Protein AF-0000000083336715 (afdb_homodimer)

Organism: NCBI:txid2582917

Foldseek 3Di:
DVLQLVQVVVQVVVVVVVVVVDVDPDDRDCGLVNLLQVLLCVLVVQKHWDDDNPATWIDGPPDPPDIHGLVPDQPQSNVLSVVLVVLSSDDFLEEAEAEAQCPPHDPVSSPVSVVSSCVSHVSYHYHYHHPQLSSVLVPPVDWDKAFQDDPPPDTDIDTQDDFPQDRRSVSSVLSNDPAAEEEEADDPPDLLQLVCCLLQVRYHYHYQHDPVRQLSNLQSQCVDPVRVPGRYAYEYFQALPDPVVQVVSVVSRYFYWLFRHSLLLLLALLNQQVLLVVVVHDSVQLNVLLLVVLLVVCVVCVVVLLVVSLVVVLVVLVVPQDPPQDDPVRNVVSNCVSVVPDDSVVSSVVSSVQSCCCNVVSVSSSSRRRDDDNQSSQVSQVSSVHHGPCSSVVLSVCCPDPNVLSSSVSSLVGRPPCSVVRDRPDD/DVLQLVQVVVQVVVVVVVVVVDVDPDPRDCGLVNLLQVLLCVLVVQKHWDDDNPATWIDGPPDPPDIHGLVPDQPQSNVLSVVLVVLSSDDFLEEAEAEAQCPPHDPVSRPVSVVSSCVSHVSYHYHYHHPQQSSVLVPPPDWDKAFQDDPPPDTDIDTQDDFPQDRRSVSSVLSNDPAAEEEEADDPPDLLQLVCCLLQVRYHYHYQHDPVRQLSNLQSQCVDPVRVPGRYAYEYAQALDDPVRQVVSVVSRYFYWLFRHSLLLLLALLNQQVLLVVVVHDSVQLNVLLLVVLLVVCVVCVVVLLVVSLVVVLVVLVVPQDPPQDDPVRNVVSNCVSVVPDDSVVSSVVSSVQSCCCNVVSVRSSSRRRDDDNQSNQVSQVSSVHHGPCSSVVLSVCCPDPNVLSSSVSSLVGRPPCSVVRDRPDD

Secondary structure (DSSP, 8-state):
-HHHHHHHHHHHHHHHHHHHH-SS-------HHHHHHHHHHHH-TTEEEEEETTEEEEEETT-TT-EE-GGGS-HHHHHHHHHHHHHHHSPTT-EEEEESTTTTS-HHHHHHHHHHHHHH-TTSEEEEE-S-HHHHHH-TTS--EEEEEE-SS-EEEEEPP--TTS-HHHHHHHHT-SS-EEEESB-TT-HHHHHHHHHTTTSEEEE-BSHHHHHHHHHHHHH-TTTTTS-EEEEE--TT--HHHHHHHHTTTEEE-SSSSGGGGGGSHHHHHHHHHHTTS-HHHHHHHHHHHHHHHHHHTHHHHHHHHHHHHHHHHHHT--TT--HHHHHHHHHHHHHHT--HHHHHHHHHHHHHHHHHTT-HHHHHHH---TTHHHHHGGGGTPPTTHHHHHHHHHHTSTTHHHHHHHHGGGGGGGGGG------/-HHHHHHHHHHHHHHHHHHHH-SS-------HHHHHHHHHHHH-TTEEEEEETTEEEEEETT-TT-EE-GGGS-HHHHHHHHHHHHHHHSPTT-EEEEESTTTTS-HHHHHHHHHHHHHH-TTSEEEEE-S-HHHHHH-TTS--EEEEEE-SS-EEEEEPP--TTS-HHHHHHHHT-SS-EEEESB-TT-HHHHHHHHHTTTSEEEE-BSHHHHHHHHHHHHH-TTTTTS-EEEEE--TT--HHHHHHHHTTTEEE-SSSSGGGGGGSHHHHHHHHHHTTS-HHHHHHHHHHHHHHHHHHTHHHHHHHHHHHHHHHHHHT--TT--HHHHHHHHHHHHHHT--HHHHHHHHHHHHHHHHHTT-HHHHHHH---TTHHHHHGGGGTPPTTHHHHHHHHHHTSTTHHHHHHHHGGGGGGGGGG------

Nearest PDB structures (foldseek):
  8ee4-assembly1_D  TM=5.268E-01  e=2.791E-04  Escherichia coli
  8ux9-assembly1_B  TM=7.936E-01  e=1.190E-02  Escherichia coli B185
  8eea-assembly1_E  TM=4.745E-01  e=1.768E-04  Escherichia coli
  8v48-assembly1_F  TM=7.602E-01  e=4.226E-02  Escherichia coli B185
  8eea-assembly1_F  TM=4.646E-01  e=8.516E-04  Escherichia coli

Structure (mmCIF, N/CA/C/O backbone):
data_AF-0000000083336715-model_v1
#
loop_
_entity.id
_entity.type
_entity.pdbx_description
1 polymer 'DUF4435 domain-containing protein'
#
loop_
_atom_site.group_PDB
_atom_site.id
_atom_site.type_symbol
_atom_site.label_atom_id
_atom_site.label_alt_id
_atom_site.label_comp_id
_atom_site.label_asym_id
_atom_site.label_entity_id
_atom_site.label_seq_id
_atom_site.pdbx_PDB_ins_code
_atom_site.Cartn_x
_atom_site.Cartn_y
_atom_site.Cartn_z
_atom_site.occupancy
_atom_site.B_iso_or_equiv
_atom_site.auth_seq_id
_atom_site.auth_comp_id
_atom_site.auth_asym_id
_atom_site.auth_atom_id
_atom_site.pdbx_PDB_model_num
ATOM 1 N N . MET A 1 1 ? 4.406 40.219 10.992 1 55.28 1 MET A N 1
ATOM 2 C CA . MET A 1 1 ? 4.523 41.219 9.922 1 55.28 1 MET A CA 1
ATOM 3 C C . MET A 1 1 ? 5.324 42.406 10.383 1 55.28 1 MET A C 1
ATOM 5 O O . MET A 1 1 ? 6.324 42.781 9.758 1 55.28 1 MET A O 1
ATOM 9 N N . VAL A 1 2 ? 4.883 42.906 11.555 1 44.38 2 VAL A N 1
ATOM 10 C CA . VAL A 1 2 ? 5.531 44.125 12.07 1 44.38 2 VAL A CA 1
ATOM 11 C C . VAL A 1 2 ? 7.023 43.844 12.266 1 44.38 2 VAL A C 1
ATOM 13 O O . VAL A 1 2 ? 7.855 44.688 11.922 1 44.38 2 VAL A O 1
ATOM 16 N N . TYR A 1 3 ? 7.238 42.719 12.742 1 44.66 3 TYR A N 1
ATOM 17 C CA . TYR A 1 3 ? 8.633 42.344 13.008 1 44.66 3 TYR A CA 1
ATOM 18 C C . TYR A 1 3 ? 9.43 42.25 11.711 1 44.66 3 TYR A C 1
ATOM 20 O O . TYR A 1 3 ? 10.555 42.75 11.633 1 44.66 3 TYR A O 1
ATOM 28 N N . LEU A 1 4 ? 8.852 41.781 10.727 1 52.66 4 LEU A N 1
ATOM 29 C CA . LEU A 1 4 ? 9.57 41.594 9.469 1 52.66 4 LEU A CA 1
ATOM 30 C C . LEU A 1 4 ? 9.836 42.938 8.789 1 52.66 4 LEU A C 1
ATOM 32 O O . LEU A 1 4 ? 10.906 43.125 8.219 1 52.66 4 LEU A O 1
ATOM 36 N N . PHE A 1 5 ? 8.914 43.75 8.984 1 48.38 5 PHE A N 1
ATOM 37 C CA . PHE A 1 5 ? 9.07 45.094 8.391 1 48.38 5 PHE A CA 1
ATOM 38 C C . PHE A 1 5 ? 10.109 45.906 9.164 1 48.38 5 PHE A C 1
ATOM 40 O O . PHE A 1 5 ? 10.875 46.656 8.57 1 48.38 5 PHE A O 1
ATOM 47 N N . SER A 1 6 ? 9.992 45.656 10.438 1 45.12 6 SER A N 1
ATOM 48 C CA . SER A 1 6 ? 10.984 46.344 11.242 1 45.12 6 SER A CA 1
ATOM 49 C C . SER A 1 6 ? 12.398 45.906 10.883 1 45.12 6 SER A C 1
ATOM 51 O O . SER A 1 6 ? 13.312 46.75 10.789 1 45.12 6 SER A O 1
ATOM 53 N N . ASP A 1 7 ? 12.516 44.688 10.68 1 50.06 7 ASP A N 1
ATOM 54 C CA . ASP A 1 7 ? 13.812 44.156 10.281 1 50.06 7 ASP A CA 1
ATOM 55 C C . ASP A 1 7 ? 14.25 44.719 8.93 1 50.06 7 ASP A C 1
ATOM 57 O O . ASP A 1 7 ? 15.414 45.094 8.75 1 50.06 7 ASP A O 1
ATOM 61 N N . LYS A 1 8 ? 13.32 44.812 8.047 1 51.22 8 LYS A N 1
ATOM 62 C CA . LYS A 1 8 ? 13.617 45.406 6.734 1 51.22 8 LYS A CA 1
ATOM 63 C C . LYS A 1 8 ? 14.047 46.844 6.855 1 51.22 8 LYS A C 1
ATOM 65 O O . LYS A 1 8 ? 15.008 47.281 6.215 1 51.22 8 LYS A O 1
ATOM 70 N N . VAL A 1 9 ? 13.328 47.5 7.652 1 46.5 9 VAL A N 1
ATOM 71 C CA . VAL A 1 9 ? 13.648 48.938 7.848 1 46.5 9 VAL A CA 1
ATOM 72 C C . VAL A 1 9 ? 15.039 49.062 8.445 1 46.5 9 VAL A C 1
ATOM 74 O O . VAL A 1 9 ? 15.828 49.906 8.023 1 46.5 9 VAL A O 1
ATOM 77 N N . GLU A 1 10 ? 15.242 48.188 9.367 1 47.72 10 GLU A N 1
ATOM 78 C CA . GLU A 1 10 ? 16.547 48.25 10.023 1 47.72 10 GLU A CA 1
ATOM 79 C C . GLU A 1 10 ? 17.672 47.875 9.062 1 47.72 10 GLU A C 1
ATOM 81 O O . GLU A 1 10 ? 18.688 48.562 9 1 47.72 10 GLU A O 1
ATOM 86 N N . VAL A 1 11 ? 17.422 46.844 8.359 1 54.5 11 VAL A N 1
ATOM 87 C CA . VAL A 1 11 ? 18.453 46.344 7.441 1 54.5 11 VAL A CA 1
ATOM 88 C C . VAL A 1 11 ? 18.656 47.375 6.32 1 54.5 11 VAL A C 1
ATOM 90 O O . VAL A 1 11 ? 19.797 47.656 5.93 1 54.5 11 VAL A O 1
ATOM 93 N N . ASN A 1 12 ? 17.594 47.938 5.805 1 51.91 12 ASN A N 1
ATOM 94 C CA . ASN A 1 12 ? 17.672 48.969 4.777 1 51.91 12 ASN A CA 1
ATOM 95 C C . ASN A 1 12 ? 18.359 50.219 5.301 1 51.91 12 ASN A C 1
ATOM 97 O O . ASN A 1 12 ? 19.141 50.844 4.59 1 51.91 12 ASN A O 1
ATOM 101 N N . SER A 1 13 ? 18.016 50.5 6.488 1 47.53 13 SER A N 1
ATOM 102 C CA . SER A 1 13 ? 18.656 51.656 7.109 1 47.53 13 SER A CA 1
ATOM 103 C C . SER A 1 13 ? 20.156 51.438 7.242 1 47.53 13 SER A C 1
ATOM 105 O O . SER A 1 13 ? 20.938 52.375 6.98 1 47.53 13 SER A O 1
ATOM 107 N N . GLU A 1 14 ? 20.406 50.25 7.672 1 50.53 14 GLU A N 1
ATOM 108 C CA . GLU A 1 14 ? 21.828 49.938 7.789 1 50.53 14 GLU A CA 1
ATOM 109 C C . GLU A 1 14 ? 22.516 49.969 6.426 1 50.53 14 GLU A C 1
ATOM 111 O O . GLU A 1 14 ? 23.641 50.469 6.301 1 50.53 14 GLU A O 1
ATOM 116 N N . TYR A 1 15 ? 21.844 49.406 5.484 1 51.72 15 TYR A N 1
ATOM 117 C CA . TYR A 1 15 ? 22.375 49.438 4.125 1 51.72 15 TYR A CA 1
ATOM 118 C C . TYR A 1 15 ? 22.547 50.875 3.637 1 51.72 15 TYR A C 1
ATOM 120 O O . TYR A 1 15 ? 23.594 51.219 3.064 1 51.72 15 TYR A O 1
ATOM 128 N N . ILE A 1 16 ? 21.578 51.656 3.828 1 51.41 16 ILE A N 1
ATOM 129 C CA . ILE A 1 16 ? 21.656 53.062 3.41 1 51.41 16 ILE A CA 1
ATOM 130 C C . ILE A 1 16 ? 22.797 53.75 4.129 1 51.41 16 ILE A C 1
ATOM 132 O O . ILE A 1 16 ? 23.531 54.531 3.523 1 51.41 16 ILE A O 1
ATOM 136 N N . GLU A 1 17 ? 22.922 53.438 5.363 1 51.31 17 GLU A N 1
ATOM 137 C CA . GLU A 1 17 ? 24.031 54.031 6.109 1 51.31 17 GLU A CA 1
ATOM 138 C C . GLU A 1 17 ? 25.375 53.562 5.562 1 51.31 17 GLU A C 1
ATOM 140 O O . GLU A 1 17 ? 26.328 54.344 5.473 1 51.31 17 GLU A O 1
ATOM 145 N N . LEU A 1 18 ? 25.281 52.281 5.254 1 52.94 18 LEU A N 1
ATOM 146 C CA . LEU A 1 18 ? 26.516 51.75 4.703 1 52.94 18 LEU A CA 1
ATOM 147 C C . LEU A 1 18 ? 26.812 52.375 3.336 1 52.94 18 LEU A C 1
ATOM 149 O O . LEU A 1 18 ? 27.969 52.656 3.016 1 52.94 18 LEU A O 1
ATOM 153 N N . VAL A 1 19 ? 25.812 52.5 2.582 1 54.03 19 VAL A N 1
ATOM 154 C CA . VAL A 1 19 ? 25.953 53.125 1.265 1 54.03 19 VAL A CA 1
ATOM 155 C C . VAL A 1 19 ? 26.406 54.562 1.415 1 54.03 19 VAL A C 1
ATOM 157 O O . VAL A 1 19 ? 27.219 55.062 0.625 1 54.03 19 VAL A O 1
ATOM 160 N N . LYS A 1 20 ? 25.938 55.25 2.342 1 54.66 20 LYS A N 1
ATOM 161 C CA . LYS A 1 20 ? 26.344 56.625 2.594 1 54.66 20 LYS A CA 1
ATOM 162 C C . LYS A 1 20 ? 27.828 56.688 2.949 1 54.66 20 LYS A C 1
ATOM 164 O O . LYS A 1 20 ? 28.5 57.688 2.66 1 54.66 20 LYS A O 1
ATOM 169 N N . LEU A 1 21 ? 28.219 55.656 3.559 1 50.44 21 LEU A N 1
ATOM 170 C CA . LEU A 1 21 ? 29.578 55.688 4.062 1 50.44 21 LEU A CA 1
ATOM 171 C C . LEU A 1 21 ? 30.562 55.125 3.035 1 50.44 21 LEU A C 1
ATOM 173 O O . LEU A 1 21 ? 31.781 55.219 3.207 1 50.44 21 LEU A O 1
ATOM 177 N N . SER A 1 22 ? 29.953 54.312 2.172 1 48.78 22 SER A N 1
ATOM 178 C CA . SER A 1 22 ? 30.891 53.719 1.226 1 48.78 22 SER A CA 1
ATOM 179 C C . SER A 1 22 ? 30.547 54.125 -0.209 1 48.78 22 SER A C 1
ATOM 181 O O . SER A 1 22 ? 29.391 54.375 -0.532 1 48.78 22 SER A O 1
ATOM 183 N N . ASP A 1 23 ? 31.422 54.781 -0.917 1 49.62 23 ASP A N 1
ATOM 184 C CA . ASP A 1 23 ? 31.344 55.188 -2.322 1 49.62 23 ASP A CA 1
ATOM 185 C C . ASP A 1 23 ? 31.062 53.969 -3.213 1 49.62 23 ASP A C 1
ATOM 187 O O . ASP A 1 23 ? 30.844 54.125 -4.422 1 49.62 23 ASP A O 1
ATOM 191 N N . GLU A 1 24 ? 31.234 52.719 -2.771 1 45.25 24 GLU A N 1
ATOM 192 C CA . GLU A 1 24 ? 31.156 51.562 -3.652 1 45.25 24 GLU A CA 1
ATOM 193 C C . GLU A 1 24 ? 29.781 50.906 -3.559 1 45.25 24 GLU A C 1
ATOM 195 O O . GLU A 1 24 ? 29.094 51 -2.539 1 45.25 24 GLU A O 1
ATOM 200 N N . ARG A 1 25 ? 29.172 50.531 -4.629 1 49.53 25 ARG A N 1
ATOM 201 C CA . ARG A 1 25 ? 27.906 49.812 -4.746 1 49.53 25 ARG A CA 1
ATOM 202 C C . ARG A 1 25 ? 27.844 48.625 -3.777 1 49.53 25 ARG A C 1
ATOM 204 O O . ARG A 1 25 ? 28.672 47.719 -3.857 1 49.53 25 ARG A O 1
ATOM 211 N N . ILE A 1 26 ? 27.359 48.781 -2.652 1 47.5 26 ILE A N 1
ATOM 212 C CA . ILE A 1 26 ? 27.219 47.688 -1.713 1 47.5 26 ILE A CA 1
ATOM 213 C C . ILE A 1 26 ? 25.953 46.875 -2.041 1 47.5 26 ILE A C 1
ATOM 215 O O . ILE A 1 26 ? 24.891 47.469 -2.273 1 47.5 26 ILE A O 1
ATOM 219 N N . GLU A 1 27 ? 26.094 45.688 -2.486 1 48.91 27 GLU A N 1
ATOM 220 C CA . GLU A 1 27 ? 24.984 44.781 -2.766 1 48.91 27 GLU A CA 1
ATOM 221 C C . GLU A 1 27 ? 23.984 44.75 -1.608 1 48.91 27 GLU A C 1
ATOM 223 O O . GLU A 1 27 ? 24.391 44.688 -0.443 1 48.91 27 GLU A O 1
ATOM 228 N N . PRO A 1 28 ? 22.828 45.281 -1.89 1 50.16 28 PRO A N 1
ATOM 229 C CA . PRO A 1 28 ? 21.812 45.312 -0.829 1 50.16 28 PRO A CA 1
ATOM 230 C C . PRO A 1 28 ? 21.766 44 -0.021 1 50.16 28 PRO A C 1
ATOM 232 O O . PRO A 1 28 ? 22.062 42.938 -0.553 1 50.16 28 PRO A O 1
ATOM 235 N N . LEU A 1 29 ? 21.797 44.125 1.305 1 51.06 29 LEU A N 1
ATOM 236 C CA . LEU A 1 29 ? 21.734 43.031 2.24 1 51.06 29 LEU A CA 1
ATOM 237 C C . LEU A 1 29 ? 20.422 42.25 2.092 1 51.06 29 LEU A C 1
ATOM 239 O O . LEU A 1 29 ? 19.375 42.875 1.865 1 51.06 29 LEU A O 1
ATOM 243 N N . THR A 1 30 ? 20.422 41.062 1.889 1 61.94 30 THR A N 1
ATOM 244 C CA . THR A 1 30 ? 19.25 40.219 1.867 1 61.94 30 THR A CA 1
ATOM 245 C C . THR A 1 30 ? 18.516 40.281 3.201 1 61.94 30 THR A C 1
ATOM 247 O O . THR A 1 30 ? 19.094 39.969 4.25 1 61.94 30 THR A O 1
ATOM 250 N N . THR A 1 31 ? 17.344 41.031 3.213 1 66.94 31 THR A N 1
ATOM 251 C CA . THR A 1 31 ? 16.547 41.156 4.418 1 66.94 31 THR A CA 1
ATOM 252 C C . THR A 1 31 ? 15.773 39.875 4.703 1 66.94 31 THR A C 1
ATOM 254 O O . THR A 1 31 ? 15.75 38.969 3.867 1 66.94 31 THR A O 1
ATOM 257 N N . LYS A 1 32 ? 15.406 39.781 5.938 1 72.69 32 LYS A N 1
ATOM 258 C CA . LYS A 1 32 ? 14.523 38.688 6.301 1 72.69 32 LYS A CA 1
ATOM 259 C C . LYS A 1 32 ? 13.312 38.625 5.375 1 72.69 32 LYS A C 1
ATOM 261 O O . LYS A 1 32 ? 12.852 37.531 5.012 1 72.69 32 LYS A O 1
ATOM 266 N N . LEU A 1 33 ? 12.961 39.781 4.957 1 72.25 33 LEU A N 1
ATOM 267 C CA . LEU A 1 33 ? 11.781 39.844 4.094 1 72.25 33 LEU A CA 1
ATOM 268 C C . LEU A 1 33 ? 12.086 39.25 2.719 1 72.25 33 LEU A C 1
ATOM 270 O O . LEU A 1 33 ? 11.219 38.656 2.092 1 72.25 33 LEU A O 1
ATOM 274 N N . ASP A 1 34 ? 13.234 39.531 2.342 1 72.56 34 ASP A N 1
ATOM 275 C CA . ASP A 1 34 ? 13.648 38.938 1.068 1 72.56 34 ASP A CA 1
ATOM 276 C C . ASP A 1 34 ? 13.664 37.406 1.138 1 72.56 34 ASP A C 1
ATOM 278 O O . ASP A 1 34 ? 13.297 36.75 0.173 1 72.56 34 ASP A O 1
ATOM 282 N N . LYS A 1 35 ? 14.023 37.031 2.23 1 76.44 35 LYS A N 1
ATOM 283 C CA . LYS A 1 35 ? 14.055 35.562 2.439 1 76.44 35 LYS A CA 1
ATOM 284 C C . LYS A 1 35 ? 12.648 35 2.461 1 76.44 35 LYS A C 1
ATOM 286 O O . LYS A 1 35 ? 12.406 33.906 1.903 1 76.44 35 LYS A O 1
ATOM 291 N N . VAL A 1 36 ? 11.82 35.688 3.092 1 77.56 36 VAL A N 1
ATOM 292 C CA . VAL A 1 36 ? 10.422 35.25 3.139 1 77.56 36 VAL A CA 1
ATOM 293 C C . VAL A 1 36 ? 9.859 35.188 1.723 1 77.56 36 VAL A C 1
ATOM 295 O O . VAL A 1 36 ? 9.211 34.219 1.352 1 77.56 36 VAL A O 1
ATOM 298 N N . LYS A 1 37 ? 10.141 36.219 1.016 1 73.56 37 LYS A N 1
ATOM 299 C CA . LYS A 1 37 ? 9.633 36.281 -0.353 1 73.56 37 LYS A CA 1
ATOM 300 C C . LYS A 1 37 ? 10.156 35.125 -1.188 1 73.56 37 LYS A C 1
ATOM 302 O O . LYS A 1 37 ? 9.391 34.469 -1.927 1 73.56 37 LYS A O 1
ATOM 307 N N . TYR A 1 38 ? 11.297 34.875 -0.99 1 77.12 38 TYR A N 1
ATOM 308 C CA . TYR A 1 38 ? 11.914 33.812 -1.761 1 77.12 38 TYR A CA 1
ATOM 309 C C . TYR A 1 38 ? 11.25 32.469 -1.465 1 77.12 38 TYR A C 1
ATOM 311 O O . TYR A 1 38 ? 10.828 31.766 -2.383 1 77.12 38 TYR A O 1
ATOM 319 N N . VAL A 1 39 ? 11.117 32.125 -0.249 1 80.19 39 VAL A N 1
ATOM 320 C CA . VAL A 1 39 ? 10.555 30.828 0.148 1 80.19 39 VAL A CA 1
ATOM 321 C C . VAL A 1 39 ? 9.07 30.781 -0.188 1 80.19 39 VAL A C 1
ATOM 323 O O . VAL A 1 39 ? 8.562 29.766 -0.646 1 80.19 39 VAL A O 1
ATOM 326 N N . TRP A 1 40 ? 8.484 31.891 0.054 1 77.38 40 TRP A N 1
ATOM 327 C CA . TRP A 1 40 ? 7.047 31.969 -0.207 1 77.38 40 TRP A CA 1
ATOM 328 C C . TRP A 1 40 ? 6.754 31.766 -1.689 1 77.38 40 TRP A C 1
ATOM 330 O O . TRP A 1 40 ? 5.883 30.969 -2.051 1 77.38 40 TRP A O 1
ATOM 340 N N . GLU A 1 41 ? 7.477 32.344 -2.557 1 73.88 41 GLU A N 1
ATOM 341 C CA . GLU A 1 41 ? 7.258 32.25 -3.998 1 73.88 41 GLU A CA 1
ATOM 342 C C . GLU A 1 41 ? 7.695 30.891 -4.531 1 73.88 41 GLU A C 1
ATOM 344 O O . GLU A 1 41 ? 7.129 30.391 -5.504 1 73.88 41 GLU A O 1
ATOM 349 N N . LYS A 1 42 ? 8.625 30.438 -3.873 1 73.38 42 LYS A N 1
ATOM 350 C CA . LYS A 1 42 ? 9.055 29.078 -4.223 1 73.38 42 LYS A CA 1
ATOM 351 C C . LYS A 1 42 ? 7.957 28.062 -3.912 1 73.38 42 LYS A C 1
ATOM 353 O O . LYS A 1 42 ? 7.75 27.109 -4.672 1 73.38 42 LYS A O 1
ATOM 358 N N . THR A 1 43 ? 7.383 28.234 -2.824 1 73.44 43 THR A N 1
ATOM 359 C CA . THR A 1 43 ? 6.32 27.344 -2.361 1 73.44 43 THR A CA 1
ATOM 360 C C . THR A 1 43 ? 5.055 27.547 -3.189 1 73.44 43 THR A C 1
ATOM 362 O O . THR A 1 43 ? 4.32 26.578 -3.445 1 73.44 43 THR A O 1
ATOM 365 N N . LEU A 1 44 ? 4.855 28.828 -3.557 1 71.5 44 LEU A N 1
ATOM 366 C CA . LEU A 1 44 ? 3.693 29.188 -4.363 1 71.5 44 LEU A CA 1
ATOM 367 C C . LEU A 1 44 ? 4.121 29.812 -5.691 1 71.5 44 LEU A C 1
ATOM 369 O O . LEU A 1 44 ? 3.992 31.016 -5.895 1 71.5 44 LEU A O 1
ATOM 373 N N . PRO A 1 45 ? 4.438 28.875 -6.566 1 67.06 45 PRO A N 1
ATOM 374 C CA . PRO A 1 45 ? 5.055 29.391 -7.789 1 67.06 45 PRO A CA 1
ATOM 375 C C . PRO A 1 45 ? 4.102 30.25 -8.617 1 67.06 45 PRO A C 1
ATOM 377 O O . PRO A 1 45 ? 4.547 31.062 -9.422 1 67.06 45 PRO A O 1
ATOM 380 N N . HIS A 1 46 ? 2.881 30.078 -8.359 1 68.31 46 HIS A N 1
ATOM 381 C CA . HIS A 1 46 ? 1.908 30.797 -9.164 1 68.31 46 HIS A CA 1
ATOM 382 C C . HIS A 1 46 ? 1.582 32.156 -8.539 1 68.31 46 HIS A C 1
ATOM 384 O O . HIS A 1 46 ? 0.748 32.906 -9.062 1 68.31 46 HIS A O 1
ATOM 390 N N . ARG A 1 47 ? 2.24 32.469 -7.441 1 71.31 47 ARG A N 1
ATOM 391 C CA . ARG A 1 47 ? 1.984 33.719 -6.738 1 71.31 47 ARG A CA 1
ATOM 392 C C . ARG A 1 47 ? 3.273 34.5 -6.543 1 71.31 47 ARG A C 1
ATOM 394 O O . ARG A 1 47 ? 4.363 33.938 -6.531 1 71.31 47 ARG A O 1
ATOM 401 N N . GLU A 1 48 ? 3.072 35.75 -6.578 1 75.88 48 GLU A N 1
ATOM 402 C CA . GLU A 1 48 ? 4.207 36.656 -6.312 1 75.88 48 GLU A CA 1
ATOM 403 C C . GLU A 1 48 ? 3.904 37.594 -5.168 1 75.88 48 GLU A C 1
ATOM 405 O O . GLU A 1 48 ? 2.793 38.125 -5.07 1 75.88 48 GLU A O 1
ATOM 410 N N . LEU A 1 49 ? 4.828 37.719 -4.289 1 76.38 49 LEU A N 1
ATOM 411 C CA . LEU A 1 49 ? 4.707 38.688 -3.201 1 76.38 49 LEU A CA 1
ATOM 412 C C . LEU A 1 49 ? 5.242 40.062 -3.627 1 76.38 49 LEU A C 1
ATOM 414 O O . LEU A 1 49 ? 6.367 40.156 -4.121 1 76.38 49 LEU A O 1
ATOM 418 N N . VAL A 1 50 ? 4.402 41 -3.59 1 71 50 VAL A N 1
ATOM 419 C CA . VAL A 1 50 ? 4.801 42.375 -3.912 1 71 50 VAL A CA 1
ATOM 420 C C . VAL A 1 50 ? 5.02 43.156 -2.625 1 71 50 VAL A C 1
ATOM 422 O O . VAL A 1 50 ? 4.078 43.375 -1.856 1 71 50 VAL A O 1
ATOM 425 N N . LEU A 1 51 ? 6.27 43.375 -2.381 1 65.75 51 LEU A N 1
ATOM 426 C CA . LEU A 1 51 ? 6.621 44.094 -1.153 1 65.75 51 LEU A CA 1
ATOM 427 C C . LEU A 1 51 ? 6.68 45.594 -1.388 1 65.75 51 LEU A C 1
ATOM 429 O O . LEU A 1 51 ? 7.488 46.062 -2.184 1 65.75 51 LEU A O 1
ATOM 433 N N . GLY A 1 52 ? 5.559 46.156 -1.185 1 52.09 52 GLY A N 1
ATOM 434 C CA . GLY A 1 52 ? 5.555 47.625 -1.21 1 52.09 52 GLY A CA 1
ATOM 435 C C . GLY A 1 52 ? 5.742 48.25 0.161 1 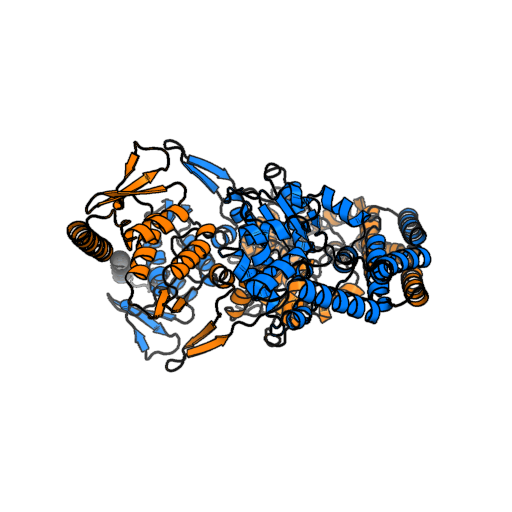52.09 52 GLY A C 1
ATOM 436 O O . GLY A 1 52 ? 5.328 47.656 1.17 1 52.09 52 GLY A O 1
ATOM 437 N N . GLY A 1 53 ? 6.539 49.406 0.352 1 53.91 53 GLY A N 1
ATOM 438 C CA . GLY A 1 53 ? 6.836 50.125 1.576 1 53.91 53 GLY A CA 1
ATOM 439 C C . GLY A 1 53 ? 6.457 49.344 2.83 1 53.91 53 GLY A C 1
ATOM 440 O O . GLY A 1 53 ? 7.121 48.375 3.197 1 53.91 53 GLY A O 1
ATOM 441 N N . LEU A 1 54 ? 5.324 49.562 3.449 1 52.94 54 LEU A N 1
ATOM 442 C CA . LEU A 1 54 ? 4.852 48.969 4.691 1 52.94 54 LEU A CA 1
ATOM 443 C C . LEU A 1 54 ? 3.723 47.969 4.422 1 52.94 54 LEU A C 1
ATOM 445 O O . LEU A 1 54 ? 3.014 47.562 5.344 1 52.94 54 LEU A O 1
ATOM 449 N N . THR A 1 55 ? 3.609 47.688 3.055 1 58.75 55 THR A N 1
ATOM 450 C CA . THR A 1 55 ? 2.48 46.812 2.744 1 58.75 55 THR A CA 1
ATOM 451 C C . THR A 1 55 ? 2.943 45.562 1.99 1 58.75 55 THR A C 1
ATOM 453 O O . THR A 1 55 ? 3.934 45.625 1.256 1 58.75 55 THR A O 1
ATOM 456 N N . ILE A 1 56 ? 2.318 44.406 2.414 1 66.75 56 ILE A N 1
ATOM 457 C CA . ILE A 1 56 ? 2.549 43.156 1.694 1 66.75 56 ILE A CA 1
ATOM 458 C C . ILE A 1 56 ? 1.344 42.844 0.813 1 66.75 56 ILE A C 1
ATOM 460 O O . ILE A 1 56 ? 0.203 42.844 1.281 1 66.75 56 ILE A O 1
ATOM 464 N N . GLN A 1 57 ? 1.544 42.812 -0.484 1 69 57 GLN A N 1
ATOM 465 C CA . GLN A 1 57 ? 0.498 42.406 -1.425 1 69 57 GLN A CA 1
ATOM 466 C C . GLN A 1 57 ? 0.902 41.156 -2.215 1 69 57 GLN A C 1
ATOM 468 O O . GLN A 1 57 ? 2.049 40.719 -2.139 1 69 57 GLN A O 1
ATOM 473 N N . THR A 1 58 ? -0.162 40.469 -2.686 1 71.81 58 THR A N 1
ATOM 474 C CA . THR A 1 58 ? 0.091 39.281 -3.467 1 71.81 58 THR A CA 1
ATOM 475 C C . THR A 1 58 ? -0.514 39.406 -4.863 1 71.81 58 THR A C 1
ATOM 477 O O . THR A 1 58 ? -1.482 40.125 -5.062 1 71.81 58 THR A O 1
ATOM 480 N N . ARG A 1 59 ? 0.156 38.938 -5.875 1 70.62 59 ARG A N 1
ATOM 481 C CA . ARG A 1 59 ? -0.381 38.938 -7.23 1 70.62 59 ARG A CA 1
ATOM 482 C C . ARG A 1 59 ? -0.156 37.594 -7.895 1 70.62 59 ARG A C 1
ATOM 484 O O . ARG A 1 59 ? 0.727 36.812 -7.488 1 70.62 59 ARG A O 1
ATOM 491 N N . VAL A 1 60 ? -1.12 37.219 -8.797 1 69.31 60 VAL A N 1
ATOM 492 C CA . VAL A 1 60 ? -0.923 36.031 -9.625 1 69.31 60 VAL A CA 1
ATOM 493 C C . VAL A 1 60 ? 0.271 36.25 -10.555 1 69.31 60 VAL A C 1
ATOM 495 O O . VAL A 1 60 ? 0.423 37.312 -11.148 1 69.31 60 VAL A O 1
ATOM 498 N N . ARG A 1 61 ? 1.066 35.219 -10.516 1 64.56 61 ARG A N 1
ATOM 499 C CA . ARG A 1 61 ? 2.273 35.375 -11.328 1 64.56 61 ARG A CA 1
ATOM 500 C C . ARG A 1 61 ? 1.928 35.594 -12.797 1 64.56 61 ARG A C 1
ATOM 502 O O . ARG A 1 61 ? 1.141 34.812 -13.367 1 64.56 61 ARG A O 1
ATOM 509 N N . GLY A 1 62 ? 2.488 36.469 -13.414 1 59.97 62 GLY A N 1
ATOM 510 C CA . GLY A 1 62 ? 2.285 36.781 -14.82 1 59.97 62 GLY A CA 1
ATOM 511 C C . GLY A 1 62 ? 1.152 37.781 -15.055 1 59.97 62 GLY A C 1
ATOM 512 O O . GLY A 1 62 ? 0.949 38.219 -16.188 1 59.97 62 GLY A O 1
ATOM 513 N N . ASN A 1 63 ? 0.226 37.844 -14.094 1 59.34 63 ASN A N 1
ATOM 514 C CA . ASN A 1 63 ? -0.847 38.812 -14.258 1 59.34 63 ASN A CA 1
ATOM 515 C C . ASN A 1 63 ? -0.596 40.062 -13.422 1 59.34 63 ASN A C 1
ATOM 517 O O . ASN A 1 63 ? -0.825 40.062 -12.211 1 59.34 63 ASN A O 1
ATOM 521 N N . ASN A 1 64 ? 0.017 40.938 -14 1 59.34 64 ASN A N 1
ATOM 522 C CA . ASN A 1 64 ? 0.411 42.188 -13.336 1 59.34 64 ASN A CA 1
ATOM 523 C C . ASN A 1 64 ? -0.804 42.969 -12.859 1 59.34 64 ASN A C 1
ATOM 525 O O . ASN A 1 64 ? -0.67 43.906 -12.07 1 59.34 64 ASN A O 1
ATOM 529 N N . ASP A 1 65 ? -1.9 42.688 -13.367 1 58.06 65 ASP A N 1
ATOM 530 C CA . ASP A 1 65 ? -3.014 43.594 -13.18 1 58.06 65 ASP A CA 1
ATOM 531 C C . ASP A 1 65 ? -3.787 43.281 -11.898 1 58.06 65 ASP A C 1
ATOM 533 O O . ASP A 1 65 ? -4.492 44.125 -11.359 1 58.06 65 ASP A O 1
ATOM 537 N N . PHE A 1 66 ? -3.629 42.125 -11.406 1 62.56 66 PHE A N 1
ATOM 538 C CA . PHE A 1 66 ? -4.492 41.812 -10.266 1 62.56 66 PHE A CA 1
ATOM 539 C C . PHE A 1 66 ? -3.664 41.562 -9.008 1 62.56 66 PHE A C 1
ATOM 541 O O . PHE A 1 66 ? -3.018 40.531 -8.883 1 62.56 66 PHE A O 1
ATOM 548 N N . VAL A 1 67 ? -3.531 42.656 -8.25 1 66.38 67 VAL A N 1
ATOM 549 C CA . VAL A 1 67 ? -2.867 42.594 -6.953 1 66.38 67 VAL A CA 1
ATOM 550 C C . VAL A 1 67 ? -3.912 42.531 -5.844 1 66.38 67 VAL A C 1
ATOM 552 O O . VAL A 1 67 ? -4.934 43.219 -5.902 1 66.38 67 VAL A O 1
ATOM 555 N N . TYR A 1 68 ? -3.775 41.562 -5.012 1 67.69 68 TYR A N 1
ATOM 556 C CA . TYR A 1 68 ? -4.738 41.5 -3.916 1 67.69 68 TYR A CA 1
ATOM 557 C C . TYR A 1 68 ? -4.031 41.562 -2.566 1 67.69 68 TYR A C 1
ATOM 559 O O . TYR A 1 68 ? -2.848 41.219 -2.463 1 67.69 68 TYR A O 1
ATOM 567 N N . ASN A 1 69 ? -4.789 42.094 -1.595 1 63.56 69 ASN A N 1
ATOM 568 C CA . ASN A 1 69 ? -4.285 42.312 -0.244 1 63.56 69 ASN A CA 1
ATOM 569 C C . ASN A 1 69 ? -4.188 41 0.537 1 63.56 69 ASN A C 1
ATOM 571 O O . ASN A 1 69 ? -4.809 40 0.166 1 63.56 69 ASN A O 1
ATOM 575 N N . PRO A 1 70 ? -3.375 41.031 1.55 1 64.75 70 PRO A N 1
ATOM 576 C CA . PRO A 1 70 ? -3.205 39.844 2.396 1 64.75 70 PRO A CA 1
ATOM 577 C C . PRO A 1 70 ? -4.531 39.25 2.883 1 64.75 70 PRO A C 1
ATOM 579 O O . PRO A 1 70 ? -4.66 38.062 3.055 1 64.75 70 PRO A O 1
ATOM 582 N N . SER A 1 71 ? -5.375 40.156 3.061 1 62.5 71 SER A N 1
ATOM 583 C CA . SER A 1 71 ? -6.676 39.719 3.557 1 62.5 71 SER A CA 1
ATOM 584 C C . SER A 1 71 ? -7.41 38.875 2.518 1 62.5 71 SER A C 1
ATOM 586 O O . SER A 1 71 ? -8.336 38.125 2.855 1 62.5 71 SER A O 1
ATOM 588 N N . GLU A 1 72 ? -6.941 39.031 1.371 1 63.22 72 GLU A N 1
ATOM 589 C CA . GLU A 1 72 ? -7.598 38.312 0.285 1 63.22 72 GLU A CA 1
ATOM 590 C C . GLU A 1 72 ? -6.855 37.031 -0.052 1 63.22 72 GLU A C 1
ATOM 592 O O . GLU A 1 72 ? -7.273 36.281 -0.938 1 63.22 72 GLU A O 1
ATOM 597 N N . MET A 1 73 ? -5.883 36.906 0.741 1 69.19 73 MET A N 1
ATOM 598 C CA . MET A 1 73 ? -5.125 35.656 0.541 1 69.19 73 MET A CA 1
ATOM 599 C C . MET A 1 73 ? -5.902 34.469 1.056 1 69.19 73 MET A C 1
ATOM 601 O O . MET A 1 73 ? -6.707 34.594 1.981 1 69.19 73 MET A O 1
ATOM 605 N N . SER A 1 74 ? -5.734 33.406 0.377 1 69.44 74 SER A N 1
ATOM 606 C CA . SER A 1 74 ? -6.289 32.156 0.921 1 69.44 74 SER A CA 1
ATOM 607 C C . SER A 1 74 ? -5.66 31.828 2.268 1 69.44 74 SER A C 1
ATOM 609 O O . SER A 1 74 ? -4.617 32.375 2.629 1 69.44 74 SER A O 1
ATOM 611 N N . ASP A 1 75 ? -6.309 31.062 3.111 1 68.25 75 ASP A N 1
ATOM 612 C CA . ASP A 1 75 ? -5.785 30.625 4.402 1 68.25 75 ASP A CA 1
ATOM 613 C C . ASP A 1 75 ? -4.402 30 4.25 1 68.25 75 ASP A C 1
ATOM 615 O O . ASP A 1 75 ? -3.512 30.234 5.066 1 68.25 75 ASP A O 1
ATOM 619 N N . GLY A 1 76 ? -4.227 29.25 3.174 1 75.19 76 GLY A N 1
ATOM 620 C CA . GLY A 1 76 ? -2.939 28.609 2.932 1 75.1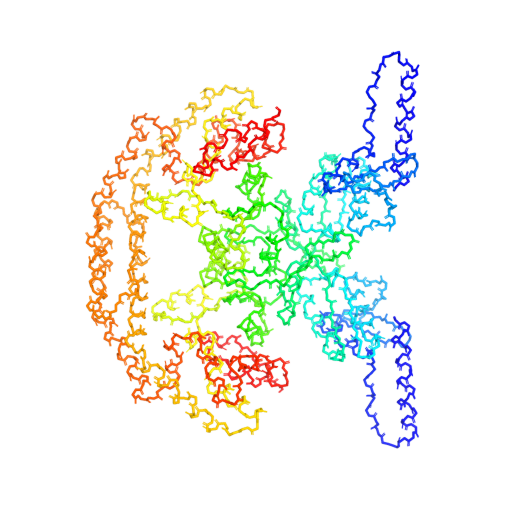9 76 GLY A CA 1
ATOM 621 C C . GLY A 1 76 ? -1.827 29.609 2.658 1 75.19 76 GLY A C 1
ATOM 622 O O . GLY A 1 76 ? -0.739 29.5 3.227 1 75.19 76 GLY A O 1
ATOM 623 N N . GLU A 1 77 ? -2.125 30.625 1.864 1 75.81 77 GLU A N 1
ATOM 624 C CA . GLU A 1 77 ? -1.142 31.641 1.52 1 75.81 77 GLU A CA 1
ATOM 625 C C . GLU A 1 77 ? -0.729 32.438 2.748 1 75.81 77 GLU A C 1
ATOM 627 O O . GLU A 1 77 ? 0.455 32.75 2.943 1 75.81 77 GLU A O 1
ATOM 632 N N . ARG A 1 78 ? -1.715 32.75 3.482 1 77.62 78 ARG A N 1
ATOM 633 C CA . ARG A 1 78 ? -1.475 33.531 4.68 1 77.62 78 ARG A CA 1
ATOM 634 C C . ARG A 1 78 ? -0.652 32.75 5.703 1 77.62 78 ARG A C 1
ATOM 636 O O . ARG A 1 78 ? 0.281 33.312 6.297 1 77.62 78 ARG A O 1
ATOM 643 N N . VAL A 1 79 ? -1.061 31.594 5.863 1 81.62 79 VAL A N 1
ATOM 644 C CA . VAL A 1 79 ? -0.402 30.766 6.871 1 81.62 79 VAL A CA 1
ATOM 645 C C . VAL A 1 79 ? 1.062 30.547 6.488 1 81.62 79 VAL A C 1
ATOM 647 O O . VAL A 1 79 ? 1.945 30.578 7.348 1 81.62 79 VAL A O 1
ATOM 650 N N . ILE A 1 80 ? 1.324 30.359 5.23 1 85.06 80 ILE A N 1
ATOM 651 C CA . ILE A 1 80 ? 2.688 30.156 4.758 1 85.06 80 ILE A CA 1
ATOM 652 C C . ILE A 1 80 ? 3.545 31.375 5.082 1 85.06 80 ILE A C 1
ATOM 654 O O . ILE A 1 80 ? 4.652 31.234 5.613 1 85.06 80 ILE A O 1
ATOM 658 N N . PHE A 1 81 ? 2.963 32.531 4.766 1 82.5 81 PHE A N 1
ATOM 659 C CA . PHE A 1 81 ? 3.66 33.75 5.059 1 82.5 81 PHE A CA 1
ATOM 660 C C . PHE A 1 81 ? 3.943 33.875 6.551 1 82.5 81 PHE A C 1
ATOM 662 O O . PHE A 1 81 ? 5.055 34.25 6.949 1 82.5 81 PHE A O 1
ATOM 669 N N . TYR A 1 82 ? 2.98 33.625 7.25 1 82.94 82 TYR A N 1
ATOM 670 C CA . TYR A 1 82 ? 3.061 33.719 8.703 1 82.94 82 TYR A CA 1
ATOM 671 C C . TYR A 1 82 ? 4.121 32.781 9.25 1 82.94 82 TYR A C 1
ATOM 673 O O . TYR A 1 82 ? 4.934 33.156 10.094 1 82.94 82 TYR A O 1
ATOM 681 N N . LEU A 1 83 ? 4.113 31.578 8.852 1 87.88 83 LEU A N 1
ATOM 682 C CA . LEU A 1 83 ? 5.023 30.562 9.344 1 87.88 83 LEU A CA 1
ATOM 683 C C . LEU A 1 83 ? 6.473 30.922 9.031 1 87.88 83 LEU A C 1
ATOM 685 O O . LEU A 1 83 ? 7.344 30.812 9.891 1 87.88 83 LEU A O 1
ATOM 689 N N . ILE A 1 84 ? 6.664 31.328 7.785 1 87.94 84 ILE A N 1
ATOM 690 C CA . ILE A 1 84 ? 8.016 31.719 7.398 1 87.94 84 ILE A CA 1
ATOM 691 C C . ILE A 1 84 ? 8.477 32.906 8.258 1 87.94 84 ILE A C 1
ATOM 693 O O . ILE A 1 84 ? 9.578 32.875 8.82 1 87.94 84 ILE A O 1
ATOM 697 N N . GLY A 1 85 ? 7.652 33.906 8.352 1 84.25 85 GLY A N 1
ATOM 698 C CA . GLY A 1 85 ? 7.977 35.094 9.117 1 84.25 85 GLY A CA 1
ATOM 699 C C . GLY A 1 85 ? 8.258 34.781 10.578 1 84.25 85 GLY A C 1
ATOM 700 O O . GLY A 1 85 ? 9.227 35.312 11.148 1 84.25 85 GLY A O 1
ATOM 701 N N . GLN A 1 86 ? 7.469 34.031 11.172 1 86.88 86 GLN A N 1
ATOM 702 C CA . GLN A 1 86 ? 7.621 33.688 12.578 1 86.88 86 GLN A CA 1
ATOM 703 C C . GLN A 1 86 ? 8.938 32.938 12.828 1 86.88 86 GLN A C 1
ATOM 705 O O . GLN A 1 86 ? 9.617 33.188 13.82 1 86.88 86 GLN A O 1
ATOM 710 N N . CYS A 1 87 ? 9.273 32.062 11.992 1 90.06 87 CYS A N 1
ATOM 711 C CA . CYS A 1 87 ? 10.5 31.281 12.156 1 90.06 87 CYS A CA 1
ATOM 712 C C . CYS A 1 87 ? 11.727 32.156 11.984 1 90.06 87 CYS A C 1
ATOM 714 O O . CYS A 1 87 ? 12.727 32 12.688 1 90.06 87 CYS A O 1
ATOM 716 N N . LEU A 1 88 ? 11.609 33.062 11.039 1 86.25 88 LEU A N 1
ATOM 717 C CA . LEU A 1 88 ? 12.734 33.969 10.797 1 86.25 88 LEU A CA 1
ATOM 718 C C . LEU A 1 88 ? 12.891 34.969 11.945 1 86.25 88 LEU A C 1
ATOM 720 O O . LEU A 1 88 ? 14 35.406 12.234 1 86.25 88 LEU A O 1
ATOM 724 N N . ALA A 1 89 ? 11.836 35.281 12.555 1 81.44 89 ALA A N 1
ATOM 725 C CA . ALA A 1 89 ? 11.852 36.219 13.648 1 81.44 89 ALA A CA 1
ATOM 726 C C . ALA A 1 89 ? 12.305 35.594 14.953 1 81.44 89 ALA A C 1
ATOM 728 O O . ALA A 1 89 ? 12.609 36.281 15.93 1 81.44 89 ALA A O 1
ATOM 729 N N . ALA A 1 90 ? 12.352 34.312 15.016 1 86.38 90 ALA A N 1
ATOM 730 C CA . ALA A 1 90 ? 12.734 33.594 16.234 1 86.38 90 ALA A CA 1
ATOM 731 C C . ALA A 1 90 ? 14.18 33.906 16.625 1 86.38 90 ALA A C 1
ATOM 733 O O . ALA A 1 90 ? 15 34.25 15.766 1 86.38 90 ALA A O 1
ATOM 734 N N . PRO A 1 91 ? 14.508 33.781 17.844 1 88.5 91 PRO A N 1
ATOM 735 C CA . PRO A 1 91 ? 15.875 34.031 18.297 1 88.5 91 PRO A CA 1
ATOM 736 C C . PRO A 1 91 ? 16.891 33.062 17.703 1 88.5 91 PRO A C 1
ATOM 738 O O . PRO A 1 91 ? 16.531 31.953 17.328 1 88.5 91 PRO A O 1
ATOM 741 N N . GLU A 1 92 ? 18.125 33.594 17.672 1 90.25 92 GLU A N 1
ATOM 742 C CA . GLU A 1 92 ? 19.203 32.75 17.141 1 90.25 92 GLU A CA 1
ATOM 743 C C . GLU A 1 92 ? 19.516 31.594 18.062 1 90.25 92 GLU A C 1
ATOM 745 O O . GLU A 1 92 ? 19.391 31.703 19.281 1 90.25 92 GLU A O 1
ATOM 750 N N . ASN A 1 93 ? 19.875 30.469 17.469 1 92.75 93 ASN A N 1
ATOM 751 C CA . ASN A 1 93 ? 20.297 29.266 18.172 1 92.75 93 ASN A CA 1
ATOM 752 C C . ASN A 1 93 ? 19.234 28.781 19.156 1 92.75 93 ASN A C 1
ATOM 754 O O . ASN A 1 93 ? 19.531 28.391 20.281 1 92.75 93 ASN A O 1
ATOM 758 N N . GLY A 1 94 ? 18.062 28.984 18.75 1 92.88 94 GLY A N 1
ATOM 759 C CA . GLY A 1 94 ? 16.938 28.594 19.594 1 92.88 94 GLY A CA 1
ATOM 760 C C . GLY A 1 94 ? 16.25 27.312 19.109 1 92.88 94 GLY A C 1
ATOM 761 O O . GLY A 1 94 ? 16.719 26.672 18.172 1 92.88 94 GLY A O 1
ATOM 762 N N . ILE A 1 95 ? 15.242 26.875 19.922 1 94.44 95 ILE A N 1
ATOM 763 C CA . ILE A 1 95 ? 14.383 25.75 19.578 1 94.44 95 ILE A CA 1
ATOM 764 C C . ILE A 1 95 ? 13.031 26.266 19.078 1 94.44 95 ILE A C 1
ATOM 766 O O . ILE A 1 95 ? 12.375 27.062 19.75 1 94.44 95 ILE A O 1
ATOM 770 N N . ILE A 1 96 ? 12.719 25.922 17.906 1 94.25 96 ILE A N 1
ATOM 771 C CA . ILE A 1 96 ? 11.438 26.297 17.328 1 94.25 96 ILE A CA 1
ATOM 772 C C . ILE A 1 96 ? 10.484 25.109 17.375 1 94.25 96 ILE A C 1
ATOM 774 O O . ILE A 1 96 ? 10.734 24.078 16.75 1 94.25 96 ILE A O 1
ATOM 778 N N . ILE A 1 97 ? 9.414 25.188 18.172 1 94.44 97 ILE A N 1
ATOM 779 C CA . ILE A 1 97 ? 8.406 24.141 18.297 1 94.44 97 ILE A CA 1
ATOM 780 C C . ILE A 1 97 ? 7.172 24.5 17.484 1 94.44 97 ILE A C 1
ATOM 782 O O . ILE A 1 97 ? 6.586 25.578 17.672 1 94.44 97 ILE A O 1
ATOM 786 N N . ILE A 1 98 ? 6.867 23.688 16.547 1 92.19 98 ILE A N 1
ATOM 787 C CA . ILE A 1 98 ? 5.719 23.922 15.68 1 92.19 98 ILE A CA 1
ATOM 788 C C . ILE A 1 98 ? 4.621 22.906 15.977 1 92.19 98 ILE A C 1
ATOM 790 O O . ILE A 1 98 ? 4.836 21.703 15.852 1 92.19 98 ILE A O 1
ATOM 794 N N . ASP A 1 99 ? 3.506 23.438 16.344 1 87.75 99 ASP A N 1
ATOM 795 C CA . ASP A 1 99 ? 2.336 22.594 16.578 1 87.75 99 ASP A CA 1
ATOM 796 C C . ASP A 1 99 ? 1.47 22.484 15.328 1 87.75 99 ASP A C 1
ATOM 798 O O . ASP A 1 99 ? 1.104 23.5 14.734 1 87.75 99 ASP A O 1
ATOM 802 N N . GLU A 1 100 ? 1.252 21.297 14.914 1 85 100 GLU A N 1
ATOM 803 C CA . GLU A 1 100 ? 0.406 21 13.766 1 85 100 GLU A CA 1
ATOM 804 C C . GLU A 1 100 ? 0.869 21.766 12.523 1 85 100 GLU A C 1
ATOM 806 O O . GLU A 1 100 ? 0.093 22.516 11.93 1 85 100 GLU A O 1
ATOM 811 N N . PRO A 1 101 ? 2.105 21.5 12.102 1 89 101 PRO A N 1
ATOM 812 C CA . PRO A 1 101 ? 2.734 22.203 10.984 1 89 101 PRO A CA 1
ATOM 813 C C . PRO A 1 101 ? 1.979 22.016 9.672 1 89 101 PRO A C 1
ATOM 815 O O . PRO A 1 101 ? 2.184 22.781 8.719 1 89 101 PRO A O 1
ATOM 818 N N . GLU A 1 102 ? 1.078 21.016 9.617 1 82.31 102 GLU A N 1
ATOM 819 C CA . GLU A 1 102 ? 0.438 20.641 8.359 1 82.31 102 GLU A CA 1
ATOM 820 C C . GLU A 1 102 ? -0.863 21.406 8.156 1 82.31 102 GLU A C 1
ATOM 822 O O . GLU A 1 102 ? -1.408 21.438 7.047 1 82.31 102 GLU A O 1
ATOM 827 N N . ILE A 1 103 ? -1.326 22.094 9.133 1 77.25 103 ILE A N 1
ATOM 828 C CA . ILE A 1 103 ? -2.658 22.688 9.094 1 77.25 103 ILE A CA 1
ATOM 829 C C . ILE A 1 103 ? -2.713 23.766 8.016 1 77.25 103 ILE A C 1
ATOM 831 O O . ILE A 1 103 ? -1.781 24.562 7.879 1 77.25 103 ILE A O 1
ATOM 835 N N . HIS A 1 104 ? -3.684 23.719 7.164 1 75.19 104 HIS A N 1
ATOM 836 C CA . HIS A 1 104 ? -4.039 24.672 6.133 1 75.19 104 HIS A CA 1
ATOM 837 C C . HIS A 1 104 ? -3.107 24.578 4.93 1 75.19 104 HIS A C 1
ATOM 839 O O . HIS A 1 104 ? -3.146 25.422 4.031 1 75.19 104 HIS A O 1
ATOM 845 N N . LEU A 1 105 ? -2.211 23.609 4.941 1 76.56 105 LEU A N 1
ATOM 846 C CA . LEU A 1 105 ? -1.277 23.406 3.836 1 76.56 105 LEU A CA 1
ATOM 847 C C . LEU A 1 105 ? -1.647 22.172 3.025 1 76.56 105 LEU A C 1
ATOM 849 O O . LEU A 1 105 ? -2.061 21.156 3.588 1 76.56 105 LEU A O 1
ATOM 853 N N . HIS A 1 106 ? -1.518 22.328 1.746 1 70.31 106 HIS A N 1
ATOM 854 C CA . HIS A 1 106 ? -1.641 21.156 0.899 1 70.31 106 HIS A CA 1
ATOM 855 C C . HIS A 1 106 ? -0.503 20.172 1.157 1 70.31 106 HIS A C 1
ATOM 857 O O . HIS A 1 106 ? 0.635 20.578 1.394 1 70.31 106 HIS A O 1
ATOM 863 N N . LYS A 1 107 ? -0.792 18.922 1.022 1 70.06 107 LYS A N 1
ATOM 864 C CA . LYS A 1 107 ? 0.16 17.859 1.336 1 70.06 107 LYS A CA 1
ATOM 865 C C . LYS A 1 107 ? 1.451 18.031 0.54 1 70.06 107 LYS A C 1
ATOM 867 O O . LYS A 1 107 ? 2.545 17.812 1.069 1 70.06 107 LYS A O 1
ATOM 872 N N . SER A 1 108 ? 1.359 18.484 -0.651 1 66.25 108 SER A N 1
ATOM 873 C CA . SER A 1 108 ? 2.52 18.562 -1.534 1 66.25 108 SER A CA 1
ATOM 874 C C . SER A 1 108 ? 3.453 19.688 -1.115 1 66.25 108 SER A C 1
ATOM 876 O O . SER A 1 108 ? 4.629 19.703 -1.49 1 66.25 108 SER A O 1
ATOM 878 N N . VAL A 1 109 ? 2.971 20.625 -0.321 1 74.5 109 VAL A N 1
ATOM 879 C CA . VAL A 1 109 ? 3.738 21.828 0.006 1 74.5 109 VAL A CA 1
ATOM 880 C C . VAL A 1 109 ? 4.305 21.703 1.421 1 74.5 109 VAL A C 1
ATOM 882 O O . VAL A 1 109 ? 5.277 22.375 1.765 1 74.5 109 VAL A O 1
ATOM 885 N N . GLN A 1 110 ? 3.695 20.797 2.184 1 83.31 110 GLN A N 1
ATOM 886 C CA . GLN A 1 110 ? 4.012 20.734 3.607 1 83.31 110 GLN A CA 1
ATOM 887 C C . GLN A 1 110 ? 5.504 20.516 3.83 1 83.31 110 GLN A C 1
ATOM 889 O O . GLN A 1 110 ? 6.211 21.406 4.309 1 83.31 110 GLN A O 1
ATOM 894 N N . VAL A 1 111 ? 6.043 19.484 3.299 1 78.88 111 VAL A N 1
ATOM 895 C CA . VAL A 1 111 ? 7.414 19.094 3.592 1 78.88 111 VAL A CA 1
ATOM 896 C C . VAL A 1 111 ? 8.391 20.047 2.906 1 78.88 111 VAL A C 1
ATOM 898 O O . VAL A 1 111 ? 9.312 20.562 3.541 1 78.88 111 VAL A O 1
ATOM 901 N N . PRO A 1 112 ? 8.188 20.359 1.644 1 75.38 112 PRO A N 1
ATOM 902 C CA . PRO A 1 112 ? 9.102 21.312 0.995 1 75.38 112 PRO A CA 1
ATOM 903 C C . PRO A 1 112 ? 9.172 22.656 1.716 1 75.38 112 PRO A C 1
ATOM 905 O O . PRO A 1 112 ? 10.25 23.234 1.847 1 75.38 112 PRO A O 1
ATOM 908 N N . LEU A 1 113 ? 8.086 23.125 2.15 1 84.94 113 LEU A N 1
ATOM 909 C CA . LEU A 1 113 ? 8.047 24.406 2.852 1 84.94 113 LEU A CA 1
ATOM 910 C C . LEU A 1 113 ? 8.891 24.359 4.117 1 84.94 113 LEU A C 1
ATOM 912 O O . LEU A 1 113 ? 9.75 25.219 4.332 1 84.94 113 LEU A O 1
ATOM 916 N N . TRP A 1 114 ? 8.641 23.391 4.855 1 88.44 114 TRP A N 1
ATOM 917 C CA . TRP A 1 114 ? 9.328 23.328 6.141 1 88.44 114 TRP A CA 1
ATOM 918 C C . TRP A 1 114 ? 10.812 23.062 5.953 1 88.44 114 TRP A C 1
ATOM 920 O O . TRP A 1 114 ? 11.648 23.562 6.715 1 88.44 114 TRP A O 1
ATOM 930 N N . LYS A 1 115 ? 11.18 22.297 4.992 1 81.44 115 LYS A N 1
ATOM 931 C CA . LYS A 1 115 ? 12.586 22.094 4.672 1 81.44 115 LYS A CA 1
ATOM 932 C C . LYS A 1 115 ? 13.258 23.422 4.293 1 81.44 115 LYS A C 1
ATOM 934 O O . LYS A 1 115 ? 14.398 23.688 4.691 1 81.44 115 LYS A O 1
ATOM 939 N N . ASP A 1 116 ? 12.562 24.172 3.52 1 84.5 116 ASP A N 1
ATOM 940 C CA . ASP A 1 116 ? 13.094 25.469 3.121 1 84.5 116 ASP A CA 1
ATOM 941 C C . ASP A 1 116 ? 13.258 26.391 4.328 1 84.5 116 ASP A C 1
ATOM 943 O O . ASP A 1 116 ? 14.227 27.141 4.418 1 84.5 116 ASP A O 1
ATOM 947 N N . ILE A 1 117 ? 12.328 26.312 5.156 1 88.75 117 ILE A N 1
ATOM 948 C CA . ILE A 1 117 ? 12.391 27.141 6.355 1 88.75 117 ILE A CA 1
ATOM 949 C C . ILE A 1 117 ? 13.57 26.703 7.223 1 88.75 117 ILE A C 1
ATOM 951 O O . ILE A 1 117 ? 14.305 27.531 7.746 1 88.75 117 ILE A O 1
ATOM 955 N N . GLU A 1 118 ? 13.742 25.484 7.355 1 88.38 118 GLU A N 1
ATOM 956 C CA . GLU A 1 118 ? 14.875 24.953 8.117 1 88.38 118 GLU A CA 1
ATOM 957 C C . GLU A 1 118 ? 16.203 25.438 7.543 1 88.38 118 GLU A C 1
ATOM 959 O O . GLU A 1 118 ? 17.125 25.75 8.289 1 88.38 118 GLU A O 1
ATOM 964 N N . LYS A 1 119 ? 16.281 25.5 6.27 1 82.81 119 LYS A N 1
ATOM 965 C CA . LYS A 1 119 ? 17.5 25.938 5.602 1 82.81 119 LYS A CA 1
ATOM 966 C C . LYS A 1 119 ? 17.812 27.391 5.93 1 82.81 119 LYS A C 1
ATOM 968 O O . LYS A 1 119 ? 18.984 27.797 5.984 1 82.81 119 LYS A O 1
ATOM 973 N N . LEU A 1 120 ? 16.797 28.172 6.09 1 84.81 120 LEU A N 1
ATOM 974 C CA . LEU A 1 120 ? 16.953 29.578 6.402 1 84.81 120 LEU A CA 1
ATOM 975 C C . LEU A 1 120 ? 17.453 29.781 7.832 1 84.81 120 LEU A C 1
ATOM 977 O O . LEU A 1 120 ? 18.016 30.812 8.164 1 84.81 120 LEU A O 1
ATOM 981 N N . ARG A 1 121 ? 17.156 28.703 8.68 1 88.69 121 ARG A N 1
ATOM 982 C CA . ARG A 1 121 ? 17.531 28.812 10.094 1 88.69 121 ARG A CA 1
ATOM 983 C C . ARG A 1 121 ? 18.328 27.578 10.539 1 88.69 121 ARG A C 1
ATOM 985 O O . ARG A 1 121 ? 17.906 26.859 11.445 1 88.69 121 ARG A O 1
ATOM 992 N N . PRO A 1 122 ? 19.438 27.406 9.922 1 86.81 122 PRO A N 1
ATOM 993 C CA . PRO A 1 122 ? 20.25 26.25 10.297 1 86.81 122 PRO A CA 1
ATOM 994 C C . PRO A 1 122 ? 20.75 26.328 11.734 1 86.81 122 PRO A C 1
ATOM 996 O O . PRO A 1 122 ? 21.203 25.312 12.281 1 86.81 122 PRO A O 1
ATOM 999 N N . ASP A 1 123 ? 20.594 27.438 12.32 1 90.94 123 ASP A N 1
ATOM 1000 C CA . ASP A 1 123 ? 21.047 27.656 13.688 1 90.94 123 ASP A CA 1
ATOM 1001 C C . ASP A 1 123 ? 20.016 27.156 14.703 1 90.94 123 ASP A C 1
ATOM 1003 O O . ASP A 1 123 ? 20.328 27.016 15.883 1 90.94 123 ASP A O 1
ATOM 1007 N N . CYS A 1 124 ? 18.875 26.906 14.273 1 92.69 124 CYS A N 1
ATOM 1008 C CA . CYS A 1 124 ? 17.797 26.547 15.18 1 92.69 124 CYS A CA 1
ATOM 1009 C C . CYS A 1 124 ? 17.5 25.062 15.109 1 92.69 124 CYS A C 1
ATOM 1011 O O . CYS A 1 124 ? 17.75 24.422 14.094 1 92.69 124 CYS A O 1
ATOM 1013 N N . LEU A 1 125 ? 16.984 24.469 16.234 1 93.88 125 LEU A N 1
ATOM 1014 C CA . LEU A 1 125 ? 16.422 23.125 16.281 1 93.88 125 LEU A CA 1
ATOM 1015 C C . LEU A 1 125 ? 14.914 23.172 16.062 1 93.88 125 LEU A C 1
ATOM 1017 O O . LEU A 1 125 ? 14.203 23.922 16.734 1 93.88 125 LEU A O 1
ATOM 1021 N N . PHE A 1 126 ? 14.469 22.422 15.125 1 94.38 126 PHE A N 1
ATOM 1022 C CA . PHE A 1 126 ? 13.039 22.391 14.844 1 94.38 126 PHE A CA 1
ATOM 1023 C C . PHE A 1 126 ? 12.398 21.156 15.461 1 94.38 126 PHE A C 1
ATOM 1025 O O . PHE A 1 126 ? 12.922 20.047 15.336 1 94.38 126 PHE A O 1
ATOM 1032 N N . VAL A 1 127 ? 11.289 21.344 16.188 1 94.88 127 VAL A N 1
ATOM 1033 C CA . VAL A 1 127 ? 10.484 20.266 16.766 1 94.88 127 VAL A CA 1
ATOM 1034 C C . VAL A 1 127 ? 9.047 20.375 16.281 1 94.88 127 VAL A C 1
ATOM 1036 O O . VAL A 1 127 ? 8.391 21.406 16.469 1 94.88 127 VAL A O 1
ATOM 1039 N N . TYR A 1 128 ? 8.648 19.375 15.609 1 93.81 128 TYR A N 1
ATOM 1040 C CA . TYR A 1 128 ? 7.297 19.344 15.055 1 93.81 128 TYR A CA 1
ATOM 1041 C C . TYR A 1 128 ? 6.391 18.438 15.875 1 93.81 128 TYR A C 1
ATOM 1043 O O . TYR A 1 128 ? 6.75 17.297 16.172 1 93.81 128 TYR A O 1
ATOM 1051 N N . MET A 1 129 ? 5.277 18.984 16.312 1 88.5 129 MET A N 1
ATOM 1052 C CA . MET A 1 129 ? 4.227 18.203 16.938 1 88.5 129 MET A CA 1
ATOM 1053 C C . MET A 1 129 ? 3.037 18.016 16 1 88.5 129 MET A C 1
ATOM 1055 O O . MET A 1 129 ? 2.459 19 15.531 1 88.5 129 MET A O 1
ATOM 1059 N N . THR A 1 130 ? 2.742 16.844 15.633 1 85.38 130 THR A N 1
ATOM 1060 C CA . THR A 1 130 ? 1.683 16.625 14.656 1 85.38 130 THR A CA 1
ATOM 1061 C C . THR A 1 130 ? 0.952 15.312 14.945 1 85.38 130 THR A C 1
ATOM 1063 O O . THR A 1 130 ? 1.52 14.398 15.539 1 85.38 130 THR A O 1
ATOM 1066 N N . HIS A 1 131 ? -0.31 15.289 14.609 1 73.56 131 HIS A N 1
ATOM 1067 C CA . HIS A 1 131 ? -1.084 14.055 14.609 1 73.56 131 HIS A CA 1
ATOM 1068 C C . HIS A 1 131 ? -1.184 13.461 13.211 1 73.56 131 HIS A C 1
ATOM 1070 O O . HIS A 1 131 ? -1.696 12.359 13.031 1 73.56 131 HIS A O 1
ATOM 1076 N N . ASP A 1 132 ? -0.623 14.172 12.32 1 78.06 132 ASP A N 1
ATOM 1077 C CA . ASP A 1 132 ? -0.633 13.719 10.93 1 78.06 132 ASP A CA 1
ATOM 1078 C C . ASP A 1 132 ? 0.519 12.758 10.664 1 78.06 132 ASP A C 1
ATOM 1080 O O . ASP A 1 132 ? 1.674 13.172 10.555 1 78.06 132 ASP A O 1
ATOM 1084 N N . THR A 1 133 ? 0.12 11.555 10.398 1 75.44 133 THR A N 1
ATOM 1085 C CA . THR A 1 133 ? 1.131 10.516 10.258 1 75.44 133 THR A CA 1
ATOM 1086 C C . THR A 1 133 ? 1.868 10.656 8.93 1 75.44 133 THR A C 1
ATOM 1088 O O . THR A 1 133 ? 3.049 10.32 8.828 1 75.44 133 THR A O 1
ATOM 1091 N N . ASP A 1 134 ? 1.213 11.133 7.926 1 73.56 134 ASP A N 1
ATOM 1092 C CA . ASP A 1 134 ? 1.857 11.312 6.629 1 73.56 134 ASP A CA 1
ATOM 1093 C C . ASP A 1 134 ? 2.928 12.398 6.695 1 73.56 134 ASP A C 1
ATOM 1095 O O . ASP A 1 134 ? 4.008 12.25 6.121 1 73.56 134 ASP A O 1
ATOM 1099 N N . PHE A 1 135 ? 2.57 13.438 7.398 1 80.5 135 PHE A N 1
ATOM 1100 C CA . PHE A 1 135 ? 3.535 14.516 7.582 1 80.5 135 PHE A CA 1
ATOM 1101 C C . PHE A 1 135 ? 4.766 14.016 8.328 1 80.5 135 PHE A C 1
ATOM 1103 O O . PHE A 1 135 ? 5.898 14.281 7.918 1 80.5 135 PHE A O 1
ATOM 1110 N N . ALA A 1 136 ? 4.492 13.344 9.383 1 80.06 136 ALA A N 1
ATOM 1111 C CA . ALA A 1 136 ? 5.586 12.812 10.195 1 80.06 136 ALA A CA 1
ATOM 1112 C C . ALA A 1 136 ? 6.477 11.883 9.375 1 80.06 136 ALA A C 1
ATOM 1114 O O . ALA A 1 136 ? 7.707 11.977 9.445 1 80.06 136 ALA A O 1
ATOM 1115 N N . ALA A 1 137 ? 5.844 11.094 8.602 1 74.56 137 ALA A N 1
ATOM 1116 C CA . ALA A 1 137 ? 6.582 10.109 7.812 1 74.56 137 ALA A CA 1
ATOM 1117 C C . ALA A 1 137 ? 7.402 10.789 6.723 1 74.56 137 ALA A C 1
ATOM 1119 O O . ALA A 1 137 ? 8.484 10.312 6.363 1 74.56 137 ALA A O 1
ATOM 1120 N N . ALA A 1 138 ? 6.953 11.859 6.242 1 72.12 138 ALA A N 1
ATOM 1121 C CA . ALA A 1 138 ? 7.582 12.547 5.121 1 72.12 138 ALA A CA 1
ATOM 1122 C C . ALA A 1 138 ? 8.867 13.258 5.559 1 72.12 138 ALA A C 1
ATOM 1124 O O . ALA A 1 138 ? 9.719 13.57 4.727 1 72.12 138 ALA A O 1
ATOM 1125 N N . LEU A 1 139 ? 8.969 13.516 6.871 1 78.06 139 LEU A N 1
ATOM 1126 C CA . LEU A 1 139 ? 10.188 14.125 7.395 1 78.06 139 LEU A CA 1
ATOM 1127 C C . LEU A 1 139 ? 11.242 13.062 7.691 1 78.06 139 LEU A C 1
ATOM 1129 O O . LEU A 1 139 ? 11.531 12.781 8.852 1 78.06 139 LEU A O 1
ATOM 1133 N N . HIS A 1 140 ? 11.867 12.641 6.77 1 65.19 140 HIS A N 1
ATOM 1134 C CA . HIS A 1 140 ? 12.727 11.461 6.805 1 65.19 140 HIS A CA 1
ATOM 1135 C C . HIS A 1 140 ? 13.922 11.688 7.727 1 65.19 140 HIS A C 1
ATOM 1137 O O . HIS A 1 140 ? 14.359 10.766 8.422 1 65.19 140 HIS A O 1
ATOM 1143 N N . GLU A 1 141 ? 14.422 12.828 7.691 1 68.69 141 GLU A N 1
ATOM 1144 C CA . GLU A 1 141 ? 15.656 13.086 8.422 1 68.69 141 GLU A CA 1
ATOM 1145 C C . GLU A 1 141 ? 15.375 13.391 9.891 1 68.69 141 GLU A C 1
ATOM 1147 O O . GLU A 1 141 ? 16.297 13.438 10.711 1 68.69 141 GLU A O 1
ATOM 1152 N N . ALA A 1 142 ? 14.133 13.422 10.164 1 78.5 142 ALA A N 1
ATOM 1153 C CA . ALA A 1 142 ? 13.773 13.82 11.523 1 78.5 142 ALA A CA 1
ATOM 1154 C C . ALA A 1 142 ? 13.68 12.609 12.445 1 78.5 142 ALA A C 1
ATOM 1156 O O . ALA A 1 142 ? 13.281 11.523 12.023 1 78.5 142 ALA A O 1
ATOM 1157 N N . LYS A 1 143 ? 14.125 12.812 13.641 1 84.69 143 LYS A N 1
ATOM 1158 C CA . LYS A 1 143 ? 13.852 11.82 14.672 1 84.69 143 LYS A CA 1
ATOM 1159 C C . LYS A 1 143 ? 12.367 11.805 15.047 1 84.69 143 LYS A C 1
ATOM 1161 O O . LYS A 1 143 ? 11.773 12.852 15.273 1 84.69 143 LYS A O 1
ATOM 1166 N N . LYS A 1 144 ? 11.812 10.633 15.047 1 85.69 144 LYS A N 1
ATOM 1167 C CA . LYS A 1 144 ? 10.383 10.5 15.32 1 85.69 144 LYS A CA 1
ATOM 1168 C C . LYS A 1 144 ? 10.141 9.945 16.719 1 85.69 144 LYS A C 1
ATOM 1170 O O . LYS A 1 144 ? 10.711 8.922 17.094 1 85.69 144 LYS A O 1
ATOM 1175 N N . ILE A 1 145 ? 9.344 10.695 17.531 1 88.5 145 ILE A N 1
ATOM 1176 C CA . ILE A 1 145 ? 9.008 10.312 18.891 1 88.5 145 ILE A CA 1
ATOM 1177 C C . ILE A 1 145 ? 7.5 10.125 19.031 1 88.5 145 ILE A C 1
ATOM 1179 O O . ILE A 1 145 ? 6.723 10.984 18.609 1 88.5 145 ILE A O 1
ATOM 1183 N N . TRP A 1 146 ? 7.109 8.961 19.531 1 83.38 146 TRP A N 1
ATOM 1184 C CA . TRP A 1 146 ? 5.711 8.633 19.781 1 83.38 146 TRP A CA 1
ATOM 1185 C C . TRP A 1 146 ? 5.328 8.938 21.234 1 83.38 146 TRP A C 1
ATOM 1187 O O . TRP A 1 146 ? 5.84 8.305 22.156 1 83.38 146 TRP A O 1
ATOM 1197 N N . LEU A 1 147 ? 4.512 9.945 21.375 1 82.25 147 LEU A N 1
ATOM 1198 C CA . LEU A 1 147 ? 3.982 10.242 22.703 1 82.25 147 LEU A CA 1
ATOM 1199 C C . LEU A 1 147 ? 2.754 9.391 23 1 82.25 147 LEU A C 1
ATOM 1201 O O . LEU A 1 147 ? 1.662 9.672 22.5 1 82.25 147 LEU A O 1
ATOM 1205 N N . LYS A 1 148 ? 2.896 8.422 23.781 1 73 148 LYS A N 1
ATOM 1206 C CA . LYS A 1 148 ? 1.874 7.41 24.031 1 73 148 LYS A CA 1
ATOM 1207 C C . LYS A 1 148 ? 0.837 7.918 25.031 1 73 148 LYS A C 1
ATOM 1209 O O . LYS A 1 148 ? -0.356 7.645 24.891 1 73 148 LYS A O 1
ATOM 1214 N N . GLY A 1 149 ? 1.343 8.539 26.047 1 72.62 149 GLY A N 1
ATOM 1215 C CA . GLY A 1 149 ? 0.424 9.008 27.078 1 72.62 149 GLY A CA 1
ATOM 1216 C C . GLY A 1 149 ? 1.104 9.828 28.156 1 72.62 149 GLY A C 1
ATOM 1217 O O . GLY A 1 149 ? 2.316 10.047 28.109 1 72.62 149 GLY A O 1
ATOM 1218 N N . TYR A 1 150 ? 0.192 10.469 28.891 1 73.06 150 TYR A N 1
ATOM 1219 C CA . TYR A 1 150 ? 0.63 11.258 30.047 1 73.06 150 TYR A CA 1
ATOM 1220 C C . TYR A 1 150 ? -0.101 10.836 31.312 1 73.06 150 TYR A C 1
ATOM 1222 O O . TYR A 1 150 ? -1.332 10.781 31.328 1 73.06 150 TYR A O 1
ATOM 1230 N N . ASP A 1 151 ? 0.633 10.32 32.188 1 64.69 151 ASP A N 1
ATOM 1231 C CA . ASP A 1 151 ? 0.009 9.789 33.406 1 64.69 151 ASP A CA 1
ATOM 1232 C C . ASP A 1 151 ? -0.239 10.898 34.438 1 64.69 151 ASP A C 1
ATOM 1234 O O . ASP A 1 151 ? -0.601 10.617 35.562 1 64.69 151 ASP A O 1
ATOM 1238 N N . GLY A 1 152 ? -0.17 12.094 34.125 1 63.41 152 GLY A N 1
ATOM 1239 C CA . GLY A 1 152 ? -0.338 13.203 35.031 1 63.41 152 GLY A CA 1
ATOM 1240 C C . GLY A 1 152 ? 0.978 13.789 35.5 1 63.41 152 GLY A C 1
ATOM 1241 O O . GLY A 1 152 ? 1.032 14.945 35.938 1 63.41 152 GLY A O 1
ATOM 1242 N N . SER A 1 153 ? 1.956 13.023 35.5 1 68.94 153 SER A N 1
ATOM 1243 C CA . SER A 1 153 ? 3.258 13.469 35.969 1 68.94 153 SER A CA 1
ATOM 1244 C C . SER A 1 153 ? 4.336 13.281 34.906 1 68.94 153 SER A C 1
ATOM 1246 O O . SER A 1 153 ? 5.207 14.141 34.75 1 68.94 153 SER A O 1
ATOM 1248 N N . CYS A 1 154 ? 4.176 12.156 34.281 1 79.94 154 CYS A N 1
ATOM 1249 C CA . CYS A 1 154 ? 5.211 11.836 33.281 1 79.94 154 CYS A CA 1
ATOM 1250 C C . CYS A 1 154 ? 4.598 11.453 31.953 1 79.94 154 CYS A C 1
ATOM 1252 O O . CYS A 1 154 ? 3.498 10.898 31.906 1 79.94 154 CYS A O 1
ATOM 1254 N N . TRP A 1 155 ? 5.445 11.836 30.938 1 82.44 155 TRP A N 1
ATOM 1255 C CA . TRP A 1 155 ? 5.062 11.422 29.594 1 82.44 155 TRP A CA 1
ATOM 1256 C C . TRP A 1 155 ? 5.598 10.031 29.281 1 82.44 155 TRP A C 1
ATOM 1258 O O . TRP A 1 155 ? 6.727 9.695 29.656 1 82.44 155 TRP A O 1
ATOM 1268 N N . ASP A 1 156 ? 4.723 9.266 28.812 1 83.5 156 ASP A N 1
ATOM 1269 C CA . ASP A 1 156 ? 5.129 7.988 28.234 1 83.5 156 ASP A CA 1
ATOM 1270 C C . ASP A 1 156 ? 5.41 8.125 26.734 1 83.5 156 ASP A C 1
ATOM 1272 O O . ASP A 1 156 ? 4.508 8.43 25.953 1 83.5 156 ASP A O 1
ATOM 1276 N N . TRP A 1 157 ? 6.758 8.102 26.375 1 85.94 157 TRP A N 1
ATOM 1277 C CA . TRP A 1 157 ? 7.109 8.281 24.969 1 85.94 157 TRP A CA 1
ATOM 1278 C C . TRP A 1 157 ? 8.125 7.23 24.531 1 85.94 157 TRP A C 1
ATOM 1280 O O . TRP A 1 157 ? 8.758 6.582 25.359 1 85.94 157 TRP A O 1
ATOM 1290 N N . GLU A 1 158 ? 8.125 6.91 23.266 1 83.5 158 GLU A N 1
ATOM 1291 C CA . GLU A 1 158 ? 9.086 5.988 22.672 1 83.5 158 GLU A CA 1
ATOM 1292 C C . GLU A 1 158 ? 9.484 6.434 21.266 1 83.5 158 GLU A C 1
ATOM 1294 O O . GLU A 1 158 ? 8.719 7.133 20.594 1 83.5 158 GLU A O 1
ATOM 1299 N N . ASP A 1 159 ? 10.68 6.008 20.875 1 85.88 159 ASP A N 1
ATOM 1300 C CA . ASP A 1 159 ? 11.086 6.207 19.484 1 85.88 159 ASP A CA 1
ATOM 1301 C C . ASP A 1 159 ? 10.258 5.344 18.547 1 85.88 159 ASP A C 1
ATOM 1303 O O . ASP A 1 159 ? 9.953 4.191 18.844 1 85.88 159 ASP A O 1
ATOM 1307 N N . VAL A 1 160 ? 9.82 5.965 17.453 1 82.31 160 VAL A N 1
ATOM 1308 C CA . VAL A 1 160 ? 9.148 5.164 16.438 1 82.31 160 VAL A CA 1
ATOM 1309 C C . VAL A 1 160 ? 10.148 4.227 15.773 1 82.31 160 VAL A C 1
ATOM 1311 O O . VAL A 1 160 ? 11.148 4.684 15.211 1 82.31 160 VAL A O 1
ATOM 1314 N N . PRO A 1 161 ? 9.891 2.973 15.891 1 78.19 161 PRO A N 1
ATOM 1315 C CA . PRO A 1 161 ? 10.836 2.039 15.281 1 78.19 161 PRO A CA 1
ATOM 1316 C C . PRO A 1 161 ? 10.773 2.047 13.75 1 78.19 161 PRO A C 1
ATOM 1318 O O . PRO A 1 161 ? 9.812 2.568 13.172 1 78.19 161 PRO A O 1
ATOM 1321 N N . ASP A 1 162 ? 11.805 1.593 13.18 1 73.19 162 ASP A N 1
ATOM 1322 C CA . ASP A 1 162 ? 11.828 1.352 11.742 1 73.19 162 ASP A CA 1
ATOM 1323 C C . ASP A 1 162 ? 11.523 -0.111 11.43 1 73.19 162 ASP A C 1
ATOM 1325 O O . ASP A 1 162 ? 12.203 -1.013 11.922 1 73.19 162 ASP A O 1
ATOM 1329 N N . VAL A 1 163 ? 10.367 -0.291 10.781 1 72.62 163 VAL A N 1
ATOM 1330 C CA . VAL A 1 163 ? 10 -1.646 10.383 1 72.62 163 VAL A CA 1
ATOM 1331 C C . VAL A 1 163 ? 10.148 -1.802 8.875 1 72.62 163 VAL A C 1
ATOM 1333 O O . VAL A 1 163 ? 9.461 -1.127 8.102 1 72.62 163 VAL A O 1
ATOM 1336 N N . GLU A 1 164 ? 10.984 -2.686 8.477 1 70.25 164 GLU A N 1
ATOM 1337 C CA . GLU A 1 164 ? 11.234 -2.914 7.055 1 70.25 164 GLU A CA 1
ATOM 1338 C C . GLU A 1 164 ? 9.977 -3.426 6.348 1 70.25 164 GLU A C 1
ATOM 1340 O O . GLU A 1 164 ? 9.297 -4.32 6.855 1 70.25 164 GLU A O 1
ATOM 1345 N N . GLY A 1 165 ? 9.672 -2.822 5.297 1 69.69 165 GLY A N 1
ATOM 1346 C CA . GLY A 1 165 ? 8.57 -3.309 4.484 1 69.69 165 GLY A CA 1
ATOM 1347 C C . GLY A 1 165 ? 7.238 -2.682 4.855 1 69.69 165 GLY A C 1
ATOM 1348 O O . GLY A 1 165 ? 6.211 -2.988 4.246 1 69.69 165 GLY A O 1
ATOM 1349 N N . LEU A 1 166 ? 7.254 -1.943 5.855 1 77.06 166 LEU A N 1
ATOM 1350 C CA . LEU A 1 166 ? 6.016 -1.305 6.285 1 77.06 166 LEU A CA 1
ATOM 1351 C C . LEU A 1 166 ? 6.109 0.211 6.145 1 77.06 166 LEU A C 1
ATOM 1353 O O . LEU A 1 166 ? 7.039 0.83 6.664 1 77.06 166 LEU A O 1
ATOM 1357 N N . PRO A 1 167 ? 5.148 0.754 5.383 1 74 167 PRO A N 1
ATOM 1358 C CA . PRO A 1 167 ? 5.145 2.217 5.305 1 74 167 PRO A CA 1
ATOM 1359 C C . PRO A 1 167 ? 5.074 2.879 6.68 1 74 167 PRO A C 1
ATOM 1361 O O . PRO A 1 167 ? 4.309 2.439 7.543 1 74 167 PRO A O 1
ATOM 1364 N N . GLU A 1 168 ? 5.832 3.869 6.859 1 74 168 GLU A N 1
ATOM 1365 C CA . GLU A 1 168 ? 5.906 4.543 8.148 1 74 168 GLU A CA 1
ATOM 1366 C C . GLU A 1 168 ? 4.551 5.117 8.555 1 74 168 GLU A C 1
ATOM 1368 O O . GLU A 1 168 ? 4.191 5.109 9.734 1 74 168 GLU A O 1
ATOM 1373 N N . SER A 1 169 ? 3.859 5.656 7.559 1 72.94 169 SER A N 1
ATOM 1374 C CA . SER A 1 169 ? 2.543 6.215 7.855 1 72.94 169 SER A CA 1
ATOM 1375 C C . SER A 1 169 ? 1.616 5.156 8.445 1 72.94 169 SER A C 1
ATOM 1377 O O . SER A 1 169 ? 0.871 5.434 9.391 1 72.94 169 SER A O 1
ATOM 1379 N N . LEU A 1 170 ? 1.682 3.984 7.914 1 77.56 170 LEU A N 1
ATOM 1380 C CA . LEU A 1 170 ? 0.889 2.867 8.414 1 77.56 170 LEU A CA 1
ATOM 1381 C C . LEU A 1 170 ? 1.332 2.475 9.82 1 77.56 170 LEU A C 1
ATOM 1383 O O . LEU A 1 170 ? 0.497 2.221 10.695 1 77.56 170 LEU A O 1
ATOM 1387 N N . LEU A 1 171 ? 2.594 2.445 9.992 1 80.31 171 LEU A N 1
ATOM 1388 C CA . LEU A 1 171 ? 3.158 2.107 11.297 1 80.31 171 LEU A CA 1
ATOM 1389 C C . LEU A 1 171 ? 2.664 3.072 12.367 1 80.31 171 LEU A C 1
ATOM 1391 O O . LEU A 1 171 ? 2.25 2.646 13.453 1 80.31 171 LEU A O 1
ATOM 1395 N N . ILE A 1 172 ? 2.693 4.316 12.047 1 74.5 172 ILE A N 1
ATOM 1396 C CA . ILE A 1 172 ? 2.271 5.34 13 1 74.5 172 ILE A CA 1
ATOM 1397 C C . ILE A 1 172 ? 0.785 5.18 13.305 1 74.5 172 ILE A C 1
ATOM 1399 O O . ILE A 1 172 ? 0.363 5.32 14.453 1 74.5 172 ILE A O 1
ATOM 1403 N N . GLU A 1 173 ? -0.012 4.859 12.336 1 73.88 173 GLU A N 1
ATOM 1404 C CA . GLU A 1 173 ? -1.44 4.621 12.523 1 73.88 173 GLU A CA 1
ATOM 1405 C C . GLU A 1 173 ? -1.685 3.443 13.461 1 73.88 173 GLU A C 1
ATOM 1407 O O . GLU A 1 173 ? -2.537 3.518 14.352 1 73.88 173 GLU A O 1
ATOM 1412 N N . ILE A 1 174 ? -0.992 2.428 13.266 1 81.56 174 ILE A N 1
ATOM 1413 C CA . ILE A 1 174 ? -1.115 1.197 14.039 1 81.56 174 ILE A CA 1
ATOM 1414 C C . ILE A 1 174 ? -0.704 1.455 15.492 1 81.56 174 ILE A C 1
ATOM 1416 O O . ILE A 1 174 ? -1.38 1.013 16.422 1 81.56 174 ILE A O 1
ATOM 1420 N N . LEU A 1 175 ? 0.343 2.191 15.664 1 76.75 175 LEU A N 1
ATOM 1421 C CA . LEU A 1 175 ? 0.87 2.467 17 1 76.75 175 LEU A CA 1
ATOM 1422 C C . LEU A 1 175 ? -0.096 3.336 17.797 1 76.75 175 LEU A C 1
ATOM 1424 O O . LEU A 1 175 ? -0.135 3.26 19.016 1 76.75 175 LEU A O 1
ATOM 1428 N N . GLY A 1 176 ? -0.859 4.074 17.109 1 69.31 176 GLY A N 1
ATOM 1429 C CA . GLY A 1 176 ? -1.805 4.957 17.766 1 69.31 176 GLY A CA 1
ATOM 1430 C C . GLY A 1 176 ? -3.096 4.266 18.156 1 69.31 176 GLY A C 1
ATOM 1431 O O . GLY A 1 176 ? -3.922 4.84 18.875 1 69.31 176 GLY A O 1
ATOM 1432 N N . SER A 1 177 ? -3.266 3.07 17.688 1 71.69 177 SER A N 1
ATOM 1433 C CA . SER A 1 177 ? -4.512 2.363 17.953 1 71.69 177 SER A CA 1
ATOM 1434 C C . SER A 1 177 ? -4.426 1.572 19.25 1 71.69 177 SER A C 1
ATOM 1436 O O . SER A 1 177 ? -3.387 0.988 19.562 1 71.69 177 SER A O 1
ATOM 1438 N N . ARG A 1 178 ? -5.512 1.613 19.938 1 68.25 178 ARG A N 1
ATOM 1439 C CA . ARG A 1 178 ? -5.605 0.789 21.141 1 68.25 178 ARG A CA 1
ATOM 1440 C C . ARG A 1 178 ? -6.262 -0.552 20.828 1 68.25 178 ARG A C 1
ATOM 1442 O O . ARG A 1 178 ? -6.266 -1.455 21.672 1 68.25 178 ARG A O 1
ATOM 1449 N N . LYS A 1 179 ? -6.824 -0.712 19.672 1 80.62 179 LYS A N 1
ATOM 1450 C CA . LYS A 1 179 ? -7.477 -1.946 19.25 1 80.62 179 LYS A CA 1
ATOM 1451 C C . LYS A 1 179 ? -6.5 -2.854 18.5 1 80.62 179 LYS A C 1
ATOM 1453 O O . LYS A 1 179 ? -5.555 -2.373 17.875 1 80.62 179 LYS A O 1
ATOM 1458 N N . PRO A 1 180 ? -6.785 -4.172 18.656 1 90.62 180 PRO A N 1
ATOM 1459 C CA . PRO A 1 180 ? -6.016 -5.043 17.766 1 90.62 180 PRO A CA 1
ATOM 1460 C C . PRO A 1 180 ? -6.262 -4.738 16.297 1 90.62 180 PRO A C 1
ATOM 1462 O O . PRO A 1 180 ? -7.297 -4.164 15.938 1 90.62 180 PRO A O 1
ATOM 1465 N N . ILE A 1 181 ? -5.34 -5.16 15.508 1 92.81 181 ILE A N 1
ATOM 1466 C CA . ILE A 1 181 ? -5.352 -4.719 14.117 1 92.81 181 ILE A CA 1
ATOM 1467 C C . ILE A 1 181 ? -5.727 -5.891 13.211 1 92.81 181 ILE A C 1
ATOM 1469 O O . ILE A 1 181 ? -5.25 -7.012 13.398 1 92.81 181 ILE A O 1
ATOM 1473 N N . VAL A 1 182 ? -6.547 -5.621 12.227 1 96 182 VAL A N 1
ATOM 1474 C CA . VAL A 1 182 ? -6.855 -6.598 11.188 1 96 182 VAL A CA 1
ATOM 1475 C C . VAL A 1 182 ? -6.688 -5.957 9.812 1 96 182 VAL A C 1
ATOM 1477 O O . VAL A 1 182 ? -7.367 -4.984 9.484 1 96 182 VAL A O 1
ATOM 1480 N N . PHE A 1 183 ? -5.781 -6.492 9.062 1 94.56 183 PHE A N 1
ATOM 1481 C CA . PHE A 1 183 ? -5.641 -6.09 7.668 1 94.56 183 PHE A CA 1
ATOM 1482 C C . PHE A 1 183 ? -6.602 -6.867 6.777 1 94.56 183 PHE A C 1
ATOM 1484 O O . PHE A 1 183 ? -6.742 -8.086 6.922 1 94.56 183 PHE A O 1
ATOM 1491 N N . VAL A 1 184 ? -7.242 -6.156 5.867 1 94.94 184 VAL A N 1
ATOM 1492 C CA . VAL A 1 184 ? -8.172 -6.828 4.961 1 94.94 184 VAL A CA 1
ATOM 1493 C C . VAL A 1 184 ? -7.898 -6.391 3.523 1 94.94 184 VAL A C 1
ATOM 1495 O O . VAL A 1 184 ? -7.191 -5.41 3.289 1 94.94 184 VAL A O 1
ATOM 1498 N N . GLU A 1 185 ? -8.453 -7.199 2.613 1 91.25 185 GLU A N 1
ATOM 1499 C CA . GLU A 1 185 ? -8.359 -6.832 1.203 1 91.25 185 GLU A CA 1
ATOM 1500 C C . GLU A 1 185 ? -9.32 -5.695 0.864 1 91.25 185 GLU A C 1
ATOM 1502 O O . GLU A 1 185 ? -10.32 -5.492 1.56 1 91.25 185 GLU A O 1
ATOM 1507 N N . GLY A 1 186 ? -8.969 -4.988 -0.189 1 83.56 186 GLY A N 1
ATOM 1508 C CA . GLY A 1 186 ? -9.859 -3.957 -0.68 1 83.56 186 GLY A CA 1
ATOM 1509 C C . GLY A 1 186 ? -9.367 -2.551 -0.403 1 83.56 186 GLY A C 1
ATOM 1510 O O . GLY A 1 186 ? -8.25 -2.369 0.096 1 83.56 186 GLY A O 1
ATOM 1511 N N . GLU A 1 187 ? -10.148 -1.688 -0.834 1 75.25 187 GLU A N 1
ATOM 1512 C CA . GLU A 1 187 ? -9.828 -0.271 -0.686 1 75.25 187 GLU A CA 1
ATOM 1513 C C . GLU A 1 187 ? -10.867 0.442 0.172 1 75.25 187 GLU A C 1
ATOM 1515 O O . GLU A 1 187 ? -12.008 -0.012 0.281 1 75.25 187 GLU A O 1
ATOM 1520 N N . ASN A 1 188 ? -10.375 1.551 0.733 1 69.19 188 ASN A N 1
ATOM 1521 C CA . ASN A 1 188 ? -11.312 2.336 1.524 1 69.19 188 ASN A CA 1
ATOM 1522 C C . ASN A 1 188 ? -12.523 2.76 0.696 1 69.19 188 ASN A C 1
ATOM 1524 O O . ASN A 1 188 ? -12.383 3.141 -0.467 1 69.19 188 ASN A O 1
ATOM 1528 N N . GLY A 1 189 ? -13.719 2.533 1.207 1 65.06 189 GLY A N 1
ATOM 1529 C CA . GLY A 1 189 ? -14.93 2.951 0.532 1 65.06 189 GLY A CA 1
ATOM 1530 C C . GLY A 1 189 ? -15.695 1.798 -0.09 1 65.06 189 GLY A C 1
ATOM 1531 O O . GLY A 1 189 ? -16.844 1.96 -0.504 1 65.06 189 GLY A O 1
ATOM 1532 N N . SER A 1 190 ? -15.023 0.699 -0.198 1 74.19 190 SER A N 1
ATOM 1533 C CA . SER A 1 190 ? -15.711 -0.456 -0.768 1 74.19 190 SER A CA 1
ATOM 1534 C C . SER A 1 190 ? -16.703 -1.048 0.22 1 74.19 190 SER A C 1
ATOM 1536 O O . SER A 1 190 ? -16.562 -0.885 1.433 1 74.19 190 SER A O 1
ATOM 1538 N N . TYR A 1 191 ? -17.766 -1.669 -0.283 1 77.62 191 TYR A N 1
ATOM 1539 C CA . TYR A 1 191 ? -18.766 -2.326 0.55 1 77.62 191 TYR A CA 1
ATOM 1540 C C . TYR A 1 191 ? -18.141 -3.418 1.403 1 77.62 191 TYR A C 1
ATOM 1542 O O . TYR A 1 191 ? -18.531 -3.619 2.555 1 77.62 191 TYR A O 1
ATOM 1550 N N . ASP A 1 192 ? -17.078 -4.059 0.848 1 86.25 192 ASP A N 1
ATOM 1551 C CA . ASP A 1 192 ? -16.406 -5.133 1.562 1 86.25 192 ASP A CA 1
ATOM 1552 C C . ASP A 1 192 ? -15.727 -4.605 2.828 1 86.25 192 ASP A C 1
ATOM 1554 O O . ASP A 1 192 ? -15.859 -5.203 3.898 1 86.25 192 ASP A O 1
ATOM 1558 N N . VAL A 1 193 ? -15.117 -3.504 2.672 1 85.25 193 VAL A N 1
ATOM 1559 C CA . VAL A 1 193 ? -14.406 -2.936 3.811 1 85.25 193 VAL A CA 1
ATOM 1560 C C . VAL A 1 193 ? -15.406 -2.449 4.855 1 85.25 193 VAL A C 1
ATOM 1562 O O . VAL A 1 193 ? -15.18 -2.602 6.059 1 85.25 193 VAL A O 1
ATOM 1565 N N . SER A 1 194 ? -16.516 -1.891 4.406 1 80 194 SER A N 1
ATOM 1566 C CA . SER A 1 194 ? -17.562 -1.467 5.324 1 80 194 SER A CA 1
ATOM 1567 C C . SER A 1 194 ? -18.125 -2.648 6.109 1 80 194 SER A C 1
ATOM 1569 O O . SER A 1 194 ? -18.391 -2.539 7.309 1 80 194 SER A O 1
ATOM 1571 N N . LEU A 1 195 ? -18.281 -3.711 5.449 1 88.25 195 LEU A N 1
ATOM 1572 C CA . LEU A 1 195 ? -18.781 -4.926 6.09 1 88.25 195 LEU A CA 1
ATOM 1573 C C . LEU A 1 195 ? -17.797 -5.422 7.145 1 88.25 195 LEU A C 1
ATOM 1575 O O . LEU A 1 195 ? -18.188 -5.75 8.266 1 88.25 195 LEU A O 1
ATOM 1579 N N . TYR A 1 196 ? -16.531 -5.469 6.797 1 92.19 196 TYR A N 1
ATOM 1580 C CA . TYR A 1 196 ? -15.5 -5.887 7.742 1 92.19 196 TYR A CA 1
ATOM 1581 C C . TYR A 1 196 ? -15.516 -5.004 8.984 1 92.19 196 TYR A C 1
ATOM 1583 O O . TYR A 1 196 ? -15.469 -5.504 10.109 1 92.19 196 TYR A O 1
ATOM 1591 N N . ARG A 1 197 ? -15.57 -3.721 8.781 1 83.44 197 ARG A N 1
ATOM 1592 C CA . ARG A 1 197 ? -15.531 -2.781 9.898 1 83.44 197 ARG A CA 1
ATOM 1593 C C . ARG A 1 197 ? -16.75 -2.961 10.812 1 83.44 197 ARG A C 1
ATOM 1595 O O . ARG A 1 197 ? -16.625 -2.826 12.031 1 83.44 197 ARG A O 1
ATOM 1602 N N . ALA A 1 198 ? -17.828 -3.24 10.188 1 81.88 198 ALA A N 1
ATOM 1603 C CA . ALA A 1 198 ? -19.047 -3.432 10.969 1 81.88 198 ALA A CA 1
ATOM 1604 C C . ALA A 1 198 ? -18.984 -4.719 11.789 1 81.88 198 ALA A C 1
ATOM 1606 O O . ALA A 1 198 ? -19.406 -4.75 12.945 1 81.88 198 ALA A O 1
ATOM 1607 N N . VAL A 1 199 ? -18.484 -5.73 11.18 1 89.69 199 VAL A N 1
ATOM 1608 C CA . VAL A 1 199 ? -18.438 -7.039 11.828 1 89.69 199 VAL A CA 1
ATOM 1609 C C . VAL A 1 199 ? -17.312 -7.062 12.867 1 89.69 199 VAL A C 1
ATOM 1611 O O . VAL A 1 199 ? -17.469 -7.633 13.945 1 89.69 199 VAL A O 1
ATOM 1614 N N . LEU A 1 200 ? -16.203 -6.434 12.484 1 91.44 200 LEU A N 1
ATOM 1615 C CA . LEU A 1 200 ? -15.016 -6.414 13.336 1 91.44 200 LEU A CA 1
ATOM 1616 C C . LEU A 1 200 ? -14.898 -5.094 14.078 1 91.44 200 LEU A C 1
ATOM 1618 O O . LEU A 1 200 ? -13.844 -4.449 14.055 1 91.44 200 LEU A O 1
ATOM 1622 N N . ASN A 1 201 ? -15.914 -4.777 14.797 1 82.69 201 ASN A N 1
ATOM 1623 C CA . ASN A 1 201 ? -16 -3.461 15.414 1 82.69 201 ASN A CA 1
ATOM 1624 C C . ASN A 1 201 ? -15.039 -3.33 16.594 1 82.69 201 ASN A C 1
ATOM 1626 O O . ASN A 1 201 ? -14.734 -2.221 17.031 1 82.69 201 ASN A O 1
ATOM 1630 N N . ASN A 1 202 ? -14.484 -4.406 17.109 1 85.12 202 ASN A N 1
ATOM 1631 C CA . ASN A 1 202 ? -13.508 -4.371 18.203 1 85.12 202 ASN A CA 1
ATOM 1632 C C . ASN A 1 202 ? -12.078 -4.312 17.656 1 85.12 202 ASN A C 1
ATOM 1634 O O . ASN A 1 202 ? -11.117 -4.352 18.438 1 85.12 202 ASN A O 1
ATOM 1638 N N . TYR A 1 203 ? -11.938 -4.211 16.406 1 90.06 203 TYR A N 1
ATOM 1639 C CA . TYR A 1 203 ? -10.633 -4.168 15.766 1 90.06 203 TYR A CA 1
ATOM 1640 C C . TYR A 1 203 ? -10.461 -2.879 14.969 1 90.06 203 TYR A C 1
ATOM 1642 O O . TYR A 1 203 ? -11.438 -2.24 14.594 1 90.06 203 TYR A O 1
ATOM 1650 N N . LEU A 1 204 ? -9.219 -2.469 14.844 1 86.62 204 LEU A N 1
ATOM 1651 C CA . LEU A 1 204 ? -8.891 -1.502 13.805 1 86.62 204 LEU A CA 1
ATOM 1652 C C . LEU A 1 204 ? -8.727 -2.189 12.453 1 86.62 204 LEU A C 1
ATOM 1654 O O . LEU A 1 204 ? -7.742 -2.896 12.227 1 86.62 204 LEU A O 1
ATOM 1658 N N . VAL A 1 205 ? -9.695 -1.975 11.578 1 89.94 205 VAL A N 1
ATOM 1659 C CA . VAL A 1 205 ? -9.688 -2.631 10.273 1 89.94 205 VAL A CA 1
ATOM 1660 C C . VAL A 1 205 ? -8.984 -1.742 9.25 1 89.94 205 VAL A C 1
ATOM 1662 O O . VAL A 1 205 ? -9.414 -0.61 9.008 1 89.94 205 VAL A O 1
ATOM 1665 N N . ILE A 1 206 ? -7.926 -2.252 8.688 1 88.19 206 ILE A N 1
ATOM 1666 C CA . ILE A 1 206 ? -7.137 -1.471 7.738 1 88.19 206 ILE A CA 1
ATOM 1667 C C . ILE A 1 206 ? -7.184 -2.127 6.363 1 88.19 206 ILE A C 1
ATOM 1669 O O . ILE A 1 206 ? -6.625 -3.207 6.164 1 88.19 206 ILE A O 1
ATOM 1673 N N . PRO A 1 207 ? -7.812 -1.548 5.363 1 88.69 207 PRO A N 1
ATOM 1674 C CA . PRO A 1 207 ? -7.77 -2.057 3.99 1 88.69 207 PRO A CA 1
ATOM 1675 C C . PRO A 1 207 ? -6.383 -1.931 3.357 1 88.69 207 PRO A C 1
ATOM 1677 O O . PRO A 1 207 ? -5.734 -0.889 3.488 1 88.69 207 PRO A O 1
ATOM 1680 N N . SER A 1 208 ? -5.922 -2.969 2.672 1 84.19 208 SER A N 1
ATOM 1681 C CA . SER A 1 208 ? -4.555 -3.004 2.16 1 84.19 208 SER A CA 1
ATOM 1682 C C . SER A 1 208 ? -4.535 -3.207 0.649 1 84.19 208 SER A C 1
ATOM 1684 O O . SER A 1 208 ? -3.488 -3.502 0.07 1 84.19 208 SER A O 1
ATOM 1686 N N . GLY A 1 209 ? -5.711 -3.129 0.03 1 81.81 209 GLY A N 1
ATOM 1687 C CA . GLY A 1 209 ? -5.75 -3.318 -1.412 1 81.81 209 GLY A CA 1
ATOM 1688 C C . GLY A 1 209 ? -5.773 -4.777 -1.822 1 81.81 209 GLY A C 1
ATOM 1689 O O . GLY A 1 209 ? -6.828 -5.41 -1.832 1 81.81 209 GLY A O 1
ATOM 1690 N N . SER A 1 210 ? -4.504 -5.398 -2.068 1 84.5 210 SER A N 1
ATOM 1691 C CA . SER A 1 210 ? -4.414 -6.77 -2.561 1 84.5 210 SER A CA 1
ATOM 1692 C C . SER A 1 210 ? -4.121 -7.746 -1.427 1 84.5 210 SER A C 1
ATOM 1694 O O . SER A 1 210 ? -3.668 -7.344 -0.354 1 84.5 210 SER A O 1
ATOM 1696 N N . CYS A 1 211 ? -4.34 -9.031 -1.755 1 90.88 211 CYS A N 1
ATOM 1697 C CA . CYS A 1 211 ? -4.043 -10.055 -0.76 1 90.88 211 CYS A CA 1
ATOM 1698 C C . CYS A 1 211 ? -2.549 -10.117 -0.468 1 90.88 211 CYS A C 1
ATOM 1700 O O . CYS A 1 211 ? -2.145 -10.352 0.673 1 90.88 211 CYS A O 1
ATOM 1702 N N . SER A 1 212 ? -1.762 -9.898 -1.507 1 86.81 212 SER A N 1
ATOM 1703 C CA . SER A 1 212 ? -0.315 -9.898 -1.313 1 86.81 212 SER A CA 1
ATOM 1704 C C . SER A 1 212 ? 0.11 -8.828 -0.315 1 86.81 212 SER A C 1
ATOM 1706 O O . SER A 1 212 ? 0.992 -9.062 0.515 1 86.81 212 SER A O 1
ATOM 1708 N N . GLN A 1 213 ? -0.501 -7.691 -0.396 1 85.5 213 GLN A N 1
ATOM 1709 C CA . GLN A 1 213 ? -0.169 -6.605 0.517 1 85.5 213 GLN A CA 1
ATOM 1710 C C . GLN A 1 213 ? -0.622 -6.922 1.939 1 85.5 213 GLN A C 1
ATOM 1712 O O . GLN A 1 213 ? 0.067 -6.586 2.904 1 85.5 213 GLN A O 1
ATOM 1717 N N . VAL A 1 214 ? -1.761 -7.52 2.068 1 92.5 214 VAL A N 1
ATOM 1718 C CA . VAL A 1 214 ? -2.23 -7.945 3.381 1 92.5 214 VAL A CA 1
ATOM 1719 C C . VAL A 1 214 ? -1.203 -8.875 4.02 1 92.5 214 VAL A C 1
ATOM 1721 O O . VAL A 1 214 ? -0.81 -8.68 5.172 1 92.5 214 VAL A O 1
ATOM 1724 N N . ILE A 1 215 ? -0.759 -9.805 3.262 1 92.94 215 ILE A N 1
ATOM 1725 C CA . ILE A 1 215 ? 0.176 -10.812 3.746 1 92.94 215 ILE A CA 1
ATOM 1726 C C . ILE A 1 215 ? 1.497 -10.156 4.133 1 92.94 215 ILE A C 1
ATOM 1728 O O . ILE A 1 215 ? 2.039 -10.414 5.207 1 92.94 215 ILE A O 1
ATOM 1732 N N . GLN A 1 216 ? 1.957 -9.312 3.305 1 86.62 216 GLN A N 1
ATOM 1733 C CA . GLN A 1 216 ? 3.221 -8.625 3.553 1 86.62 216 GLN A CA 1
ATOM 1734 C C . GLN A 1 216 ? 3.15 -7.785 4.824 1 86.62 216 GLN A C 1
ATOM 1736 O O . GLN A 1 216 ? 4.07 -7.812 5.645 1 86.62 216 GLN A O 1
ATOM 1741 N N . ASN A 1 217 ? 2.068 -7.02 4.941 1 88.94 217 ASN A N 1
ATOM 1742 C CA . ASN A 1 217 ? 1.903 -6.16 6.109 1 88.94 217 ASN A CA 1
ATOM 1743 C C . ASN A 1 217 ? 1.883 -6.965 7.402 1 88.94 217 ASN A C 1
ATOM 1745 O O . ASN A 1 217 ? 2.564 -6.617 8.367 1 88.94 217 ASN A O 1
ATOM 1749 N N . VAL A 1 218 ? 1.14 -8.031 7.41 1 93.44 218 VAL A N 1
ATOM 1750 C CA . VAL A 1 218 ? 1.01 -8.852 8.609 1 93.44 218 VAL A CA 1
ATOM 1751 C C . VAL A 1 218 ? 2.354 -9.5 8.938 1 93.44 218 VAL A C 1
ATOM 1753 O O . VAL A 1 218 ? 2.803 -9.461 10.086 1 93.44 218 VAL A O 1
ATOM 1756 N N . LYS A 1 219 ? 3.002 -10.031 7.953 1 89.31 219 LYS A N 1
ATOM 1757 C CA . LYS A 1 219 ? 4.289 -10.688 8.172 1 89.31 219 LYS A CA 1
ATOM 1758 C C . LYS A 1 219 ? 5.328 -9.695 8.695 1 89.31 219 LYS A C 1
ATOM 1760 O O . LYS A 1 219 ? 6.098 -10.008 9.602 1 89.31 219 LYS A O 1
ATOM 1765 N N . ALA A 1 220 ? 5.371 -8.547 8.094 1 85.19 220 ALA A N 1
ATOM 1766 C CA . ALA A 1 220 ? 6.324 -7.516 8.492 1 85.19 220 ALA A CA 1
ATOM 1767 C C . ALA A 1 220 ? 6.148 -7.156 9.969 1 85.19 220 ALA A C 1
ATOM 1769 O O . ALA A 1 220 ? 7.133 -7.02 10.703 1 85.19 220 ALA A O 1
ATOM 1770 N N . LEU A 1 221 ? 4.957 -7.043 10.422 1 88.44 221 LEU A N 1
ATOM 1771 C CA . LEU A 1 221 ? 4.672 -6.637 11.797 1 88.44 221 LEU A CA 1
ATOM 1772 C C . LEU A 1 221 ? 4.93 -7.785 12.766 1 88.44 221 LEU A C 1
ATOM 1774 O O . LEU A 1 221 ? 5.48 -7.574 13.852 1 88.44 221 LEU A O 1
ATOM 1778 N N . ARG A 1 222 ? 4.562 -8.938 12.352 1 88.25 222 ARG A N 1
ATOM 1779 C CA . ARG A 1 222 ? 4.684 -10.086 13.242 1 88.25 222 ARG A CA 1
ATOM 1780 C C . ARG A 1 222 ? 6.141 -10.516 13.383 1 88.25 222 ARG A C 1
ATOM 1782 O O . ARG A 1 222 ? 6.523 -11.094 14.406 1 88.25 222 ARG A O 1
ATOM 1789 N N . THR A 1 223 ? 6.91 -10.266 12.422 1 84.81 223 THR A N 1
ATOM 1790 C CA . THR A 1 223 ? 8.305 -10.68 12.461 1 84.81 223 THR A CA 1
ATOM 1791 C C . THR A 1 223 ? 9.18 -9.57 13.039 1 84.81 223 THR A C 1
ATOM 1793 O O . THR A 1 223 ? 10.352 -9.797 13.352 1 84.81 223 THR A O 1
ATOM 1796 N N . SER A 1 224 ? 8.602 -8.391 13.156 1 82.31 224 SER A N 1
ATOM 1797 C CA . SER A 1 224 ? 9.352 -7.277 13.727 1 82.31 224 SER A CA 1
ATOM 1798 C C . SER A 1 224 ? 9.664 -7.512 15.203 1 82.31 224 SER A C 1
ATOM 1800 O O . SER A 1 224 ? 8.773 -7.887 15.977 1 82.31 224 SER A O 1
ATOM 1802 N N . GLU A 1 225 ? 10.852 -7.324 15.602 1 79.12 225 GLU A N 1
ATOM 1803 C CA . GLU A 1 225 ? 11.258 -7.5 16.984 1 79.12 225 GLU A CA 1
ATOM 1804 C C . GLU A 1 225 ? 10.625 -6.441 17.891 1 79.12 225 GLU A C 1
ATOM 1806 O O . GLU A 1 225 ? 10.289 -6.723 19.047 1 79.12 225 GLU A O 1
ATOM 1811 N N . GLU A 1 226 ? 10.445 -5.32 17.422 1 77.44 226 GLU A N 1
ATOM 1812 C CA . GLU A 1 226 ? 9.984 -4.188 18.219 1 77.44 226 GLU A CA 1
ATOM 1813 C C . GLU A 1 226 ? 8.469 -4.227 18.406 1 77.44 226 GLU A C 1
ATOM 1815 O O . GLU A 1 226 ? 7.945 -3.693 19.375 1 77.44 226 GLU A O 1
ATOM 1820 N N . LEU A 1 227 ? 7.793 -4.934 17.516 1 81.5 227 LEU A N 1
ATOM 1821 C CA . LEU A 1 227 ? 6.34 -4.793 17.547 1 81.5 227 LEU A CA 1
ATOM 1822 C C . LEU A 1 227 ? 5.668 -6.16 17.641 1 81.5 227 LEU A C 1
ATOM 1824 O O . LEU A 1 227 ? 4.465 -6.277 17.391 1 81.5 227 LEU A O 1
ATOM 1828 N N . HIS A 1 228 ? 6.387 -7.191 17.906 1 79.12 228 HIS A N 1
ATOM 1829 C CA . HIS A 1 228 ? 5.855 -8.555 17.938 1 79.12 228 HIS A CA 1
ATOM 1830 C C . HIS A 1 228 ? 4.777 -8.695 19.016 1 79.12 228 HIS A C 1
ATOM 1832 O O . HIS A 1 228 ? 3.998 -9.648 18.984 1 79.12 228 HIS A O 1
ATOM 1838 N N . TYR A 1 229 ? 4.645 -7.715 19.906 1 78.75 229 TYR A N 1
ATOM 1839 C CA . TYR A 1 229 ? 3.66 -7.766 20.984 1 78.75 229 TYR A CA 1
ATOM 1840 C C . TYR A 1 229 ? 2.289 -7.324 20.5 1 78.75 229 TYR A C 1
ATOM 1842 O O . TYR A 1 229 ? 1.278 -7.555 21.172 1 78.75 229 TYR A O 1
ATOM 1850 N N . MET A 1 230 ? 2.277 -6.758 19.375 1 83.31 230 MET A N 1
ATOM 1851 C CA . MET A 1 230 ? 1.006 -6.258 18.859 1 83.31 230 MET A CA 1
ATOM 1852 C C . MET A 1 230 ? 0.149 -7.402 18.328 1 83.31 230 MET A C 1
ATOM 1854 O O . MET A 1 230 ? 0.668 -8.344 17.719 1 83.31 230 MET A O 1
ATOM 1858 N N . GLU A 1 231 ? -1.145 -7.34 18.578 1 90.31 231 GLU A N 1
ATOM 1859 C CA . GLU A 1 231 ? -2.096 -8.297 18.016 1 90.31 231 GLU A CA 1
ATOM 1860 C C . GLU A 1 231 ? -2.527 -7.879 16.609 1 90.31 231 GLU A C 1
ATOM 1862 O O . GLU A 1 231 ? -3.428 -7.051 16.453 1 90.31 231 GLU A O 1
ATOM 1867 N N . VAL A 1 232 ? -1.875 -8.508 15.688 1 93.5 232 VAL A N 1
ATOM 1868 C CA . VAL A 1 232 ? -2.113 -8.156 14.289 1 93.5 232 VAL A CA 1
ATOM 1869 C C . VAL A 1 232 ? -2.553 -9.398 13.516 1 93.5 232 VAL A C 1
ATOM 1871 O O . VAL A 1 232 ? -1.969 -10.477 13.672 1 93.5 232 VAL A O 1
ATOM 1874 N N . PHE A 1 233 ? -3.602 -9.219 12.688 1 96.81 233 PHE A N 1
ATOM 1875 C CA . PHE A 1 233 ? -4.141 -10.305 11.883 1 96.81 233 PHE A CA 1
ATOM 1876 C C . PHE A 1 233 ? -4.43 -9.836 10.461 1 96.81 233 PHE A C 1
ATOM 1878 O O . PHE A 1 233 ? -4.465 -8.633 10.195 1 96.81 233 PHE A O 1
ATOM 1885 N N . GLY A 1 234 ? -4.52 -10.773 9.609 1 97.62 234 GLY A N 1
ATOM 1886 C CA . GLY A 1 234 ? -5.004 -10.523 8.258 1 97.62 234 GLY A CA 1
ATOM 1887 C C . GLY A 1 234 ? -6.176 -11.406 7.875 1 97.62 234 GLY A C 1
ATOM 1888 O O . GLY A 1 234 ? -6.25 -12.57 8.281 1 97.62 234 GLY A O 1
ATOM 1889 N N . ILE A 1 235 ? -7.133 -10.875 7.156 1 97.75 235 ILE A N 1
ATOM 1890 C CA . ILE A 1 235 ? -8.219 -11.656 6.582 1 97.75 235 ILE A CA 1
ATOM 1891 C C . ILE A 1 235 ? -8.258 -11.453 5.066 1 97.75 235 ILE A C 1
ATOM 1893 O O . ILE A 1 235 ? -8.336 -10.328 4.582 1 97.75 235 ILE A O 1
ATOM 1897 N N . ILE A 1 236 ? -8.133 -12.555 4.352 1 97.19 236 ILE A N 1
ATOM 1898 C CA . ILE A 1 236 ? -8.148 -12.484 2.895 1 97.19 236 ILE A CA 1
ATOM 1899 C C . ILE A 1 236 ? -9.211 -13.438 2.348 1 97.19 236 ILE A C 1
ATOM 1901 O O . ILE A 1 236 ? -9.711 -14.305 3.072 1 97.19 236 ILE A O 1
ATOM 1905 N N . ASP A 1 237 ? -9.57 -13.211 1.104 1 96.25 237 ASP A N 1
ATOM 1906 C CA . ASP A 1 237 ? -10.469 -14.141 0.419 1 96.25 237 ASP A CA 1
ATOM 1907 C C . ASP A 1 237 ? -9.875 -15.547 0.373 1 96.25 237 ASP A C 1
ATOM 1909 O O . ASP A 1 237 ? -8.656 -15.711 0.348 1 96.25 237 ASP A O 1
ATOM 1913 N N . ARG A 1 238 ? -10.773 -16.469 0.428 1 95.81 238 ARG A N 1
ATOM 1914 C CA . ARG A 1 238 ? -10.336 -17.859 0.26 1 95.81 238 ARG A CA 1
ATOM 1915 C C . ARG A 1 238 ? -9.875 -18.109 -1.169 1 95.81 238 ARG A C 1
ATOM 1917 O O . ARG A 1 238 ? -8.844 -18.75 -1.387 1 95.81 238 ARG A O 1
ATOM 1924 N N . ASP A 1 239 ? -10.688 -17.516 -2.074 1 94.56 239 ASP A N 1
ATOM 1925 C CA . ASP A 1 239 ? -10.406 -17.703 -3.494 1 94.56 239 ASP A CA 1
ATOM 1926 C C . ASP A 1 239 ? -10.258 -19.172 -3.842 1 94.56 239 ASP A C 1
ATOM 1928 O O . ASP A 1 239 ? -11.094 -20 -3.453 1 94.56 239 ASP A O 1
ATOM 1932 N N . ARG A 1 240 ? -9.359 -19.547 -4.633 1 93.5 240 ARG A N 1
ATOM 1933 C CA . ARG A 1 240 ? -9.164 -20.922 -5.086 1 93.5 240 ARG A CA 1
ATOM 1934 C C . ARG A 1 240 ? -8.031 -21.594 -4.32 1 93.5 240 ARG A C 1
ATOM 1936 O O . ARG A 1 240 ? -7.43 -22.547 -4.805 1 93.5 240 ARG A O 1
ATOM 1943 N N . ARG A 1 241 ? -7.82 -21.125 -3.143 1 92.81 241 ARG A N 1
ATOM 1944 C CA . ARG A 1 241 ? -6.707 -21.625 -2.346 1 92.81 241 ARG A CA 1
ATOM 1945 C C . ARG A 1 241 ? -7.012 -23.016 -1.789 1 92.81 241 ARG A C 1
ATOM 1947 O O . ARG A 1 241 ? -8.141 -23.281 -1.373 1 92.81 241 ARG A O 1
ATOM 1954 N N . VAL A 1 242 ? -6.035 -23.828 -1.749 1 89.06 242 VAL A N 1
ATOM 1955 C CA . VAL A 1 242 ? -6.172 -25.188 -1.211 1 89.06 242 VAL A CA 1
ATOM 1956 C C . VAL A 1 242 ? -5.82 -25.188 0.275 1 89.06 242 VAL A C 1
ATOM 1958 O O . VAL A 1 242 ? -5.262 -24.219 0.789 1 89.06 242 VAL A O 1
ATOM 1961 N N . GLU A 1 243 ? -6.125 -26.25 0.893 1 89.06 243 GLU A N 1
ATOM 1962 C CA . GLU A 1 243 ? -6.008 -26.344 2.346 1 89.06 243 GLU A CA 1
ATOM 1963 C C . GLU A 1 243 ? -4.566 -26.141 2.795 1 89.06 243 GLU A C 1
ATOM 1965 O O . GLU A 1 243 ? -4.30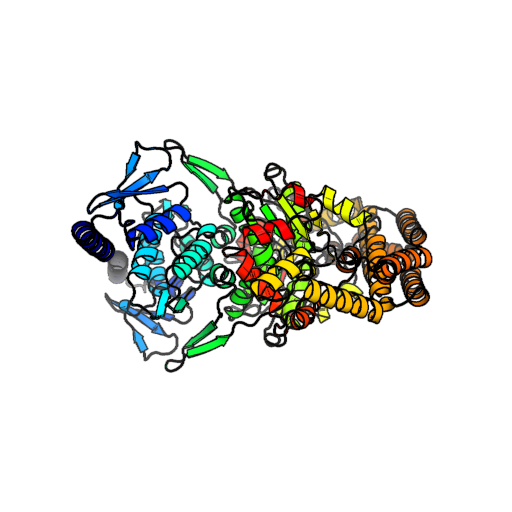9 -25.484 3.807 1 89.06 243 GLU A O 1
ATOM 1970 N N . GLY A 1 244 ? -3.676 -26.75 2.068 1 88.62 244 GLY A N 1
ATOM 1971 C CA . GLY A 1 244 ? -2.275 -26.562 2.414 1 88.62 244 GLY A CA 1
ATOM 1972 C C . GLY A 1 244 ? -1.845 -25.109 2.428 1 88.62 244 GLY A C 1
ATOM 1973 O O . GLY A 1 244 ? -1.139 -24.672 3.34 1 88.62 244 GLY A O 1
ATOM 1974 N N . GLU A 1 245 ? -2.246 -24.406 1.424 1 91.62 245 GLU A N 1
ATOM 1975 C CA . GLU A 1 245 ? -1.937 -22.969 1.34 1 91.62 245 GLU A CA 1
ATOM 1976 C C . GLU A 1 245 ? -2.588 -22.203 2.482 1 91.62 245 GLU A C 1
ATOM 1978 O O . GLU A 1 245 ? -1.956 -21.328 3.092 1 91.62 245 GLU A O 1
ATOM 1983 N N . ILE A 1 246 ? -3.818 -22.531 2.822 1 95.31 246 ILE A N 1
ATOM 1984 C CA . ILE A 1 246 ? -4.582 -21.844 3.863 1 95.31 246 ILE A CA 1
ATOM 1985 C C . ILE A 1 246 ? -3.91 -22.062 5.219 1 95.31 246 ILE A C 1
ATOM 1987 O O . ILE A 1 246 ? -3.771 -21.125 6 1 95.31 246 ILE A O 1
ATOM 1991 N N . GLN A 1 247 ? -3.438 -23.266 5.438 1 94.06 247 GLN A N 1
ATOM 1992 C CA . GLN A 1 247 ? -2.785 -23.578 6.703 1 94.06 247 GLN A CA 1
ATOM 1993 C C . GLN A 1 247 ? -1.453 -22.844 6.832 1 94.06 247 GLN A C 1
ATOM 1995 O O . GLN A 1 247 ? -1.092 -22.391 7.922 1 94.06 247 GLN A O 1
ATOM 2000 N N . SER A 1 248 ? -0.789 -22.797 5.734 1 92.69 248 SER A N 1
ATOM 2001 C CA . SER A 1 248 ? 0.474 -22.078 5.734 1 92.69 248 SER A CA 1
ATOM 2002 C C . SER A 1 248 ? 0.26 -20.594 6.066 1 92.69 248 SER A C 1
ATOM 2004 O O . SER A 1 248 ? 1.033 -20.016 6.824 1 92.69 248 SER A O 1
ATOM 2006 N N . LEU A 1 249 ? -0.751 -19.969 5.516 1 95 249 LEU A N 1
ATOM 2007 C CA . LEU A 1 249 ? -1.075 -18.578 5.766 1 95 249 LEU A CA 1
ATOM 2008 C C . LEU A 1 249 ? -1.49 -18.359 7.219 1 95 249 LEU A C 1
ATOM 2010 O O . LEU A 1 249 ? -1.123 -17.359 7.832 1 95 249 LEU A O 1
ATOM 2014 N N . LEU A 1 250 ? -2.174 -19.359 7.73 1 95.81 250 LEU A N 1
ATOM 2015 C CA . LEU A 1 250 ? -2.662 -19.297 9.102 1 95.81 250 LEU A CA 1
ATOM 2016 C C . LEU A 1 250 ? -1.502 -19.203 10.086 1 95.81 250 LEU A C 1
ATOM 2018 O O . LEU A 1 250 ? -1.612 -18.547 11.125 1 95.81 250 LEU A O 1
ATOM 2022 N N . GLU A 1 251 ? -0.422 -19.812 9.805 1 94.12 251 GLU A N 1
ATOM 2023 C CA . GLU A 1 251 ? 0.764 -19.781 10.656 1 94.12 251 GLU A CA 1
ATOM 2024 C C . GLU A 1 251 ? 1.293 -18.359 10.812 1 94.12 251 GLU A C 1
ATOM 2026 O O . GLU A 1 251 ? 1.913 -18.031 11.828 1 94.12 251 GLU A O 1
ATOM 2031 N N . TYR A 1 252 ? 0.973 -17.562 9.859 1 93.25 252 TYR A N 1
ATOM 2032 C CA . TYR A 1 252 ? 1.447 -16.188 9.906 1 93.25 252 TYR A CA 1
ATOM 2033 C C . TYR A 1 252 ? 0.344 -15.242 10.375 1 93.25 252 TYR A C 1
ATOM 2035 O O . TYR A 1 252 ? 0.484 -14.023 10.289 1 93.25 252 TYR A O 1
ATOM 2043 N N . GLY A 1 253 ? -0.797 -15.797 10.82 1 95.38 253 GLY A N 1
ATOM 2044 C CA . GLY A 1 253 ? -1.887 -14.977 11.328 1 95.38 253 GLY A CA 1
ATOM 2045 C C . GLY A 1 253 ? -2.797 -14.445 10.234 1 95.38 253 GLY A C 1
ATOM 2046 O O . GLY A 1 253 ? -3.52 -13.469 10.438 1 95.38 253 GLY A O 1
ATOM 2047 N N . ILE A 1 254 ? -2.652 -15.039 9.062 1 97.5 254 ILE A N 1
ATOM 2048 C CA . ILE A 1 254 ? -3.518 -14.68 7.945 1 97.5 254 ILE A CA 1
ATOM 2049 C C . ILE A 1 254 ? -4.672 -15.672 7.848 1 97.5 254 ILE A C 1
ATOM 2051 O O . ILE A 1 254 ? -4.453 -16.875 7.625 1 97.5 254 ILE A O 1
ATOM 2055 N N . TYR A 1 255 ? -5.84 -15.156 7.969 1 97.88 255 TYR A N 1
ATOM 2056 C CA . TYR A 1 255 ? -7.039 -15.984 7.965 1 97.88 255 TYR A CA 1
ATOM 2057 C C . TYR A 1 255 ? -7.785 -15.859 6.641 1 97.88 255 TYR A C 1
ATOM 2059 O O . TYR A 1 255 ? -7.703 -14.828 5.973 1 97.88 255 TYR A O 1
ATOM 2067 N N . THR A 1 256 ? -8.461 -16.906 6.227 1 97.62 256 THR A N 1
ATOM 2068 C CA . THR A 1 256 ? -9.305 -16.906 5.035 1 97.62 256 THR A CA 1
ATOM 2069 C C . THR A 1 256 ? -10.773 -17.062 5.41 1 97.62 256 THR A C 1
ATOM 2071 O O . THR A 1 256 ? -11.094 -17.672 6.434 1 97.62 256 THR A O 1
ATOM 2074 N N . LEU A 1 257 ? -11.625 -16.531 4.617 1 97.12 257 LEU A N 1
ATOM 2075 C CA . LEU A 1 257 ? -13.062 -16.672 4.812 1 97.12 257 LEU A CA 1
ATOM 2076 C C . LEU A 1 257 ? -13.508 -18.109 4.543 1 97.12 257 LEU A C 1
ATOM 2078 O O . LEU A 1 257 ? -12.766 -18.891 3.949 1 97.12 257 LEU A O 1
ATOM 2082 N N . SER A 1 258 ? -14.75 -18.438 5.008 1 96.75 258 SER A N 1
ATOM 2083 C CA . SER A 1 258 ? -15.336 -19.75 4.742 1 96.75 258 SER A CA 1
ATOM 2084 C C . SER A 1 258 ? -16.109 -19.75 3.424 1 96.75 258 SER A C 1
ATOM 2086 O O . SER A 1 258 ? -16.719 -20.75 3.059 1 96.75 258 SER A O 1
ATOM 2088 N N . VAL A 1 259 ? -16.141 -18.641 2.803 1 97.25 259 VAL A N 1
ATOM 2089 C CA . VAL A 1 259 ? -16.672 -18.5 1.447 1 97.25 259 VAL A CA 1
ATOM 2090 C C . VAL A 1 259 ? -15.531 -18.125 0.494 1 97.25 259 VAL A C 1
ATOM 2092 O O . VAL A 1 259 ? -14.445 -17.734 0.932 1 97.25 259 VAL A O 1
ATOM 2095 N N . ALA A 1 260 ? -15.805 -18.266 -0.775 1 96.62 260 ALA A N 1
ATOM 2096 C CA . ALA A 1 260 ? -14.742 -18.062 -1.766 1 96.62 260 ALA A CA 1
ATOM 2097 C C . ALA A 1 260 ? -14.258 -16.625 -1.774 1 96.62 260 ALA A C 1
ATOM 2099 O O . ALA A 1 260 ? -13.055 -16.359 -1.853 1 96.62 260 ALA A O 1
ATOM 2100 N N . GLU A 1 261 ? -15.172 -15.695 -1.762 1 95.25 261 GLU A N 1
ATOM 2101 C CA . GLU A 1 261 ? -14.891 -14.266 -1.802 1 95.25 261 GLU A CA 1
ATOM 2102 C C . GLU A 1 261 ? -15.805 -13.5 -0.858 1 95.25 261 GLU A C 1
ATOM 2104 O O . GLU A 1 261 ? -16.906 -13.961 -0.534 1 95.25 261 GLU A O 1
ATOM 2109 N N . VAL A 1 262 ? -15.328 -12.344 -0.473 1 94.88 262 VAL A N 1
ATOM 2110 C CA . VAL A 1 262 ? -16.078 -11.523 0.475 1 94.88 262 VAL A CA 1
ATOM 2111 C C . VAL A 1 262 ? -17.469 -11.227 -0.083 1 94.88 262 VAL A C 1
ATOM 2113 O O . VAL A 1 262 ? -18.438 -11.148 0.669 1 94.88 262 VAL A O 1
ATOM 2116 N N . GLU A 1 263 ? -17.641 -11.141 -1.384 1 92.56 263 GLU A N 1
ATOM 2117 C CA . GLU A 1 263 ? -18.938 -10.875 -2.01 1 92.56 263 GLU A CA 1
ATOM 2118 C C . GLU A 1 263 ? -19.938 -11.992 -1.724 1 92.56 263 GLU A C 1
ATOM 2120 O O . GLU A 1 263 ? -21.141 -11.758 -1.691 1 92.56 263 GLU A O 1
ATOM 2125 N N . ASN A 1 264 ? -19.406 -13.172 -1.521 1 96.69 264 ASN A N 1
ATOM 2126 C CA . ASN A 1 264 ? -20.266 -14.312 -1.245 1 96.69 264 ASN A CA 1
ATOM 2127 C C . ASN A 1 264 ? -20.859 -14.234 0.157 1 96.69 264 ASN A C 1
ATOM 2129 O O . ASN A 1 264 ? -21.828 -14.953 0.468 1 96.69 264 ASN A O 1
ATOM 2133 N N . LEU A 1 265 ? -20.344 -13.422 1.007 1 96.44 265 LEU A N 1
ATOM 2134 C CA . LEU A 1 265 ? -20.922 -13.227 2.336 1 96.44 265 LEU A CA 1
ATOM 2135 C C . LEU A 1 265 ? -22.312 -12.625 2.244 1 96.44 265 LEU A C 1
ATOM 2137 O O . LEU A 1 265 ? -23.156 -12.867 3.115 1 96.44 265 LEU A O 1
ATOM 2141 N N . PHE A 1 266 ? -22.547 -11.914 1.214 1 95.19 266 PHE A N 1
ATOM 2142 C CA . PHE A 1 266 ? -23.844 -11.289 1.026 1 95.19 266 PHE A CA 1
ATOM 2143 C C . PHE A 1 266 ? -24.891 -12.336 0.643 1 95.19 266 PHE A C 1
ATOM 2145 O O . PHE A 1 266 ? -26.094 -12.07 0.699 1 95.19 266 PHE A O 1
ATOM 2152 N N . CYS A 1 267 ? -24.422 -13.508 0.291 1 96.69 267 CYS A N 1
ATOM 2153 C CA . CYS A 1 267 ? -25.312 -14.531 -0.241 1 96.69 267 CYS A CA 1
ATOM 2154 C C . CYS A 1 267 ? -25.5 -15.664 0.759 1 96.69 267 CYS A C 1
ATOM 2156 O O . CYS A 1 267 ? -26.141 -16.672 0.451 1 96.69 267 CYS A O 1
ATOM 2158 N N . VAL A 1 268 ? -24.938 -15.562 1.892 1 97.75 268 VAL A N 1
ATOM 2159 C CA . VAL A 1 268 ? -25.078 -16.641 2.854 1 97.75 268 VAL A CA 1
ATOM 2160 C C . VAL A 1 268 ? -26.516 -16.703 3.35 1 97.75 268 VAL A C 1
ATOM 2162 O O . VAL A 1 268 ? -27.234 -15.695 3.352 1 97.75 268 VAL A O 1
ATOM 2165 N N . PRO A 1 269 ? -26.969 -17.891 3.777 1 98.06 269 PRO A N 1
ATOM 2166 C CA . PRO A 1 269 ? -28.391 -18.125 4.09 1 98.06 269 PRO A CA 1
ATOM 2167 C C . PRO A 1 269 ? -28.906 -17.156 5.16 1 98.06 269 PRO A C 1
ATOM 2169 O O . PRO A 1 269 ? -30.016 -16.609 5.02 1 98.06 269 PRO A O 1
ATOM 2172 N N . GLU A 1 270 ? -28.141 -16.953 6.215 1 97.62 270 GLU A N 1
ATOM 2173 C CA . GLU A 1 270 ? -28.578 -16.109 7.32 1 97.62 270 GLU A CA 1
ATOM 2174 C C . GLU A 1 270 ? -28.781 -14.664 6.871 1 97.62 270 GLU A C 1
ATOM 2176 O O . GLU A 1 270 ? -29.719 -14 7.297 1 97.62 270 GLU A O 1
ATOM 2181 N N . VAL A 1 271 ? -27.922 -14.195 6.008 1 96.75 271 VAL A N 1
ATOM 2182 C CA . VAL A 1 271 ? -28 -12.828 5.512 1 96.75 271 VAL A CA 1
ATOM 2183 C C . VAL A 1 271 ? -29.219 -12.688 4.582 1 96.75 271 VAL A C 1
ATOM 2185 O O . VAL A 1 271 ? -29.984 -11.734 4.699 1 96.75 271 VAL A O 1
ATOM 2188 N N . ILE A 1 272 ? -29.406 -13.672 3.705 1 97.62 272 ILE A N 1
ATOM 2189 C CA . ILE A 1 272 ? -30.547 -13.664 2.789 1 97.62 272 ILE A CA 1
ATOM 2190 C C . ILE A 1 272 ? -31.844 -13.656 3.582 1 97.62 272 ILE A C 1
ATOM 2192 O O . ILE A 1 272 ? -32.781 -12.914 3.254 1 97.62 272 ILE A O 1
ATOM 2196 N N . THR A 1 273 ? -31.906 -14.43 4.605 1 97.69 273 THR A N 1
ATOM 2197 C CA . THR A 1 273 ? -33.094 -14.516 5.445 1 97.69 273 THR A CA 1
ATOM 2198 C C . THR A 1 273 ? -33.375 -13.172 6.105 1 97.69 273 THR A C 1
ATOM 2200 O O . THR A 1 273 ? -34.531 -12.695 6.078 1 97.69 273 THR A O 1
ATOM 2203 N N . LEU A 1 274 ? -32.344 -12.539 6.664 1 96.69 274 LEU A N 1
ATOM 2204 C CA . LEU A 1 274 ? -32.5 -11.258 7.336 1 96.69 274 LEU A CA 1
ATOM 2205 C C . LEU A 1 274 ? -32.969 -10.18 6.352 1 96.69 274 LEU A C 1
ATOM 2207 O O . LEU A 1 274 ? -33.812 -9.352 6.676 1 96.69 274 LEU A O 1
ATOM 2211 N N . VAL A 1 275 ? -32.406 -10.195 5.195 1 96.44 275 VAL A N 1
ATOM 2212 C CA . VAL A 1 275 ? -32.75 -9.203 4.184 1 96.44 275 VAL A CA 1
ATOM 2213 C C . VAL A 1 275 ? -34.188 -9.414 3.723 1 96.44 275 VAL A C 1
ATOM 2215 O O . VAL A 1 275 ? -34.938 -8.453 3.602 1 96.44 275 VAL A O 1
ATOM 2218 N N . SER A 1 276 ? -34.5 -10.664 3.488 1 97.12 276 SER A N 1
ATOM 2219 C CA . SER A 1 276 ? -35.875 -10.984 3.07 1 97.12 276 SER A CA 1
ATOM 2220 C C . SER A 1 276 ? -36.875 -10.531 4.109 1 97.12 276 SER A C 1
ATOM 2222 O O . SER A 1 276 ? -37.938 -9.969 3.766 1 97.12 276 SER A O 1
ATOM 2224 N N . GLU A 1 277 ? -36.562 -10.742 5.352 1 96.06 277 GLU A N 1
ATOM 2225 C CA . GLU A 1 277 ? -37.438 -10.312 6.445 1 96.06 277 GLU A CA 1
ATOM 2226 C C . GLU A 1 277 ? -37.594 -8.797 6.473 1 96.06 277 GLU A C 1
ATOM 2228 O O . GLU A 1 277 ? -38.688 -8.273 6.668 1 96.06 277 GLU A O 1
ATOM 2233 N N . ARG A 1 278 ? -36.5 -8.18 6.309 1 94 278 ARG A N 1
ATOM 2234 C CA . ARG A 1 278 ? -36.5 -6.723 6.301 1 94 278 ARG A CA 1
ATOM 2235 C C . ARG A 1 278 ? -37.375 -6.184 5.164 1 94 278 ARG A C 1
ATOM 2237 O O . ARG A 1 278 ? -38 -5.137 5.301 1 94 278 ARG A O 1
ATOM 2244 N N . LEU A 1 279 ? -37.375 -6.914 4.121 1 94.75 279 LEU A N 1
ATOM 2245 C CA . LEU A 1 279 ? -38.156 -6.5 2.943 1 94.75 279 LEU A CA 1
ATOM 2246 C C . LEU A 1 279 ? -39.594 -7.027 3.006 1 94.75 279 LEU A C 1
ATOM 2248 O O . LEU A 1 279 ? -40.344 -6.898 2.041 1 94.75 279 LEU A O 1
ATOM 2252 N N . VAL A 1 280 ? -40 -7.641 4.066 1 95.81 280 VAL A N 1
ATOM 2253 C CA . VAL A 1 280 ? -41.344 -8.188 4.305 1 95.81 280 VAL A CA 1
ATOM 2254 C C . VAL A 1 280 ? -41.688 -9.195 3.215 1 95.81 280 VAL A C 1
ATOM 2256 O O . VAL A 1 280 ? -42.75 -9.125 2.615 1 95.81 280 VAL A O 1
ATOM 2259 N N . ARG A 1 281 ? -40.688 -9.953 2.953 1 96.44 281 ARG A N 1
ATOM 2260 C CA . ARG A 1 281 ? -40.875 -11.039 1.993 1 96.44 281 ARG A CA 1
ATOM 2261 C C . ARG A 1 281 ? -40.812 -12.398 2.688 1 96.44 281 ARG A C 1
ATOM 2263 O O . ARG A 1 281 ? -40.75 -12.469 3.916 1 96.44 281 ARG A O 1
ATOM 2270 N N . ASN A 1 282 ? -40.969 -13.469 1.874 1 97.12 282 ASN A N 1
ATOM 2271 C CA . ASN A 1 282 ? -40.875 -14.82 2.414 1 97.12 282 ASN A CA 1
ATOM 2272 C C . ASN A 1 282 ? -39.438 -15.344 2.379 1 97.12 282 ASN A C 1
ATOM 2274 O O . ASN A 1 282 ? -38.938 -15.758 1.327 1 97.12 282 ASN A O 1
ATOM 2278 N N . PRO A 1 283 ? -38.812 -15.406 3.525 1 97.31 283 PRO A N 1
ATOM 2279 C CA . PRO A 1 283 ? -37.375 -15.766 3.574 1 97.31 283 PRO A CA 1
ATOM 2280 C C . PRO A 1 283 ? -37.094 -17.141 2.988 1 97.31 283 PRO A C 1
ATOM 2282 O O . PRO A 1 283 ? -36.094 -17.344 2.309 1 97.31 283 PRO A O 1
ATOM 2285 N N . ASP A 1 284 ? -37.969 -18.125 3.252 1 97.44 284 ASP A N 1
ATOM 2286 C CA . ASP A 1 284 ? -37.75 -19.484 2.771 1 97.44 284 ASP A CA 1
ATOM 2287 C C . ASP A 1 284 ? -37.812 -19.547 1.247 1 97.44 284 ASP A C 1
ATOM 2289 O O . ASP A 1 284 ? -37 -20.203 0.615 1 97.44 284 ASP A O 1
ATOM 2293 N N . GLU A 1 285 ? -38.75 -18.844 0.701 1 97.56 285 GLU A N 1
ATOM 2294 C CA . GLU A 1 285 ? -38.906 -18.812 -0.751 1 97.56 285 GLU A CA 1
ATOM 2295 C C . GLU A 1 285 ? -37.719 -18.094 -1.406 1 97.56 285 GLU A C 1
ATOM 2297 O O . GLU A 1 285 ? -37.188 -18.547 -2.422 1 97.56 285 GLU A O 1
ATOM 2302 N N . ASP A 1 286 ? -37.375 -17.016 -0.858 1 97.62 286 ASP A N 1
ATOM 2303 C CA . ASP A 1 286 ? -36.281 -16.234 -1.395 1 97.62 286 ASP A CA 1
ATOM 2304 C C . ASP A 1 286 ? -34.969 -17.016 -1.306 1 97.62 286 ASP A C 1
ATOM 2306 O O . ASP A 1 286 ? -34.188 -17.047 -2.26 1 97.62 286 ASP A O 1
ATOM 2310 N N . LEU A 1 287 ? -34.719 -17.656 -0.144 1 97.81 287 LEU A N 1
ATOM 2311 C CA . LEU A 1 287 ? -33.531 -18.438 0.048 1 97.81 287 LEU A CA 1
ATOM 2312 C C . LEU A 1 287 ? -33.438 -19.594 -0.954 1 97.81 287 LEU A C 1
ATOM 2314 O O . LEU A 1 287 ? -32.406 -19.859 -1.521 1 97.81 287 LEU A O 1
ATOM 2318 N N . GLN A 1 288 ? -34.594 -20.219 -1.155 1 97.75 288 GLN A N 1
ATOM 2319 C CA . GLN A 1 288 ? -34.656 -21.312 -2.117 1 97.75 288 GLN A CA 1
ATOM 2320 C C . GLN A 1 288 ? -34.375 -20.812 -3.533 1 97.75 288 GLN A C 1
ATOM 2322 O O . GLN A 1 288 ? -33.656 -21.469 -4.301 1 97.75 288 GLN A O 1
ATOM 2327 N N . SER A 1 289 ? -34.906 -19.703 -3.834 1 97.88 289 SER A N 1
ATOM 2328 C CA . SER A 1 289 ? -34.688 -19.109 -5.145 1 97.88 289 SER A CA 1
ATOM 2329 C C . SER A 1 289 ? -33.219 -18.781 -5.363 1 97.88 289 SER A C 1
ATOM 2331 O O . SER A 1 289 ? -32.656 -19.031 -6.441 1 97.88 289 SER A O 1
ATOM 2333 N N . VAL A 1 290 ? -32.594 -18.25 -4.359 1 97.88 290 VAL A N 1
ATOM 2334 C CA . VAL A 1 290 ? -31.172 -17.906 -4.426 1 97.88 290 VAL A CA 1
ATOM 2335 C C . VAL A 1 290 ? -30.328 -19.172 -4.562 1 97.88 290 VAL A C 1
ATOM 2337 O O . VAL A 1 290 ? -29.406 -19.234 -5.391 1 97.88 290 VAL A O 1
ATOM 2340 N N . LYS A 1 291 ? -30.641 -20.172 -3.756 1 97.94 291 LYS A N 1
ATOM 2341 C CA . LYS A 1 291 ? -29.922 -21.438 -3.824 1 97.94 291 LYS A CA 1
ATOM 2342 C C . LYS A 1 291 ? -29.984 -22.031 -5.227 1 97.94 291 LYS A C 1
ATOM 2344 O O . LYS A 1 291 ? -28.969 -22.438 -5.785 1 97.94 291 LYS A O 1
ATOM 2349 N N . ASP A 1 292 ? -31.172 -22.016 -5.785 1 97.56 292 ASP A N 1
ATOM 2350 C CA . ASP A 1 292 ? -31.375 -22.578 -7.117 1 97.56 292 ASP A CA 1
ATOM 2351 C C . ASP A 1 292 ? -30.547 -21.812 -8.156 1 97.56 292 ASP A C 1
ATOM 2353 O O . ASP A 1 292 ? -29.953 -22.422 -9.047 1 97.56 292 ASP A O 1
ATOM 2357 N N . PHE A 1 293 ? -30.594 -20.641 -7.984 1 97.38 293 PHE A N 1
ATOM 2358 C CA . PHE A 1 293 ? -29.844 -19.797 -8.914 1 97.38 293 PHE A CA 1
ATOM 2359 C C . PHE A 1 293 ? -28.359 -20.094 -8.836 1 97.38 293 PHE A C 1
ATOM 2361 O O . PHE A 1 293 ? -27.688 -20.266 -9.867 1 97.38 293 PHE A O 1
ATOM 2368 N N . VAL A 1 294 ? -27.781 -20.141 -7.645 1 97.19 294 VAL A N 1
ATOM 2369 C CA . VAL A 1 294 ? -26.344 -20.344 -7.441 1 97.19 294 VAL A CA 1
ATOM 2370 C C . VAL A 1 294 ? -25.938 -21.703 -7.996 1 97.19 294 VAL A C 1
ATOM 2372 O O . VAL A 1 294 ? -24.922 -21.828 -8.672 1 97.19 294 VAL A O 1
ATOM 2375 N N . PHE A 1 295 ? -26.797 -22.734 -7.789 1 97.25 295 PHE A N 1
ATOM 2376 C CA . PHE A 1 295 ? -26.484 -24.078 -8.289 1 97.25 295 PHE A CA 1
ATOM 2377 C C . PHE A 1 295 ? -26.516 -24.109 -9.812 1 97.25 295 PHE A C 1
ATOM 2379 O O . PHE A 1 295 ? -25.672 -24.75 -10.438 1 97.25 295 PHE A O 1
ATOM 2386 N N . ARG A 1 296 ? -27.422 -23.359 -10.391 1 95.88 296 ARG A N 1
ATOM 2387 C CA . ARG A 1 296 ? -27.469 -23.281 -11.844 1 95.88 296 ARG A CA 1
ATOM 2388 C C . ARG A 1 296 ? -26.25 -22.547 -12.398 1 95.88 296 ARG A C 1
ATOM 2390 O O . ARG A 1 296 ? -25.672 -22.969 -13.406 1 95.88 296 ARG A O 1
ATOM 2397 N N . ALA A 1 297 ? -25.938 -21.469 -11.742 1 95.5 297 ALA A N 1
ATOM 2398 C CA . ALA A 1 297 ? -24.812 -20.656 -12.18 1 95.5 297 ALA A CA 1
ATOM 2399 C C . ALA A 1 297 ? -23.516 -21.438 -12.117 1 95.5 297 ALA A C 1
ATOM 2401 O O . ALA A 1 297 ? -22.734 -21.453 -13.078 1 95.5 297 ALA A O 1
ATOM 2402 N N . ILE A 1 298 ? -23.25 -22.141 -11.016 1 95.56 298 ILE A N 1
ATOM 2403 C CA . ILE A 1 298 ? -22.016 -22.891 -10.844 1 95.56 298 ILE A CA 1
ATOM 2404 C C . ILE A 1 298 ? -21.984 -24.047 -11.836 1 95.56 298 ILE A C 1
ATOM 2406 O O . ILE A 1 298 ? -20.922 -24.359 -12.398 1 95.56 298 ILE A O 1
ATOM 2410 N N . SER A 1 299 ? -23.141 -24.672 -12.078 1 95.31 299 SER A N 1
ATOM 2411 C CA . SER A 1 299 ? -23.234 -25.797 -13 1 95.31 299 SER A CA 1
ATOM 2412 C C . SER A 1 299 ? -22.922 -25.375 -14.43 1 95.31 299 SER A C 1
ATOM 2414 O O . SER A 1 299 ? -22.344 -26.156 -15.195 1 95.31 299 SER A O 1
ATOM 2416 N N . SER A 1 300 ? -23.25 -24.141 -14.734 1 94.69 300 SER A N 1
ATOM 2417 C CA . SER A 1 300 ? -23.078 -23.641 -16.094 1 94.69 300 SER A CA 1
ATOM 2418 C C . SER A 1 300 ? -21.609 -23.344 -16.391 1 94.69 300 SER A C 1
ATOM 2420 O O . SER A 1 300 ? -21.203 -23.25 -17.547 1 94.69 300 SER A O 1
ATOM 2422 N N . GLU A 1 301 ? -20.812 -23.156 -15.414 1 92.94 301 GLU A N 1
ATOM 2423 C CA . GLU A 1 301 ? -19.406 -22.812 -15.633 1 92.94 301 GLU A CA 1
ATOM 2424 C C . GLU A 1 301 ? -18.484 -23.781 -14.898 1 92.94 301 GLU A C 1
ATOM 2426 O O . GLU A 1 301 ? -17.406 -23.391 -14.438 1 92.94 301 GLU A O 1
ATOM 2431 N N . LEU A 1 302 ? -18.906 -25.016 -14.766 1 93.12 302 LEU A N 1
ATOM 2432 C CA . LEU A 1 302 ? -18.203 -26.016 -13.977 1 93.12 302 LEU A CA 1
ATOM 2433 C C . LEU A 1 302 ? -16.781 -26.219 -14.508 1 93.12 302 LEU A C 1
ATOM 2435 O O . LEU A 1 302 ? -15.812 -26.141 -13.758 1 93.12 302 LEU A O 1
ATOM 2439 N N . ASP A 1 303 ? -16.656 -26.406 -15.805 1 92.81 303 ASP A N 1
ATOM 2440 C CA . ASP A 1 303 ? -15.359 -26.688 -16.422 1 92.81 303 ASP A CA 1
ATOM 2441 C C . ASP A 1 303 ? -14.398 -25.516 -16.203 1 92.81 303 ASP A C 1
ATOM 2443 O O . ASP A 1 303 ? -13.227 -25.719 -15.891 1 92.81 303 ASP A O 1
ATOM 2447 N N . THR A 1 304 ? -14.938 -24.359 -16.359 1 94.12 304 THR A N 1
ATOM 2448 C CA . THR A 1 304 ? -14.125 -23.156 -16.188 1 94.12 304 THR A CA 1
ATOM 2449 C C . THR A 1 304 ? -13.672 -23 -14.734 1 94.12 304 THR A C 1
ATOM 2451 O O . THR A 1 304 ? -12.492 -22.766 -14.469 1 94.12 304 THR A O 1
ATOM 2454 N N . GLN A 1 305 ? -14.547 -23.172 -13.805 1 95.25 305 GLN A N 1
ATOM 2455 C CA . GLN A 1 305 ? -14.242 -23.016 -12.383 1 95.25 305 GLN A CA 1
ATOM 2456 C C . GLN A 1 305 ? -13.234 -24.047 -11.914 1 95.25 305 GLN A C 1
ATOM 2458 O O . GLN A 1 305 ? -12.297 -23.719 -11.18 1 95.25 305 GLN A O 1
ATOM 2463 N N . ILE A 1 306 ? -13.445 -25.25 -12.406 1 95.88 306 ILE A N 1
ATOM 2464 C CA . ILE A 1 306 ? -12.562 -26.344 -12.016 1 95.88 306 ILE A CA 1
ATOM 2465 C C . ILE A 1 306 ? -11.164 -26.109 -12.594 1 95.88 306 ILE A C 1
ATOM 2467 O O . ILE A 1 306 ? -10.164 -26.234 -11.883 1 95.88 306 ILE A O 1
ATOM 2471 N N . SER A 1 307 ? -11.117 -25.75 -13.875 1 96.56 307 SER A N 1
ATOM 2472 C CA . SER A 1 307 ? -9.836 -25.5 -14.523 1 96.56 307 SER A CA 1
ATOM 2473 C C . SER A 1 307 ? -9.086 -24.359 -13.852 1 96.56 307 SER A C 1
ATOM 2475 O O . SER A 1 307 ? -7.875 -24.438 -13.633 1 96.56 307 SER A O 1
ATOM 2477 N N . LEU A 1 308 ? -9.758 -23.297 -13.477 1 94.88 308 LEU A N 1
ATOM 2478 C CA . LEU A 1 308 ? -9.133 -22.156 -12.812 1 94.88 308 LEU A CA 1
ATOM 2479 C C . LEU A 1 308 ? -8.609 -22.547 -11.438 1 94.88 308 LEU A C 1
ATOM 2481 O O . LEU A 1 308 ? -7.535 -22.094 -11.023 1 94.88 308 LEU A O 1
ATOM 2485 N N . ARG A 1 309 ? -9.375 -23.312 -10.734 1 95.12 309 ARG A N 1
ATOM 2486 C CA . ARG A 1 309 ? -8.945 -23.766 -9.414 1 95.12 309 ARG A CA 1
ATOM 2487 C C . ARG A 1 309 ? -7.688 -24.625 -9.516 1 95.12 309 ARG A C 1
ATOM 2489 O O . ARG A 1 309 ? -6.734 -24.438 -8.758 1 95.12 309 ARG A O 1
ATOM 2496 N N . VAL A 1 310 ? -7.715 -25.562 -10.477 1 96.06 310 VAL A N 1
ATOM 2497 C CA . VAL A 1 310 ? -6.57 -26.453 -10.656 1 96.06 310 VAL A CA 1
ATOM 2498 C C . VAL A 1 310 ? -5.355 -25.641 -11.109 1 96.06 310 VAL A C 1
ATOM 2500 O O . VAL A 1 310 ? -4.246 -25.859 -10.617 1 96.06 310 VAL A O 1
ATOM 2503 N N . ALA A 1 311 ? -5.598 -24.75 -12.047 1 95.25 311 ALA A N 1
ATOM 2504 C CA . ALA A 1 311 ? -4.52 -23.875 -12.484 1 95.25 311 ALA A CA 1
ATOM 2505 C C . ALA A 1 311 ? -3.928 -23.109 -11.305 1 95.25 311 ALA A C 1
ATOM 2507 O O . ALA A 1 311 ? -2.707 -22.969 -11.195 1 95.25 311 ALA A O 1
ATOM 2508 N N . GLY A 1 312 ? -4.785 -22.594 -10.414 1 92.56 312 GLY A N 1
ATOM 2509 C CA . GLY A 1 312 ? -4.332 -21.891 -9.219 1 92.56 312 GLY A CA 1
ATOM 2510 C C . GLY A 1 312 ? -3.498 -22.766 -8.297 1 92.56 312 GLY A C 1
ATOM 2511 O O . GLY A 1 312 ? -2.49 -22.312 -7.754 1 92.56 312 GLY A O 1
ATOM 2512 N N . GLU A 1 313 ? -3.906 -23.969 -8.188 1 92.81 313 GLU A N 1
ATOM 2513 C CA . GLU A 1 313 ? -3.17 -24.906 -7.34 1 92.81 313 GLU A CA 1
ATOM 2514 C C . GLU A 1 313 ? -1.802 -25.234 -7.938 1 92.81 313 GLU A C 1
ATOM 2516 O O . GLU A 1 313 ? -0.804 -25.297 -7.215 1 92.81 313 GLU A O 1
ATOM 2521 N N . ILE A 1 314 ? -1.825 -25.422 -9.234 1 94.31 314 ILE A N 1
ATOM 2522 C CA . ILE A 1 314 ? -0.567 -25.688 -9.922 1 94.31 314 ILE A CA 1
ATOM 2523 C C . ILE A 1 314 ? 0.381 -24.516 -9.742 1 94.31 314 ILE A C 1
ATOM 2525 O O . ILE A 1 314 ? 1.556 -24.688 -9.414 1 94.31 314 ILE A O 1
ATOM 2529 N N . LYS A 1 315 ? -0.098 -23.375 -9.906 1 91.56 315 LYS A N 1
ATOM 2530 C CA . LYS A 1 315 ? 0.709 -22.156 -9.75 1 91.56 315 LYS A CA 1
ATOM 2531 C C . LYS A 1 315 ? 1.271 -22.062 -8.336 1 91.56 315 LYS A C 1
ATOM 2533 O O . LYS A 1 315 ? 2.426 -21.672 -8.148 1 91.56 315 LYS A O 1
ATOM 2538 N N . PHE A 1 316 ? 0.455 -22.406 -7.418 1 89.44 316 PHE A N 1
ATOM 2539 C CA . PHE A 1 316 ? 0.901 -22.391 -6.027 1 89.44 316 PHE A CA 1
ATOM 2540 C C . PHE A 1 316 ? 2.059 -23.359 -5.824 1 89.44 316 PHE A C 1
ATOM 2542 O O . PHE A 1 316 ? 3.066 -23.016 -5.203 1 89.44 316 PHE A O 1
ATOM 2549 N N . MET A 1 317 ? 1.854 -24.531 -6.324 1 91.88 317 MET A N 1
ATOM 2550 C CA . MET A 1 317 ? 2.889 -25.547 -6.18 1 91.88 317 MET A CA 1
ATOM 2551 C C . MET A 1 317 ? 4.172 -25.125 -6.883 1 91.88 317 MET A C 1
ATOM 2553 O O . MET A 1 317 ? 5.27 -25.328 -6.355 1 91.88 317 MET A O 1
ATOM 2557 N N . LEU A 1 318 ? 3.984 -24.531 -8.062 1 92.94 318 LEU A N 1
ATOM 2558 C CA . LEU A 1 318 ? 5.145 -24.047 -8.805 1 92.94 318 LEU A CA 1
ATOM 2559 C C . LEU A 1 318 ? 5.879 -22.969 -8.031 1 92.94 318 LEU A C 1
ATOM 2561 O O . LEU A 1 318 ? 7.105 -22.875 -8.078 1 92.94 318 LEU A O 1
ATOM 2565 N N . ASN A 1 319 ? 5.18 -22.172 -7.312 1 89.38 319 ASN A N 1
ATOM 2566 C CA . ASN A 1 319 ? 5.762 -21.062 -6.551 1 89.38 319 ASN A CA 1
ATOM 2567 C C . ASN A 1 319 ? 6.508 -21.562 -5.32 1 89.38 319 ASN A C 1
ATOM 2569 O O . ASN A 1 319 ? 7.242 -20.812 -4.68 1 89.38 319 ASN A O 1
ATOM 2573 N N . CYS A 1 320 ? 6.379 -22.812 -5.02 1 88.62 320 CYS A N 1
ATOM 2574 C CA . CYS A 1 320 ? 7.082 -23.406 -3.883 1 88.62 320 CYS A CA 1
ATOM 2575 C C . CYS A 1 320 ? 8.477 -23.875 -4.289 1 88.62 320 CYS A C 1
ATOM 2577 O O . CYS A 1 320 ? 9.133 -24.594 -3.537 1 88.62 320 CYS A O 1
ATOM 2579 N N . PHE A 1 321 ? 8.93 -23.484 -5.488 1 93 321 PHE A N 1
ATOM 2580 C CA . PHE A 1 321 ? 10.281 -23.812 -5.949 1 93 321 PHE A CA 1
ATOM 2581 C C . PHE A 1 321 ? 11.32 -23.359 -4.926 1 93 321 PHE A C 1
ATOM 2583 O O . PHE A 1 321 ? 11.234 -22.266 -4.383 1 93 321 PHE A O 1
ATOM 2590 N N . ASP A 1 322 ? 12.266 -24.219 -4.602 1 91.06 322 ASP A N 1
ATOM 2591 C CA . ASP A 1 322 ? 13.32 -23.922 -3.639 1 91.06 322 ASP A CA 1
ATOM 2592 C C . ASP A 1 322 ? 14.344 -22.953 -4.223 1 91.06 322 ASP A C 1
ATOM 2594 O O . ASP A 1 322 ? 15.273 -23.375 -4.926 1 91.06 322 ASP A O 1
ATOM 2598 N N . GLU A 1 323 ? 14.258 -21.828 -3.791 1 88.5 323 GLU A N 1
ATOM 2599 C CA . GLU A 1 323 ? 15.133 -20.781 -4.336 1 88.5 323 GLU A CA 1
ATOM 2600 C C . GLU A 1 323 ? 16.516 -20.828 -3.695 1 88.5 323 GLU A C 1
ATOM 2602 O O . GLU A 1 323 ? 17.438 -20.141 -4.152 1 88.5 323 GLU A O 1
ATOM 2607 N N . LYS A 1 324 ? 16.719 -21.641 -2.703 1 88.88 324 LYS A N 1
ATOM 2608 C CA . LYS A 1 324 ? 18 -21.703 -2.006 1 88.88 324 LYS A CA 1
ATOM 2609 C C . LYS A 1 324 ? 18.875 -22.797 -2.584 1 88.88 324 LYS A C 1
ATOM 2611 O O . LYS A 1 324 ? 20.031 -22.953 -2.184 1 88.88 324 LYS A O 1
ATOM 2616 N N . ALA A 1 325 ? 18.297 -23.609 -3.5 1 92.31 325 ALA A N 1
ATOM 2617 C CA . ALA A 1 325 ? 19.094 -24.656 -4.148 1 92.31 325 ALA A CA 1
ATOM 2618 C C . ALA A 1 325 ? 20.312 -24.047 -4.84 1 92.31 325 ALA A C 1
ATOM 2620 O O . ALA A 1 325 ? 20.25 -22.938 -5.371 1 92.31 325 ALA A O 1
ATOM 2621 N N . LYS A 1 326 ? 21.422 -24.781 -4.797 1 93.88 326 LYS A N 1
ATOM 2622 C CA . LYS A 1 326 ? 22.672 -24.25 -5.352 1 93.88 326 LYS A CA 1
ATOM 2623 C C . LYS A 1 326 ? 23.234 -25.203 -6.414 1 93.88 326 LYS A C 1
ATOM 2625 O O . LYS A 1 326 ? 23.172 -26.422 -6.266 1 93.88 326 LYS A O 1
ATOM 2630 N N . GLY A 1 327 ? 23.828 -24.609 -7.414 1 94.06 327 GLY A N 1
ATOM 2631 C CA . GLY A 1 327 ? 24.5 -25.391 -8.445 1 94.06 327 GLY A CA 1
ATOM 2632 C C . GLY A 1 327 ? 23.547 -26.016 -9.438 1 94.06 327 GLY A C 1
ATOM 2633 O O . GLY A 1 327 ? 22.328 -26 -9.227 1 94.06 327 GLY A O 1
ATOM 2634 N N . ILE A 1 328 ? 24.125 -26.5 -10.461 1 95.31 328 ILE A N 1
ATOM 2635 C CA . ILE A 1 328 ? 23.328 -27.094 -11.523 1 95.31 328 ILE A CA 1
ATOM 2636 C C . ILE A 1 328 ? 22.531 -28.266 -10.977 1 95.31 328 ILE A C 1
ATOM 2638 O O . ILE A 1 328 ? 21.328 -28.375 -11.195 1 95.31 328 ILE A O 1
ATOM 2642 N N . ASP A 1 329 ? 23.172 -29.062 -10.195 1 95.75 329 ASP A N 1
ATOM 2643 C CA . ASP A 1 329 ? 22.531 -30.266 -9.656 1 95.75 329 ASP A CA 1
ATOM 2644 C C . ASP A 1 329 ? 21.438 -29.891 -8.648 1 95.75 329 ASP A C 1
ATOM 2646 O O . ASP A 1 329 ? 20.344 -30.453 -8.664 1 95.75 329 ASP A O 1
ATOM 2650 N N . GLY A 1 330 ? 21.781 -29 -7.781 1 95.38 330 GLY A N 1
ATOM 2651 C CA . GLY A 1 330 ? 20.812 -28.562 -6.793 1 95.38 330 GLY A CA 1
ATOM 2652 C C . GLY A 1 330 ? 19.562 -27.953 -7.41 1 95.38 330 GLY A C 1
ATOM 2653 O O . GLY A 1 330 ? 18.438 -28.328 -7.035 1 95.38 330 GLY A O 1
ATOM 2654 N N . LEU A 1 331 ? 19.734 -27.172 -8.391 1 96.06 331 LEU A N 1
ATOM 2655 C CA . LEU A 1 331 ? 18.625 -26.5 -9.062 1 96.06 331 LEU A CA 1
ATOM 2656 C C . LEU A 1 331 ? 17.812 -27.484 -9.898 1 96.06 331 LEU A C 1
ATOM 2658 O O . LEU A 1 331 ? 16.578 -27.438 -9.906 1 96.06 331 LEU A O 1
ATOM 2662 N N . SER A 1 332 ? 18.547 -28.344 -10.586 1 96.06 332 SER A N 1
ATOM 2663 C CA . SER A 1 332 ? 17.875 -29.359 -11.398 1 96.06 332 SER A CA 1
ATOM 2664 C C . SER A 1 332 ? 17.031 -30.297 -10.531 1 96.06 332 SER A C 1
ATOM 2666 O O . SER A 1 332 ? 15.898 -30.625 -10.875 1 96.06 332 SER A O 1
ATOM 2668 N N . ASN A 1 333 ? 17.641 -30.656 -9.43 1 95.88 333 ASN A N 1
ATOM 2669 C CA . ASN A 1 333 ? 16.922 -31.531 -8.5 1 95.88 333 ASN A CA 1
ATOM 2670 C C . ASN A 1 333 ? 15.703 -30.844 -7.906 1 95.88 333 ASN A C 1
ATOM 2672 O O . ASN A 1 333 ? 14.641 -31.469 -7.762 1 95.88 333 ASN A O 1
ATOM 2676 N N . ALA A 1 334 ? 15.891 -29.625 -7.547 1 95.31 334 ALA A N 1
ATOM 2677 C CA . ALA A 1 334 ? 14.773 -28.859 -6.992 1 95.31 334 ALA A CA 1
ATOM 2678 C C . ALA A 1 334 ? 13.633 -28.75 -7.992 1 95.31 334 ALA A C 1
ATOM 2680 O O . ALA A 1 334 ? 12.461 -28.922 -7.633 1 95.31 334 ALA A O 1
ATOM 2681 N N . LEU A 1 335 ? 13.977 -28.484 -9.273 1 95.19 335 LEU A N 1
ATOM 2682 C CA . LEU A 1 335 ? 12.977 -28.344 -10.32 1 95.19 335 LEU A CA 1
ATOM 2683 C C . LEU A 1 335 ? 12.273 -29.672 -10.578 1 95.19 335 LEU A C 1
ATOM 2685 O O . LEU A 1 335 ? 11.047 -29.719 -10.695 1 95.19 335 LEU A O 1
ATOM 2689 N N . ASN A 1 336 ? 13.055 -30.75 -10.641 1 94.62 336 ASN A N 1
ATOM 2690 C CA . ASN A 1 336 ? 12.508 -32.094 -10.891 1 94.62 336 ASN A CA 1
ATOM 2691 C C . ASN A 1 336 ? 11.578 -32.531 -9.758 1 94.62 336 ASN A C 1
ATOM 2693 O O . ASN A 1 336 ? 10.516 -33.094 -10.008 1 94.62 336 ASN A O 1
ATOM 2697 N N . LEU A 1 337 ? 12.016 -32.281 -8.555 1 93.56 337 LEU A N 1
ATOM 2698 C CA . LEU A 1 337 ? 11.203 -32.625 -7.395 1 93.56 337 LEU A CA 1
ATOM 2699 C C . LEU A 1 337 ? 9.883 -31.859 -7.41 1 93.56 337 LEU A C 1
ATOM 2701 O O . LEU A 1 337 ? 8.836 -32.438 -7.086 1 93.56 337 LEU A O 1
ATOM 2705 N N . LEU A 1 338 ? 9.945 -30.609 -7.742 1 93.5 338 LEU A N 1
ATOM 2706 C CA . LEU A 1 338 ? 8.758 -29.766 -7.789 1 93.5 338 LEU A CA 1
ATOM 2707 C C . LEU A 1 338 ? 7.777 -30.266 -8.844 1 93.5 338 LEU A C 1
ATOM 2709 O O . LEU A 1 338 ? 6.586 -30.422 -8.562 1 93.5 338 LEU A O 1
ATOM 2713 N N . THR A 1 339 ? 8.258 -30.547 -10.047 1 93.5 339 THR A N 1
ATOM 2714 C CA . THR A 1 339 ? 7.395 -30.875 -11.18 1 93.5 339 THR A CA 1
ATOM 2715 C C . THR A 1 339 ? 6.852 -32.312 -11.039 1 93.5 339 THR A C 1
ATOM 2717 O O . THR A 1 339 ? 5.73 -32.594 -11.477 1 93.5 339 THR A O 1
ATOM 2720 N N . SER A 1 340 ? 7.625 -33.156 -10.414 1 93.44 340 SER A N 1
ATOM 2721 C CA . SER A 1 340 ? 7.199 -34.531 -10.25 1 93.44 340 SER A CA 1
ATOM 2722 C C . SER A 1 340 ? 6.047 -34.656 -9.258 1 93.44 340 SER A C 1
ATOM 2724 O O . SER A 1 340 ? 5.273 -35.625 -9.305 1 93.44 340 SER A O 1
ATOM 2726 N N . LYS A 1 341 ? 5.918 -33.719 -8.398 1 92.81 341 LYS A N 1
ATOM 2727 C CA . LYS A 1 341 ? 4.875 -33.719 -7.379 1 92.81 341 LYS A CA 1
ATOM 2728 C C . LYS A 1 341 ? 3.539 -33.25 -7.945 1 92.81 341 LYS A C 1
ATOM 2730 O O . LYS A 1 341 ? 2.492 -33.438 -7.324 1 92.81 341 LYS A O 1
ATOM 2735 N N . ILE A 1 342 ? 3.604 -32.656 -9.109 1 95.5 342 ILE A N 1
ATOM 2736 C CA . ILE A 1 342 ? 2.385 -32.094 -9.68 1 95.5 342 ILE A CA 1
ATOM 2737 C C . ILE A 1 342 ? 1.716 -33.125 -10.594 1 95.5 342 ILE A C 1
ATOM 2739 O O . ILE A 1 342 ? 2.24 -33.438 -11.664 1 95.5 342 ILE A O 1
ATOM 2743 N N . ASN A 1 343 ? 0.602 -33.688 -10.117 1 95.69 343 ASN A N 1
ATOM 2744 C CA . ASN A 1 343 ? -0.236 -34.594 -10.906 1 95.69 343 ASN A CA 1
ATOM 2745 C C . ASN A 1 343 ? -1.533 -33.906 -11.336 1 95.69 343 ASN A C 1
ATOM 2747 O O . ASN A 1 343 ? -2.51 -33.906 -10.586 1 95.69 343 ASN A O 1
ATOM 2751 N N . VAL A 1 344 ? -1.587 -33.469 -12.594 1 96.38 344 VAL A N 1
ATOM 2752 C CA . VAL A 1 344 ? -2.68 -32.625 -13.094 1 96.38 344 VAL A CA 1
ATOM 2753 C C . VAL A 1 344 ? -3.982 -33.438 -13.07 1 96.38 344 VAL A C 1
ATOM 2755 O O . VAL A 1 344 ? -5.027 -32.906 -12.656 1 96.38 344 VAL A O 1
ATOM 2758 N N . LYS A 1 345 ? -3.912 -34.656 -13.461 1 96.44 345 LYS A N 1
ATOM 2759 C CA . LYS A 1 345 ? -5.102 -35.5 -13.5 1 96.44 345 LYS A CA 1
ATOM 2760 C C . LYS A 1 345 ? -5.699 -35.688 -12.109 1 96.44 345 LYS A C 1
ATOM 27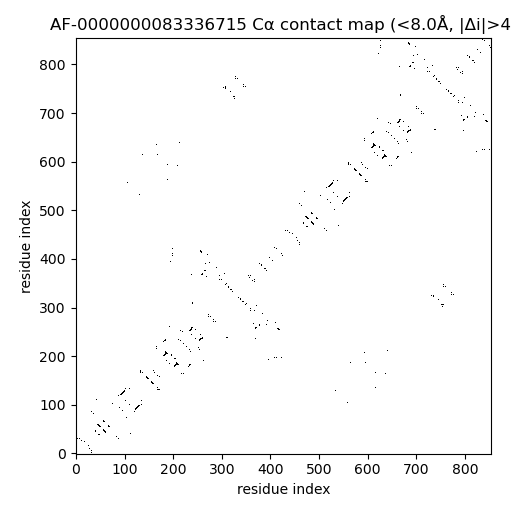62 O O . LYS A 1 345 ? -6.914 -35.594 -11.93 1 96.44 345 LYS A O 1
ATOM 2767 N N . GLU A 1 346 ? -4.895 -35.969 -11.164 1 96.44 346 GLU A N 1
ATOM 2768 C CA . GLU A 1 346 ? -5.352 -36.125 -9.789 1 96.44 346 GLU A CA 1
ATOM 2769 C C . GLU A 1 346 ? -5.949 -34.844 -9.242 1 96.44 346 GLU A C 1
ATOM 2771 O O . GLU A 1 346 ? -7.012 -34.844 -8.617 1 96.44 346 GLU A O 1
ATOM 2776 N N . LEU A 1 347 ? -5.281 -33.719 -9.477 1 95.5 347 LEU A N 1
ATOM 2777 C CA . LEU A 1 347 ? -5.758 -32.438 -9.008 1 95.5 347 LEU A CA 1
ATOM 2778 C C . LEU A 1 347 ? -7.109 -32.094 -9.633 1 95.5 347 LEU A C 1
ATOM 2780 O O . LEU A 1 347 ? -8.016 -31.625 -8.938 1 95.5 347 LEU A O 1
ATOM 2784 N N . TYR A 1 348 ? -7.219 -32.375 -10.922 1 96.62 348 TYR A N 1
ATOM 2785 C CA . TYR A 1 348 ? -8.453 -32.062 -11.641 1 96.62 348 TYR A CA 1
ATOM 2786 C C . TYR A 1 348 ? -9.609 -32.906 -11.125 1 96.62 348 TYR A C 1
ATOM 2788 O O . TYR A 1 348 ? -10.703 -32.406 -10.883 1 96.62 348 TYR A O 1
ATOM 2796 N N . ASN A 1 349 ? -9.336 -34.188 -10.914 1 96.5 349 ASN A N 1
ATOM 2797 C CA . ASN A 1 349 ? -10.367 -35.094 -10.453 1 96.5 349 ASN A CA 1
ATOM 2798 C C . ASN A 1 349 ? -10.82 -34.75 -9.039 1 96.5 349 ASN A C 1
ATOM 2800 O O . ASN A 1 349 ? -12.008 -34.875 -8.719 1 96.5 349 ASN A O 1
ATOM 2804 N N . GLU A 1 350 ? -9.898 -34.438 -8.211 1 95.56 350 GLU A N 1
ATOM 2805 C CA . GLU A 1 350 ? -10.25 -34 -6.863 1 95.56 350 GLU A CA 1
ATOM 2806 C C . GLU A 1 350 ? -11.156 -32.781 -6.887 1 95.56 350 GLU A C 1
ATOM 2808 O O . GLU A 1 350 ? -12.148 -32.719 -6.164 1 95.56 350 GLU A O 1
ATOM 2813 N N . SER A 1 351 ? -10.805 -31.797 -7.723 1 95.69 351 SER A N 1
ATOM 2814 C CA . SER A 1 351 ? -11.609 -30.578 -7.852 1 95.69 351 SER A CA 1
ATOM 2815 C C . SER A 1 351 ? -12.969 -30.891 -8.461 1 95.69 351 SER A C 1
ATOM 2817 O O . SER A 1 351 ? -13.984 -30.344 -8.016 1 95.69 351 SER A O 1
ATOM 2819 N N . LEU A 1 352 ? -12.93 -31.734 -9.445 1 96.06 352 LEU A N 1
ATOM 2820 C CA . LEU A 1 352 ? -14.18 -32.156 -10.07 1 96.06 352 LEU A CA 1
ATOM 2821 C C . LEU A 1 352 ? -15.117 -32.781 -9.047 1 96.06 352 LEU A C 1
ATOM 2823 O O . LEU A 1 352 ? -16.312 -32.469 -9.016 1 96.06 352 LEU A O 1
ATOM 2827 N N . SER A 1 353 ? -14.586 -33.656 -8.273 1 96.44 353 SER A N 1
ATOM 2828 C CA . SER A 1 353 ? -15.375 -34.312 -7.242 1 96.44 353 SER A CA 1
ATOM 2829 C C . SER A 1 353 ? -15.961 -33.312 -6.262 1 96.44 353 SER A C 1
ATOM 2831 O O . SER A 1 353 ? -17.109 -33.406 -5.844 1 96.44 353 SER A O 1
ATOM 2833 N N . LEU A 1 354 ? -15.18 -32.344 -5.871 1 95.5 354 LEU A N 1
ATOM 2834 C CA . LEU A 1 354 ? -15.625 -31.312 -4.934 1 95.5 354 LEU A CA 1
ATOM 2835 C C . LEU A 1 354 ? -16.781 -30.516 -5.512 1 95.5 354 LEU A C 1
ATOM 2837 O O . LEU A 1 354 ? -17.781 -30.297 -4.832 1 95.5 354 LEU A O 1
ATOM 2841 N N . PHE A 1 355 ? -16.625 -30.094 -6.77 1 96.25 355 PHE A N 1
ATOM 2842 C CA . PHE A 1 355 ? -17.656 -29.281 -7.41 1 96.25 355 PHE A CA 1
ATOM 2843 C C . PHE A 1 355 ? -18.906 -30.109 -7.668 1 96.25 355 PHE A C 1
ATOM 2845 O O . PHE A 1 355 ? -20.031 -29.625 -7.488 1 96.25 355 PHE A O 1
ATOM 2852 N N . LYS A 1 356 ? -18.703 -31.312 -8.055 1 95.06 356 LYS A N 1
ATOM 2853 C CA . LYS A 1 356 ? -19.844 -32.188 -8.281 1 95.06 356 LYS A CA 1
ATOM 2854 C C . LYS A 1 356 ? -20.594 -32.438 -6.984 1 95.06 356 LYS A C 1
ATOM 2856 O O . LYS A 1 356 ? -21.828 -32.5 -6.98 1 95.06 356 LYS A O 1
ATOM 2861 N N . ASN A 1 357 ? -19.844 -32.656 -5.93 1 95.88 357 ASN A N 1
ATOM 2862 C CA . ASN A 1 357 ? -20.484 -32.844 -4.625 1 95.88 357 ASN A CA 1
ATOM 2863 C C . ASN A 1 357 ? -21.328 -31.641 -4.25 1 95.88 357 ASN A C 1
ATOM 2865 O O . ASN A 1 357 ? -22.438 -31.797 -3.73 1 95.88 357 ASN A O 1
ATOM 2869 N N . ALA A 1 358 ? -20.812 -30.453 -4.52 1 96 358 ALA A N 1
ATOM 2870 C CA . ALA A 1 358 ? -21.547 -29.234 -4.203 1 96 358 ALA A CA 1
ATOM 2871 C C . ALA A 1 358 ? -22.859 -29.156 -4.988 1 96 358 ALA A C 1
ATOM 2873 O O . ALA A 1 358 ? -23.906 -28.828 -4.43 1 96 358 ALA A O 1
ATOM 2874 N N . VAL A 1 359 ? -22.812 -29.531 -6.223 1 95.12 359 VAL A N 1
ATOM 2875 C CA . VAL A 1 359 ? -23.953 -29.375 -7.117 1 95.12 359 VAL A CA 1
ATOM 2876 C C . VAL A 1 359 ? -24.938 -30.531 -6.93 1 95.12 359 VAL A C 1
ATOM 2878 O O . VAL A 1 359 ? -26.141 -30.312 -6.754 1 95.12 359 VAL A O 1
ATOM 2881 N N . GLU A 1 360 ? -24.453 -31.75 -6.926 1 95.25 360 GLU A N 1
ATOM 2882 C CA . GLU A 1 360 ? -25.312 -32.938 -6.879 1 95.25 360 GLU A CA 1
ATOM 2883 C C . GLU A 1 360 ? -25.953 -33.094 -5.508 1 95.25 360 GLU A C 1
ATOM 2885 O O . GLU A 1 360 ? -27.125 -33.469 -5.41 1 95.25 360 GLU A O 1
ATOM 2890 N N . LYS A 1 361 ? -25.234 -32.812 -4.438 1 96.56 361 LYS A N 1
ATOM 2891 C CA . LYS A 1 361 ? -25.781 -32.906 -3.088 1 96.56 361 LYS A CA 1
ATOM 2892 C C . LYS A 1 361 ? -26.469 -31.609 -2.668 1 96.56 361 LYS A C 1
ATOM 2894 O O . LYS A 1 361 ? -26.969 -31.5 -1.548 1 96.56 361 LYS A O 1
ATOM 2899 N N . ARG A 1 362 ? -26.438 -30.656 -3.51 1 96.06 362 ARG A N 1
ATOM 2900 C CA . ARG A 1 362 ? -27.031 -29.344 -3.268 1 96.06 362 ARG A CA 1
ATOM 2901 C C . ARG A 1 362 ? -26.531 -28.75 -1.964 1 96.06 362 ARG A C 1
ATOM 2903 O O . ARG A 1 362 ? -27.312 -28.297 -1.125 1 96.06 362 ARG A O 1
ATOM 2910 N N . ASP A 1 363 ? -25.266 -28.922 -1.778 1 97.56 363 ASP A N 1
ATOM 2911 C CA . ASP A 1 363 ? -24.578 -28.312 -0.639 1 97.56 363 ASP A CA 1
ATOM 2912 C C . ASP A 1 363 ? -24.297 -26.844 -0.903 1 97.56 363 ASP A C 1
ATOM 2914 O O . ASP A 1 363 ? -23.25 -26.5 -1.471 1 97.56 363 ASP A O 1
ATOM 2918 N N . TYR A 1 364 ? -25.156 -25.984 -0.385 1 97.88 364 TYR A N 1
ATOM 2919 C CA . TYR A 1 364 ? -25.125 -24.562 -0.705 1 97.88 364 TYR A CA 1
ATOM 2920 C C . TYR A 1 364 ? -23.891 -23.891 -0.104 1 97.88 364 TYR A C 1
ATOM 2922 O O . TYR A 1 364 ? -23.266 -23.062 -0.751 1 97.88 364 TYR A O 1
ATOM 2930 N N . LEU A 1 365 ? -23.547 -24.203 1.09 1 97.5 365 LEU A N 1
ATOM 2931 C CA . LEU A 1 365 ? -22.391 -23.594 1.746 1 97.5 365 LEU A CA 1
ATOM 2932 C C . LEU A 1 365 ? -21.109 -24 1.049 1 97.5 365 LEU A C 1
ATOM 2934 O O . LEU A 1 365 ? -20.188 -23.188 0.912 1 97.5 365 LEU A O 1
ATOM 2938 N N . LEU A 1 366 ? -21.047 -25.281 0.585 1 97.06 366 LEU A N 1
ATOM 2939 C CA . LEU A 1 366 ? -19.891 -25.719 -0.179 1 97.06 366 LEU A CA 1
ATOM 2940 C C . LEU A 1 366 ? -19.797 -24.984 -1.51 1 97.06 366 LEU A C 1
ATOM 2942 O O . LEU A 1 366 ? -18.703 -24.641 -1.967 1 97.06 366 LEU A O 1
ATOM 2946 N N . ALA A 1 367 ? -20.953 -24.734 -2.109 1 97.5 367 ALA A N 1
ATOM 2947 C CA . ALA A 1 367 ? -20.984 -23.969 -3.355 1 97.5 367 ALA A CA 1
ATOM 2948 C C . ALA A 1 367 ? -20.422 -22.562 -3.154 1 97.5 367 ALA A C 1
ATOM 2950 O O . ALA A 1 367 ? -19.625 -22.094 -3.955 1 97.5 367 ALA A O 1
ATOM 2951 N N . LEU A 1 368 ? -20.828 -21.906 -2.039 1 97.44 368 LEU A N 1
ATOM 2952 C CA . LEU A 1 368 ? -20.359 -20.547 -1.757 1 97.44 368 LEU A CA 1
ATOM 2953 C C . LEU A 1 368 ? -18.875 -20.547 -1.441 1 97.44 368 LEU A C 1
ATOM 2955 O O . LEU A 1 368 ? -18.188 -19.531 -1.643 1 97.44 368 LEU A O 1
ATOM 2959 N N . LYS A 1 369 ? -18.344 -21.656 -0.956 1 96.88 369 LYS A N 1
ATOM 2960 C CA . LYS A 1 369 ? -16.938 -21.812 -0.597 1 96.88 369 LYS A CA 1
ATOM 2961 C C . LYS A 1 369 ? -16.062 -21.984 -1.841 1 96.88 369 LYS A C 1
ATOM 2963 O O . LYS A 1 369 ? -14.906 -21.547 -1.858 1 96.88 369 LYS A O 1
ATOM 2968 N N . LEU A 1 370 ? -16.656 -22.547 -2.912 1 96.06 370 LEU A N 1
ATOM 2969 C CA . LEU A 1 370 ? -15.867 -22.938 -4.066 1 96.06 370 LEU A CA 1
ATOM 2970 C C . LEU A 1 370 ? -16.062 -21.969 -5.223 1 96.06 370 LEU A C 1
ATOM 2972 O O . LEU A 1 370 ? -15.172 -21.812 -6.07 1 96.06 370 LEU A O 1
ATOM 2976 N N . TYR A 1 371 ? -17.219 -21.359 -5.285 1 96.19 371 TYR A N 1
ATOM 2977 C CA . TYR A 1 371 ? -17.609 -20.594 -6.473 1 96.19 371 TYR A CA 1
ATOM 2978 C C . TYR A 1 371 ? -17.031 -19.188 -6.43 1 96.19 371 TYR A C 1
ATOM 2980 O O . TYR A 1 371 ? -17.438 -18.359 -5.609 1 96.19 371 TYR A O 1
ATOM 2988 N N . ASN A 1 372 ? -16.047 -18.953 -7.273 1 95.12 372 ASN A N 1
ATOM 2989 C CA . ASN A 1 372 ? -15.484 -17.625 -7.441 1 95.12 372 ASN A CA 1
ATOM 2990 C C . ASN A 1 372 ? -16.172 -16.859 -8.578 1 95.12 372 ASN A C 1
ATOM 29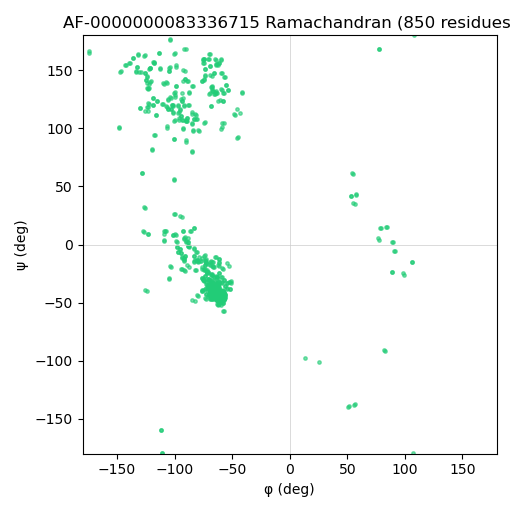92 O O . ASN A 1 372 ? -15.875 -17.094 -9.75 1 95.12 372 ASN A O 1
ATOM 2996 N N . ARG A 1 373 ? -17.078 -16 -8.211 1 92.69 373 ARG A N 1
ATOM 2997 C CA . ARG A 1 373 ? -17.797 -15.172 -9.156 1 92.69 373 ARG A CA 1
ATOM 2998 C C . ARG A 1 373 ? -18.156 -13.82 -8.539 1 92.69 373 ARG A C 1
ATOM 3000 O O . ARG A 1 373 ? -19.188 -13.688 -7.883 1 92.69 373 ARG A O 1
ATOM 3007 N N . LYS A 1 374 ? -17.406 -12.852 -8.867 1 87.38 374 LYS A N 1
ATOM 3008 C CA . LYS A 1 374 ? -17.5 -11.539 -8.234 1 87.38 374 LYS A CA 1
ATOM 3009 C C . LYS A 1 374 ? -18.891 -10.938 -8.414 1 87.38 374 LYS A C 1
ATOM 3011 O O . LYS A 1 374 ? -19.359 -10.195 -7.551 1 87.38 374 LYS A O 1
ATOM 3016 N N . SER A 1 375 ? -19.578 -11.305 -9.492 1 90.5 375 SER A N 1
ATOM 3017 C CA . SER A 1 375 ? -20.875 -10.703 -9.789 1 90.5 375 SER A CA 1
ATOM 3018 C C . SER A 1 375 ? -22 -11.469 -9.109 1 90.5 375 SER A C 1
ATOM 3020 O O . SER A 1 375 ? -23.188 -11.133 -9.273 1 90.5 375 SER A O 1
ATOM 3022 N N . LEU A 1 376 ? -21.688 -12.438 -8.383 1 92.81 376 LEU A N 1
ATOM 3023 C CA . LEU A 1 376 ? -22.703 -13.32 -7.812 1 92.81 376 LEU A CA 1
ATOM 3024 C C . LEU A 1 376 ? -23.688 -12.531 -6.953 1 92.81 376 LEU A C 1
ATOM 3026 O O . LEU A 1 376 ? -24.906 -12.641 -7.129 1 92.81 376 LEU A O 1
ATOM 3030 N N . SER A 1 377 ? -23.156 -11.719 -6.031 1 91.75 377 SER A N 1
ATOM 3031 C CA . SER A 1 377 ? -24.016 -10.961 -5.129 1 91.75 377 SER A CA 1
ATOM 3032 C C . SER A 1 377 ? -24.922 -10 -5.895 1 91.75 377 SER A C 1
ATOM 3034 O O . SER A 1 377 ? -26.078 -9.805 -5.531 1 91.75 377 SER A O 1
ATOM 3036 N N . SER A 1 378 ? -24.391 -9.445 -6.926 1 92.75 378 SER A N 1
ATOM 3037 C CA . SER A 1 378 ? -25.188 -8.547 -7.75 1 92.75 378 SER A CA 1
ATOM 3038 C C . SER A 1 378 ? -26.328 -9.289 -8.438 1 92.75 378 SER A C 1
ATOM 3040 O O . SER A 1 378 ? -27.453 -8.781 -8.508 1 92.75 378 SER A O 1
ATOM 3042 N N . GLN A 1 379 ? -26.047 -10.445 -8.914 1 93.5 379 GLN A N 1
ATOM 3043 C CA . GLN A 1 379 ? -27.031 -11.25 -9.633 1 93.5 379 GLN A CA 1
ATOM 3044 C C . GLN A 1 379 ? -28.109 -11.781 -8.695 1 93.5 379 GLN A C 1
ATOM 3046 O O . GLN A 1 379 ? -29.266 -11.953 -9.094 1 93.5 379 GLN A O 1
ATOM 3051 N N . VAL A 1 380 ? -27.766 -12.016 -7.496 1 95.94 380 VAL A N 1
ATOM 3052 C CA . VAL A 1 380 ? -28.688 -12.562 -6.492 1 95.94 380 VAL A CA 1
ATOM 3053 C C . VAL A 1 380 ? -29.703 -11.508 -6.082 1 95.94 380 VAL A C 1
ATOM 3055 O O . VAL A 1 380 ? -30.781 -11.836 -5.586 1 95.94 380 VAL A O 1
ATOM 3058 N N . SER A 1 381 ? -29.391 -10.234 -6.285 1 95.62 381 SER A N 1
ATOM 3059 C CA . SER A 1 381 ? -30.266 -9.133 -5.887 1 95.62 381 SER A CA 1
ATOM 3060 C C . SER A 1 381 ? -31.656 -9.297 -6.469 1 95.62 381 SER A C 1
ATOM 3062 O O . SER A 1 381 ? -32.656 -9.062 -5.777 1 95.62 381 SER A O 1
ATOM 3064 N N . LYS A 1 382 ? -31.734 -9.781 -7.695 1 95 382 LYS A N 1
ATOM 3065 C CA . LYS A 1 382 ? -33 -9.898 -8.383 1 95 382 LYS A CA 1
ATOM 3066 C C . LYS A 1 382 ? -33.906 -10.914 -7.703 1 95 382 LYS A C 1
ATOM 3068 O O . LYS A 1 382 ? -35.125 -10.797 -7.746 1 95 382 LYS A O 1
ATOM 3073 N N . HIS A 1 383 ? -33.375 -11.852 -7.07 1 96 383 HIS A N 1
ATOM 3074 C CA . HIS A 1 383 ? -34.125 -12.914 -6.418 1 96 383 HIS A CA 1
ATOM 3075 C C . HIS A 1 383 ? -34.75 -12.43 -5.113 1 96 383 HIS A C 1
ATOM 3077 O O . HIS A 1 383 ? -35.594 -13.094 -4.543 1 96 383 HIS A O 1
ATOM 3083 N N . LEU A 1 384 ? -34.344 -11.258 -4.656 1 96.12 384 LEU A N 1
ATOM 3084 C CA . LEU A 1 384 ? -34.906 -10.641 -3.459 1 96.12 384 LEU A CA 1
ATOM 3085 C C . LEU A 1 384 ? -35.75 -9.422 -3.822 1 96.12 384 LEU A C 1
ATOM 3087 O O . LEU A 1 384 ? -36.094 -8.633 -2.949 1 96.12 384 LEU A O 1
ATOM 3091 N N . GLY A 1 385 ? -35.969 -9.266 -5.102 1 93.94 385 GLY A N 1
ATOM 3092 C CA . GLY A 1 385 ? -36.781 -8.141 -5.559 1 93.94 385 GLY A CA 1
ATOM 3093 C C . GLY A 1 385 ? -36 -6.832 -5.59 1 93.94 385 GLY A C 1
ATOM 3094 O O . GLY A 1 385 ? -36.594 -5.754 -5.641 1 93.94 385 GLY A O 1
ATOM 3095 N N . LEU A 1 386 ? -34.75 -6.934 -5.496 1 94.62 386 LEU A N 1
ATOM 3096 C CA . LEU A 1 386 ? -33.875 -5.75 -5.492 1 94.62 386 LEU A CA 1
ATOM 3097 C C . LEU A 1 386 ? -33.281 -5.504 -6.875 1 94.62 386 LEU A C 1
ATOM 3099 O O . LEU A 1 386 ? -33.188 -6.434 -7.68 1 94.62 386 LEU A O 1
ATOM 3103 N N . ALA A 1 387 ? -32.969 -4.27 -7.145 1 92 387 ALA A N 1
ATOM 3104 C CA . ALA A 1 387 ? -32.219 -3.951 -8.359 1 92 387 ALA A CA 1
ATOM 3105 C C . ALA A 1 387 ? -30.828 -4.566 -8.328 1 92 387 ALA A C 1
ATOM 3107 O O . ALA A 1 387 ? -30.312 -4.887 -7.258 1 92 387 ALA A O 1
ATOM 3108 N N . ASN A 1 388 ? -30.297 -4.691 -9.508 1 88.19 388 ASN A N 1
ATOM 3109 C CA . ASN A 1 388 ? -28.969 -5.297 -9.625 1 88.19 388 ASN A CA 1
ATOM 3110 C C . ASN A 1 388 ? -27.938 -4.539 -8.812 1 88.19 388 ASN A C 1
ATOM 3112 O O . ASN A 1 388 ? -27.812 -3.316 -8.922 1 88.19 388 ASN A O 1
ATOM 3116 N N . GLY A 1 389 ? -27.297 -5.266 -7.941 1 86.31 389 GLY A N 1
ATOM 3117 C CA . GLY A 1 389 ? -26.203 -4.684 -7.184 1 86.31 389 GLY A CA 1
ATOM 3118 C C . GLY A 1 389 ? -26.641 -4.027 -5.891 1 86.31 389 GLY A C 1
ATOM 3119 O O . GLY A 1 389 ? -25.812 -3.574 -5.102 1 86.31 389 GLY A O 1
ATOM 3120 N N . GLN A 1 390 ? -27.922 -4.07 -5.543 1 90.5 390 GLN A N 1
ATOM 3121 C CA . GLN A 1 390 ? -28.438 -3.322 -4.406 1 90.5 390 GLN A CA 1
ATOM 3122 C C . GLN A 1 390 ? -28.406 -4.16 -3.131 1 90.5 390 GLN A C 1
ATOM 3124 O O . GLN A 1 390 ? -28.547 -3.631 -2.027 1 90.5 390 GLN A O 1
ATOM 3129 N N . LEU A 1 391 ? -28.219 -5.418 -3.281 1 94.06 391 LEU A N 1
ATOM 3130 C CA . LEU A 1 391 ? -28.188 -6.293 -2.117 1 94.06 391 LEU A CA 1
ATOM 3131 C C . LEU A 1 391 ? -27.047 -5.906 -1.175 1 94.06 391 LEU A C 1
ATOM 3133 O O . LEU A 1 391 ? -27.266 -5.723 0.024 1 94.06 391 LEU A O 1
ATOM 3137 N N . ALA A 1 392 ? -25.859 -5.785 -1.733 1 90.06 392 ALA A N 1
ATOM 3138 C CA . ALA A 1 392 ? -24.688 -5.445 -0.929 1 90.06 392 ALA A CA 1
ATOM 3139 C C . ALA A 1 392 ? -24.891 -4.117 -0.202 1 90.06 392 ALA A C 1
ATOM 3141 O O . ALA A 1 392 ? -24.562 -3.998 0.984 1 90.06 392 ALA A O 1
ATOM 3142 N N . GLU A 1 393 ? -25.438 -3.232 -0.881 1 84.88 393 GLU A N 1
ATOM 3143 C CA . GLU A 1 393 ? -25.688 -1.922 -0.29 1 84.88 393 GLU A CA 1
ATOM 3144 C C . GLU A 1 393 ? -26.672 -2.02 0.864 1 84.88 393 GLU A C 1
ATOM 3146 O O . GLU A 1 393 ? -26.5 -1.387 1.906 1 84.88 393 GLU A O 1
ATOM 3151 N N . LEU A 1 394 ? -27.703 -2.715 0.621 1 90.69 394 LEU A N 1
ATOM 3152 C CA . LEU A 1 394 ? -28.719 -2.889 1.649 1 90.69 394 LEU A CA 1
ATOM 3153 C C . LEU A 1 394 ? -28.141 -3.576 2.881 1 90.69 394 LEU A C 1
ATOM 3155 O O . LEU A 1 394 ? -28.406 -3.162 4.012 1 90.69 394 LEU A O 1
ATOM 3159 N N . VAL A 1 395 ? -27.375 -4.586 2.672 1 92.19 395 VAL A N 1
ATOM 3160 C CA . VAL A 1 395 ? -26.766 -5.324 3.779 1 92.19 395 VAL A CA 1
ATOM 3161 C C . VAL A 1 395 ? -25.875 -4.395 4.594 1 92.19 395 VAL A C 1
ATOM 3163 O O . VAL A 1 395 ? -25.922 -4.406 5.824 1 92.19 395 VAL A O 1
ATOM 3166 N N . VAL A 1 396 ? -25.078 -3.584 3.957 1 85.12 396 VAL A N 1
ATOM 3167 C CA . VAL A 1 396 ? -24.172 -2.656 4.629 1 85.12 396 VAL A CA 1
ATOM 3168 C C . VAL A 1 396 ? -24.969 -1.656 5.453 1 85.12 396 VAL A C 1
ATOM 3170 O O . VAL A 1 396 ? -24.609 -1.33 6.582 1 85.12 396 VAL A O 1
ATOM 3173 N N . ARG A 1 397 ? -26.062 -1.23 4.922 1 82.06 397 ARG A N 1
ATOM 3174 C CA . ARG A 1 397 ? -26.938 -0.333 5.672 1 82.06 397 ARG A CA 1
ATOM 3175 C C . ARG A 1 397 ? -27.5 -1.027 6.906 1 82.06 397 ARG A C 1
ATOM 3177 O O . ARG A 1 397 ? -27.594 -0.426 7.98 1 82.06 397 ARG A O 1
ATOM 3184 N N . MET A 1 398 ? -27.859 -2.223 6.715 1 87.06 398 MET A N 1
ATOM 3185 C CA . MET A 1 398 ? -28.484 -2.986 7.797 1 87.06 398 MET A CA 1
ATOM 3186 C C . MET A 1 398 ? -27.484 -3.25 8.914 1 87.06 398 MET A C 1
ATOM 3188 O O . MET A 1 398 ? -27.844 -3.262 10.094 1 87.06 398 MET A O 1
ATOM 3192 N N . VAL A 1 399 ? -26.25 -3.404 8.578 1 84.31 399 VAL A N 1
ATOM 3193 C CA . VAL A 1 399 ? -25.234 -3.73 9.57 1 84.31 399 VAL A CA 1
ATOM 3194 C C . VAL A 1 399 ? -24.969 -2.512 10.445 1 84.31 399 VAL A C 1
ATOM 3196 O O . VAL A 1 399 ? -24.578 -2.65 11.609 1 84.31 399 VAL A O 1
ATOM 3199 N N . HIS A 1 400 ? -25.219 -1.35 9.969 1 73.75 400 HIS A N 1
ATOM 3200 C CA . HIS A 1 400 ? -24.938 -0.118 10.695 1 73.75 400 HIS A CA 1
ATOM 3201 C C . HIS A 1 400 ? -26.172 0.377 11.438 1 73.75 400 HIS A C 1
ATOM 3203 O O . HIS A 1 400 ? -26.094 1.36 12.18 1 73.75 400 HIS A O 1
ATOM 3209 N N . ASN A 1 401 ? -27.25 -0.322 11.234 1 76.69 401 ASN A N 1
ATOM 3210 C CA . ASN A 1 401 ? -28.5 0.099 11.859 1 76.69 401 ASN A CA 1
ATOM 3211 C C . ASN A 1 401 ? -28.953 -0.891 12.93 1 76.69 401 ASN A C 1
ATOM 3213 O O . ASN A 1 401 ? -28.125 -1.571 13.539 1 76.69 401 ASN A O 1
ATOM 3217 N N . GLU A 1 402 ? -30.188 -0.857 13.258 1 73.81 402 GLU A N 1
ATOM 3218 C CA . GLU A 1 402 ? -30.75 -1.642 14.352 1 73.81 402 GLU A CA 1
ATOM 3219 C C . GLU A 1 402 ? -30.531 -3.135 14.133 1 73.81 402 GLU A C 1
ATOM 3221 O O . GLU A 1 402 ? -30.469 -3.904 15.094 1 73.81 402 GLU A O 1
ATOM 3226 N N . SER A 1 403 ? -30.281 -3.535 12.93 1 83.31 403 SER A N 1
ATOM 3227 C CA . SER A 1 403 ? -30.078 -4.949 12.633 1 83.31 403 SER A CA 1
ATOM 3228 C C . SER A 1 403 ? -28.594 -5.324 12.703 1 83.31 403 SER A C 1
ATOM 3230 O O . SER A 1 403 ? -28.203 -6.406 12.258 1 83.31 403 SER A O 1
ATOM 3232 N N . GLY A 1 404 ? -27.875 -4.469 13.195 1 85.38 404 GLY A N 1
ATOM 3233 C CA . GLY A 1 404 ? -26.438 -4.648 13.195 1 85.38 404 GLY A CA 1
ATOM 3234 C C . GLY A 1 404 ? -25.984 -5.871 13.977 1 85.38 404 GLY A C 1
ATOM 3235 O O . GLY A 1 404 ? -25.156 -6.645 13.5 1 85.38 404 GLY A O 1
ATOM 3236 N N . GLU A 1 405 ? -26.594 -6.074 15.047 1 87.88 405 GLU A N 1
ATOM 3237 C CA . GLU A 1 405 ? -26.188 -7.211 15.875 1 87.88 405 GLU A CA 1
ATOM 3238 C C . GLU A 1 405 ? -26.578 -8.531 15.219 1 87.88 405 GLU A C 1
ATOM 3240 O O . GLU A 1 405 ? -25.781 -9.477 15.211 1 87.88 405 GLU A O 1
ATOM 3245 N N . SER A 1 406 ? -27.781 -8.57 14.703 1 92.62 406 SER A N 1
ATOM 3246 C CA . SER A 1 406 ? -28.234 -9.781 14.031 1 92.62 406 SER A CA 1
ATOM 3247 C C . SER A 1 406 ? -27.391 -10.094 12.812 1 92.62 406 SER A C 1
ATOM 3249 O O . SER A 1 406 ? -27.078 -11.258 12.539 1 92.62 406 SER A O 1
ATOM 3251 N N . MET A 1 407 ? -27.016 -9.117 12.164 1 92.62 407 MET A N 1
ATOM 3252 C CA . MET A 1 407 ? -26.188 -9.289 10.969 1 92.62 407 MET A CA 1
ATOM 3253 C C . MET A 1 407 ? -24.797 -9.781 11.336 1 92.62 407 MET A C 1
ATOM 3255 O O . MET A 1 407 ? -24.25 -10.656 10.664 1 92.62 407 MET A O 1
ATOM 3259 N N . ARG A 1 408 ? -24.281 -9.281 12.391 1 92.38 408 ARG A N 1
ATOM 3260 C CA . ARG A 1 408 ? -22.969 -9.711 12.852 1 92.38 408 ARG A CA 1
ATOM 3261 C C . ARG A 1 408 ? -22.984 -11.18 13.258 1 92.38 408 ARG A C 1
ATOM 3263 O O . ARG A 1 408 ? -22.062 -11.938 12.922 1 92.38 408 ARG A O 1
ATOM 3270 N N . LYS A 1 409 ? -24.031 -11.531 13.922 1 93.88 409 LYS A N 1
ATOM 3271 C CA . LYS A 1 409 ? -24.203 -12.93 14.312 1 93.88 409 LYS A CA 1
ATOM 3272 C C . LYS A 1 409 ? -24.312 -13.836 13.094 1 93.88 409 LYS A C 1
ATOM 3274 O O . LYS A 1 409 ? -23.797 -14.953 13.086 1 93.88 409 LYS A O 1
ATOM 3279 N N . ALA A 1 410 ? -24.969 -13.312 12.109 1 95.69 410 ALA A N 1
ATOM 3280 C CA . ALA A 1 410 ? -25.203 -14.07 10.875 1 95.69 410 ALA A CA 1
ATOM 3281 C C . ALA A 1 410 ? -23.891 -14.266 10.109 1 95.69 410 ALA A C 1
ATOM 3283 O O . ALA A 1 410 ? -23.688 -15.305 9.477 1 95.69 410 ALA A O 1
ATOM 3284 N N . LEU A 1 411 ? -23.031 -13.328 10.188 1 96.19 411 LEU A N 1
ATOM 3285 C CA . LEU A 1 411 ? -21.828 -13.32 9.359 1 96.19 411 LEU A CA 1
ATOM 3286 C C . LEU A 1 411 ? -20.656 -13.969 10.078 1 96.19 411 LEU A C 1
ATOM 3288 O O . LEU A 1 411 ? -19.734 -14.5 9.445 1 96.19 411 LEU A O 1
ATOM 3292 N N . ARG A 1 412 ? -20.656 -14.07 11.367 1 95.19 412 ARG A N 1
ATOM 3293 C CA . ARG A 1 412 ? -19.547 -14.484 12.219 1 95.19 412 ARG A CA 1
ATOM 3294 C C . ARG A 1 412 ? -19.047 -15.867 11.828 1 95.19 412 ARG A C 1
ATOM 3296 O O . ARG A 1 412 ? -17.844 -16.078 11.672 1 95.19 412 ARG A O 1
ATOM 3303 N N . PRO A 1 413 ? -19.922 -16.781 11.539 1 96 413 PRO A N 1
ATOM 3304 C CA . PRO A 1 413 ? -19.453 -18.156 11.273 1 96 413 PRO A CA 1
ATOM 3305 C C . PRO A 1 413 ? -18.656 -18.25 9.984 1 96 413 PRO A C 1
ATOM 3307 O O . PRO A 1 413 ? -17.938 -19.234 9.766 1 96 413 PRO A O 1
ATOM 3310 N N . TYR A 1 414 ? -18.703 -17.297 9.172 1 97.56 414 TYR A N 1
ATOM 3311 C CA . TYR A 1 414 ? -18.125 -17.422 7.84 1 97.56 414 TYR A CA 1
ATOM 3312 C C . TYR A 1 414 ? -16.75 -16.766 7.785 1 97.56 414 TYR A C 1
ATOM 3314 O O . TYR A 1 414 ? -16.172 -16.625 6.711 1 97.56 414 TYR A O 1
ATOM 3322 N N . PHE A 1 415 ? -16.234 -16.375 8.906 1 96.44 415 PHE A N 1
ATOM 3323 C CA . PHE A 1 415 ? -14.898 -15.805 8.992 1 96.44 415 PHE A CA 1
ATOM 3324 C C . PHE A 1 415 ? -13.867 -16.875 9.32 1 96.44 415 PHE A C 1
ATOM 3326 O O . PHE A 1 415 ? -12.789 -16.562 9.828 1 96.44 415 PHE A O 1
ATOM 3333 N N . GLY 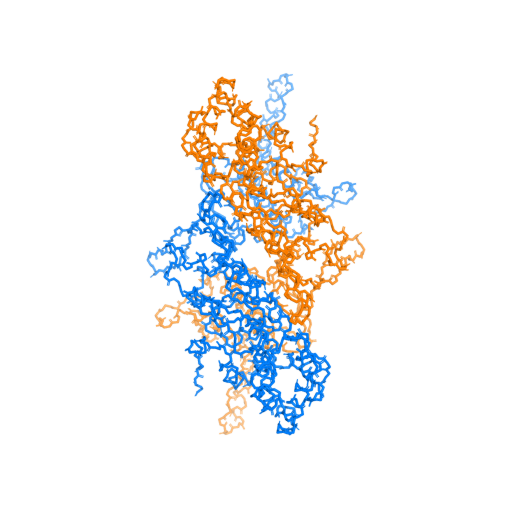A 1 416 ? -14.234 -18.109 8.992 1 93.44 416 GLY A N 1
ATOM 3334 C CA . GLY A 1 416 ? -13.297 -19.219 9.172 1 93.44 416 GLY A CA 1
ATOM 3335 C C . GLY A 1 416 ? -12.789 -19.344 10.594 1 93.44 416 GLY A C 1
ATOM 3336 O O . GLY A 1 416 ? -13.57 -19.281 11.547 1 93.44 416 GLY A O 1
ATOM 3337 N N . GLU A 1 417 ? -11.547 -19.578 10.68 1 93.75 417 GLU A N 1
ATOM 3338 C CA . GLU A 1 417 ? -10.922 -19.766 11.984 1 93.75 417 GLU A CA 1
ATOM 3339 C C . GLU A 1 417 ? -10.898 -18.453 12.766 1 93.75 417 GLU A C 1
ATOM 3341 O O . GLU A 1 417 ? -10.688 -18.453 13.984 1 93.75 417 GLU A O 1
ATOM 3346 N N . PHE A 1 418 ? -11.125 -17.391 12.078 1 96 418 PHE A N 1
ATOM 3347 C CA . PHE A 1 418 ? -11.117 -16.094 12.75 1 96 418 PHE A CA 1
ATOM 3348 C C . PHE A 1 418 ? -12.414 -15.875 13.523 1 96 418 PHE A C 1
ATOM 3350 O O . PHE A 1 418 ? -12.492 -14.984 14.367 1 96 418 PHE A O 1
ATOM 3357 N N . SER A 1 419 ? -13.438 -16.656 13.297 1 95.31 419 SER A N 1
ATOM 3358 C CA . SER A 1 419 ? -14.75 -16.516 13.914 1 95.31 419 SER A CA 1
ATOM 3359 C C . SER A 1 419 ? -14.641 -16.484 15.438 1 95.31 419 SER A C 1
ATOM 3361 O O . SER A 1 419 ? -15.398 -15.781 16.109 1 95.31 419 SER A O 1
ATOM 3363 N N . SER A 1 420 ? -13.703 -17.188 15.992 1 92.19 420 SER A N 1
ATOM 3364 C CA . SER A 1 420 ? -13.539 -17.281 17.438 1 92.19 420 SER A CA 1
ATOM 3365 C C . SER A 1 420 ? -13.047 -15.969 18.031 1 92.19 420 SER A C 1
ATOM 3367 O O . SER A 1 420 ? -13.211 -15.711 19.219 1 92.19 420 SER A O 1
ATOM 3369 N N . LYS A 1 421 ? -12.531 -15.102 17.234 1 93 421 LYS A N 1
ATOM 3370 C CA . LYS A 1 421 ? -11.953 -13.852 17.703 1 93 421 LYS A CA 1
ATOM 3371 C C . LYS A 1 421 ? -12.953 -12.703 17.578 1 93 421 LYS A C 1
ATOM 3373 O O . LYS A 1 421 ? -12.664 -11.578 18 1 93 421 LYS A O 1
ATOM 3378 N N . ILE A 1 422 ? -14.062 -13.07 16.953 1 92.69 422 ILE A N 1
ATOM 3379 C CA . ILE A 1 422 ? -15.109 -12.07 16.812 1 92.69 422 ILE A CA 1
ATOM 3380 C C . ILE A 1 422 ? -16.047 -12.133 18.031 1 92.69 422 ILE A C 1
ATOM 3382 O O . ILE A 1 422 ? -16.766 -13.117 18.219 1 92.69 422 ILE A O 1
ATOM 3386 N N . VAL A 1 423 ? -15.969 -11.086 18.922 1 83.94 423 VAL A N 1
ATOM 3387 C CA . VAL A 1 423 ? -16.797 -11.055 20.125 1 83.94 423 VAL A CA 1
ATOM 3388 C C . VAL A 1 423 ? -18.062 -10.242 19.859 1 83.94 423 VAL A C 1
ATOM 3390 O O . VAL A 1 423 ? -17.984 -9.109 19.375 1 83.94 423 VAL A O 1
ATOM 3393 N N . ILE A 1 424 ? -19.125 -10.914 19.938 1 78.12 424 ILE A N 1
ATOM 3394 C CA . ILE A 1 424 ? -20.391 -10.219 19.797 1 78.12 424 ILE A CA 1
ATOM 3395 C C . ILE A 1 424 ? -20.953 -9.883 21.172 1 78.12 424 ILE A C 1
ATOM 3397 O O . ILE A 1 424 ? -21 -10.734 22.062 1 78.12 424 ILE A O 1
ATOM 3401 N N . GLN A 1 425 ? -20.953 -8.578 21.578 1 60.28 425 GLN A N 1
ATOM 3402 C CA . GLN A 1 425 ? -21.516 -8.172 22.859 1 60.28 425 GLN A CA 1
ATOM 3403 C C . GLN A 1 425 ? -22.984 -8.555 22.969 1 60.28 425 GLN A C 1
ATOM 3405 O O . GLN A 1 425 ? -23.75 -8.359 22.016 1 60.28 425 GLN A O 1
ATOM 3410 N N . ASN A 1 426 ? -23.328 -9.602 23.641 1 48.56 426 ASN A N 1
ATOM 3411 C CA . ASN A 1 426 ? -24.734 -9.836 23.969 1 48.56 426 ASN A CA 1
ATOM 3412 C C . ASN A 1 426 ? -25.406 -8.57 24.5 1 48.56 426 ASN A C 1
ATOM 3414 O O . ASN A 1 426 ? -24.828 -7.848 25.312 1 48.56 426 ASN A O 1
ATOM 3418 N N . ALA A 1 427 ? -26.359 -8.109 23.797 1 38 427 ALA A N 1
ATOM 3419 C CA . ALA A 1 427 ? -27.219 -7.086 24.391 1 38 427 ALA A CA 1
ATOM 3420 C C . ALA A 1 427 ? -27.688 -7.5 25.781 1 38 427 ALA A C 1
ATOM 3422 O O . ALA A 1 427 ? -28.047 -8.664 26 1 38 427 ALA A O 1
ATOM 3423 N N . MET B 1 1 ? -22.391 27.672 21.734 1 54.88 1 MET B N 1
ATOM 3424 C CA . MET B 1 1 ? -22.688 27.328 23.125 1 54.88 1 MET B CA 1
ATOM 3425 C C . MET B 1 1 ? -23.984 27.984 23.578 1 54.88 1 MET B C 1
ATOM 3427 O O . MET B 1 1 ? -24.891 27.297 24.031 1 54.88 1 MET B O 1
ATOM 3431 N N . VAL B 1 2 ? -24.031 29.297 23.312 1 44.22 2 VAL B N 1
ATOM 3432 C CA . VAL B 1 2 ? -25.203 30.047 23.75 1 44.22 2 VAL B CA 1
ATOM 3433 C C . VAL B 1 2 ? -26.453 29.438 23.125 1 44.22 2 VAL B C 1
ATOM 3435 O O . VAL B 1 2 ? -27.484 29.281 23.797 1 44.22 2 VAL B O 1
ATOM 3438 N N . TYR B 1 3 ? -26.281 29.094 21.938 1 44.66 3 TYR B N 1
ATOM 3439 C CA . TYR B 1 3 ? -27.422 28.547 21.219 1 44.66 3 TYR B CA 1
ATOM 3440 C C . TYR B 1 3 ? -27.828 27.188 21.797 1 44.66 3 TYR B C 1
ATOM 3442 O O . TYR B 1 3 ? -29.016 26.922 21.984 1 44.66 3 TYR B O 1
ATOM 3450 N N . LEU B 1 4 ? -26.922 26.453 22.172 1 52.25 4 LEU B N 1
ATOM 3451 C CA . LEU B 1 4 ? -27.219 25.109 22.672 1 52.25 4 LEU B CA 1
ATOM 3452 C C . LEU B 1 4 ? -27.875 25.188 24.047 1 52.25 4 LEU B C 1
ATOM 3454 O O . LEU B 1 4 ? -28.797 24.438 24.344 1 52.25 4 LEU B O 1
ATOM 3458 N N . PHE B 1 5 ? -27.438 26.141 24.75 1 48.44 5 PHE B N 1
ATOM 3459 C CA . PHE B 1 5 ? -28.016 26.328 26.078 1 48.44 5 PHE B CA 1
ATOM 3460 C C . PHE B 1 5 ? -29.422 26.891 26 1 48.44 5 PHE B C 1
ATOM 3462 O O . PHE B 1 5 ? -30.297 26.531 26.781 1 48.44 5 PHE B O 1
ATOM 3469 N N . SER B 1 6 ? -29.484 27.75 25.016 1 44.62 6 SER B N 1
ATOM 3470 C CA . SER B 1 6 ? -30.812 28.312 24.828 1 44.62 6 SER B CA 1
ATOM 3471 C C . SER B 1 6 ? -31.828 27.234 24.453 1 44.62 6 SER B C 1
ATOM 3473 O O . SER B 1 6 ? -32.969 27.219 24.938 1 44.62 6 SER B O 1
ATOM 3475 N N . ASP B 1 7 ? -31.375 26.406 23.641 1 50.16 7 ASP B N 1
ATOM 3476 C CA . ASP B 1 7 ? -32.219 25.297 23.234 1 50.16 7 ASP B CA 1
ATOM 3477 C C . ASP B 1 7 ? -32.562 24.391 24.422 1 50.16 7 ASP B C 1
ATOM 3479 O O . ASP B 1 7 ? -33.719 23.969 24.562 1 50.16 7 ASP B O 1
ATOM 3483 N N . LYS B 1 8 ? -31.609 24.156 25.219 1 51.25 8 LYS B N 1
ATOM 3484 C CA . LYS B 1 8 ? -31.844 23.359 26.422 1 51.25 8 LYS B CA 1
ATOM 3485 C C . LYS B 1 8 ? -32.844 24.031 27.359 1 51.25 8 LYS B C 1
ATOM 3487 O O . LYS B 1 8 ? -33.75 23.375 27.891 1 51.25 8 LYS B O 1
ATOM 3492 N N . VAL B 1 9 ? -32.625 25.266 27.5 1 46.47 9 VAL B N 1
ATOM 3493 C CA . VAL B 1 9 ? -33.531 26.016 28.359 1 46.47 9 VAL B CA 1
ATOM 3494 C C . VAL B 1 9 ? -34.969 25.953 27.812 1 46.47 9 VAL B C 1
ATOM 3496 O O . VAL B 1 9 ? -35.938 25.766 28.562 1 46.47 9 VAL B O 1
ATOM 3499 N N . GLU B 1 10 ? -34.969 26.094 26.531 1 47.56 10 GLU B N 1
ATOM 3500 C CA . GLU B 1 10 ? -36.281 26.094 25.906 1 47.56 10 GLU B CA 1
ATOM 3501 C C . GLU B 1 10 ? -36.938 24.719 25.984 1 47.56 10 GLU B C 1
ATOM 3503 O O . GLU B 1 10 ? -38.125 24.594 26.344 1 47.56 10 GLU B O 1
ATOM 3508 N N . VAL B 1 11 ? -36.156 23.766 25.703 1 54.44 11 VAL B N 1
ATOM 3509 C CA . VAL B 1 11 ? -36.688 22.406 25.719 1 54.44 11 VAL B CA 1
ATOM 3510 C C . VAL B 1 11 ? -37.062 22 27.156 1 54.44 11 VAL B C 1
ATOM 3512 O O . VAL B 1 11 ? -38.094 21.391 27.375 1 54.44 11 VAL B O 1
ATOM 3515 N N . ASN B 1 12 ? -36.219 22.344 28.094 1 52.06 12 ASN B N 1
ATOM 3516 C CA . ASN B 1 12 ? -36.5 22.078 29.5 1 52.06 12 ASN B CA 1
ATOM 3517 C C . ASN B 1 12 ? -37.75 22.844 29.984 1 52.06 12 ASN B C 1
ATOM 3519 O O . ASN B 1 12 ? -38.562 22.312 30.734 1 52.06 12 ASN B O 1
ATOM 3523 N N . SER B 1 13 ? -37.781 24.016 29.516 1 47.59 13 SER B N 1
ATOM 3524 C CA . SER B 1 13 ? -38.969 24.812 29.859 1 47.59 13 SER B CA 1
ATOM 3525 C C . SER B 1 13 ? -40.25 24.188 29.328 1 47.59 13 SER B C 1
ATOM 3527 O O . SER B 1 13 ? -41.25 24.141 30.016 1 47.59 13 SER B O 1
ATOM 3529 N N . GLU B 1 14 ? -40.062 23.781 28.109 1 50.62 14 GLU B N 1
ATOM 3530 C CA . GLU B 1 14 ? -41.25 23.125 27.516 1 50.62 14 GLU B CA 1
ATOM 3531 C C . GLU B 1 14 ? -41.562 21.844 28.266 1 50.62 14 GLU B C 1
ATOM 3533 O O . GLU B 1 14 ? -42.75 21.531 28.484 1 50.62 14 GLU B O 1
ATOM 3538 N N . TYR B 1 15 ? -40.562 21.125 28.578 1 51.69 15 TYR B N 1
ATOM 3539 C CA . TYR B 1 15 ? -40.75 19.906 29.344 1 51.69 15 TYR B CA 1
ATOM 3540 C C . TYR B 1 15 ? -41.406 20.203 30.688 1 51.69 15 TYR B C 1
ATOM 3542 O O . TYR B 1 15 ? -42.344 19.516 31.094 1 51.69 15 TYR B O 1
ATOM 3550 N N . ILE B 1 16 ? -40.906 21.156 31.328 1 51.47 16 ILE B N 1
ATOM 3551 C CA . ILE B 1 16 ? -41.469 21.547 32.625 1 51.47 16 ILE B CA 1
ATOM 3552 C C . ILE B 1 16 ? -42.906 21.969 32.469 1 51.47 16 ILE B C 1
ATOM 3554 O O . ILE B 1 16 ? -43.781 21.609 33.281 1 51.47 16 ILE B O 1
ATOM 3558 N N . GLU B 1 17 ? -43.125 22.672 31.422 1 51.12 17 GLU B N 1
ATOM 3559 C CA . GLU B 1 17 ? -44.531 23.078 31.172 1 51.12 17 GLU B CA 1
ATOM 3560 C C . GLU B 1 17 ? -45.406 21.875 30.891 1 51.12 17 GLU B C 1
ATOM 3562 O O . GLU B 1 17 ? -46.562 21.828 31.344 1 51.12 17 GLU B O 1
ATOM 3567 N N . LEU B 1 18 ? -44.719 21.031 30.156 1 53 18 LEU B N 1
ATOM 3568 C CA . LEU B 1 18 ? -45.5 19.828 29.859 1 53 18 LEU B CA 1
ATOM 3569 C C . LEU B 1 18 ? -45.75 19 31.125 1 53 18 LEU B C 1
ATOM 3571 O O . LEU B 1 18 ? -46.812 18.438 31.312 1 53 18 LEU B O 1
ATOM 3575 N N . VAL B 1 19 ? -44.75 18.922 31.906 1 53.88 19 VAL B N 1
ATOM 3576 C CA . VAL B 1 19 ? -44.875 18.203 33.188 1 53.88 19 VAL B CA 1
ATOM 3577 C C . VAL B 1 19 ? -45.906 18.875 34.062 1 53.88 19 VAL B C 1
ATOM 3579 O O . VAL B 1 19 ? -46.656 18.203 34.781 1 53.88 19 VAL B O 1
ATOM 3582 N N . LYS B 1 20 ? -45.969 20.125 34.094 1 54.78 20 LYS B N 1
ATOM 3583 C CA . LYS B 1 20 ? -46.938 20.859 34.875 1 54.78 20 LYS B CA 1
ATOM 3584 C C . LYS B 1 20 ? -48.344 20.547 34.406 1 54.78 20 LYS B C 1
ATOM 3586 O O . LYS B 1 20 ? -49.312 20.578 35.219 1 54.78 20 LYS B O 1
ATOM 3591 N N . LEU B 1 21 ? -48.375 20.297 33.156 1 50.75 21 LEU B N 1
ATOM 3592 C CA . LEU B 1 21 ? -49.719 20.125 32.594 1 50.75 21 LEU B CA 1
ATOM 3593 C C . LEU B 1 21 ? -50.125 18.656 32.625 1 50.75 21 LEU B C 1
ATOM 3595 O O . LEU B 1 21 ? -51.281 18.328 32.312 1 50.75 21 LEU B O 1
ATOM 3599 N N . SER B 1 22 ? -49.062 17.828 32.688 1 48.62 22 SER B N 1
ATOM 3600 C CA . SER B 1 22 ? -49.469 16.438 32.656 1 48.62 22 SER B CA 1
ATOM 3601 C C . SER B 1 22 ? -49.031 15.703 33.938 1 48.62 22 SER B C 1
ATOM 3603 O O . SER B 1 22 ? -48.062 16.078 34.562 1 48.62 22 SER B O 1
ATOM 3605 N N . ASP B 1 23 ? -49.938 15.164 34.688 1 49.69 23 ASP B N 1
ATOM 3606 C CA . ASP B 1 23 ? -49.781 14.352 35.875 1 49.69 23 ASP B CA 1
ATOM 3607 C C . ASP B 1 23 ? -48.844 13.172 35.625 1 49.69 23 ASP B C 1
ATOM 3609 O O . ASP B 1 23 ? -48.5 12.43 36.531 1 49.69 23 ASP B O 1
ATOM 3613 N N . GLU B 1 24 ? -48.562 12.766 34.375 1 45.28 24 GLU B N 1
ATOM 3614 C CA . GLU B 1 24 ? -47.812 11.547 34.094 1 45.28 24 GLU B CA 1
ATOM 3615 C C . GLU B 1 24 ? -46.344 11.844 33.812 1 45.28 24 GLU B C 1
ATOM 3617 O O . GLU B 1 24 ? -46 12.945 33.406 1 45.28 24 GLU B O 1
ATOM 3622 N N . ARG B 1 25 ? -45.438 11.094 34.344 1 49.41 25 ARG B N 1
ATOM 3623 C CA . ARG B 1 25 ? -43.969 11.156 34.125 1 49.41 25 ARG B CA 1
ATOM 3624 C C . ARG B 1 25 ? -43.656 11.289 32.656 1 49.41 25 ARG B C 1
ATOM 3626 O O . ARG B 1 25 ? -44 10.414 31.844 1 49.41 25 ARG B O 1
ATOM 3633 N N . ILE B 1 26 ? -43.5 12.422 32.125 1 46.97 26 ILE B N 1
ATOM 3634 C CA . ILE B 1 26 ? -43.125 12.609 30.734 1 46.97 26 ILE B CA 1
ATOM 3635 C C . ILE B 1 26 ? -41.594 12.461 30.594 1 46.97 26 ILE B C 1
ATOM 3637 O O . ILE B 1 26 ? -40.844 13.023 31.391 1 46.97 26 ILE B O 1
ATOM 3641 N N . GLU B 1 27 ? -41.156 11.469 29.953 1 48.97 27 GLU B N 1
ATOM 3642 C CA . GLU B 1 27 ? -39.719 11.242 29.672 1 48.97 27 GLU B CA 1
ATOM 3643 C C . GLU B 1 27 ? -39.062 12.508 29.125 1 48.97 27 GLU B C 1
ATOM 3645 O O . GLU B 1 27 ? -39.625 13.18 28.266 1 48.97 27 GLU B O 1
ATOM 3650 N N . PRO B 1 28 ? -38.188 13.055 29.938 1 50.09 28 PRO B N 1
ATOM 3651 C CA . PRO B 1 28 ? -37.531 14.281 29.484 1 50.09 28 PRO B CA 1
ATOM 3652 C C . PRO B 1 28 ? -37.125 14.234 28.016 1 50.09 28 PRO B C 1
ATOM 3654 O O . PRO B 1 28 ? -36.844 13.156 27.484 1 50.09 28 PRO B O 1
ATOM 3657 N N . LEU B 1 29 ? -37.469 15.281 27.266 1 50.88 29 LEU B N 1
ATOM 3658 C CA . LEU B 1 29 ? -37.156 15.43 25.859 1 50.88 29 LEU B CA 1
ATOM 3659 C C . LEU B 1 29 ? -35.656 15.477 25.641 1 50.88 29 LEU B C 1
ATOM 3661 O O . LEU B 1 29 ? -34.906 16.062 26.453 1 50.88 29 LEU B O 1
ATOM 3665 N N . THR B 1 30 ? -35.094 14.688 24.891 1 61.81 30 THR B N 1
ATOM 3666 C CA . THR B 1 30 ? -33.688 14.719 24.5 1 61.81 30 THR B CA 1
ATOM 3667 C C . THR B 1 30 ? -33.344 16.062 23.844 1 61.81 30 THR B C 1
ATOM 3669 O O . THR B 1 30 ? -33.969 16.453 22.859 1 61.81 30 THR B O 1
ATOM 3672 N N . THR B 1 31 ? -32.625 16.938 24.656 1 67 31 THR B N 1
ATOM 3673 C CA . THR B 1 31 ? -32.219 18.25 24.156 1 67 31 THR B CA 1
ATOM 3674 C C . THR B 1 31 ? -31.062 18.109 23.172 1 67 31 THR B C 1
ATOM 3676 O O . THR B 1 31 ? -30.484 17.016 23.031 1 67 31 THR B O 1
ATOM 3679 N N . LYS B 1 32 ? -30.938 19.125 22.406 1 72.69 32 LYS B N 1
ATOM 3680 C CA . LYS B 1 32 ? -29.766 19.188 21.531 1 72.69 32 LYS B CA 1
ATOM 3681 C C . LYS B 1 32 ? -28.484 18.969 22.328 1 72.69 32 LYS B C 1
ATOM 3683 O O . LYS B 1 32 ? -27.562 18.312 21.828 1 72.69 32 LYS B O 1
ATOM 3688 N N . LEU B 1 33 ? -28.562 19.406 23.516 1 72.25 33 LEU B N 1
ATOM 3689 C CA . LEU B 1 33 ? -27.359 19.281 24.359 1 72.25 33 LEU B CA 1
ATOM 3690 C C . LEU B 1 33 ? -27.109 17.828 24.734 1 72.25 33 LEU B C 1
ATOM 3692 O O . LEU B 1 33 ? -25.969 17.406 24.844 1 72.25 33 LEU B O 1
ATOM 3696 N N . ASP B 1 34 ? -28.172 17.203 24.922 1 72.56 34 ASP B N 1
ATOM 3697 C CA . ASP B 1 34 ? -28.031 15.781 25.219 1 72.56 34 ASP B CA 1
ATOM 3698 C C . ASP B 1 34 ? -27.438 15.031 24.031 1 72.56 34 ASP B C 1
ATOM 3700 O O . ASP B 1 34 ? -26.641 14.109 24.219 1 72.56 34 ASP B O 1
ATOM 3704 N N . LYS B 1 35 ? -27.812 15.492 22.969 1 76.5 35 LYS B N 1
ATOM 3705 C CA . LYS B 1 35 ? -27.281 14.891 21.75 1 76.5 35 LYS B CA 1
ATOM 3706 C C . LYS B 1 35 ? -25.797 15.18 21.594 1 76.5 35 LYS B C 1
ATOM 3708 O O . LYS B 1 35 ? -25.031 14.305 21.188 1 76.5 35 LYS B O 1
ATOM 3713 N N . VAL B 1 36 ? -25.484 16.344 21.875 1 77.75 36 VAL B N 1
ATOM 3714 C CA . VAL B 1 36 ? -24.078 16.734 21.828 1 77.75 36 VAL B CA 1
ATOM 3715 C C . VAL B 1 36 ? -23.266 15.883 22.781 1 77.75 36 VAL B C 1
ATOM 3717 O O . VAL B 1 36 ? -22.203 15.359 22.422 1 77.75 36 VAL B O 1
ATOM 3720 N N . LYS B 1 37 ? -23.781 15.766 23.938 1 74 37 LYS B N 1
ATOM 3721 C CA . LYS B 1 37 ? -23.094 14.984 24.953 1 74 37 LYS B CA 1
ATOM 3722 C C . LYS B 1 37 ? -22.906 13.539 24.5 1 74 37 LYS B C 1
ATOM 3724 O O . LYS B 1 37 ? -21.812 12.977 24.656 1 74 37 LYS B O 1
ATOM 3729 N N . TYR B 1 38 ? -23.859 13.102 23.969 1 77.62 38 TYR B N 1
ATOM 3730 C CA . TYR B 1 38 ? -23.812 11.719 23.531 1 77.62 38 TYR B CA 1
ATOM 3731 C C . TYR B 1 38 ? -22.719 11.508 22.484 1 77.62 38 TYR B C 1
ATOM 3733 O O . TYR B 1 38 ? -21.875 10.633 22.625 1 77.62 38 TYR B O 1
ATOM 3741 N N . VAL B 1 39 ? -22.703 12.289 21.469 1 80.5 39 VAL B N 1
ATOM 3742 C CA . VAL B 1 39 ? -21.75 12.141 20.375 1 80.5 39 VAL B CA 1
ATOM 3743 C C . VAL B 1 39 ? -20.344 12.484 20.859 1 80.5 39 VAL B C 1
ATOM 3745 O O . VAL B 1 39 ? -19.375 11.812 20.484 1 80.5 39 VAL B O 1
ATOM 3748 N N . TRP B 1 40 ? -20.328 13.484 21.656 1 77.75 40 TRP B N 1
ATOM 3749 C CA . TRP B 1 40 ? -19.047 13.922 22.172 1 77.75 40 TRP B CA 1
ATOM 3750 C C . TRP B 1 40 ? -18.391 12.828 23.016 1 77.75 40 TRP B C 1
ATOM 3752 O O . TRP B 1 40 ? -17.219 12.5 22.828 1 77.75 40 TRP B O 1
ATOM 3762 N N . GLU B 1 41 ? -19.109 12.188 23.859 1 74.06 41 GLU B N 1
ATOM 3763 C CA . GLU B 1 41 ? -18.578 11.148 24.734 1 74.06 41 GLU B CA 1
ATOM 3764 C C . GLU B 1 41 ? -18.297 9.859 23.969 1 74.06 41 GLU B C 1
ATOM 3766 O O . GLU B 1 41 ? -17.391 9.102 24.328 1 74.06 41 GLU B O 1
ATOM 3771 N N . LYS B 1 42 ? -19.062 9.734 23.031 1 73.69 42 LYS B N 1
ATOM 3772 C CA . LYS B 1 42 ? -18.812 8.594 22.156 1 73.69 42 LYS B CA 1
ATOM 3773 C C . LYS B 1 42 ? -17.484 8.742 21.422 1 73.69 42 LYS B C 1
ATOM 3775 O O . LYS B 1 42 ? -16.75 7.77 21.234 1 73.69 42 LYS B O 1
ATOM 3780 N N . THR B 1 43 ? -17.266 9.883 20.969 1 73.88 43 THR B N 1
ATOM 3781 C CA . THR B 1 43 ? -16.047 10.203 20.234 1 73.88 43 THR B CA 1
ATOM 3782 C C . THR B 1 43 ? -14.828 10.203 21.156 1 73.88 43 THR B C 1
ATOM 3784 O O . THR B 1 43 ? -13.734 9.805 20.766 1 73.88 43 THR B O 1
ATOM 3787 N N . LEU B 1 44 ? -15.117 10.688 22.406 1 71.69 44 LEU B N 1
ATOM 3788 C CA . LEU B 1 44 ? -14.07 10.75 23.422 1 71.69 44 LEU B CA 1
ATOM 3789 C C . LEU B 1 44 ? -14.445 9.898 24.625 1 71.69 44 LEU B C 1
ATOM 3791 O O . LEU B 1 44 ? -14.789 10.43 25.688 1 71.69 44 LEU B O 1
ATOM 3795 N N . PRO B 1 45 ? -14.164 8.633 24.422 1 67.38 45 PRO B N 1
ATOM 3796 C CA . PRO B 1 45 ? -14.68 7.73 25.453 1 67.38 45 PRO B CA 1
ATOM 3797 C C . PRO B 1 45 ? -14.016 7.945 26.812 1 67.38 45 PRO B C 1
ATOM 3799 O O . PRO B 1 45 ? -14.594 7.59 27.844 1 67.38 45 PRO B O 1
ATOM 3802 N N . HIS B 1 46 ? -12.906 8.547 26.766 1 68.44 46 HIS B N 1
ATOM 3803 C CA . HIS B 1 46 ? -12.188 8.719 28.031 1 68.44 46 HIS B CA 1
ATOM 3804 C C . HIS B 1 46 ? -12.578 10.031 28.703 1 68.44 46 HIS B C 1
ATOM 3806 O O . HIS B 1 46 ? -12.031 10.375 29.766 1 68.44 46 HIS B O 1
ATOM 3812 N N . ARG B 1 47 ? -13.508 10.734 28.094 1 71.88 47 ARG B N 1
ATOM 3813 C CA . ARG B 1 47 ? -13.938 12.016 28.641 1 71.88 47 ARG B CA 1
ATOM 3814 C C . ARG B 1 47 ? -15.445 12.047 28.844 1 71.88 47 ARG B C 1
ATOM 3816 O O . ARG B 1 47 ? -16.188 11.312 28.188 1 71.88 47 ARG B O 1
ATOM 3823 N N . GLU B 1 48 ? -15.797 12.766 29.844 1 76.06 48 GLU B N 1
ATOM 3824 C CA . GLU B 1 48 ? -17.219 12.953 30.109 1 76.06 48 GLU B CA 1
ATOM 3825 C C . GLU B 1 48 ? -17.578 14.438 30.156 1 76.06 48 GLU B C 1
ATOM 3827 O O . GLU B 1 48 ? -16.828 15.242 30.719 1 76.06 48 GLU B O 1
ATOM 3832 N N . LEU B 1 49 ? -18.625 14.773 29.516 1 76.69 49 LEU B N 1
ATOM 3833 C CA . LEU B 1 49 ? -19.125 16.141 29.578 1 76.69 49 LEU B CA 1
ATOM 3834 C C . LEU B 1 49 ? -20.078 16.312 30.766 1 76.69 49 LEU B C 1
ATOM 3836 O O . LEU B 1 49 ? -21.016 15.523 30.922 1 76.69 49 LEU B O 1
ATOM 3840 N N . VAL B 1 50 ? -19.734 17.172 31.609 1 71.25 50 VAL B N 1
ATOM 3841 C CA . VAL B 1 50 ? -20.594 17.484 32.75 1 71.25 50 VAL B CA 1
ATOM 3842 C C . VAL B 1 50 ? -21.375 18.766 32.5 1 71.25 50 VAL B C 1
ATOM 3844 O O . VAL B 1 50 ? -20.797 19.844 32.375 1 71.25 50 VAL B O 1
ATOM 3847 N N . LEU B 1 51 ? -22.625 18.547 32.25 1 65.94 51 LEU B N 1
ATOM 3848 C CA . LEU B 1 51 ? -23.484 19.688 31.953 1 65.94 51 LEU B CA 1
ATOM 3849 C C . LEU B 1 51 ? -24.109 20.266 33.219 1 65.94 51 LEU B C 1
ATOM 3851 O O . LEU B 1 51 ? -24.859 19.578 33.906 1 65.94 51 LEU B O 1
ATOM 3855 N N . GLY B 1 52 ? -23.391 21.156 33.781 1 52.19 52 GLY B N 1
ATOM 3856 C CA . GLY B 1 52 ? -23.969 21.875 34.906 1 52.19 52 GLY B CA 1
ATOM 3857 C C . GLY B 1 52 ? -24.641 23.172 34.5 1 52.19 52 GLY B C 1
ATOM 3858 O O . GLY B 1 52 ? -24.047 24 33.812 1 52.19 52 GLY B O 1
ATOM 3859 N N . GLY B 1 53 ? -25.938 23.516 34.906 1 54.62 53 GLY B N 1
ATOM 3860 C CA . GLY B 1 53 ? -26.719 24.719 34.625 1 54.62 53 GLY B CA 1
ATOM 3861 C C . GLY B 1 53 ? -26.312 25.406 33.344 1 54.62 53 GLY B C 1
ATOM 3862 O O . GLY B 1 53 ? -26.578 24.906 32.25 1 54.62 53 GLY B O 1
ATOM 3863 N N . LEU B 1 54 ? -25.531 26.484 33.375 1 53.59 54 LEU B N 1
ATOM 3864 C CA . LEU B 1 54 ? -25.109 27.297 32.219 1 53.59 54 LEU B CA 1
ATOM 3865 C C . LEU B 1 54 ? -23.641 27.047 31.906 1 53.59 54 LEU B C 1
ATOM 3867 O O . LEU B 1 54 ? -23.031 27.812 31.156 1 53.59 54 LEU B O 1
ATOM 3871 N N . THR B 1 55 ? -23.141 25.938 32.594 1 59.41 55 THR B N 1
ATOM 3872 C CA . THR B 1 55 ? -21.719 25.719 32.375 1 59.41 55 THR B CA 1
ATOM 3873 C C . THR B 1 55 ? -21.453 24.328 31.812 1 59.41 55 THR B C 1
ATOM 3875 O O . THR B 1 55 ? -22.203 23.391 32.125 1 59.41 55 THR B O 1
ATOM 3878 N N . ILE B 1 56 ? -20.5 24.297 30.797 1 67.38 56 ILE B N 1
ATOM 3879 C CA . ILE B 1 56 ? -20.047 23.016 30.266 1 67.38 56 ILE B CA 1
ATOM 3880 C C . ILE B 1 56 ? -18.672 22.688 30.844 1 67.38 56 ILE B C 1
ATOM 3882 O O . ILE B 1 56 ? -17.75 23.516 30.797 1 67.38 56 ILE B O 1
ATOM 3886 N N . GLN B 1 57 ? -18.578 21.625 31.594 1 69.69 57 GLN B N 1
ATOM 3887 C CA . GLN B 1 57 ? -17.312 21.141 32.094 1 69.69 57 GLN B CA 1
ATOM 3888 C C . GLN B 1 57 ? -16.984 19.75 31.594 1 69.69 57 GLN B C 1
ATOM 3890 O O . GLN B 1 57 ? -17.844 19.094 30.969 1 69.69 57 GLN B O 1
ATOM 3895 N N . THR B 1 58 ? -15.672 19.469 31.609 1 72.19 58 THR B N 1
ATOM 3896 C CA . THR B 1 58 ? -15.234 18.156 31.141 1 72.19 58 THR B CA 1
ATOM 3897 C C . THR B 1 58 ? -14.469 17.422 32.25 1 72.19 58 THR B C 1
ATOM 3899 O O . THR B 1 58 ? -13.883 18.062 33.125 1 72.19 58 THR B O 1
ATOM 3902 N N . ARG B 1 59 ? -14.664 16.156 32.406 1 71.06 59 ARG B N 1
ATOM 3903 C CA . ARG B 1 59 ? -13.906 15.352 33.344 1 71.06 59 ARG B CA 1
ATOM 3904 C C . ARG B 1 59 ? -13.414 14.062 32.719 1 71.06 59 ARG B C 1
ATOM 3906 O O . ARG B 1 59 ? -13.961 13.609 31.703 1 71.06 59 ARG B O 1
ATOM 3913 N N . VAL B 1 60 ? -12.234 13.594 33.219 1 70.06 60 VAL B N 1
ATOM 3914 C CA . VAL B 1 60 ? -11.75 12.281 32.812 1 70.06 60 VAL B CA 1
ATOM 3915 C C . VAL B 1 60 ? -12.703 11.195 33.312 1 70.06 60 VAL B C 1
ATOM 3917 O O . VAL B 1 60 ? -13.164 11.25 34.438 1 70.06 60 VAL B O 1
ATOM 3920 N N . ARG B 1 61 ? -12.992 10.383 32.344 1 64.94 61 ARG B N 1
ATOM 3921 C CA . ARG B 1 61 ? -13.953 9.344 32.719 1 64.94 61 ARG B CA 1
ATOM 3922 C C . ARG B 1 61 ? -13.43 8.492 33.875 1 64.94 61 ARG B C 1
ATOM 3924 O O . ARG B 1 61 ? -12.305 7.996 33.812 1 64.94 61 ARG B O 1
ATOM 3931 N N . GLY B 1 62 ? -14.164 8.258 34.812 1 60.22 62 GLY B N 1
ATOM 3932 C CA . GLY B 1 62 ? -13.82 7.449 35.969 1 60.22 62 GLY B CA 1
ATOM 3933 C C . GLY B 1 62 ? -13.172 8.242 37.094 1 60.22 62 GLY B C 1
ATOM 3934 O O . GLY B 1 62 ? -12.938 7.723 38.188 1 60.22 62 GLY B O 1
ATOM 3935 N N . ASN B 1 63 ? -12.578 9.375 36.75 1 59.59 63 ASN B N 1
ATOM 3936 C CA . ASN B 1 63 ? -11.992 10.203 37.781 1 59.59 63 ASN B CA 1
ATOM 3937 C C . ASN B 1 63 ? -12.906 11.375 38.156 1 59.59 63 ASN B C 1
ATOM 3939 O O . ASN B 1 63 ? -12.953 12.375 37.438 1 59.59 63 ASN B O 1
ATOM 3943 N N . ASN B 1 64 ? -13.68 11.148 39.062 1 59.59 64 ASN B N 1
ATOM 3944 C CA . ASN B 1 64 ? -14.68 12.125 39.5 1 59.59 64 ASN B CA 1
ATOM 3945 C C . ASN B 1 64 ? -14.023 13.391 40.031 1 59.59 64 ASN B C 1
ATOM 3947 O O . ASN B 1 64 ? -14.688 14.414 40.188 1 59.59 64 ASN B O 1
ATOM 3951 N N . ASP B 1 65 ? -12.82 13.312 40.344 1 58.78 65 ASP B N 1
ATOM 3952 C CA . ASP B 1 65 ? -12.25 14.398 41.125 1 58.78 65 ASP B CA 1
ATOM 3953 C C . ASP B 1 65 ? -11.695 15.5 40.219 1 58.78 65 ASP B C 1
ATOM 3955 O O . ASP B 1 65 ? -11.523 16.641 40.656 1 58.78 65 ASP B O 1
ATOM 3959 N N . PHE B 1 66 ? -11.477 15.211 39.031 1 63.44 66 PHE B N 1
ATOM 3960 C CA . PHE B 1 66 ? -10.82 16.266 38.25 1 63.44 66 PHE B CA 1
ATOM 3961 C C . PHE B 1 66 ? -11.711 16.734 37.094 1 63.44 66 PHE B C 1
ATOM 3963 O O . PHE B 1 66 ? -11.891 16.016 36.125 1 63.44 66 PHE B O 1
ATOM 3970 N N . VAL B 1 67 ? -12.43 17.812 37.438 1 67.88 67 VAL B N 1
ATOM 3971 C CA . VAL B 1 67 ? -13.25 18.484 36.406 1 67.88 67 VAL B CA 1
ATOM 3972 C C . VAL B 1 67 ? -12.531 19.719 35.875 1 67.88 67 VAL B C 1
ATOM 3974 O O . VAL B 1 67 ? -11.883 20.438 36.656 1 67.88 67 VAL B O 1
ATOM 3977 N N . TYR B 1 68 ? -12.43 19.797 34.625 1 68.81 68 TYR B N 1
ATOM 3978 C CA . TYR B 1 68 ? -11.766 20.969 34.062 1 68.81 68 TYR B CA 1
ATOM 3979 C C . TYR B 1 68 ? -12.688 21.719 33.094 1 68.81 68 TYR B C 1
ATOM 3981 O O . TYR B 1 68 ? -13.625 21.141 32.562 1 68.81 68 TYR B O 1
ATOM 3989 N N . ASN B 1 69 ? -12.438 23.031 33.031 1 64.88 69 ASN B N 1
ATOM 3990 C CA . ASN B 1 69 ? -13.25 23.953 32.25 1 64.88 69 ASN B CA 1
ATOM 3991 C C . ASN B 1 69 ? -12.953 23.812 30.75 1 64.88 69 ASN B C 1
ATOM 3993 O O . ASN B 1 69 ? -11.922 23.281 30.375 1 64.88 69 ASN B O 1
ATOM 3997 N N . PRO B 1 70 ? -13.883 24.266 29.953 1 65.88 70 PRO B N 1
ATOM 3998 C CA . PRO B 1 70 ? -13.719 24.203 28.5 1 65.88 70 PRO B CA 1
ATOM 3999 C C . PRO B 1 70 ? -12.398 24.828 28.031 1 65.88 70 PRO B C 1
ATOM 4001 O O . PRO B 1 70 ? -11.82 24.375 27.047 1 65.88 70 PRO B O 1
ATOM 4004 N N . SER B 1 71 ? -12.055 25.766 28.766 1 64.25 71 SER B N 1
ATOM 4005 C CA . SER B 1 71 ? -10.82 26.453 28.391 1 64.25 71 SER B CA 1
ATOM 4006 C C . SER B 1 71 ? -9.609 25.547 28.562 1 64.25 71 SER B C 1
ATOM 4008 O O . SER B 1 71 ? -8.555 25.797 27.984 1 64.25 71 SER B O 1
ATOM 4010 N N . GLU B 1 72 ? -9.844 24.562 29.312 1 64.62 72 GLU B N 1
ATOM 4011 C CA . GLU B 1 72 ? -8.742 23.656 29.594 1 64.62 72 GLU B CA 1
ATOM 4012 C C . GLU B 1 72 ? -8.805 22.422 28.688 1 64.62 72 GLU B C 1
ATOM 4014 O O . GLU B 1 72 ? -7.945 21.547 28.766 1 64.62 72 GLU B O 1
ATOM 4019 N N . MET B 1 73 ? -9.773 22.547 27.891 1 69.75 73 MET B N 1
ATOM 4020 C CA . MET B 1 73 ? -9.898 21.453 26.938 1 69.75 73 MET B CA 1
ATOM 4021 C C . MET B 1 73 ? -8.812 21.531 25.875 1 69.75 73 MET B C 1
ATOM 4023 O O . MET B 1 73 ? -8.344 22.609 25.547 1 69.75 73 MET B O 1
ATOM 4027 N N . SER B 1 74 ? -8.383 20.406 25.469 1 69.62 74 SER B N 1
ATOM 4028 C CA . SER B 1 74 ? -7.488 20.391 24.312 1 69.62 74 SER B CA 1
ATOM 4029 C C . SER B 1 74 ? -8.18 20.953 23.078 1 69.62 74 SER B C 1
ATOM 4031 O O . SER B 1 74 ? -9.406 21.094 23.047 1 69.62 74 SER B O 1
ATOM 4033 N N . ASP B 1 75 ? -7.461 21.453 22.109 1 68.69 75 ASP B N 1
ATOM 4034 C CA . ASP B 1 75 ? -8.008 21.969 20.859 1 68.69 75 ASP B CA 1
ATOM 4035 C C . ASP B 1 75 ? -8.93 20.953 20.203 1 68.69 75 ASP B C 1
ATOM 4037 O O . ASP B 1 75 ? -9.984 21.312 19.672 1 68.69 75 ASP B O 1
ATOM 4041 N N . GLY B 1 76 ? -8.57 19.688 20.281 1 75.38 76 GLY B N 1
ATOM 4042 C CA . GLY B 1 76 ? -9.398 18.641 19.703 1 75.38 76 GLY B CA 1
ATOM 4043 C C . GLY B 1 76 ? -10.742 18.5 20.406 1 75.38 76 GLY B C 1
ATOM 4044 O O . GLY B 1 76 ? -11.773 18.406 19.75 1 75.38 76 GLY B O 1
ATOM 4045 N N . GLU B 1 77 ? -10.734 18.547 21.719 1 76.12 77 GLU B N 1
ATOM 4046 C CA . GLU B 1 77 ? -11.961 18.422 22.5 1 76.12 77 GLU B CA 1
ATOM 4047 C C . GLU B 1 77 ? -12.906 19.594 22.234 1 76.12 77 GLU B C 1
ATOM 4049 O O . GLU B 1 77 ? -14.117 19.391 22.078 1 76.12 77 GLU B O 1
ATOM 4054 N N . ARG B 1 78 ? -12.312 20.688 22.188 1 77.88 78 ARG B N 1
ATOM 4055 C CA . ARG B 1 78 ? -13.094 21.906 21.984 1 77.88 78 ARG B CA 1
ATOM 4056 C C . ARG B 1 78 ? -13.711 21.906 20.578 1 77.88 78 ARG B C 1
ATOM 4058 O O . ARG B 1 78 ? -14.883 22.25 20.422 1 77.88 78 ARG B O 1
ATOM 4065 N N . VAL B 1 79 ? -12.891 21.594 19.688 1 81.69 79 VAL B N 1
ATOM 4066 C CA . VAL B 1 79 ? -13.344 21.641 18.297 1 81.69 79 VAL B CA 1
ATOM 4067 C C . VAL B 1 79 ? -14.469 20.641 18.094 1 81.69 79 VAL B C 1
ATOM 4069 O O . VAL B 1 79 ? -15.445 20.922 17.391 1 81.69 79 VAL B O 1
ATOM 4072 N N . ILE B 1 80 ? -14.367 19.484 18.688 1 85.12 80 ILE B N 1
ATOM 4073 C CA . ILE B 1 80 ? -15.391 18.453 18.562 1 85.12 80 ILE B CA 1
ATOM 4074 C C . ILE B 1 80 ? -16.719 18.984 19.094 1 85.12 80 ILE B C 1
ATOM 4076 O O . ILE B 1 80 ? -17.766 18.844 18.438 1 85.12 80 ILE B O 1
ATOM 4080 N N . PHE B 1 81 ? -16.625 19.594 20.25 1 82.62 81 PHE B N 1
ATOM 4081 C CA . PHE B 1 81 ? -17.812 20.172 20.859 1 82.62 81 PHE B CA 1
ATOM 4082 C C . PHE B 1 81 ? -18.422 21.234 19.953 1 82.62 81 PHE B C 1
ATOM 4084 O O . PHE B 1 81 ? -19.641 21.25 19.719 1 82.62 81 PHE B O 1
ATOM 4091 N N . TYR B 1 82 ? -17.609 22.016 19.5 1 83 82 TYR B N 1
ATOM 4092 C CA . TYR B 1 82 ? -18.016 23.109 18.641 1 83 82 TYR B CA 1
ATOM 4093 C C . TYR B 1 82 ? -18.672 22.594 17.359 1 83 82 TYR B C 1
ATOM 4095 O O . TYR B 1 82 ? -19.719 23.078 16.953 1 83 82 TYR B O 1
ATOM 4103 N N . LEU B 1 83 ? -18.094 21.688 16.734 1 87.88 83 LEU B N 1
ATOM 4104 C CA . LEU B 1 83 ? -18.578 21.141 15.477 1 87.88 83 LEU B CA 1
ATOM 4105 C C . LEU B 1 83 ? -19.938 20.5 15.656 1 87.88 83 LEU B C 1
ATOM 4107 O O . LEU B 1 83 ? -20.859 20.734 14.852 1 87.88 83 LEU B O 1
ATOM 4111 N N . ILE B 1 84 ? -20.031 19.703 16.703 1 88 84 ILE B N 1
ATOM 4112 C CA . ILE B 1 84 ? -21.312 19.062 16.969 1 88 84 ILE B CA 1
ATOM 4113 C C . ILE B 1 84 ? -22.391 20.125 17.219 1 88 84 ILE B C 1
ATOM 4115 O O . ILE B 1 84 ? -23.453 20.078 16.609 1 88 84 ILE B O 1
ATOM 4119 N N . GLY B 1 85 ? -22.078 21.047 18.062 1 84.31 85 GLY B N 1
ATOM 4120 C CA . GLY B 1 85 ? -23.016 22.109 18.406 1 84.31 85 GLY B CA 1
ATOM 4121 C C . GLY B 1 85 ? -23.438 22.938 17.203 1 84.31 85 GLY B C 1
ATOM 4122 O O . GLY B 1 85 ? -24.625 23.234 17.047 1 84.31 85 GLY B O 1
ATOM 4123 N N . GLN B 1 86 ? -22.547 23.297 16.422 1 86.88 86 GLN B N 1
ATOM 4124 C CA . GLN B 1 86 ? -22.828 24.109 15.234 1 86.88 86 GLN B CA 1
ATOM 4125 C C . GLN B 1 86 ? -23.734 23.375 14.266 1 86.88 86 GLN B C 1
ATOM 4127 O O . GLN B 1 86 ? -24.656 23.969 13.688 1 86.88 86 GLN B O 1
ATOM 4132 N N . CYS B 1 87 ? -23.5 22.156 14.062 1 90.12 87 CYS B N 1
ATOM 4133 C CA . CYS B 1 87 ? -24.312 21.359 13.133 1 90.12 87 CYS B CA 1
ATOM 4134 C C . CYS B 1 87 ? -25.734 21.188 13.656 1 90.12 87 CYS B C 1
ATOM 4136 O O . CYS B 1 87 ? -26.688 21.219 12.883 1 90.12 87 CYS B O 1
ATOM 4138 N N . LEU B 1 88 ? -25.812 21 14.945 1 86.19 88 LEU B N 1
ATOM 4139 C CA . LEU B 1 88 ? -27.125 20.828 15.547 1 86.19 88 LEU B CA 1
ATOM 4140 C C . LEU B 1 88 ? -27.906 22.141 15.531 1 86.19 88 LEU B C 1
ATOM 4142 O O . LEU B 1 88 ? -29.141 22.125 15.477 1 86.19 88 LEU B O 1
ATOM 4146 N N . ALA B 1 89 ? -27.219 23.188 15.594 1 81.31 89 ALA B N 1
ATOM 4147 C CA . ALA B 1 89 ? -27.844 24.5 15.625 1 81.31 89 ALA B CA 1
ATOM 4148 C C . ALA B 1 89 ? -28.25 24.953 14.219 1 81.31 89 ALA B C 1
ATOM 4150 O O . ALA B 1 89 ? -28.984 25.922 14.062 1 81.31 89 ALA B O 1
ATOM 4151 N N . ALA B 1 90 ? -27.781 24.312 13.211 1 86.31 90 ALA B N 1
ATOM 4152 C CA . ALA B 1 90 ? -28.062 24.688 11.828 1 86.31 90 ALA B CA 1
ATOM 4153 C C . ALA B 1 90 ? -29.562 24.547 11.523 1 86.31 90 ALA B C 1
ATOM 4155 O O . ALA B 1 90 ? -30.266 23.75 12.148 1 86.31 90 ALA B O 1
ATOM 4156 N N . PRO B 1 91 ? -30.047 25.266 10.602 1 88.31 91 PRO B N 1
ATOM 4157 C CA . PRO B 1 91 ? -31.453 25.188 10.219 1 88.31 91 PRO B CA 1
ATOM 4158 C C . PRO B 1 91 ? -31.844 23.812 9.68 1 88.31 91 PRO B C 1
ATOM 4160 O O . PRO B 1 91 ? -30.984 23.094 9.141 1 88.31 91 PRO B O 1
ATOM 4163 N N . GLU B 1 92 ? -33.125 23.547 9.828 1 90.19 92 GLU B N 1
ATOM 4164 C CA . GLU B 1 92 ? -33.656 22.281 9.32 1 90.19 92 GLU B CA 1
ATOM 4165 C C . GLU B 1 92 ? -33.625 22.234 7.797 1 90.19 92 GLU B C 1
ATOM 4167 O O . GLU B 1 92 ? -33.812 23.266 7.145 1 90.19 92 GLU B O 1
ATOM 4172 N N . ASN B 1 93 ? -33.375 21.062 7.262 1 92.62 93 ASN B N 1
ATOM 4173 C CA . ASN B 1 93 ? -33.375 20.797 5.828 1 92.62 93 ASN B CA 1
ATOM 4174 C C . ASN B 1 93 ? -32.438 21.719 5.07 1 92.62 93 ASN B C 1
ATOM 4176 O O . ASN B 1 93 ? -32.781 22.234 4.004 1 92.62 93 ASN B O 1
ATOM 4180 N N . GLY B 1 94 ? -31.391 22 5.715 1 92.75 94 GLY B N 1
ATOM 4181 C CA . GLY B 1 94 ? -30.406 22.875 5.117 1 92.75 94 GLY B CA 1
ATOM 4182 C C . GLY B 1 94 ? -29.188 22.141 4.598 1 92.75 94 GLY B C 1
ATOM 4183 O O . GLY B 1 94 ? -29.141 20.906 4.629 1 92.75 94 GLY B O 1
ATOM 4184 N N . ILE B 1 95 ? -28.281 22.922 3.965 1 94.44 95 ILE B N 1
ATOM 4185 C CA . ILE B 1 95 ? -26.984 22.438 3.51 1 94.44 95 ILE B CA 1
ATOM 4186 C C . ILE B 1 95 ? -25.891 22.875 4.477 1 94.44 95 ILE B C 1
ATOM 4188 O O . ILE B 1 95 ? -25.766 24.078 4.77 1 94.44 95 ILE B O 1
ATOM 4192 N N . ILE B 1 96 ? -25.234 21.953 5.031 1 94.25 96 ILE B N 1
ATOM 4193 C CA . ILE B 1 96 ? -24.125 22.25 5.938 1 94.25 96 ILE B CA 1
ATOM 4194 C C . ILE B 1 96 ? -22.797 22.062 5.203 1 94.25 96 ILE B C 1
ATOM 4196 O O . ILE B 1 96 ? -22.469 20.953 4.777 1 94.25 96 ILE B O 1
ATOM 4200 N N . ILE B 1 97 ? -22.047 23.125 4.992 1 94.44 97 ILE B N 1
ATOM 4201 C CA . ILE B 1 97 ? -20.75 23.094 4.328 1 94.44 97 ILE B CA 1
ATOM 4202 C C . ILE B 1 97 ? -19.641 23.188 5.367 1 94.44 97 ILE B C 1
ATOM 4204 O O . ILE B 1 97 ? -19.594 24.125 6.164 1 94.44 97 ILE B O 1
ATOM 4208 N N . ILE B 1 98 ? -18.828 22.188 5.402 1 92.12 98 ILE B N 1
ATOM 4209 C CA . ILE B 1 98 ? -17.734 22.141 6.363 1 92.12 98 ILE B CA 1
ATOM 4210 C C . ILE B 1 98 ? -16.406 22.281 5.637 1 92.12 98 ILE B C 1
ATOM 4212 O O . ILE B 1 98 ? -16.062 21.453 4.777 1 92.12 98 ILE B O 1
ATOM 4216 N N . ASP B 1 99 ? -15.703 23.281 6.008 1 87.88 99 ASP B N 1
ATOM 4217 C CA . ASP B 1 99 ? -14.359 23.5 5.469 1 87.88 99 ASP B CA 1
ATOM 4218 C C . ASP B 1 99 ? -13.297 22.875 6.359 1 87.88 99 ASP B C 1
ATOM 4220 O O . ASP B 1 99 ? -13.281 23.094 7.57 1 87.88 99 ASP B O 1
ATOM 4224 N N . GLU B 1 100 ? -12.523 22.031 5.781 1 85.06 100 GLU B N 1
ATOM 4225 C CA . GLU B 1 100 ? -11.422 21.359 6.461 1 85.06 100 GLU B CA 1
ATOM 4226 C C . GLU B 1 100 ? -11.898 20.641 7.723 1 85.06 100 GLU B C 1
ATOM 4228 O O . GLU B 1 100 ? -11.391 20.906 8.82 1 85.06 100 GLU B O 1
ATOM 4233 N N . PRO B 1 101 ? -12.805 19.672 7.547 1 89.12 101 PRO B N 1
ATOM 4234 C CA . PRO B 1 101 ? -13.43 18.953 8.656 1 89.12 101 PRO B CA 1
ATOM 4235 C C . PRO B 1 101 ? -12.414 18.188 9.5 1 89.12 101 PRO B C 1
ATOM 4237 O O . PRO B 1 101 ? -12.719 17.797 10.633 1 89.12 101 PRO B O 1
ATOM 4240 N N . GLU B 1 102 ? -11.195 18 8.977 1 82.31 102 GLU B N 1
ATOM 4241 C CA . GLU B 1 102 ? -10.219 17.125 9.625 1 82.31 102 GLU B CA 1
ATOM 4242 C C . GLU B 1 102 ? -9.336 17.906 10.594 1 82.31 102 GLU B C 1
ATOM 4244 O O . GLU B 1 102 ? -8.641 17.328 11.422 1 82.31 102 GLU B O 1
ATOM 4249 N N . ILE B 1 103 ? -9.406 19.188 10.57 1 77.12 103 ILE B N 1
ATOM 4250 C CA . ILE B 1 103 ? -8.461 20.016 11.305 1 77.12 103 ILE B CA 1
ATOM 4251 C C . ILE B 1 103 ? -8.633 19.797 12.812 1 77.12 103 ILE B C 1
ATOM 4253 O O . ILE B 1 103 ? -9.766 19.734 13.305 1 77.12 103 ILE B O 1
ATOM 4257 N N . HIS B 1 104 ? -7.582 19.531 13.508 1 75.12 104 HIS B N 1
ATOM 4258 C CA . HIS B 1 104 ? -7.453 19.422 14.953 1 75.12 104 HIS B CA 1
ATOM 4259 C C . HIS B 1 104 ? -7.992 18.078 15.445 1 75.12 104 HIS B C 1
ATOM 4261 O O . HIS B 1 104 ? -8.117 17.859 16.656 1 75.12 104 HIS B O 1
ATOM 4267 N N . LEU B 1 105 ? -8.398 17.219 14.547 1 76.69 105 LEU B N 1
ATOM 4268 C CA . LEU B 1 105 ? -8.922 15.906 14.906 1 76.69 105 LEU B CA 1
ATOM 4269 C C . LEU B 1 105 ? -7.922 14.805 14.578 1 76.69 105 LEU B C 1
ATOM 4271 O O . LEU B 1 105 ? -7.25 14.859 13.539 1 76.69 105 LEU B O 1
ATOM 4275 N N . HIS B 1 106 ? -7.844 13.875 15.484 1 70.31 106 HIS B N 1
ATOM 4276 C CA . HIS B 1 106 ? -7.074 12.68 15.172 1 70.31 106 HIS B CA 1
ATOM 4277 C C . HIS B 1 106 ? -7.73 11.891 14.039 1 70.31 106 HIS B C 1
ATOM 4279 O O . HIS B 1 106 ? -8.961 11.805 13.961 1 70.31 106 HIS B O 1
ATOM 4285 N N . LYS B 1 107 ? -6.93 11.258 13.25 1 70 107 LYS B N 1
ATOM 4286 C CA . LYS B 1 107 ? -7.402 10.547 12.062 1 70 107 LYS B CA 1
ATOM 4287 C C . LYS B 1 107 ? -8.461 9.508 12.43 1 70 107 LYS B C 1
ATOM 4289 O O . LYS B 1 107 ? -9.445 9.344 11.711 1 70 107 LYS B O 1
ATOM 4294 N N . SER B 1 108 ? -8.328 8.891 13.539 1 66.38 108 SER B N 1
ATOM 4295 C CA . SER B 1 108 ? -9.219 7.797 13.922 1 66.38 108 SER B CA 1
ATOM 4296 C C . SER B 1 108 ? -10.594 8.312 14.312 1 66.38 108 SER B C 1
ATOM 4298 O O . SER B 1 108 ? -11.57 7.559 14.32 1 66.38 108 SER B O 1
ATOM 4300 N N . VAL B 1 109 ? -10.711 9.594 14.602 1 74.56 109 VAL B N 1
ATOM 4301 C CA . VAL B 1 109 ? -11.945 10.148 15.133 1 74.56 109 VAL B CA 1
ATOM 4302 C C . VAL B 1 109 ? -12.688 10.914 14.039 1 74.56 109 VAL B C 1
ATOM 4304 O O . VAL B 1 109 ? -13.898 11.125 14.125 1 74.56 109 VAL B O 1
ATOM 4307 N N . GLN B 1 110 ? -11.93 11.258 13 1 83.25 110 GLN B N 1
ATOM 4308 C CA . GLN B 1 110 ? -12.477 12.156 11.992 1 83.25 110 GLN B CA 1
ATOM 4309 C C . GLN B 1 110 ? -13.75 11.594 11.375 1 83.25 110 GLN B C 1
ATOM 4311 O O . GLN B 1 110 ? -14.844 12.117 11.609 1 83.25 110 GLN B O 1
ATOM 4316 N N . VAL B 1 111 ? -13.695 10.445 10.828 1 78.88 111 VAL B N 1
ATOM 4317 C CA . VAL B 1 111 ? -14.812 9.891 10.07 1 78.88 111 VAL B CA 1
ATOM 4318 C C . VAL B 1 111 ? -15.93 9.477 11.016 1 78.88 111 VAL B C 1
ATOM 4320 O O . VAL B 1 111 ? -17.094 9.836 10.82 1 78.88 111 VAL B O 1
ATOM 4323 N N . PRO B 1 112 ? -15.625 8.781 12.094 1 75.31 112 PRO B N 1
ATOM 4324 C CA . PRO B 1 112 ? -16.703 8.414 13.023 1 75.31 112 PRO B CA 1
ATOM 4325 C C . PRO B 1 112 ? -17.453 9.625 13.562 1 75.31 112 PRO B C 1
ATOM 4327 O O . PRO B 1 112 ? -18.688 9.578 13.695 1 75.31 112 PRO B O 1
ATOM 4330 N N . LEU B 1 113 ? -16.781 10.641 13.867 1 84.94 113 LEU B N 1
ATOM 4331 C CA . LEU B 1 113 ? -17.406 11.844 14.383 1 84.94 113 LEU B CA 1
ATOM 4332 C C . LEU B 1 113 ? -18.406 12.414 13.375 1 84.94 113 LEU B C 1
ATOM 4334 O O . LEU B 1 113 ? -19.562 12.672 13.711 1 84.94 113 LEU B O 1
ATOM 4338 N N . TRP B 1 114 ? -17.938 12.57 12.234 1 88.5 114 TRP B N 1
ATOM 4339 C CA . TRP B 1 114 ? -18.781 13.219 11.234 1 88.5 114 TRP B CA 1
ATOM 4340 C C . TRP B 1 114 ? -19.953 12.32 10.844 1 88.5 114 TRP B C 1
ATOM 4342 O O . TRP B 1 114 ? -21.047 12.805 10.578 1 88.5 114 TRP B O 1
ATOM 4352 N N . LYS B 1 115 ? -19.766 11.055 10.82 1 81.56 115 LYS B N 1
ATOM 4353 C CA . LYS B 1 115 ? -20.875 10.133 10.586 1 81.56 115 LYS B CA 1
ATOM 4354 C C . LYS B 1 115 ? -21.938 10.258 11.68 1 81.56 115 LYS B C 1
ATOM 4356 O O . LYS B 1 115 ? -23.125 10.227 11.391 1 81.56 115 LYS B O 1
ATOM 4361 N N . ASP B 1 116 ? -21.469 10.367 12.875 1 84.38 116 ASP B N 1
ATOM 4362 C CA . ASP B 1 116 ? -22.391 10.523 13.984 1 84.38 116 ASP B CA 1
ATOM 4363 C C . ASP B 1 116 ? -23.172 11.844 13.875 1 84.38 116 ASP B C 1
ATOM 4365 O O . ASP B 1 116 ? -24.359 11.898 14.18 1 84.38 116 ASP B O 1
ATOM 4369 N N . ILE B 1 117 ? -22.469 12.797 13.484 1 88.75 117 ILE B N 1
ATOM 4370 C CA . ILE B 1 117 ? -23.109 14.102 13.328 1 88.75 117 ILE B CA 1
ATOM 4371 C C . ILE B 1 117 ? -24.156 14.031 12.211 1 88.75 117 ILE B C 1
ATOM 4373 O O . ILE B 1 117 ? -25.25 14.555 12.352 1 88.75 117 ILE B O 1
ATOM 4377 N N . GLU B 1 118 ? -23.828 13.422 11.18 1 88.31 118 GLU B N 1
ATOM 4378 C CA . GLU B 1 118 ? -24.766 13.242 10.07 1 88.31 118 GLU B CA 1
ATOM 4379 C C . GLU B 1 118 ? -26.031 12.523 10.531 1 88.31 118 GLU B C 1
ATOM 4381 O O . GLU B 1 118 ? -27.125 12.859 10.102 1 88.31 118 GLU B O 1
ATOM 4386 N N . LYS B 1 119 ? -25.875 11.562 11.359 1 82.75 119 LYS B N 1
ATOM 4387 C CA . LYS B 1 119 ? -27 10.797 11.867 1 82.75 119 LYS B CA 1
ATOM 4388 C C . LYS B 1 119 ? -27.938 11.672 12.688 1 82.75 119 LYS B C 1
ATOM 4390 O O . LYS B 1 119 ? -29.156 11.445 12.711 1 82.75 119 LYS B O 1
ATOM 4395 N N . LEU B 1 120 ? -27.391 12.625 13.367 1 84.75 120 LEU B N 1
ATOM 4396 C CA . LEU B 1 120 ? -28.188 13.523 14.195 1 84.75 120 LEU B CA 1
ATOM 4397 C C . LEU B 1 120 ? -28.984 14.492 13.328 1 84.75 120 LEU B C 1
ATOM 4399 O O . LEU B 1 120 ? -29.984 15.047 13.781 1 84.75 120 LEU B O 1
ATOM 4403 N N . ARG B 1 121 ? -28.453 14.695 12.055 1 88.5 121 ARG B N 1
ATOM 4404 C CA . ARG B 1 121 ? -29.109 15.648 11.164 1 88.5 121 ARG B CA 1
ATOM 4405 C C . ARG B 1 121 ? -29.406 15.016 9.805 1 88.5 121 ARG B C 1
ATOM 4407 O O . ARG B 1 121 ? -28.906 15.484 8.781 1 88.5 121 ARG B O 1
ATOM 4414 N N . PRO B 1 122 ? -30.203 14.008 9.844 1 86.75 122 PRO B N 1
ATOM 4415 C CA . PRO B 1 122 ? -30.516 13.352 8.578 1 86.75 122 PRO B CA 1
ATOM 4416 C C . PRO B 1 122 ? -31.281 14.258 7.617 1 86.75 122 PRO B C 1
ATOM 4418 O O . PRO B 1 122 ? -31.391 13.953 6.426 1 86.75 122 PRO B O 1
ATOM 4421 N N . ASP B 1 123 ? -31.703 15.328 8.117 1 90.75 123 ASP B N 1
ATOM 4422 C CA . ASP B 1 123 ? -32.469 16.281 7.328 1 90.75 123 ASP B CA 1
ATOM 4423 C C . ASP B 1 123 ? -31.562 17.188 6.52 1 90.75 123 ASP B C 1
ATOM 4425 O O . ASP B 1 123 ? -32.031 17.875 5.598 1 90.75 123 ASP B O 1
ATOM 4429 N N . CYS B 1 124 ? -30.375 17.219 6.832 1 92.62 124 CYS B N 1
ATOM 4430 C CA . CYS B 1 124 ? -29.438 18.156 6.203 1 92.62 124 CYS B CA 1
ATOM 4431 C C . CYS B 1 124 ? -28.562 17.453 5.188 1 92.62 124 CYS B C 1
ATOM 4433 O O . CYS B 1 124 ? -28.312 16.25 5.297 1 92.62 124 CYS B O 1
ATOM 4435 N N . LEU B 1 125 ? -28.078 18.203 4.148 1 93.75 125 LEU B N 1
ATOM 4436 C CA . LEU B 1 125 ? -27.031 17.766 3.232 1 93.75 125 LEU B CA 1
ATOM 4437 C C . LEU B 1 125 ? -25.656 18.25 3.699 1 93.75 125 LEU B C 1
ATOM 4439 O O . LEU B 1 125 ? -25.484 19.438 3.973 1 93.75 125 LEU B O 1
ATOM 4443 N N . PHE B 1 126 ? -24.797 17.328 3.834 1 94.31 126 PHE B N 1
ATOM 4444 C CA . PHE B 1 126 ? -23.453 17.688 4.273 1 94.31 126 PHE B CA 1
ATOM 4445 C C . PHE B 1 126 ? -22.5 17.766 3.088 1 94.31 126 PHE B C 1
ATOM 4447 O O . PHE B 1 126 ? -22.469 16.875 2.238 1 94.31 126 PHE B O 1
ATOM 4454 N N . VAL B 1 127 ? -21.719 18.875 2.988 1 94.88 127 VAL B N 1
ATOM 4455 C CA . VAL B 1 127 ? -20.688 19.078 1.981 1 94.88 127 VAL B CA 1
ATOM 4456 C C . VAL B 1 127 ? -19.359 19.359 2.666 1 94.88 127 VAL B C 1
ATOM 4458 O O . VAL B 1 127 ? -19.234 20.312 3.434 1 94.88 127 VAL B O 1
ATOM 4461 N N . TYR B 1 128 ? -18.438 18.484 2.42 1 93.81 128 TYR B N 1
ATOM 4462 C CA . TYR B 1 128 ? -17.125 18.625 3.029 1 93.81 128 TYR B CA 1
ATOM 4463 C C . TYR B 1 128 ? -16.109 19.141 2.016 1 93.81 128 TYR B C 1
ATOM 4465 O O . TYR B 1 128 ? -16.016 18.625 0.902 1 93.81 128 TYR B O 1
ATOM 4473 N N . MET B 1 129 ? -15.438 20.203 2.375 1 88.5 129 MET B N 1
ATOM 4474 C CA . MET B 1 129 ? -14.305 20.703 1.598 1 88.5 129 MET B CA 1
ATOM 4475 C C . MET B 1 129 ? -12.984 20.391 2.301 1 88.5 129 MET B C 1
ATOM 4477 O O . MET B 1 129 ? -12.781 20.781 3.451 1 88.5 129 MET B O 1
ATOM 4481 N N . THR B 1 130 ? -12.156 19.625 1.719 1 85.44 130 THR B N 1
ATOM 4482 C CA . THR B 1 130 ? -10.93 19.203 2.387 1 85.44 130 THR B CA 1
ATOM 4483 C C . THR B 1 130 ? -9.797 19.031 1.377 1 85.44 130 THR B C 1
ATOM 4485 O O . THR B 1 130 ? -10.039 18.781 0.198 1 85.44 130 THR B O 1
ATOM 4488 N N . HIS B 1 131 ? -8.594 19.297 1.819 1 73.62 131 HIS B N 1
ATOM 4489 C CA . HIS B 1 131 ? -7.395 18.969 1.054 1 73.62 131 HIS B CA 1
ATOM 4490 C C . HIS B 1 131 ? -6.781 17.656 1.524 1 73.62 131 HIS B C 1
ATOM 4492 O O . HIS B 1 131 ? -5.832 17.156 0.918 1 73.62 131 HIS B O 1
ATOM 4498 N N . ASP B 1 132 ? -7.395 17.125 2.514 1 78 132 ASP B N 1
ATOM 4499 C CA . ASP B 1 132 ? -6.922 15.859 3.057 1 78 132 ASP B CA 1
ATOM 4500 C C . ASP B 1 132 ? -7.496 14.68 2.275 1 78 132 ASP B C 1
ATOM 4502 O O . ASP B 1 132 ? -8.672 14.336 2.43 1 78 132 ASP B O 1
ATOM 4506 N N . THR B 1 133 ? -6.598 14.031 1.608 1 75.62 133 THR B N 1
ATOM 4507 C CA . THR B 1 133 ? -7.043 12.961 0.716 1 75.62 133 THR B CA 1
ATOM 4508 C C . THR B 1 133 ? -7.492 11.742 1.514 1 75.62 133 THR B C 1
ATOM 4510 O O . THR B 1 133 ? -8.383 11 1.081 1 75.62 133 THR B O 1
ATOM 4513 N N . ASP B 1 134 ? -6.906 11.5 2.635 1 73.56 134 ASP B N 1
ATOM 4514 C CA . ASP B 1 134 ? -7.297 10.359 3.461 1 73.56 134 ASP B CA 1
ATOM 4515 C C . ASP B 1 134 ? -8.711 10.539 4.008 1 73.56 134 ASP B C 1
ATOM 4517 O O . ASP B 1 134 ? -9.492 9.594 4.039 1 73.56 134 ASP B O 1
ATOM 4521 N N . PHE B 1 135 ? -8.961 11.758 4.418 1 80.56 135 PHE B N 1
ATOM 4522 C CA . PHE B 1 135 ? -10.297 12.062 4.914 1 80.56 135 PHE B CA 1
ATOM 4523 C C . PHE B 1 135 ? -11.336 11.859 3.82 1 80.56 135 PHE B C 1
ATOM 4525 O O . PHE B 1 135 ? -12.375 11.227 4.051 1 80.56 135 PHE B O 1
ATOM 4532 N N . ALA B 1 136 ? -11.023 12.406 2.703 1 80.12 136 ALA B N 1
ATOM 4533 C CA . ALA B 1 136 ? -11.938 12.281 1.571 1 80.12 136 ALA B CA 1
ATOM 4534 C C . ALA B 1 136 ? -12.188 10.82 1.22 1 80.12 136 ALA B C 1
ATOM 4536 O O . ALA B 1 136 ? -13.328 10.414 0.993 1 80.12 136 ALA B O 1
ATOM 4537 N N . ALA B 1 137 ? -11.141 10.094 1.234 1 74.62 137 ALA B N 1
ATOM 4538 C CA . ALA B 1 137 ? -11.234 8.68 0.855 1 74.62 137 ALA B CA 1
ATOM 4539 C C . ALA B 1 137 ? -12.023 7.887 1.89 1 74.62 137 ALA B C 1
ATOM 4541 O O . ALA B 1 137 ? -12.719 6.926 1.547 1 74.62 137 ALA B O 1
ATOM 4542 N N . ALA B 1 138 ? -11.969 8.273 3.086 1 72.25 138 ALA B N 1
ATOM 4543 C CA . ALA B 1 138 ? -12.586 7.539 4.188 1 72.25 138 ALA B CA 1
ATOM 4544 C C . ALA B 1 138 ? -14.102 7.703 4.176 1 72.25 138 ALA B C 1
ATOM 4546 O O . ALA B 1 138 ? -14.82 6.895 4.762 1 72.25 138 ALA B O 1
ATOM 4547 N N . LEU B 1 139 ? -14.578 8.773 3.525 1 78.12 139 LEU B N 1
ATOM 4548 C CA . LEU B 1 139 ? -16.016 8.977 3.398 1 78.12 139 LEU B CA 1
ATOM 4549 C C . LEU B 1 139 ? -16.562 8.211 2.205 1 78.12 139 LEU B C 1
ATOM 4551 O O . LEU B 1 139 ? -16.938 8.812 1.195 1 78.12 139 LEU B O 1
ATOM 4555 N N . HIS B 1 140 ? -16.766 7.055 2.342 1 65.31 140 HIS B N 1
ATOM 4556 C CA . HIS B 1 140 ? -17.047 6.113 1.264 1 65.31 140 HIS B CA 1
ATOM 4557 C C . HIS B 1 140 ? -18.375 6.422 0.601 1 65.31 140 HIS B C 1
ATOM 4559 O O . HIS B 1 140 ? -18.531 6.281 -0.616 1 65.31 140 HIS B O 1
ATOM 4565 N N . GLU B 1 141 ? -19.281 6.781 1.371 1 68.88 141 GLU B N 1
ATOM 4566 C CA . GLU B 1 141 ? -20.641 6.957 0.849 1 68.88 141 GLU B CA 1
ATOM 4567 C C . GLU B 1 141 ? -20.812 8.328 0.202 1 68.88 141 GLU B C 1
ATOM 4569 O O . GLU B 1 141 ? -21.797 8.578 -0.477 1 68.88 141 GLU B O 1
ATOM 4574 N N . ALA B 1 142 ? -19.781 9.062 0.31 1 78.62 142 ALA B N 1
ATOM 4575 C CA . ALA B 1 142 ? -19.906 10.43 -0.178 1 78.62 142 ALA B CA 1
ATOM 4576 C C . ALA B 1 142 ? -19.5 10.531 -1.648 1 78.62 142 ALA B C 1
ATOM 4578 O O . ALA B 1 142 ? -18.609 9.805 -2.107 1 78.62 142 ALA B O 1
ATOM 4579 N N . LYS B 1 143 ? -20.203 11.344 -2.348 1 84.81 143 LYS B N 1
ATOM 4580 C CA . LYS B 1 143 ? -19.766 11.711 -3.689 1 84.81 143 LYS B CA 1
ATOM 4581 C C . LYS B 1 143 ? -18.516 12.594 -3.631 1 84.81 143 LYS B C 1
ATOM 4583 O O . LYS B 1 143 ? -18.469 13.555 -2.867 1 84.81 143 LYS B O 1
ATOM 4588 N N . LYS B 1 144 ? -17.547 12.219 -4.379 1 85.62 144 LYS B N 1
ATOM 4589 C CA . LYS B 1 144 ? -16.281 12.938 -4.359 1 85.62 144 LYS B CA 1
ATOM 4590 C C . LYS B 1 144 ? -16.109 13.797 -5.609 1 85.62 144 LYS B C 1
ATOM 4592 O O . LYS B 1 144 ? -16.266 13.305 -6.73 1 85.62 144 LYS B O 1
ATOM 4597 N N . ILE B 1 145 ? -15.859 15.117 -5.406 1 88.44 145 ILE B N 1
ATOM 4598 C CA . ILE B 1 145 ? -15.688 16.078 -6.488 1 88.44 145 ILE B CA 1
ATOM 4599 C C . ILE B 1 145 ? -14.289 16.688 -6.41 1 88.44 145 ILE B C 1
ATOM 4601 O O . ILE B 1 145 ? -13.867 17.141 -5.34 1 88.44 145 ILE B O 1
ATOM 4605 N N . TRP B 1 146 ? -13.57 16.609 -7.527 1 83.31 146 TRP B N 1
ATOM 4606 C CA . TRP B 1 146 ? -12.242 17.203 -7.648 1 83.31 146 TRP B CA 1
ATOM 4607 C C . TRP B 1 146 ? -12.32 18.609 -8.258 1 83.31 146 TRP B C 1
ATOM 4609 O O . TRP B 1 146 ? -12.695 18.766 -9.414 1 83.31 146 TRP B O 1
ATOM 4619 N N . LEU B 1 147 ? -12.031 19.578 -7.434 1 82.5 147 LEU B N 1
ATOM 4620 C CA . LEU B 1 147 ? -11.953 20.953 -7.934 1 82.5 147 LEU B CA 1
ATOM 4621 C C . LEU B 1 147 ? -10.57 21.25 -8.508 1 82.5 147 LEU B C 1
ATOM 4623 O O . LEU B 1 147 ? -9.609 21.438 -7.754 1 82.5 147 LEU B O 1
ATOM 4627 N N . LYS B 1 148 ? -10.461 21.266 -9.781 1 73.81 148 LYS B N 1
ATOM 4628 C CA . LYS B 1 148 ? -9.188 21.359 -10.492 1 73.81 148 LYS B CA 1
ATOM 4629 C C . LYS B 1 148 ? -8.688 22.797 -10.531 1 73.81 148 LYS B C 1
ATOM 4631 O O . LYS B 1 148 ? -7.484 23.047 -10.383 1 73.81 148 LYS B O 1
ATOM 4636 N N . GLY B 1 149 ? -9.555 23.656 -10.812 1 71.88 149 GLY B N 1
ATOM 4637 C CA . GLY B 1 149 ? -9.141 25.047 -10.922 1 71.88 149 GLY B CA 1
ATOM 4638 C C . GLY B 1 149 ? -10.297 26 -11.141 1 71.88 149 GLY B C 1
ATOM 4639 O O . GLY B 1 149 ? -11.453 25.578 -11.211 1 71.88 149 GLY B O 1
ATOM 4640 N N . TYR B 1 150 ? -9.938 27.25 -10.922 1 73.19 150 TYR B N 1
ATOM 4641 C CA . TYR B 1 150 ? -10.883 28.344 -11.148 1 73.19 150 TYR B CA 1
ATOM 4642 C C . TYR B 1 150 ? -10.32 29.359 -12.133 1 73.19 150 TYR B C 1
ATOM 4644 O O . TYR B 1 150 ? -9.203 29.859 -11.953 1 73.19 150 TYR B O 1
ATOM 4652 N N . ASP B 1 151 ? -10.93 29.453 -13.203 1 64.69 151 ASP B N 1
ATOM 4653 C CA . ASP B 1 151 ? -10.406 30.344 -14.25 1 64.69 151 ASP B CA 1
ATOM 4654 C C . ASP B 1 151 ? -10.844 31.781 -14.016 1 64.69 151 ASP B C 1
ATOM 4656 O O . ASP B 1 151 ? -10.641 32.656 -14.883 1 64.69 151 ASP B O 1
ATOM 4660 N N . GLY B 1 152 ? -11.328 32.156 -12.945 1 63.56 152 GLY B N 1
ATOM 4661 C CA . GLY B 1 152 ? -11.82 33.5 -12.672 1 63.56 152 GLY B CA 1
ATOM 4662 C C . GLY B 1 152 ? -13.32 33.625 -12.805 1 63.56 152 GLY B C 1
ATOM 4663 O O . GLY B 1 152 ? -13.93 34.531 -12.227 1 63.56 152 GLY B O 1
ATOM 4664 N N . SER B 1 153 ? -13.891 32.781 -13.555 1 68.94 153 SER B N 1
ATOM 4665 C CA . SE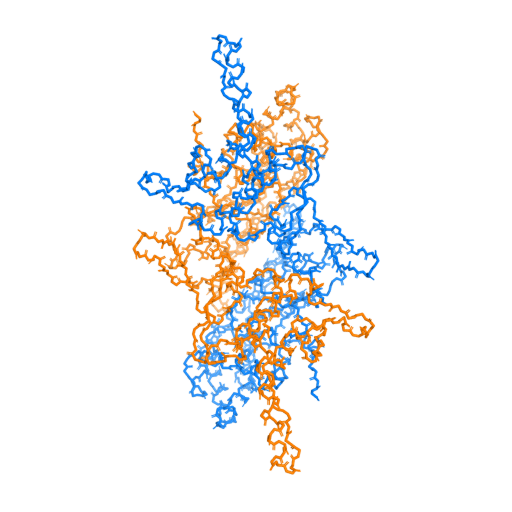R B 1 153 ? -15.328 32.844 -13.797 1 68.94 153 SER B CA 1
ATOM 4666 C C . SER B 1 153 ? -15.992 31.516 -13.477 1 68.94 153 SER B C 1
ATOM 4668 O O . SER B 1 153 ? -17.078 31.484 -12.906 1 68.94 153 SER B O 1
ATOM 4670 N N . CYS B 1 154 ? -15.25 30.5 -13.867 1 79.81 154 CYS B N 1
ATOM 4671 C CA . CYS B 1 154 ? -15.844 29.172 -13.695 1 79.81 154 CYS B CA 1
ATOM 4672 C C . CYS B 1 154 ? -14.867 28.234 -13 1 79.81 154 CYS B C 1
ATOM 4674 O O . CYS B 1 154 ? -13.648 28.359 -13.164 1 79.81 154 CYS B O 1
ATOM 4676 N N . TRP B 1 155 ? -15.578 27.328 -12.25 1 82.62 155 TRP B N 1
ATOM 4677 C CA . TRP B 1 155 ? -14.797 26.266 -11.625 1 82.62 155 TRP B CA 1
ATOM 4678 C C . TRP B 1 155 ? -14.633 25.078 -12.578 1 82.62 155 TRP B C 1
ATOM 4680 O O . TRP B 1 155 ? -15.57 24.719 -13.289 1 82.62 155 TRP B O 1
ATOM 4690 N N . ASP B 1 156 ? -13.438 24.688 -12.672 1 83.75 156 ASP B N 1
ATOM 4691 C CA . ASP B 1 156 ? -13.156 23.422 -13.344 1 83.75 156 ASP B CA 1
ATOM 4692 C C . ASP B 1 156 ? -13.164 22.266 -12.352 1 83.75 156 ASP B C 1
ATOM 4694 O O . ASP B 1 156 ? -12.328 22.203 -11.445 1 83.75 156 ASP B O 1
ATOM 4698 N N . TRP B 1 157 ? -14.281 21.438 -12.422 1 85.88 157 TRP B N 1
ATOM 4699 C CA . TRP B 1 157 ? -14.383 20.328 -11.477 1 85.88 157 TRP B CA 1
ATOM 4700 C C . TRP B 1 157 ? -14.766 19.031 -12.188 1 85.88 157 TRP B C 1
ATOM 4702 O O . TRP B 1 157 ? -15.234 19.062 -13.328 1 85.88 157 TRP B O 1
ATOM 4712 N N . GLU B 1 158 ? -14.375 17.922 -11.625 1 83.44 158 GLU B N 1
ATOM 4713 C CA . GLU B 1 158 ? -14.727 16.594 -12.133 1 83.44 158 GLU B CA 1
ATOM 4714 C C . GLU B 1 158 ? -14.984 15.617 -10.992 1 83.44 158 GLU B C 1
ATOM 4716 O O . GLU B 1 158 ? -14.469 15.797 -9.883 1 83.44 158 GLU B O 1
ATOM 4721 N N . ASP B 1 159 ? -15.797 14.609 -11.297 1 85.88 159 ASP B N 1
ATOM 4722 C CA . ASP B 1 159 ? -15.961 13.508 -10.359 1 85.88 159 ASP B CA 1
ATOM 4723 C C . ASP B 1 159 ? -14.672 12.695 -10.227 1 85.88 159 ASP B C 1
ATOM 4725 O O . ASP B 1 159 ? -13.977 12.461 -11.219 1 85.88 159 ASP B O 1
ATOM 4729 N N . VAL B 1 160 ? -14.328 12.406 -8.984 1 82.38 160 VAL B N 1
ATOM 4730 C CA . VAL B 1 160 ? -13.188 11.508 -8.797 1 82.38 160 VAL B CA 1
ATOM 4731 C C . VAL B 1 160 ? -13.555 10.102 -9.273 1 82.38 160 VAL B C 1
ATOM 4733 O O . VAL B 1 160 ? -14.523 9.508 -8.789 1 82.38 160 VAL B O 1
ATOM 4736 N N . PRO B 1 161 ? -12.836 9.641 -10.242 1 78.31 161 PRO B N 1
ATOM 4737 C CA . PRO B 1 161 ? -13.164 8.305 -10.742 1 78.31 161 PRO B CA 1
ATOM 4738 C C . PRO B 1 161 ? -12.805 7.195 -9.75 1 78.31 161 PRO B C 1
ATOM 4740 O O . PRO B 1 161 ? -12.062 7.434 -8.797 1 78.31 161 PRO B O 1
ATOM 4743 N N . ASP B 1 162 ? -13.422 6.102 -9.945 1 73.25 162 ASP B N 1
ATOM 4744 C CA . ASP B 1 162 ? -13.055 4.891 -9.211 1 73.25 162 ASP B CA 1
ATOM 4745 C C . ASP B 1 162 ? -12.125 4.012 -10.039 1 73.25 162 ASP B C 1
ATOM 4747 O O . ASP B 1 162 ? -12.461 3.621 -11.164 1 73.25 162 ASP B O 1
ATOM 4751 N N . VAL B 1 163 ? -10.883 3.914 -9.539 1 72.88 163 VAL B N 1
ATOM 4752 C CA . VAL B 1 163 ? -9.914 3.062 -10.227 1 72.88 163 VAL B CA 1
ATOM 4753 C C . VAL B 1 163 ? -9.68 1.79 -9.414 1 72.88 163 VAL B C 1
ATOM 4755 O O . VAL B 1 163 ? -9.188 1.849 -8.289 1 72.88 163 VAL B O 1
ATOM 4758 N N . GLU B 1 164 ? -9.984 0.689 -9.984 1 70.25 164 GLU B N 1
ATOM 4759 C CA . GLU B 1 164 ? -9.82 -0.592 -9.305 1 70.25 164 GLU B CA 1
ATOM 4760 C C . GLU B 1 164 ? -8.359 -0.87 -8.992 1 70.25 164 GLU B C 1
ATOM 4762 O O . GLU B 1 164 ? -7.484 -0.675 -9.844 1 70.25 164 GLU B O 1
ATOM 4767 N N . GLY B 1 165 ? -8.125 -1.214 -7.82 1 69.88 165 GLY B N 1
ATOM 4768 C CA . GLY B 1 165 ? -6.773 -1.617 -7.445 1 69.88 165 GLY B CA 1
ATOM 4769 C C . GLY B 1 165 ? -5.926 -0.465 -6.945 1 69.88 165 GLY B C 1
ATOM 4770 O O . GLY B 1 165 ? -4.766 -0.657 -6.578 1 69.88 165 GLY B O 1
ATOM 4771 N N . LEU B 1 166 ? -6.453 0.658 -7.027 1 77.31 166 LEU B N 1
ATOM 4772 C CA . LEU B 1 166 ? -5.699 1.822 -6.574 1 77.31 166 LEU B CA 1
ATOM 4773 C C . LEU B 1 166 ? -6.379 2.473 -5.375 1 77.31 166 LEU B C 1
ATOM 4775 O O . LEU B 1 166 ? -7.566 2.797 -5.43 1 77.31 166 LEU B O 1
ATOM 4779 N N . PRO B 1 167 ? -5.594 2.584 -4.285 1 74.06 167 PRO B N 1
ATOM 4780 C CA . PRO B 1 167 ? -6.18 3.297 -3.146 1 74.06 167 PRO B CA 1
ATOM 4781 C C . PRO B 1 167 ? -6.668 4.695 -3.512 1 74.06 167 PRO B C 1
ATOM 4783 O O . PRO B 1 167 ? -5.98 5.422 -4.234 1 74.06 167 PRO B O 1
ATOM 4786 N N . GLU B 1 168 ? -7.789 5.031 -3.039 1 74 168 GLU B N 1
ATOM 4787 C CA . GLU B 1 168 ? -8.398 6.32 -3.371 1 74 168 GLU B CA 1
ATOM 4788 C C . GLU B 1 168 ? -7.508 7.477 -2.926 1 74 168 GLU B C 1
ATOM 4790 O O . GLU B 1 168 ? -7.418 8.5 -3.609 1 74 168 GLU B O 1
ATOM 4795 N N . SER B 1 169 ? -6.902 7.301 -1.755 1 73 169 SER B N 1
ATOM 4796 C CA . SER B 1 169 ? -6.023 8.359 -1.264 1 73 169 SER B CA 1
ATOM 4797 C C . SER B 1 169 ? -4.883 8.625 -2.24 1 73 169 SER B C 1
ATOM 4799 O O . SER B 1 169 ? -4.523 9.781 -2.482 1 73 169 SER B O 1
ATOM 4801 N N . LEU B 1 170 ? -4.348 7.59 -2.787 1 77.56 170 LEU B N 1
ATOM 4802 C CA . LEU B 1 170 ? -3.283 7.703 -3.779 1 77.56 170 LEU B CA 1
ATOM 4803 C C . LEU B 1 170 ? -3.799 8.359 -5.055 1 77.56 170 LEU B C 1
ATOM 4805 O O . LEU B 1 170 ? -3.123 9.219 -5.633 1 77.56 170 LEU B O 1
ATOM 4809 N N . LEU B 1 171 ? -4.949 7.977 -5.441 1 80.44 171 LEU B N 1
ATOM 4810 C CA . LEU B 1 171 ? -5.57 8.539 -6.633 1 80.44 171 LEU B CA 1
ATOM 4811 C C . LEU B 1 171 ? -5.742 10.047 -6.496 1 80.44 171 LEU B C 1
ATOM 4813 O O . LEU B 1 171 ? -5.418 10.797 -7.418 1 80.44 171 LEU B O 1
ATOM 4817 N N . ILE B 1 172 ? -6.219 10.453 -5.375 1 74.38 172 ILE B N 1
ATOM 4818 C CA . ILE B 1 172 ? -6.453 11.867 -5.129 1 74.38 172 ILE B CA 1
ATOM 4819 C C . ILE B 1 172 ? -5.125 12.625 -5.148 1 74.38 172 ILE B C 1
ATOM 4821 O O . ILE B 1 172 ? -5.039 13.727 -5.691 1 74.38 172 ILE B O 1
ATOM 4825 N N . GLU B 1 173 ? -4.086 12.047 -4.609 1 73.94 173 GLU B N 1
ATOM 4826 C CA . GLU B 1 173 ? -2.758 12.648 -4.617 1 73.94 173 GLU B CA 1
ATOM 4827 C C . GLU B 1 173 ? -2.244 12.836 -6.043 1 73.94 173 GLU B C 1
ATOM 4829 O O . GLU B 1 173 ? -1.69 13.883 -6.383 1 73.94 173 GLU B O 1
ATOM 4834 N N . ILE B 1 174 ? -2.41 11.875 -6.812 1 81.69 174 ILE B N 1
ATOM 4835 C CA . ILE B 1 174 ? -1.951 11.852 -8.195 1 81.69 174 ILE B CA 1
ATOM 4836 C C . ILE B 1 174 ? -2.713 12.898 -9.008 1 81.69 174 ILE B C 1
ATOM 4838 O O . ILE B 1 174 ? -2.115 13.641 -9.797 1 81.69 174 ILE B O 1
ATOM 4842 N N . LEU B 1 175 ? -3.977 12.992 -8.773 1 76.88 175 LEU B N 1
ATOM 4843 C CA . LEU B 1 175 ? -4.828 13.914 -9.523 1 76.88 175 LEU B CA 1
ATOM 4844 C C . LEU B 1 175 ? -4.484 15.359 -9.188 1 76.88 175 LEU B C 1
ATOM 4846 O O . LEU B 1 175 ? -4.672 16.25 -10.023 1 76.88 175 LEU B O 1
ATOM 4850 N N . GLY B 1 176 ? -3.975 15.547 -8.055 1 69.5 176 GLY B N 1
ATOM 4851 C CA . GLY B 1 176 ? -3.633 16.891 -7.625 1 69.5 176 GLY B CA 1
ATOM 4852 C C . GLY B 1 176 ? -2.281 17.359 -8.133 1 69.5 176 GLY B C 1
ATOM 4853 O O . GLY B 1 176 ? -1.927 18.531 -7.988 1 69.5 176 GLY B O 1
ATOM 4854 N N . SER B 1 177 ? -1.538 16.438 -8.695 1 71.81 177 SER B N 1
ATOM 4855 C CA . SER B 1 177 ? -0.195 16.781 -9.148 1 71.81 177 SER B CA 1
ATOM 4856 C C . SER B 1 177 ? -0.211 17.297 -10.578 1 71.81 177 SER B C 1
ATOM 4858 O O . SER B 1 177 ? -0.958 16.781 -11.422 1 71.81 177 SER B O 1
ATOM 4860 N N . ARG B 1 178 ? 0.597 18.281 -10.766 1 68.44 178 ARG B N 1
ATOM 4861 C CA . ARG B 1 178 ? 0.776 18.781 -12.133 1 68.44 178 ARG B CA 1
ATOM 4862 C C . ARG B 1 178 ? 1.974 18.109 -12.805 1 68.44 178 ARG B C 1
ATOM 4864 O O . ARG B 1 178 ? 2.174 18.266 -14.008 1 68.44 178 ARG B O 1
ATOM 4871 N N . LYS B 1 179 ? 2.783 17.406 -12.07 1 80.62 179 LYS B N 1
ATOM 4872 C CA . LYS B 1 179 ? 3.957 16.703 -12.586 1 80.62 179 LYS B CA 1
ATOM 4873 C C . LYS B 1 179 ? 3.611 15.266 -12.984 1 80.62 179 LYS B C 1
ATOM 4875 O O . LYS B 1 179 ? 2.701 14.664 -12.414 1 80.62 179 LYS B O 1
ATOM 4880 N N . PRO B 1 180 ? 4.363 14.805 -14.016 1 90.75 180 PRO B N 1
ATOM 4881 C CA . PRO B 1 180 ? 4.215 13.367 -14.25 1 90.75 180 PRO B CA 1
ATOM 4882 C C . PRO B 1 180 ? 4.605 12.531 -13.031 1 90.75 180 PRO B C 1
ATOM 4884 O O . PRO B 1 180 ? 5.359 13 -12.172 1 90.75 180 PRO B O 1
ATOM 4887 N N . ILE B 1 181 ? 4.113 11.352 -13.023 1 92.81 181 ILE B N 1
ATOM 4888 C CA . ILE B 1 181 ? 4.223 10.555 -11.812 1 92.81 181 ILE B CA 1
ATOM 4889 C C . ILE B 1 181 ? 5.223 9.422 -12.031 1 92.81 181 ILE B C 1
ATOM 4891 O O . ILE B 1 181 ? 5.219 8.773 -13.078 1 92.81 181 ILE B O 1
ATOM 4895 N N . VAL B 1 182 ? 6.047 9.164 -11.055 1 96.06 182 VAL B N 1
ATOM 4896 C CA . VAL B 1 182 ? 6.934 8 -11.062 1 96.06 182 VAL B CA 1
ATOM 4897 C C . VAL B 1 182 ? 6.801 7.242 -9.742 1 96.06 182 VAL B C 1
ATOM 4899 O O . VAL B 1 182 ? 7.07 7.793 -8.672 1 96.06 182 VAL B O 1
ATOM 4902 N N . PHE B 1 183 ? 6.363 6.031 -9.836 1 94.69 183 PHE B N 1
ATOM 4903 C CA . PHE B 1 183 ? 6.355 5.148 -8.68 1 94.69 183 PHE B CA 1
ATOM 4904 C C . PHE B 1 183 ? 7.711 4.473 -8.5 1 94.69 183 PHE B C 1
ATOM 4906 O O . PHE B 1 183 ? 8.305 4 -9.477 1 94.69 183 PHE B O 1
ATOM 4913 N N . VAL B 1 184 ? 8.172 4.43 -7.266 1 95 184 VAL B N 1
ATOM 4914 C CA . VAL B 1 184 ? 9.453 3.787 -7.004 1 95 184 VAL B CA 1
ATOM 4915 C C . VAL B 1 184 ? 9.328 2.832 -5.82 1 95 184 VAL B C 1
ATOM 4917 O O . VAL B 1 184 ? 8.336 2.881 -5.082 1 95 184 VAL B O 1
ATOM 4920 N N . GLU B 1 185 ? 10.336 1.948 -5.727 1 91.31 185 GLU B N 1
ATOM 4921 C CA . GLU B 1 185 ? 10.383 1.052 -4.578 1 91.31 185 GLU B CA 1
ATOM 4922 C C . GLU B 1 185 ? 10.836 1.789 -3.32 1 91.31 185 GLU B C 1
ATOM 4924 O O . GLU B 1 185 ? 11.492 2.83 -3.408 1 91.31 185 GLU B O 1
ATOM 4929 N N . GLY B 1 186 ? 10.453 1.226 -2.195 1 83.62 186 GLY B N 1
ATOM 4930 C CA . GLY B 1 186 ? 10.93 1.77 -0.932 1 83.62 186 GLY B CA 1
ATOM 4931 C C . GLY B 1 186 ? 9.852 2.518 -0.165 1 83.62 186 GLY B C 1
ATOM 4932 O O . GLY B 1 186 ? 8.688 2.527 -0.57 1 83.62 186 GLY B O 1
ATOM 4933 N N . GLU B 1 187 ? 10.289 2.982 0.908 1 75.19 187 GLU B N 1
ATOM 4934 C CA . GLU B 1 187 ? 9.391 3.709 1.804 1 75.19 187 GLU B CA 1
ATOM 4935 C C . GLU B 1 187 ? 9.852 5.152 1.993 1 75.19 187 GLU B C 1
ATOM 4937 O O . GLU B 1 187 ? 11.031 5.461 1.81 1 75.19 187 GLU B O 1
ATOM 4942 N N . ASN B 1 188 ? 8.836 5.945 2.369 1 68.75 188 ASN B N 1
ATOM 4943 C CA . ASN B 1 188 ? 9.195 7.332 2.637 1 68.75 188 ASN B CA 1
ATOM 4944 C C . ASN B 1 188 ? 10.266 7.438 3.721 1 68.75 188 ASN B C 1
ATOM 4946 O O . ASN B 1 188 ? 10.219 6.715 4.715 1 68.75 188 ASN B O 1
ATOM 4950 N N . GLY B 1 189 ? 11.305 8.188 3.465 1 64.94 189 GLY B N 1
ATOM 4951 C CA . GLY B 1 189 ? 12.352 8.406 4.449 1 64.94 189 GLY B CA 1
ATOM 4952 C C . GLY B 1 189 ? 13.633 7.656 4.137 1 64.94 189 GLY B C 1
ATOM 4953 O O . GLY B 1 189 ? 14.672 7.906 4.746 1 64.94 189 GLY B O 1
ATOM 4954 N N . SER B 1 190 ? 13.508 6.715 3.25 1 74.12 190 SER B N 1
ATOM 4955 C CA . SER B 1 190 ? 14.703 5.965 2.887 1 74.12 190 SER B CA 1
ATOM 4956 C C . SER B 1 190 ? 15.633 6.805 2.018 1 74.12 190 SER B C 1
ATOM 4958 O O . SER B 1 190 ? 15.195 7.738 1.343 1 74.12 190 SER B O 1
ATOM 4960 N N . TYR B 1 191 ? 16.938 6.547 2.09 1 77.62 191 TYR B N 1
ATOM 4961 C CA . TYR B 1 191 ? 17.938 7.234 1.27 1 77.62 191 TYR B CA 1
ATOM 4962 C C . TYR B 1 191 ? 17.641 7.035 -0.214 1 77.62 191 TYR B C 1
ATOM 4964 O O . TYR B 1 191 ? 17.844 7.945 -1.019 1 77.62 191 TYR B O 1
ATOM 4972 N N . ASP B 1 192 ? 17.078 5.852 -0.553 1 86.25 192 ASP B N 1
ATOM 4973 C CA . ASP B 1 192 ? 16.766 5.535 -1.943 1 86.25 192 ASP B CA 1
ATOM 4974 C C . ASP B 1 192 ? 15.695 6.48 -2.492 1 86.25 192 ASP B C 1
ATOM 4976 O O . ASP B 1 192 ? 15.836 7.012 -3.596 1 86.25 192 ASP B O 1
ATOM 4980 N N . VAL B 1 193 ? 14.734 6.695 -1.684 1 85.31 193 VAL B N 1
ATOM 4981 C CA . VAL B 1 193 ? 13.633 7.547 -2.127 1 85.31 193 VAL B CA 1
ATOM 4982 C C . VAL B 1 193 ? 14.117 8.992 -2.232 1 85.31 193 VAL B C 1
ATOM 4984 O O . VAL B 1 193 ? 13.734 9.719 -3.156 1 85.31 193 VAL B O 1
ATOM 4987 N N . SER B 1 194 ? 14.969 9.414 -1.309 1 79.94 194 SER B N 1
ATOM 4988 C CA . SER B 1 194 ? 15.539 10.75 -1.369 1 79.94 194 SER B CA 1
ATOM 4989 C C . SER B 1 194 ? 16.375 10.945 -2.637 1 79.94 194 SER B C 1
ATOM 4991 O O . SER B 1 194 ? 16.312 12 -3.268 1 79.94 194 SER B O 1
ATOM 4993 N N . LEU B 1 195 ? 17.078 9.961 -2.973 1 88.25 195 LEU B N 1
ATOM 4994 C CA . LEU B 1 195 ? 17.891 10 -4.188 1 88.25 195 LEU B CA 1
ATOM 4995 C C . LEU B 1 195 ? 17 10.117 -5.422 1 88.25 195 LEU B C 1
ATOM 4997 O O . LEU B 1 195 ? 17.266 10.938 -6.309 1 88.25 195 LEU B O 1
ATOM 5001 N N . TYR B 1 196 ? 15.969 9.312 -5.488 1 92.19 196 TYR B N 1
ATOM 5002 C CA . TYR B 1 196 ? 15.031 9.375 -6.609 1 92.19 196 TYR B CA 1
ATOM 5003 C C . TYR B 1 196 ? 14.43 10.773 -6.738 1 92.19 196 TYR B C 1
ATOM 5005 O O . TYR B 1 196 ? 14.367 11.328 -7.84 1 92.19 196 TYR B O 1
ATOM 5013 N N . ARG B 1 197 ? 14 11.32 -5.652 1 83.44 197 ARG B N 1
ATOM 5014 C CA . ARG B 1 197 ? 13.359 12.625 -5.672 1 83.44 197 ARG B CA 1
ATOM 5015 C C . ARG B 1 197 ? 14.32 13.711 -6.145 1 83.44 197 ARG B C 1
ATOM 5017 O O . ARG B 1 197 ? 13.922 14.641 -6.844 1 83.44 197 ARG B O 1
ATOM 5024 N N . ALA B 1 198 ? 15.531 13.547 -5.742 1 82.06 198 ALA B N 1
ATOM 5025 C CA . ALA B 1 198 ? 16.531 14.531 -6.141 1 82.06 198 ALA B CA 1
ATOM 5026 C C . ALA B 1 198 ? 16.828 14.43 -7.637 1 82.06 198 ALA B C 1
ATOM 5028 O O . ALA B 1 198 ? 16.984 15.453 -8.312 1 82.06 198 ALA B O 1
ATOM 5029 N N . VAL B 1 199 ? 16.938 13.242 -8.102 1 89.75 199 VAL B N 1
ATOM 5030 C CA . VAL B 1 199 ? 17.297 13.023 -9.492 1 89.75 199 VAL B CA 1
ATOM 5031 C C . VAL B 1 199 ? 16.094 13.312 -10.391 1 89.75 199 VAL B C 1
ATOM 5033 O O . VAL B 1 199 ? 16.234 13.883 -11.477 1 89.75 199 VAL B O 1
ATOM 5036 N N . LEU B 1 200 ? 14.914 12.906 -9.898 1 91.5 200 LEU B N 1
ATOM 5037 C CA . LEU B 1 200 ? 13.68 13.055 -10.656 1 91.5 200 LEU B CA 1
ATOM 5038 C C . LEU B 1 200 ? 12.883 14.258 -10.172 1 91.5 200 LEU B C 1
ATOM 5040 O O . LEU B 1 200 ? 11.688 14.141 -9.883 1 91.5 200 LEU B O 1
ATOM 5044 N N . ASN B 1 201 ? 13.516 15.375 -10.188 1 82.75 201 ASN B N 1
ATOM 5045 C CA . ASN B 1 201 ? 12.922 16.562 -9.578 1 82.75 201 ASN B CA 1
ATOM 5046 C C . ASN B 1 201 ? 11.773 17.109 -10.422 1 82.75 201 ASN B C 1
ATOM 5048 O O . ASN B 1 201 ? 10.961 17.891 -9.938 1 82.75 201 ASN B O 1
ATOM 5052 N N . ASN B 1 202 ? 11.609 16.703 -11.672 1 85.06 202 ASN B N 1
ATOM 5053 C CA . ASN B 1 202 ? 10.508 17.125 -12.531 1 85.06 202 ASN B CA 1
ATOM 5054 C C . ASN B 1 202 ? 9.328 16.172 -12.438 1 85.06 202 ASN B C 1
ATOM 5056 O O . ASN B 1 202 ? 8.336 16.328 -13.148 1 85.06 202 ASN B O 1
ATOM 5060 N N . TYR B 1 203 ? 9.406 15.234 -11.578 1 90.31 203 TYR B N 1
ATOM 5061 C CA . TYR B 1 203 ? 8.359 14.234 -11.398 1 90.31 203 TYR B CA 1
ATOM 5062 C C . TYR B 1 203 ? 7.836 14.25 -9.961 1 90.31 203 TYR B C 1
ATOM 5064 O O . TYR B 1 203 ? 8.523 14.703 -9.047 1 90.31 203 TYR B O 1
ATOM 5072 N N . LEU B 1 204 ? 6.598 13.859 -9.828 1 86.75 204 LEU B N 1
ATOM 5073 C CA . LEU B 1 204 ? 6.117 13.461 -8.508 1 86.75 204 LEU B CA 1
ATOM 5074 C C . LEU B 1 204 ? 6.527 12.023 -8.195 1 86.75 204 LEU B C 1
ATOM 5076 O O . LEU B 1 204 ? 5.984 11.078 -8.773 1 86.75 204 LEU B O 1
ATOM 5080 N N . VAL B 1 205 ? 7.484 11.883 -7.289 1 90 205 VAL B N 1
ATOM 5081 C CA . VAL B 1 205 ? 8.008 10.562 -6.949 1 90 205 VAL B CA 1
ATOM 5082 C C . VAL B 1 205 ? 7.227 9.977 -5.777 1 90 205 VAL B C 1
ATOM 5084 O O . VAL B 1 205 ? 7.188 10.57 -4.695 1 90 205 VAL B O 1
ATOM 5087 N N . ILE B 1 206 ? 6.609 8.852 -6.008 1 88.25 206 ILE B N 1
ATOM 5088 C CA . ILE B 1 206 ? 5.777 8.234 -4.98 1 88.25 206 ILE B CA 1
ATOM 5089 C C . ILE B 1 206 ? 6.367 6.887 -4.582 1 88.25 206 ILE B C 1
ATOM 5091 O O . ILE B 1 206 ? 6.352 5.938 -5.371 1 88.25 206 ILE B O 1
ATOM 5095 N N . PRO B 1 207 ? 6.887 6.699 -3.391 1 88.69 207 PRO B N 1
ATOM 5096 C CA . PRO B 1 207 ? 7.332 5.391 -2.904 1 88.69 207 PRO B CA 1
ATOM 5097 C C . PRO B 1 207 ? 6.176 4.418 -2.684 1 88.69 207 PRO B C 1
ATOM 5099 O O . PRO B 1 207 ? 5.145 4.797 -2.123 1 88.69 207 PRO B O 1
ATOM 5102 N N . SER B 1 208 ? 6.34 3.172 -3.115 1 84.19 208 SER B N 1
ATOM 5103 C CA . SER B 1 208 ? 5.246 2.207 -3.09 1 84.19 208 SER B CA 1
ATOM 5104 C C . SER B 1 208 ? 5.617 0.968 -2.283 1 84.19 208 SER B C 1
ATOM 5106 O O . SER B 1 208 ? 4.934 -0.054 -2.352 1 84.19 208 SER B O 1
ATOM 5108 N N . GLY B 1 209 ? 6.75 1.025 -1.586 1 82 209 GLY B N 1
ATOM 5109 C CA . GLY B 1 209 ? 7.156 -0.128 -0.798 1 82 209 GLY B CA 1
ATOM 5110 C C . GLY B 1 209 ? 7.852 -1.197 -1.62 1 82 209 GLY B C 1
ATOM 5111 O O . GLY B 1 209 ? 9.055 -1.11 -1.869 1 82 209 GLY B O 1
ATOM 5112 N N . SER B 1 210 ? 7.027 -2.211 -2.193 1 84.5 210 SER B N 1
ATOM 5113 C CA . SER B 1 210 ? 7.605 -3.338 -2.918 1 84.5 210 SER B CA 1
ATOM 5114 C C . SER B 1 210 ? 7.516 -3.129 -4.426 1 84.5 210 SER B C 1
ATOM 5116 O O . SER B 1 210 ? 6.73 -2.305 -4.898 1 84.5 210 SER B O 1
ATOM 5118 N N . CYS B 1 211 ? 8.312 -3.949 -5.133 1 90.94 211 CYS B N 1
ATOM 5119 C CA . CYS B 1 211 ? 8.273 -3.869 -6.59 1 90.94 211 CYS B CA 1
ATOM 5120 C C . CYS B 1 211 ? 6.914 -4.301 -7.121 1 90.94 211 CYS B C 1
ATOM 5122 O O . CYS B 1 211 ? 6.418 -3.74 -8.102 1 90.94 211 CYS B O 1
ATOM 5124 N N . SER B 1 212 ? 6.332 -5.281 -6.457 1 86.88 212 SER B N 1
ATOM 5125 C CA . SER B 1 212 ? 5.012 -5.734 -6.871 1 86.88 212 SER B CA 1
ATOM 5126 C C . SER B 1 212 ? 3.988 -4.605 -6.793 1 86.88 212 SER B C 1
ATOM 5128 O O . SER B 1 212 ? 3.133 -4.477 -7.672 1 86.88 212 SER B O 1
ATOM 5130 N N . GLN B 1 213 ? 4.082 -3.824 -5.777 1 85.56 213 GLN B N 1
ATOM 5131 C CA . GLN B 1 213 ? 3.15 -2.711 -5.613 1 85.56 213 GLN B CA 1
ATOM 5132 C C . GLN B 1 213 ? 3.395 -1.631 -6.66 1 85.56 213 GLN B C 1
ATOM 5134 O O . GLN B 1 213 ? 2.449 -1.021 -7.164 1 85.56 213 GLN B O 1
ATOM 5139 N N . VAL B 1 214 ? 4.621 -1.376 -6.961 1 92.56 214 VAL B N 1
ATOM 5140 C CA . VAL B 1 214 ? 4.945 -0.427 -8.023 1 92.56 214 VAL B CA 1
ATOM 5141 C C . VAL B 1 214 ? 4.285 -0.863 -9.328 1 92.56 214 VAL B C 1
ATOM 5143 O O . VAL B 1 214 ? 3.623 -0.063 -9.992 1 92.56 214 VAL B O 1
ATOM 5146 N N . ILE B 1 215 ? 4.438 -2.092 -9.633 1 93 215 ILE B N 1
ATOM 5147 C CA . ILE B 1 215 ? 3.922 -2.648 -10.875 1 93 215 ILE B CA 1
ATOM 5148 C C . ILE B 1 215 ? 2.396 -2.557 -10.891 1 93 215 ILE B C 1
ATOM 5150 O O . ILE B 1 215 ? 1.805 -2.115 -11.883 1 93 215 ILE B O 1
ATOM 5154 N N . GLN B 1 216 ? 1.801 -2.928 -9.812 1 86.62 216 GLN B N 1
ATOM 5155 C CA . GLN B 1 216 ? 0.346 -2.904 -9.711 1 86.62 216 GLN B CA 1
ATOM 5156 C C . GLN B 1 216 ? -0.194 -1.487 -9.883 1 86.62 216 GLN B C 1
ATOM 5158 O O . GLN B 1 216 ? -1.164 -1.269 -10.609 1 86.62 216 GLN B O 1
ATOM 5163 N N . ASN B 1 217 ? 0.435 -0.542 -9.18 1 89.06 217 ASN B N 1
ATOM 5164 C CA . ASN B 1 217 ? -0.005 0.847 -9.242 1 89.06 217 ASN B CA 1
ATOM 5165 C C . ASN B 1 217 ? 0.081 1.394 -10.664 1 89.06 217 ASN B C 1
ATOM 5167 O O . ASN B 1 217 ? -0.864 2.014 -11.156 1 89.06 217 ASN B O 1
ATOM 5171 N N . VAL B 1 218 ? 1.17 1.143 -11.312 1 93.5 218 VAL B N 1
ATOM 5172 C CA . VAL B 1 218 ? 1.381 1.656 -12.664 1 93.5 218 VAL B CA 1
ATOM 5173 C C . VAL B 1 218 ? 0.385 1.01 -13.625 1 93.5 218 VAL B C 1
ATOM 5175 O O . VAL B 1 218 ? -0.264 1.7 -14.414 1 93.5 218 VAL B O 1
ATOM 5178 N N . LYS B 1 219 ? 0.231 -0.277 -13.523 1 89.38 219 LYS B N 1
ATOM 5179 C CA . LYS B 1 219 ? -0.688 -0.987 -14.406 1 89.38 219 LYS B CA 1
ATOM 5180 C C . LYS B 1 219 ? -2.123 -0.507 -14.211 1 89.38 219 LYS B C 1
ATOM 5182 O O . LYS B 1 219 ? -2.859 -0.315 -15.18 1 89.38 219 LYS B O 1
ATOM 5187 N N . ALA B 1 220 ? -2.514 -0.365 -12.977 1 85.25 220 ALA B N 1
ATOM 5188 C CA . ALA B 1 220 ? -3.865 0.085 -12.656 1 85.25 220 ALA B CA 1
ATOM 5189 C C . ALA B 1 220 ? -4.156 1.441 -13.297 1 85.25 220 ALA B C 1
ATOM 5191 O O . ALA B 1 220 ? -5.234 1.652 -13.859 1 85.25 220 ALA B O 1
ATOM 5192 N N . LEU B 1 221 ? -3.234 2.332 -13.266 1 88.44 221 LEU B N 1
ATOM 5193 C CA . LEU B 1 221 ? -3.426 3.684 -13.781 1 88.44 221 LEU B CA 1
ATOM 5194 C C . LEU B 1 221 ? -3.377 3.697 -15.305 1 88.44 221 LEU B C 1
ATOM 5196 O O . LEU B 1 221 ? -4.172 4.387 -15.945 1 88.44 221 LEU B O 1
ATOM 5200 N N . ARG B 1 222 ? -2.494 2.936 -15.82 1 88.31 222 ARG B N 1
ATOM 5201 C CA . ARG B 1 222 ? -2.307 2.945 -17.266 1 88.31 222 ARG B CA 1
ATOM 5202 C C . ARG B 1 222 ? -3.453 2.227 -17.969 1 88.31 222 ARG B C 1
ATOM 5204 O O . ARG B 1 222 ? -3.762 2.523 -19.125 1 88.31 222 ARG B O 1
ATOM 5211 N N . THR B 1 223 ? -4.051 1.324 -17.328 1 84.88 223 THR B N 1
ATOM 5212 C CA . THR B 1 223 ? -5.133 0.565 -17.938 1 84.88 223 THR B CA 1
ATOM 5213 C C . THR B 1 223 ? -6.48 1.22 -17.656 1 84.88 223 THR B C 1
ATOM 5215 O O . THR B 1 223 ? -7.496 0.843 -18.25 1 84.88 223 THR B O 1
ATOM 5218 N N . SER B 1 224 ? -6.473 2.172 -16.75 1 82.38 224 SER B N 1
ATOM 5219 C CA . SER B 1 224 ? -7.711 2.871 -16.422 1 82.38 224 SER B CA 1
ATOM 5220 C C . SER B 1 224 ? -8.188 3.715 -17.594 1 82.38 224 SER B C 1
ATOM 5222 O O . SER B 1 224 ? -7.406 4.457 -18.203 1 82.38 224 SER B O 1
ATOM 5224 N N . GLU B 1 225 ? -9.406 3.621 -17.938 1 79.06 225 GLU B N 1
ATOM 5225 C CA . GLU B 1 225 ? -9.984 4.391 -19.047 1 79.06 225 GLU B CA 1
ATOM 5226 C C . GLU B 1 225 ? -10.039 5.879 -18.703 1 79.06 225 GLU B C 1
ATOM 5228 O O . GLU B 1 225 ? -9.867 6.727 -19.578 1 79.06 225 GLU B O 1
ATOM 5233 N N . GLU B 1 226 ? -10.234 6.191 -17.531 1 77.44 226 GLU B N 1
ATOM 5234 C CA . GLU B 1 226 ? -10.453 7.574 -17.109 1 77.44 226 GLU B CA 1
ATOM 5235 C C . GLU B 1 226 ? -9.125 8.312 -16.953 1 77.44 226 GLU B C 1
ATOM 5237 O O . GLU B 1 226 ? -9.078 9.539 -17.078 1 77.44 226 GLU B O 1
ATOM 5242 N N . LEU B 1 227 ? -8.062 7.562 -16.766 1 81.31 227 LEU B N 1
ATOM 5243 C CA . LEU B 1 227 ? -6.832 8.25 -16.391 1 81.31 227 LEU B CA 1
ATOM 5244 C C . LEU B 1 227 ? -5.684 7.875 -17.328 1 81.31 227 LEU B C 1
ATOM 5246 O O . LEU B 1 227 ? -4.52 8.125 -17.016 1 81.31 227 LEU B O 1
ATOM 5250 N N . HIS B 1 228 ? -5.957 7.223 -18.406 1 79.12 228 HIS B N 1
ATOM 5251 C CA . HIS B 1 228 ? -4.926 6.75 -19.328 1 79.12 228 HIS B CA 1
ATOM 5252 C C . HIS B 1 228 ? -4.125 7.914 -19.906 1 79.12 228 HIS B C 1
ATOM 5254 O O . HIS B 1 228 ? -3.033 7.715 -20.438 1 79.12 228 HIS B O 1
ATOM 5260 N N . TYR B 1 229 ? -4.598 9.164 -19.734 1 78.56 229 TYR B N 1
ATOM 5261 C CA . TYR B 1 229 ? -3.922 10.344 -20.25 1 78.56 229 TYR B CA 1
ATOM 5262 C C . TYR B 1 229 ? -2.783 10.773 -19.344 1 78.56 229 TYR B C 1
ATOM 5264 O O . TYR B 1 229 ? -1.924 11.562 -19.75 1 78.56 229 TYR B O 1
ATOM 5272 N N . MET B 1 230 ? -2.779 10.242 -18.203 1 83.38 230 MET B N 1
ATOM 5273 C CA . MET B 1 230 ? -1.751 10.648 -17.25 1 83.38 230 MET B CA 1
ATOM 5274 C C . MET B 1 230 ? -0.41 10.008 -17.594 1 83.38 230 MET B C 1
ATOM 5276 O O . MET B 1 230 ? -0.361 8.852 -18.016 1 83.38 230 MET B O 1
ATOM 5280 N N . GLU B 1 231 ? 0.662 10.758 -17.453 1 90.31 231 GLU B N 1
ATOM 5281 C CA . GLU B 1 231 ? 2.014 10.234 -17.609 1 90.31 231 GLU B CA 1
ATOM 5282 C C . GLU B 1 231 ? 2.51 9.586 -16.312 1 90.31 231 GLU B C 1
ATOM 5284 O O . GLU B 1 231 ? 3.01 10.273 -15.422 1 90.31 231 GLU B O 1
ATOM 5289 N N . VAL B 1 232 ? 2.371 8.297 -16.312 1 93.56 232 VAL B N 1
ATOM 5290 C CA . VAL B 1 232 ? 2.723 7.539 -15.125 1 93.56 232 VAL B CA 1
ATOM 5291 C C . VAL B 1 232 ? 3.779 6.492 -15.469 1 93.56 232 VAL B C 1
ATOM 5293 O O . VAL B 1 232 ? 3.67 5.805 -16.484 1 93.56 232 VAL B O 1
ATOM 5296 N N . PHE B 1 233 ? 4.805 6.402 -14.602 1 96.81 233 PHE B N 1
ATOM 5297 C CA . PHE B 1 233 ? 5.895 5.453 -14.805 1 96.81 233 PHE B CA 1
ATOM 5298 C C . PHE B 1 233 ? 6.25 4.758 -13.492 1 96.81 233 PHE B C 1
ATOM 5300 O O . PHE B 1 233 ? 5.832 5.195 -12.414 1 96.81 233 PHE B O 1
ATOM 5307 N N . GLY B 1 234 ? 6.895 3.664 -13.633 1 97.62 234 GLY B N 1
ATOM 5308 C CA . GLY B 1 234 ? 7.496 2.992 -12.492 1 97.62 234 GLY B CA 1
ATOM 5309 C C . GLY B 1 234 ? 8.977 2.725 -12.672 1 97.62 234 GLY B C 1
ATOM 5310 O O . GLY B 1 234 ? 9.438 2.447 -13.781 1 97.62 234 GLY B O 1
ATOM 5311 N N . ILE B 1 235 ? 9.75 2.877 -11.625 1 97.75 235 ILE B N 1
ATOM 5312 C CA . ILE B 1 235 ? 11.156 2.488 -11.625 1 97.75 235 ILE B CA 1
ATOM 5313 C C . ILE B 1 235 ? 11.414 1.479 -10.508 1 97.75 235 ILE B C 1
ATOM 5315 O O . ILE B 1 235 ? 11.125 1.75 -9.336 1 97.75 235 ILE B O 1
ATOM 5319 N N . ILE B 1 236 ? 11.891 0.312 -10.891 1 97.25 236 ILE B N 1
ATOM 5320 C CA . ILE B 1 236 ? 12.18 -0.728 -9.906 1 97.25 236 ILE B CA 1
ATOM 5321 C C . ILE B 1 236 ? 13.625 -1.199 -10.055 1 97.25 236 ILE B C 1
ATOM 5323 O O . ILE B 1 236 ? 14.273 -0.906 -11.062 1 97.25 236 ILE B O 1
ATOM 5327 N N . ASP B 1 237 ? 14.102 -1.866 -9.031 1 96.38 237 ASP B N 1
ATOM 5328 C CA . ASP B 1 237 ? 15.422 -2.49 -9.109 1 96.38 237 ASP B CA 1
ATOM 5329 C C . ASP B 1 237 ? 15.477 -3.506 -10.25 1 96.38 237 ASP B C 1
ATOM 5331 O O . ASP B 1 237 ? 14.469 -4.113 -10.602 1 96.38 237 ASP B O 1
ATOM 5335 N N . ARG B 1 238 ? 16.656 -3.584 -10.797 1 95.88 238 ARG B N 1
ATOM 5336 C CA . ARG B 1 238 ? 16.875 -4.617 -11.805 1 95.88 238 ARG B CA 1
ATOM 5337 C C . ARG B 1 238 ? 16.844 -6.008 -11.18 1 95.88 238 ARG B C 1
ATOM 5339 O O . ARG B 1 238 ? 16.234 -6.93 -11.719 1 95.88 238 ARG B O 1
ATOM 5346 N N . ASP B 1 239 ? 17.5 -6.039 -10.008 1 94.5 239 ASP B N 1
ATOM 5347 C CA . ASP B 1 239 ? 17.625 -7.309 -9.289 1 94.5 239 ASP B CA 1
ATOM 5348 C C . ASP B 1 239 ? 18.156 -8.406 -10.203 1 94.5 239 ASP B C 1
ATOM 5350 O O . ASP B 1 239 ? 19.156 -8.203 -10.898 1 94.5 239 ASP B O 1
ATOM 5354 N N . ARG B 1 240 ? 17.688 -9.547 -10.141 1 93.44 240 ARG B N 1
ATOM 5355 C CA . ARG B 1 240 ? 18.172 -10.695 -10.914 1 93.44 240 ARG B CA 1
ATOM 5356 C C . ARG B 1 240 ? 17.281 -10.945 -12.125 1 93.44 240 ARG B C 1
ATOM 5358 O O . ARG B 1 240 ? 17.219 -12.062 -12.648 1 93.44 240 ARG B O 1
ATOM 5365 N N . ARG B 1 241 ? 16.656 -9.906 -12.57 1 92.75 241 ARG B N 1
ATOM 5366 C CA . ARG B 1 241 ? 15.703 -10.031 -13.672 1 92.75 241 ARG B CA 1
ATOM 5367 C C . ARG B 1 241 ? 16.422 -10.219 -15 1 92.75 241 ARG B C 1
ATOM 5369 O O . ARG B 1 241 ? 17.453 -9.594 -15.25 1 92.75 241 ARG B O 1
ATOM 5376 N N . VAL B 1 242 ? 15.891 -11.039 -15.82 1 88.88 242 VAL B N 1
ATOM 5377 C CA . VAL B 1 242 ? 16.453 -11.289 -17.141 1 88.88 242 VAL B CA 1
ATOM 5378 C C . VAL B 1 242 ? 15.844 -10.328 -18.156 1 88.88 242 VAL B C 1
ATOM 5380 O O . VAL B 1 242 ? 14.844 -9.664 -17.875 1 88.88 242 VAL B O 1
ATOM 5383 N N . GLU B 1 243 ? 16.438 -10.297 -19.297 1 89.06 243 GLU B N 1
ATOM 5384 C CA . GLU B 1 243 ? 16.078 -9.297 -20.297 1 89.06 243 GLU B CA 1
ATOM 5385 C C . GLU B 1 243 ? 14.617 -9.453 -20.734 1 89.06 243 GLU B C 1
ATOM 5387 O O . GLU B 1 243 ? 13.922 -8.461 -20.938 1 89.06 243 GLU B O 1
ATOM 5392 N N . GLY B 1 244 ? 14.219 -10.68 -20.891 1 88.69 244 GLY B N 1
ATOM 5393 C CA . GLY B 1 244 ? 12.836 -10.898 -21.266 1 88.69 244 GLY B CA 1
ATOM 5394 C C . GLY B 1 244 ? 11.852 -10.305 -20.281 1 88.69 244 GLY B C 1
ATOM 5395 O O . GLY B 1 244 ? 10.859 -9.688 -20.672 1 88.69 244 GLY B O 1
ATOM 5396 N N . GLU B 1 245 ? 12.117 -10.508 -19.031 1 91.62 245 GLU B N 1
ATOM 5397 C CA . GLU B 1 245 ? 11.273 -9.953 -17.984 1 91.62 245 GLU B CA 1
ATOM 5398 C C . GLU B 1 245 ? 11.305 -8.43 -18 1 91.62 245 GLU B C 1
ATOM 5400 O O . GLU B 1 245 ? 10.258 -7.781 -17.859 1 91.62 245 GLU B O 1
ATOM 5405 N N . ILE B 1 246 ? 12.461 -7.844 -18.203 1 95.25 246 ILE B N 1
ATOM 5406 C CA . ILE B 1 246 ? 12.648 -6.398 -18.219 1 95.25 246 ILE B CA 1
ATOM 5407 C C . ILE B 1 246 ? 11.867 -5.777 -19.375 1 95.25 246 ILE B C 1
ATOM 5409 O O . ILE B 1 246 ? 11.195 -4.758 -19.203 1 95.25 246 ILE B O 1
ATOM 5413 N N . GLN B 1 247 ? 11.898 -6.426 -20.5 1 94.06 247 GLN B N 1
ATOM 5414 C CA . GLN B 1 247 ? 11.195 -5.918 -21.672 1 94.06 247 GLN B CA 1
ATOM 5415 C C . GLN B 1 247 ? 9.68 -5.988 -21.469 1 94.06 247 GLN B C 1
ATOM 5417 O O . GLN B 1 247 ? 8.953 -5.09 -21.906 1 94.06 247 GLN B O 1
ATOM 5422 N N . SER B 1 248 ? 9.297 -7.062 -20.875 1 92.62 248 SER B N 1
ATOM 5423 C CA . SER B 1 248 ? 7.875 -7.199 -20.594 1 92.62 248 SER B CA 1
ATOM 5424 C C . SER B 1 248 ? 7.391 -6.09 -19.656 1 92.62 248 SER B C 1
ATOM 5426 O O . SER B 1 248 ? 6.305 -5.539 -19.859 1 92.62 248 SER B O 1
ATOM 5428 N N . LEU B 1 249 ? 8.141 -5.758 -18.641 1 94.94 249 LEU B N 1
ATOM 5429 C CA . LEU B 1 249 ? 7.801 -4.703 -17.688 1 94.94 249 LEU B CA 1
ATOM 5430 C C . LEU B 1 249 ? 7.793 -3.34 -18.375 1 94.94 249 LEU B C 1
ATOM 5432 O O . LEU B 1 249 ? 6.93 -2.506 -18.094 1 94.94 249 LEU B O 1
ATOM 5436 N N . LEU B 1 250 ? 8.719 -3.199 -19.312 1 95.69 250 LEU B N 1
ATOM 5437 C CA . LEU B 1 250 ? 8.844 -1.939 -20.031 1 95.69 250 LEU B CA 1
ATOM 5438 C C . LEU B 1 250 ? 7.582 -1.634 -20.828 1 95.69 250 LEU B C 1
ATOM 5440 O O . LEU B 1 250 ? 7.199 -0.47 -20.969 1 95.69 250 LEU B O 1
ATOM 5444 N N . GLU B 1 251 ? 6.922 -2.609 -21.312 1 94.12 251 GLU B N 1
ATOM 5445 C CA . GLU B 1 251 ? 5.684 -2.443 -22.062 1 94.12 251 GLU B CA 1
ATOM 5446 C C . GLU B 1 251 ? 4.598 -1.796 -21.203 1 94.12 251 GLU B C 1
ATOM 5448 O O . GLU B 1 251 ? 3.709 -1.121 -21.734 1 94.12 251 GLU B O 1
ATOM 5453 N N . TYR B 1 252 ? 4.746 -1.963 -19.953 1 93.31 252 TYR B N 1
ATOM 5454 C CA . TYR B 1 252 ? 3.75 -1.397 -19.047 1 93.31 252 TYR B CA 1
ATOM 5455 C C . TYR B 1 252 ? 4.254 -0.102 -18.422 1 93.31 252 TYR B C 1
ATOM 5457 O O . TYR B 1 252 ? 3.646 0.418 -17.484 1 93.31 252 TYR B O 1
ATOM 5465 N N . GLY B 1 253 ? 5.406 0.412 -18.891 1 95.38 253 GLY B N 1
ATOM 5466 C CA . GLY B 1 253 ? 5.938 1.666 -18.391 1 95.38 253 GLY B CA 1
ATOM 5467 C C . GLY B 1 253 ? 6.75 1.5 -17.109 1 95.38 253 GLY B C 1
ATOM 5468 O O . GLY B 1 253 ? 6.945 2.461 -16.359 1 95.38 253 GLY B O 1
ATOM 5469 N N . ILE B 1 254 ? 7.094 0.263 -16.844 1 97.5 254 ILE B N 1
ATOM 5470 C CA . ILE B 1 254 ? 7.938 -0.023 -15.688 1 97.5 254 ILE B CA 1
ATOM 5471 C C . ILE B 1 254 ? 9.391 -0.151 -16.125 1 97.5 254 ILE B C 1
ATOM 5473 O O . ILE B 1 254 ? 9.734 -1.036 -16.922 1 97.5 254 ILE B O 1
ATOM 5477 N N . TYR B 1 255 ? 10.203 0.705 -15.586 1 97.88 255 TYR B N 1
ATOM 5478 C CA . TYR B 1 255 ? 11.609 0.757 -15.961 1 97.88 255 TYR B CA 1
ATOM 5479 C C . TYR B 1 255 ? 12.484 0.146 -14.883 1 97.88 255 TYR B C 1
ATOM 5481 O O . TYR B 1 255 ? 12.117 0.148 -13.703 1 97.88 255 TYR B O 1
ATOM 5489 N N . THR B 1 256 ? 13.602 -0.44 -15.273 1 97.56 256 THR B N 1
ATOM 5490 C CA . THR B 1 256 ? 14.586 -0.975 -14.336 1 97.56 256 THR B CA 1
ATOM 5491 C C . THR B 1 256 ? 15.883 -0.178 -14.398 1 97.56 256 THR B C 1
ATOM 5493 O O . THR B 1 256 ? 16.219 0.4 -15.438 1 97.56 256 THR B O 1
ATOM 5496 N N . LEU B 1 257 ? 16.594 -0.14 -13.336 1 97.12 257 LEU B N 1
ATOM 5497 C CA . LEU B 1 257 ? 17.891 0.525 -13.281 1 97.12 257 LEU B CA 1
ATOM 5498 C C . LEU B 1 257 ? 18.938 -0.243 -14.086 1 97.12 257 LEU B C 1
ATOM 5500 O O . LEU B 1 257 ? 18.719 -1.403 -14.445 1 97.12 257 LEU B O 1
ATOM 5504 N N . SER B 1 258 ? 20.078 0.443 -14.383 1 96.75 258 SER B N 1
ATOM 5505 C CA . SER B 1 258 ? 21.188 -0.197 -15.07 1 96.75 258 SER B CA 1
ATOM 5506 C C . SER B 1 258 ? 22.141 -0.86 -14.086 1 96.75 258 SER B C 1
ATOM 5508 O O . SER B 1 258 ? 23.188 -1.399 -14.477 1 96.75 258 SER B O 1
ATOM 5510 N N . VAL B 1 259 ? 21.844 -0.735 -12.844 1 97.25 259 VAL B N 1
ATOM 5511 C CA . VAL B 1 259 ? 22.516 -1.455 -11.773 1 97.25 259 VAL B CA 1
ATOM 5512 C C . VAL B 1 259 ? 21.547 -2.438 -11.117 1 97.25 259 VAL B C 1
ATOM 5514 O O . VAL B 1 259 ? 20.344 -2.363 -11.328 1 97.25 259 VAL B O 1
ATOM 5517 N N . ALA B 1 260 ? 22.109 -3.344 -10.367 1 96.62 260 ALA B N 1
ATOM 5518 C CA . ALA B 1 260 ? 21.281 -4.414 -9.805 1 96.62 260 ALA B CA 1
ATOM 5519 C C . ALA B 1 260 ? 20.266 -3.861 -8.812 1 96.62 260 ALA B C 1
ATOM 5521 O O . ALA B 1 260 ? 19.094 -4.281 -8.812 1 96.62 260 ALA B O 1
ATOM 5522 N N . GLU B 1 261 ? 20.688 -2.994 -7.949 1 95.25 261 GLU B N 1
ATOM 5523 C CA . GLU B 1 261 ? 19.859 -2.389 -6.91 1 95.25 261 GLU B CA 1
ATOM 5524 C C . GLU B 1 261 ? 20.172 -0.904 -6.75 1 95.25 261 GLU B C 1
ATOM 5526 O O . GLU B 1 261 ? 21.266 -0.456 -7.082 1 95.25 261 GLU B O 1
ATOM 5531 N N . VAL B 1 262 ? 19.188 -0.203 -6.23 1 94.81 262 VAL B N 1
ATOM 5532 C CA . VAL B 1 262 ? 19.328 1.241 -6.074 1 94.81 262 VAL B CA 1
ATOM 5533 C C . VAL B 1 262 ? 20.562 1.552 -5.219 1 94.81 262 VAL B C 1
ATOM 5535 O O . VAL B 1 262 ? 21.234 2.553 -5.441 1 94.81 262 VAL B O 1
ATOM 5538 N N . GLU B 1 263 ? 20.938 0.697 -4.289 1 92.62 263 GLU B N 1
ATOM 5539 C CA . GLU B 1 263 ? 22.109 0.902 -3.432 1 92.62 263 GLU B CA 1
ATOM 5540 C C . GLU B 1 263 ? 23.391 0.938 -4.25 1 92.62 263 GLU B C 1
ATOM 5542 O O . GLU B 1 263 ? 24.375 1.584 -3.855 1 92.62 263 GLU B O 1
ATOM 5547 N N . ASN B 1 264 ? 23.375 0.254 -5.363 1 96.69 264 ASN B N 1
ATOM 5548 C CA . ASN B 1 264 ? 24.562 0.217 -6.215 1 96.69 264 ASN B CA 1
ATOM 5549 C C . ASN B 1 264 ? 24.781 1.548 -6.93 1 96.69 264 ASN B C 1
ATOM 5551 O O . ASN B 1 264 ? 25.859 1.8 -7.469 1 96.69 264 ASN B O 1
ATOM 5555 N N . LEU B 1 265 ? 23.797 2.4 -6.969 1 96.44 265 LEU B N 1
ATOM 5556 C CA . LEU B 1 265 ? 23.953 3.729 -7.551 1 96.44 265 LEU B CA 1
ATOM 5557 C C . LEU B 1 265 ? 24.969 4.551 -6.766 1 96.44 265 LEU B C 1
ATOM 5559 O O . LEU B 1 265 ? 25.641 5.418 -7.328 1 96.44 265 LEU B O 1
ATOM 5563 N N . PHE B 1 266 ? 25.078 4.25 -5.531 1 95.19 266 PHE B N 1
ATOM 5564 C CA . PHE B 1 266 ? 26.031 4.973 -4.688 1 95.19 266 PHE B CA 1
ATOM 5565 C C . PHE B 1 266 ? 27.453 4.57 -5.012 1 95.19 266 PHE B C 1
ATOM 5567 O O . PHE B 1 266 ? 28.406 5.25 -4.609 1 95.19 266 PHE B O 1
ATOM 5574 N N . CYS B 1 267 ? 27.594 3.49 -5.766 1 96.69 267 CYS B N 1
ATOM 5575 C CA . CYS B 1 267 ? 28.922 2.928 -6.008 1 96.69 267 CYS B CA 1
ATOM 5576 C C . CYS B 1 267 ? 29.344 3.156 -7.449 1 96.69 267 CYS B C 1
ATOM 5578 O O . CYS B 1 267 ? 30.391 2.668 -7.871 1 96.69 267 CYS B O 1
ATOM 5580 N N . VAL B 1 268 ? 28.578 3.828 -8.203 1 97.75 268 VAL B N 1
ATOM 5581 C CA . VAL B 1 268 ? 28.953 4.035 -9.594 1 97.75 268 VAL B CA 1
ATOM 5582 C C . VAL B 1 268 ? 30.156 4.965 -9.672 1 97.75 268 VAL B C 1
ATOM 5584 O O . VAL B 1 268 ? 30.375 5.785 -8.773 1 97.75 268 VAL B O 1
ATOM 5587 N N . PRO B 1 269 ? 30.953 4.844 -10.734 1 98.06 269 PRO B N 1
ATOM 5588 C CA . PRO B 1 269 ? 32.25 5.543 -10.812 1 98.06 269 PRO B CA 1
ATOM 5589 C C . PRO B 1 269 ? 32.094 7.059 -10.672 1 98.06 269 PRO B C 1
ATOM 5591 O O . PRO B 1 269 ? 32.875 7.691 -9.961 1 98.06 269 PRO B O 1
ATOM 5594 N N . GLU B 1 270 ? 31.125 7.633 -11.352 1 97.62 270 GLU B N 1
ATOM 5595 C CA . GLU B 1 270 ? 30.938 9.078 -11.336 1 97.62 270 GLU B CA 1
ATOM 5596 C C . GLU B 1 270 ? 30.609 9.586 -9.93 1 97.62 270 GLU B C 1
ATOM 5598 O O . GLU B 1 270 ? 31.094 10.641 -9.516 1 97.62 270 GLU B O 1
ATOM 5603 N N . VAL B 1 271 ? 29.828 8.836 -9.203 1 96.69 271 VAL B N 1
ATOM 5604 C CA . VAL B 1 271 ? 29.453 9.219 -7.848 1 96.69 271 VAL B CA 1
ATOM 5605 C C . VAL B 1 271 ? 30.656 9.102 -6.914 1 96.69 271 VAL B C 1
ATOM 5607 O O . VAL B 1 271 ? 30.922 10 -6.117 1 96.69 271 VAL B O 1
ATOM 5610 N N . ILE B 1 272 ? 31.406 8.016 -7.051 1 97.69 272 ILE B N 1
ATOM 5611 C CA . ILE B 1 272 ? 32.594 7.801 -6.238 1 97.69 272 ILE B CA 1
ATOM 5612 C C . ILE B 1 272 ? 33.594 8.938 -6.477 1 97.69 272 ILE B C 1
ATOM 5614 O O . ILE B 1 272 ? 34.188 9.461 -5.531 1 97.69 272 ILE B O 1
ATOM 5618 N N . THR B 1 273 ? 33.75 9.305 -7.695 1 97.69 273 THR B N 1
ATOM 5619 C CA . THR B 1 273 ? 34.688 10.375 -8.055 1 97.69 273 THR B CA 1
ATOM 5620 C C . THR B 1 273 ? 34.25 11.695 -7.418 1 97.69 273 THR B C 1
ATOM 5622 O O . THR B 1 273 ? 35.062 12.398 -6.82 1 97.69 273 THR B O 1
ATOM 5625 N N . LEU B 1 274 ? 32.969 12.023 -7.504 1 96.69 274 LEU B N 1
ATOM 5626 C CA . LEU B 1 274 ? 32.438 13.266 -6.941 1 96.69 274 LEU B CA 1
ATOM 5627 C C . LEU B 1 274 ? 32.594 13.281 -5.426 1 96.69 274 LEU B C 1
ATOM 5629 O O . LEU B 1 274 ? 32.969 14.305 -4.844 1 96.69 274 LEU B O 1
ATOM 5633 N N . VAL B 1 275 ? 32.344 12.172 -4.812 1 96.5 275 VAL B N 1
ATOM 5634 C CA . VAL B 1 275 ? 32.438 12.078 -3.361 1 96.5 275 VAL B CA 1
ATOM 5635 C C . VAL B 1 275 ? 33.906 12.227 -2.934 1 96.5 275 VAL B C 1
ATOM 5637 O O . VAL B 1 275 ? 34.188 12.953 -1.985 1 96.5 275 VAL B O 1
ATOM 5640 N N . SER B 1 276 ? 34.75 11.531 -3.641 1 97.19 276 SER B N 1
ATOM 5641 C CA . SER B 1 276 ? 36.188 11.609 -3.34 1 97.19 276 SER B CA 1
ATOM 5642 C C . SER B 1 276 ? 36.688 13.039 -3.465 1 97.19 276 SER B C 1
ATOM 5644 O O . SER B 1 276 ? 37.469 13.508 -2.617 1 97.19 276 SER B O 1
ATOM 5646 N N . GLU B 1 277 ? 36.25 13.719 -4.48 1 96.12 277 GLU B N 1
ATOM 5647 C CA . GLU B 1 277 ? 36.625 15.117 -4.684 1 96.12 277 GLU B CA 1
ATOM 5648 C C . GLU B 1 277 ? 36.125 15.992 -3.541 1 96.12 277 GLU B C 1
ATOM 5650 O O . GLU B 1 277 ? 36.844 16.875 -3.061 1 96.12 277 GLU B O 1
ATOM 5655 N N . ARG B 1 278 ? 34.938 15.75 -3.186 1 94.12 278 ARG B N 1
ATOM 5656 C CA . ARG B 1 278 ? 34.344 16.516 -2.092 1 94.12 278 ARG B CA 1
ATOM 5657 C C . ARG B 1 278 ? 35.125 16.297 -0.793 1 94.12 278 ARG B C 1
ATOM 5659 O O . ARG B 1 278 ? 35.219 17.219 0.025 1 94.12 278 ARG B O 1
ATOM 5666 N N . LEU B 1 279 ? 35.656 15.148 -0.669 1 94.81 279 LEU B N 1
ATOM 5667 C CA . LEU B 1 279 ? 36.375 14.805 0.539 1 94.81 279 LEU B CA 1
ATOM 5668 C C . LEU B 1 279 ? 37.875 15.164 0.395 1 94.81 279 LEU B C 1
ATOM 5670 O O . LEU B 1 279 ? 38.688 14.828 1.258 1 94.81 279 LEU B O 1
ATOM 5674 N N . VAL B 1 280 ? 38.281 15.805 -0.655 1 95.88 280 VAL B N 1
ATOM 5675 C CA . VAL B 1 280 ? 39.656 16.25 -0.947 1 95.88 280 VAL B CA 1
ATOM 5676 C C . VAL B 1 280 ? 40.594 15.047 -0.935 1 95.88 280 VAL B C 1
ATOM 5678 O O . VAL B 1 280 ? 41.656 15.086 -0.283 1 95.88 280 VAL B O 1
ATOM 5681 N N . ARG B 1 281 ? 40.094 14.047 -1.542 1 96.44 281 ARG B N 1
ATOM 5682 C CA . ARG B 1 281 ? 40.875 12.828 -1.706 1 96.44 281 ARG B CA 1
ATOM 5683 C C . ARG B 1 281 ? 41.25 12.617 -3.168 1 96.44 281 ARG B C 1
ATOM 5685 O O . ARG B 1 281 ? 40.969 13.461 -4.02 1 96.44 281 ARG B O 1
ATOM 5692 N N . ASN B 1 282 ? 41.969 11.508 -3.42 1 97.12 282 ASN B N 1
ATOM 5693 C CA . ASN B 1 282 ? 42.344 11.156 -4.789 1 97.12 282 ASN B CA 1
ATOM 5694 C C . ASN B 1 282 ? 41.281 10.273 -5.441 1 97.12 282 ASN B C 1
ATOM 5696 O O . ASN B 1 282 ? 41.25 9.062 -5.188 1 97.12 282 ASN B O 1
ATOM 5700 N N . PRO B 1 283 ? 40.531 10.836 -6.359 1 97.31 283 PRO B N 1
ATOM 5701 C CA . PRO B 1 283 ? 39.406 10.094 -6.941 1 97.31 283 PRO B CA 1
ATOM 5702 C C . PRO B 1 283 ? 39.844 8.82 -7.656 1 97.31 283 PRO B C 1
ATOM 5704 O O . PRO B 1 283 ? 39.156 7.797 -7.574 1 97.31 283 PRO B O 1
ATOM 5707 N N . ASP B 1 284 ? 40.938 8.867 -8.359 1 97.44 284 ASP B N 1
ATOM 5708 C CA . ASP B 1 284 ? 41.406 7.703 -9.117 1 97.44 284 ASP B CA 1
ATOM 5709 C C . ASP B 1 284 ? 41.781 6.559 -8.18 1 97.44 284 ASP B C 1
ATOM 5711 O O . ASP B 1 284 ? 41.469 5.402 -8.438 1 97.44 284 ASP B O 1
ATOM 5715 N N . GLU B 1 285 ? 42.469 6.902 -7.129 1 97.56 285 GLU B N 1
ATOM 5716 C CA . GLU B 1 285 ? 42.875 5.895 -6.152 1 97.56 285 GLU B CA 1
ATOM 5717 C C . GLU B 1 285 ? 41.656 5.305 -5.43 1 97.56 285 GLU B C 1
ATOM 5719 O O . GLU B 1 285 ? 41.594 4.09 -5.23 1 97.56 285 GLU B O 1
ATOM 5724 N N . ASP B 1 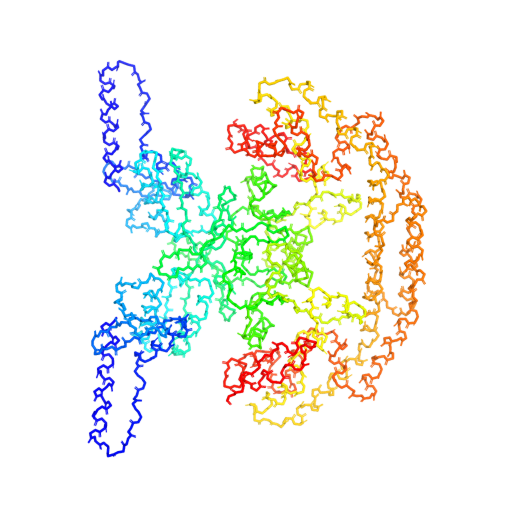286 ? 40.812 6.137 -5.039 1 97.69 286 ASP B N 1
ATOM 5725 C CA . ASP B 1 286 ? 39.594 5.688 -4.344 1 97.69 286 ASP B CA 1
ATOM 5726 C C . ASP B 1 286 ? 38.75 4.805 -5.246 1 97.69 286 ASP B C 1
ATOM 5728 O O . ASP B 1 286 ? 38.25 3.762 -4.812 1 97.69 286 ASP B O 1
ATOM 5732 N N . LEU B 1 287 ? 38.562 5.246 -6.508 1 97.81 287 LEU B N 1
ATOM 5733 C CA . LEU B 1 287 ? 37.781 4.48 -7.461 1 97.81 287 LEU B CA 1
ATOM 5734 C C . LEU B 1 287 ? 38.375 3.104 -7.695 1 97.81 287 LEU B C 1
ATOM 5736 O O . LEU B 1 287 ? 37.656 2.102 -7.754 1 97.81 287 LEU B O 1
ATOM 5740 N N . GLN B 1 288 ? 39.719 3.098 -7.801 1 97.75 288 GLN B N 1
ATOM 5741 C CA . GLN B 1 288 ? 40.375 1.82 -8 1 97.75 288 GLN B CA 1
ATOM 5742 C C . GLN B 1 288 ? 40.219 0.914 -6.785 1 97.75 288 GLN B C 1
ATOM 5744 O O . GLN B 1 288 ? 40 -0.293 -6.926 1 97.75 288 GLN B O 1
ATOM 5749 N N . SER B 1 289 ? 40.312 1.498 -5.652 1 97.88 289 SER B N 1
ATOM 5750 C CA . SER B 1 289 ? 40.125 0.742 -4.414 1 97.88 289 SER B CA 1
ATOM 5751 C C . SER B 1 289 ? 38.719 0.143 -4.336 1 97.88 289 SER B C 1
ATOM 5753 O O . SER B 1 289 ? 38.562 -1.016 -3.947 1 97.88 289 SER B O 1
ATOM 5755 N N . VAL B 1 290 ? 37.75 0.907 -4.707 1 97.94 290 VAL B N 1
ATOM 5756 C CA . VAL B 1 290 ? 36.344 0.462 -4.684 1 97.94 290 VAL B CA 1
ATOM 5757 C C . VAL B 1 290 ? 36.156 -0.652 -5.707 1 97.94 290 VAL B C 1
ATOM 5759 O O . VAL B 1 290 ? 35.531 -1.675 -5.406 1 97.94 290 VAL B O 1
ATOM 5762 N N . LYS B 1 291 ? 36.688 -0.446 -6.906 1 97.94 291 LYS B N 1
ATOM 5763 C CA . LYS B 1 291 ? 36.562 -1.46 -7.949 1 97.94 291 LYS B CA 1
ATOM 5764 C C . LYS B 1 291 ? 37.156 -2.791 -7.492 1 97.94 291 LYS B C 1
ATOM 5766 O O . LYS B 1 291 ? 36.531 -3.84 -7.641 1 97.94 291 LYS B O 1
ATOM 5771 N N . ASP B 1 292 ? 38.344 -2.709 -6.887 1 97.56 292 ASP B N 1
ATOM 5772 C CA . ASP B 1 292 ? 39 -3.916 -6.418 1 97.56 292 ASP B CA 1
ATOM 5773 C C . ASP B 1 292 ? 38.156 -4.629 -5.352 1 97.56 292 ASP B C 1
ATOM 5775 O O . ASP B 1 292 ? 38.062 -5.855 -5.355 1 97.56 292 ASP B O 1
ATOM 5779 N N . PHE B 1 293 ? 37.688 -3.855 -4.566 1 97.38 293 PHE B N 1
ATOM 5780 C CA . PHE B 1 293 ? 36.875 -4.418 -3.502 1 97.38 293 PHE B CA 1
ATOM 5781 C C . PHE B 1 293 ? 35.656 -5.133 -4.078 1 97.38 293 PHE B C 1
ATOM 5783 O O . PHE B 1 293 ? 35.344 -6.258 -3.682 1 97.38 293 PHE B O 1
ATOM 5790 N N . VAL B 1 294 ? 34.906 -4.504 -4.977 1 97.25 294 VAL B N 1
ATOM 5791 C CA . VAL B 1 294 ? 33.688 -5.051 -5.551 1 97.25 294 VAL B CA 1
ATOM 5792 C C . VAL B 1 294 ? 34 -6.348 -6.293 1 97.25 294 VAL B C 1
ATOM 5794 O O . VAL B 1 294 ? 33.25 -7.336 -6.16 1 97.25 294 VAL B O 1
ATOM 5797 N N . PHE B 1 295 ? 35.125 -6.375 -7.027 1 97.25 295 PHE B N 1
ATOM 5798 C CA . PHE B 1 295 ? 35.5 -7.578 -7.766 1 97.25 295 PHE B CA 1
ATOM 5799 C C . PHE B 1 295 ? 35.844 -8.719 -6.812 1 97.25 295 PHE B C 1
ATOM 5801 O O . PHE B 1 295 ? 35.5 -9.867 -7.066 1 97.25 295 PHE B O 1
ATOM 5808 N N . ARG B 1 296 ? 36.469 -8.383 -5.707 1 95.94 296 ARG B N 1
ATOM 5809 C CA . ARG B 1 296 ? 36.781 -9.406 -4.707 1 95.94 296 ARG B CA 1
ATOM 5810 C C . ARG B 1 296 ? 35.5 -9.93 -4.051 1 95.94 296 ARG B C 1
ATOM 5812 O O . ARG B 1 296 ? 35.375 -11.133 -3.838 1 95.94 296 ARG B O 1
ATOM 5819 N N . ALA B 1 297 ? 34.656 -9.008 -3.738 1 95.5 297 ALA B N 1
ATOM 5820 C CA . ALA B 1 297 ? 33.406 -9.367 -3.076 1 95.5 297 ALA B CA 1
ATOM 5821 C C . ALA B 1 297 ? 32.562 -10.273 -3.963 1 95.5 297 ALA B C 1
ATOM 5823 O O . ALA B 1 297 ? 32.062 -11.312 -3.514 1 95.5 297 ALA B O 1
ATOM 5824 N N . ILE B 1 298 ? 32.375 -9.914 -5.23 1 95.62 298 ILE B N 1
ATOM 5825 C CA . ILE B 1 298 ? 31.562 -10.695 -6.145 1 95.62 298 ILE B CA 1
ATOM 5826 C C . ILE B 1 298 ? 32.188 -12.062 -6.387 1 95.62 298 ILE B C 1
ATOM 5828 O O . ILE B 1 298 ? 31.5 -13.07 -6.477 1 95.62 298 ILE B O 1
ATOM 5832 N N . SER B 1 299 ? 33.562 -12.086 -6.465 1 95.31 299 SER B N 1
ATOM 5833 C CA . SER B 1 299 ? 34.281 -13.328 -6.703 1 95.31 299 SER B CA 1
ATOM 5834 C C . SER B 1 299 ? 34.125 -14.305 -5.543 1 95.31 299 SER B C 1
ATOM 5836 O O . SER B 1 299 ? 34.062 -15.516 -5.75 1 95.31 299 SER B O 1
ATOM 5838 N N . SER B 1 300 ? 33.969 -13.742 -4.355 1 94.75 300 SER B N 1
ATOM 5839 C CA . SER B 1 300 ? 33.875 -14.57 -3.162 1 94.75 300 SER B CA 1
ATOM 5840 C C . SER B 1 300 ? 32.5 -15.234 -3.041 1 94.75 300 SER B C 1
ATOM 5842 O O . SER B 1 300 ? 32.344 -16.219 -2.318 1 94.75 300 SER B O 1
ATOM 5844 N N . GLU B 1 301 ? 31.516 -14.742 -3.691 1 92.88 301 GLU B N 1
ATOM 5845 C CA . GLU B 1 301 ? 30.172 -15.312 -3.578 1 92.88 301 GLU B CA 1
ATOM 5846 C C . GLU B 1 301 ? 29.609 -15.648 -4.953 1 92.88 301 GLU B C 1
ATOM 5848 O O . GLU B 1 301 ? 28.406 -15.539 -5.172 1 92.88 301 GLU B O 1
ATOM 5853 N N . LEU B 1 302 ? 30.469 -16.016 -5.867 1 93.19 302 LEU B N 1
ATOM 5854 C CA . LEU B 1 302 ? 30.078 -16.25 -7.254 1 93.19 302 LEU B CA 1
ATOM 5855 C C . LEU B 1 302 ? 29.016 -17.344 -7.355 1 93.19 302 LEU B C 1
ATOM 5857 O O . LEU B 1 302 ? 27.969 -17.141 -7.965 1 93.19 302 LEU B O 1
ATOM 5861 N N . ASP B 1 303 ? 29.25 -18.469 -6.691 1 92.81 303 ASP B N 1
ATOM 5862 C CA . ASP B 1 303 ? 28.328 -19.594 -6.77 1 92.81 303 ASP B CA 1
ATOM 5863 C C . ASP B 1 303 ? 26.953 -19.219 -6.227 1 92.81 303 ASP B C 1
ATOM 5865 O O . ASP B 1 303 ? 25.922 -19.594 -6.812 1 92.81 303 ASP B O 1
ATOM 5869 N N . THR B 1 304 ? 26.984 -18.5 -5.152 1 94.12 304 THR B N 1
ATOM 5870 C CA . THR B 1 304 ? 25.734 -18.094 -4.527 1 94.12 304 THR B CA 1
ATOM 5871 C C . THR B 1 304 ? 24.984 -17.109 -5.43 1 94.12 304 THR B C 1
ATOM 5873 O O . THR B 1 304 ? 23.781 -17.281 -5.656 1 94.12 304 THR B O 1
ATOM 5876 N N . GLN B 1 305 ? 25.641 -16.141 -5.977 1 95.25 305 GLN B N 1
ATOM 5877 C CA . GLN B 1 305 ? 25.016 -15.125 -6.816 1 95.25 305 GLN B CA 1
ATOM 5878 C C . GLN B 1 305 ? 24.453 -15.734 -8.094 1 95.25 305 GLN B C 1
ATOM 5880 O O . GLN B 1 305 ? 23.344 -15.398 -8.516 1 95.25 305 GLN B O 1
ATOM 5885 N N . ILE B 1 306 ? 25.219 -16.656 -8.633 1 95.81 306 ILE B N 1
ATOM 5886 C CA . ILE B 1 306 ? 24.812 -17.312 -9.875 1 95.81 306 ILE B CA 1
ATOM 5887 C C . ILE B 1 306 ? 23.594 -18.188 -9.609 1 95.81 306 ILE B C 1
ATOM 5889 O O . ILE B 1 306 ? 22.609 -18.141 -10.359 1 95.81 306 ILE B O 1
ATOM 5893 N N . SER B 1 307 ? 23.672 -18.969 -8.539 1 96.5 307 SER B N 1
ATOM 5894 C CA . SER B 1 307 ? 22.547 -19.844 -8.203 1 96.5 307 SER B CA 1
ATOM 5895 C C . SER B 1 307 ? 21.281 -19.047 -7.922 1 96.5 307 SER B C 1
ATOM 5897 O O . SER B 1 307 ? 20.203 -19.438 -8.359 1 96.5 307 SER B O 1
ATOM 5899 N N . LEU B 1 308 ? 21.359 -17.938 -7.242 1 94.75 308 LEU B N 1
ATOM 5900 C CA . LEU B 1 308 ? 20.203 -17.094 -6.938 1 94.75 308 LEU B CA 1
ATOM 5901 C C . LEU B 1 308 ? 19.609 -16.5 -8.211 1 94.75 308 LEU B C 1
ATOM 5903 O O . LEU B 1 308 ? 18.391 -16.406 -8.352 1 94.75 308 LEU B O 1
ATOM 5907 N N . ARG B 1 309 ? 20.469 -16.062 -9.062 1 95.06 309 ARG B N 1
ATOM 5908 C CA . ARG B 1 309 ? 20.016 -15.492 -10.328 1 95.06 309 ARG B CA 1
ATOM 5909 C C . ARG B 1 309 ? 19.266 -16.531 -11.156 1 95.06 309 ARG B C 1
ATOM 5911 O O . ARG B 1 309 ? 18.188 -16.266 -11.688 1 95.06 309 ARG B O 1
ATOM 5918 N N . VAL B 1 310 ? 19.875 -17.734 -11.234 1 96.06 310 VAL B N 1
ATOM 5919 C CA . VAL B 1 310 ? 19.25 -18.797 -12.008 1 96.06 310 VAL B CA 1
ATOM 5920 C C . VAL B 1 310 ? 17.938 -19.219 -11.367 1 96.06 310 VAL B C 1
ATOM 5922 O O . VAL B 1 310 ? 16.938 -19.422 -12.055 1 96.06 310 VAL B O 1
ATOM 5925 N N . ALA B 1 311 ? 17.969 -19.344 -10.062 1 95.19 311 ALA B N 1
ATOM 5926 C CA . ALA B 1 311 ? 16.734 -19.656 -9.344 1 95.19 311 ALA B CA 1
ATOM 5927 C C . ALA B 1 311 ? 15.656 -18.625 -9.641 1 95.19 311 ALA B C 1
ATOM 5929 O O . ALA B 1 311 ? 14.492 -18.969 -9.844 1 95.19 311 ALA B O 1
ATOM 5930 N N . GLY B 1 312 ? 16.016 -17.328 -9.648 1 92.56 312 GLY B N 1
ATOM 5931 C CA . GLY B 1 312 ? 15.086 -16.266 -9.977 1 92.56 312 GLY B CA 1
ATOM 5932 C C . GLY B 1 312 ? 14.523 -16.375 -11.383 1 92.56 312 GLY B C 1
ATOM 5933 O O . GLY B 1 312 ? 13.328 -16.156 -11.594 1 92.56 312 GLY B O 1
ATOM 5934 N N . GLU B 1 313 ? 15.367 -16.75 -12.273 1 92.75 313 GLU B N 1
ATOM 5935 C CA . GLU B 1 313 ? 14.93 -16.922 -13.656 1 92.75 313 GLU B CA 1
ATOM 5936 C C . GLU B 1 313 ? 13.969 -18.094 -13.789 1 92.75 313 GLU B C 1
ATOM 5938 O O . GLU B 1 313 ? 12.961 -18 -14.5 1 92.75 313 GLU B O 1
ATOM 5943 N N . ILE B 1 314 ? 14.328 -19.156 -13.102 1 94.25 314 ILE B N 1
ATOM 5944 C CA . ILE B 1 314 ? 13.461 -20.328 -13.117 1 94.25 314 ILE B CA 1
ATOM 5945 C C . ILE B 1 314 ? 12.094 -19.969 -12.539 1 94.25 314 ILE B C 1
ATOM 5947 O O . ILE B 1 314 ? 11.062 -20.297 -13.117 1 94.25 314 ILE B O 1
ATOM 5951 N N . LYS B 1 315 ? 12.078 -19.297 -11.484 1 91.56 315 LYS B N 1
ATOM 5952 C CA . LYS B 1 315 ? 10.828 -18.875 -10.852 1 91.56 315 LYS B CA 1
ATOM 5953 C C . LYS B 1 315 ? 10 -18 -11.789 1 91.56 315 LYS B C 1
ATOM 5955 O O . LYS B 1 315 ? 8.781 -18.141 -11.844 1 91.56 315 LYS B O 1
ATOM 5960 N N . PHE B 1 316 ? 10.688 -17.156 -12.469 1 89.44 316 PHE B N 1
ATOM 5961 C CA . PHE B 1 316 ? 10 -16.297 -13.43 1 89.44 316 PHE B CA 1
ATOM 5962 C C . PHE B 1 316 ? 9.336 -17.141 -14.516 1 89.44 316 PHE B C 1
ATOM 5964 O O . PHE B 1 316 ? 8.172 -16.906 -14.852 1 89.44 316 PHE B O 1
ATOM 5971 N N . MET B 1 317 ? 10.102 -18.047 -15.031 1 91.88 317 MET B N 1
ATOM 5972 C CA . MET B 1 317 ? 9.578 -18.891 -16.094 1 91.88 317 MET B CA 1
ATOM 5973 C C . MET B 1 317 ? 8.398 -19.719 -15.578 1 91.88 317 MET B C 1
ATOM 5975 O O . MET B 1 317 ? 7.402 -19.891 -16.281 1 91.88 317 MET B O 1
ATOM 5979 N N . LEU B 1 318 ? 8.562 -20.219 -14.352 1 92.94 318 LEU B N 1
ATOM 5980 C CA . LEU B 1 318 ? 7.484 -21 -13.758 1 92.94 318 LEU B CA 1
ATOM 5981 C C . LEU B 1 318 ? 6.227 -20.156 -13.586 1 92.94 318 LEU B C 1
ATOM 5983 O O . LEU B 1 318 ? 5.113 -20.656 -13.734 1 92.94 318 LEU B O 1
ATOM 5987 N N . ASN B 1 319 ? 6.375 -18.906 -13.312 1 89.44 319 ASN B N 1
ATOM 5988 C CA . ASN B 1 319 ? 5.246 -18.016 -13.094 1 89.44 319 ASN B CA 1
ATOM 5989 C C . ASN B 1 319 ? 4.543 -17.672 -14.398 1 89.44 319 ASN B C 1
ATOM 5991 O O . ASN B 1 319 ? 3.453 -17.094 -14.391 1 89.44 319 ASN B O 1
ATOM 5995 N N . CYS B 1 320 ? 5.117 -18.031 -15.492 1 88.75 320 CYS B N 1
ATOM 5996 C CA . CYS B 1 320 ? 4.504 -17.797 -16.797 1 88.75 320 CYS B CA 1
ATOM 5997 C C . CYS B 1 320 ? 3.549 -18.922 -17.172 1 88.75 320 CYS B C 1
ATOM 5999 O O . CYS B 1 320 ? 3.105 -19.016 -18.312 1 88.75 320 CYS B O 1
ATOM 6001 N N . PHE B 1 321 ? 3.227 -19.797 -16.219 1 93.06 321 PHE B N 1
ATOM 6002 C CA . PHE B 1 321 ? 2.258 -20.859 -16.438 1 93.06 321 PHE B CA 1
ATOM 6003 C C . PHE B 1 321 ? 0.944 -20.297 -16.969 1 93.06 321 PHE B C 1
ATOM 6005 O O . PHE B 1 321 ? 0.45 -19.281 -16.469 1 93.06 321 PHE B O 1
ATOM 6012 N N . ASP B 1 322 ? 0.395 -20.906 -18 1 91.31 322 ASP B N 1
ATOM 6013 C CA . ASP B 1 322 ? -0.858 -20.469 -18.609 1 91.31 322 ASP B CA 1
ATOM 6014 C C . ASP B 1 322 ? -2.051 -20.828 -17.734 1 91.31 322 ASP B C 1
ATOM 6016 O O . ASP B 1 322 ? -2.566 -21.938 -17.781 1 91.31 322 ASP B O 1
ATOM 6020 N N . GLU B 1 323 ? -2.529 -19.859 -17.125 1 88.62 323 GLU B N 1
ATOM 6021 C CA . GLU B 1 323 ? -3.619 -20.078 -16.188 1 88.62 323 GLU B CA 1
ATOM 6022 C C . GLU B 1 323 ? -4.961 -20.188 -16.906 1 88.62 323 GLU B C 1
ATOM 6024 O O . GLU B 1 323 ? -5.969 -20.562 -16.297 1 88.62 323 GLU B O 1
ATOM 6029 N N . LYS B 1 324 ? -5 -19.953 -18.172 1 89.25 324 LYS B N 1
ATOM 6030 C CA . LYS B 1 324 ? -6.25 -20 -18.922 1 89.25 324 LYS B CA 1
ATOM 6031 C C . LYS B 1 324 ? -6.473 -21.375 -19.562 1 89.25 324 LYS B C 1
ATOM 6033 O O . LYS B 1 324 ? -7.523 -21.625 -20.156 1 89.25 324 LYS B O 1
ATOM 6038 N N . ALA B 1 325 ? -5.445 -22.234 -19.469 1 92.56 325 ALA B N 1
ATOM 6039 C CA . ALA B 1 325 ? -5.602 -23.594 -19.984 1 92.56 325 ALA B CA 1
ATOM 6040 C C . ALA B 1 325 ? -6.797 -24.281 -19.344 1 92.56 325 ALA B C 1
ATOM 6042 O O . ALA B 1 325 ? -7.09 -24.078 -18.172 1 92.56 325 ALA B O 1
ATOM 6043 N N . LYS B 1 326 ? -7.496 -25.109 -20.141 1 94.06 326 LYS B N 1
ATOM 6044 C CA . LYS B 1 326 ? -8.711 -25.75 -19.656 1 94.06 326 LYS B CA 1
ATOM 6045 C C . LYS B 1 326 ? -8.609 -27.266 -19.781 1 94.06 326 LYS B C 1
ATOM 6047 O O . LYS B 1 326 ? -8.078 -27.781 -20.781 1 94.06 326 LYS B O 1
ATOM 6052 N N . GLY B 1 327 ? -9.18 -27.938 -18.828 1 94.25 327 GLY B N 1
ATOM 6053 C CA . GLY B 1 327 ? -9.25 -29.391 -18.891 1 94.25 327 GLY B CA 1
ATOM 6054 C C . GLY B 1 327 ? -7.934 -30.062 -18.516 1 94.25 327 GLY B C 1
ATOM 6055 O O . GLY B 1 327 ? -6.906 -29.406 -18.391 1 94.25 327 GLY B O 1
ATOM 6056 N N . ILE B 1 328 ? -8.055 -31.328 -18.344 1 95.44 328 ILE B N 1
ATOM 6057 C CA . ILE B 1 328 ? -6.883 -32.094 -17.953 1 95.44 328 ILE B CA 1
ATOM 6058 C C . ILE B 1 328 ? -5.801 -31.984 -19.031 1 95.44 328 ILE B C 1
ATOM 6060 O O . ILE B 1 328 ? -4.641 -31.703 -18.719 1 95.44 328 ILE B O 1
ATOM 6064 N N . ASP B 1 329 ? -6.191 -32.094 -20.234 1 95.81 329 ASP B N 1
ATOM 6065 C CA . ASP B 1 329 ? -5.238 -32.031 -21.344 1 95.81 329 ASP B CA 1
ATOM 6066 C C . ASP B 1 329 ? -4.629 -30.656 -21.484 1 95.81 329 ASP B C 1
ATOM 6068 O O . ASP B 1 329 ? -3.418 -30.516 -21.688 1 95.81 329 ASP B O 1
ATOM 6072 N N . GLY B 1 330 ? -5.473 -29.672 -21.438 1 95.5 330 GLY B N 1
ATOM 6073 C CA . GLY B 1 330 ? -4.984 -28.312 -21.547 1 95.5 330 GLY B CA 1
ATOM 6074 C C . GLY B 1 330 ? -3.996 -27.938 -20.453 1 95.5 330 GLY B C 1
ATOM 6075 O O . GLY B 1 330 ? -2.93 -27.391 -20.734 1 95.5 330 GLY B O 1
ATOM 6076 N N . LEU B 1 331 ? -4.281 -28.328 -19.281 1 96.19 331 LEU B N 1
ATOM 6077 C CA . LEU B 1 331 ? -3.441 -28.016 -18.141 1 96.19 331 LEU B CA 1
ATOM 6078 C C . LEU B 1 331 ? -2.148 -28.828 -18.172 1 96.19 331 LEU B C 1
ATOM 6080 O O . LEU B 1 331 ? -1.074 -28.297 -17.875 1 96.19 331 LEU B O 1
ATOM 6084 N N . SER B 1 332 ? -2.299 -30.094 -18.516 1 96.19 332 SER B N 1
ATOM 6085 C CA . SER B 1 332 ? -1.122 -30.953 -18.625 1 96.19 332 SER B CA 1
ATOM 6086 C C . SER B 1 332 ? -0.169 -30.453 -19.703 1 96.19 332 SER B C 1
ATOM 6088 O O . SER B 1 332 ? 1.046 -30.422 -19.5 1 96.19 332 SER B O 1
ATOM 6090 N N . ASN B 1 333 ? -0.765 -30.062 -20.797 1 96 333 ASN B N 1
ATOM 6091 C CA . ASN B 1 333 ? 0.042 -29.547 -21.906 1 96 333 ASN B CA 1
ATOM 6092 C C . ASN B 1 333 ? 0.73 -28.234 -21.516 1 96 333 ASN B C 1
ATOM 6094 O O . ASN B 1 333 ? 1.896 -28.031 -21.859 1 96 333 ASN B O 1
ATOM 6098 N N . ALA B 1 334 ? -0.018 -27.406 -20.875 1 95.5 334 ALA B N 1
ATOM 6099 C CA . ALA B 1 334 ? 0.548 -26.141 -20.438 1 95.5 334 ALA B CA 1
ATOM 6100 C C . ALA B 1 334 ? 1.723 -26.359 -19.5 1 95.5 334 ALA B C 1
ATOM 6102 O O . ALA B 1 334 ? 2.758 -25.703 -19.609 1 95.5 334 ALA B O 1
ATOM 6103 N N . LEU B 1 335 ? 1.556 -27.312 -18.547 1 95.31 335 LEU B N 1
ATOM 6104 C CA . LEU B 1 335 ? 2.604 -27.609 -17.578 1 95.31 335 LEU B CA 1
ATOM 6105 C C . LEU B 1 335 ? 3.826 -28.219 -18.266 1 95.31 335 LEU B C 1
ATOM 6107 O O . LEU B 1 335 ? 4.957 -27.812 -17.984 1 95.31 335 LEU B O 1
ATOM 6111 N N . ASN B 1 336 ? 3.58 -29.141 -19.188 1 94.75 336 ASN B N 1
ATOM 6112 C CA . ASN B 1 336 ? 4.664 -29.797 -19.906 1 94.75 336 ASN B CA 1
ATOM 6113 C C . ASN B 1 336 ? 5.441 -28.812 -20.766 1 94.75 336 ASN B C 1
ATOM 6115 O O . ASN B 1 336 ? 6.672 -28.859 -20.812 1 94.75 336 ASN B O 1
ATOM 6119 N N . LEU B 1 337 ? 4.711 -27.953 -21.422 1 93.62 337 LEU B N 1
ATOM 6120 C CA . LEU B 1 337 ? 5.348 -26.938 -22.266 1 93.62 337 LEU B CA 1
ATOM 6121 C C . LEU B 1 337 ? 6.215 -26 -21.422 1 93.62 337 LEU B C 1
ATOM 6123 O O . LEU B 1 337 ? 7.312 -25.641 -21.828 1 93.62 337 LEU B O 1
ATOM 6127 N N . LEU B 1 338 ? 5.719 -25.641 -20.297 1 93.5 338 LEU B N 1
ATOM 6128 C CA . LEU B 1 338 ? 6.434 -24.734 -19.391 1 93.5 338 LEU B CA 1
ATOM 6129 C C . LEU B 1 338 ? 7.723 -25.375 -18.891 1 93.5 338 LEU B C 1
ATOM 6131 O O . LEU B 1 338 ? 8.789 -24.766 -18.953 1 93.5 338 LEU B O 1
ATOM 6135 N N . THR B 1 339 ? 7.645 -26.625 -18.438 1 93.5 339 THR B N 1
ATOM 6136 C CA . THR B 1 339 ? 8.773 -27.281 -17.797 1 93.5 339 THR B CA 1
ATOM 6137 C C . THR B 1 339 ? 9.82 -27.703 -18.828 1 93.5 339 THR B C 1
ATOM 6139 O O . THR B 1 339 ? 11.016 -27.703 -18.547 1 93.5 339 THR B O 1
ATOM 6142 N N . SER B 1 340 ? 9.367 -27.984 -20.031 1 93.38 340 SER B N 1
ATOM 6143 C CA . SER B 1 340 ? 10.281 -28.422 -21.078 1 93.38 340 SER B CA 1
ATOM 6144 C C . SER B 1 340 ? 11.148 -27.266 -21.562 1 93.38 340 SER B C 1
ATOM 6146 O O . SER B 1 340 ? 12.234 -27.469 -22.094 1 93.38 340 SER B O 1
ATOM 6148 N N . LYS B 1 341 ? 10.68 -26.062 -21.375 1 92.81 341 LYS B N 1
ATOM 6149 C CA . LYS B 1 341 ? 11.406 -24.891 -21.828 1 92.81 341 LYS B CA 1
ATOM 6150 C C . LYS B 1 341 ? 12.508 -24.516 -20.844 1 92.81 341 LYS B C 1
ATOM 6152 O O . LYS B 1 341 ? 13.391 -23.703 -21.156 1 92.81 341 LYS B O 1
ATOM 6157 N N . ILE B 1 342 ? 12.453 -25.094 -19.688 1 95.5 342 ILE B N 1
ATOM 6158 C CA . ILE B 1 342 ? 13.422 -24.719 -18.656 1 95.5 342 ILE B CA 1
ATOM 6159 C C . ILE B 1 342 ? 14.617 -25.672 -18.703 1 95.5 342 ILE B C 1
ATOM 6161 O O . ILE B 1 342 ? 14.5 -26.844 -18.375 1 95.5 342 ILE B O 1
ATOM 6165 N N . ASN B 1 343 ? 15.75 -25.156 -19.203 1 95.69 343 ASN B N 1
ATOM 6166 C CA . ASN B 1 343 ? 17.031 -25.875 -19.203 1 95.69 343 ASN B CA 1
ATOM 6167 C C . ASN B 1 343 ? 17.984 -25.312 -18.172 1 95.69 343 ASN B C 1
ATOM 6169 O O . ASN B 1 343 ? 18.688 -24.328 -18.438 1 95.69 343 ASN B O 1
ATOM 6173 N N . VAL B 1 344 ? 18.094 -25.984 -17.016 1 96.31 344 VAL B N 1
ATOM 6174 C CA . VAL B 1 344 ? 18.828 -25.469 -15.859 1 96.31 344 VAL B CA 1
ATOM 6175 C C . VAL B 1 344 ? 20.312 -25.328 -16.203 1 96.31 344 VAL B C 1
ATOM 6177 O O . VAL B 1 344 ? 20.938 -24.328 -15.875 1 96.31 344 VAL B O 1
ATOM 6180 N N . LYS B 1 345 ? 20.828 -26.297 -16.891 1 96.38 345 LYS B N 1
ATOM 6181 C CA . LYS B 1 345 ? 22.25 -26.281 -17.25 1 96.38 345 LYS B CA 1
ATOM 6182 C C . LYS B 1 345 ? 22.578 -25.094 -18.156 1 96.38 345 LYS B C 1
ATOM 6184 O O . LYS B 1 345 ? 23.578 -24.406 -17.953 1 96.38 345 LYS B O 1
ATOM 6189 N N . GLU B 1 346 ? 21.766 -24.859 -19.109 1 96.44 346 GLU B N 1
ATOM 6190 C CA . GLU B 1 346 ? 21.969 -23.734 -20.031 1 96.44 346 GLU B CA 1
ATOM 6191 C C . GLU B 1 346 ? 21.859 -22.406 -19.281 1 96.44 346 GLU B C 1
ATOM 6193 O O . GLU B 1 346 ? 22.688 -21.516 -19.484 1 96.44 346 GLU B O 1
ATOM 6198 N N . LEU B 1 347 ? 20.859 -22.266 -18.453 1 95.44 347 LEU B N 1
ATOM 6199 C CA . LEU B 1 347 ? 20.656 -21.047 -17.688 1 95.44 347 LEU B CA 1
ATOM 6200 C C . LEU B 1 347 ? 21.844 -20.781 -16.766 1 95.44 347 LEU B C 1
ATOM 6202 O O . LEU B 1 347 ? 22.312 -19.641 -16.672 1 95.44 347 LEU B O 1
ATOM 6206 N N . TYR B 1 348 ? 22.312 -21.844 -16.125 1 96.62 348 TYR B N 1
ATOM 6207 C CA . TYR B 1 348 ? 23.422 -21.703 -15.195 1 96.62 348 TYR B CA 1
ATOM 6208 C C . TYR B 1 348 ? 24.703 -21.297 -15.922 1 96.62 348 TYR B C 1
ATOM 6210 O O . TYR B 1 348 ? 25.422 -20.406 -15.477 1 96.62 348 TYR B O 1
ATOM 6218 N N . ASN B 1 349 ? 24.938 -21.922 -17.062 1 96.5 349 ASN B N 1
ATOM 6219 C CA . ASN B 1 349 ? 26.141 -21.625 -17.828 1 96.5 349 ASN B CA 1
ATOM 6220 C C . ASN B 1 349 ? 26.125 -20.203 -18.391 1 96.5 349 ASN B C 1
ATOM 6222 O O . ASN B 1 349 ? 27.156 -19.547 -18.438 1 96.5 349 ASN B O 1
ATOM 6226 N N . GLU B 1 350 ? 24.984 -19.797 -18.844 1 95.5 350 GLU B N 1
ATOM 6227 C CA . GLU B 1 350 ? 24.859 -18.422 -19.312 1 95.5 350 GLU B CA 1
ATOM 6228 C C . GLU B 1 350 ? 25.156 -17.422 -18.203 1 95.5 350 GLU B C 1
ATOM 6230 O O . GLU B 1 350 ? 25.875 -16.438 -18.422 1 95.5 350 GLU B O 1
ATOM 6235 N N . SER B 1 351 ? 24.609 -17.688 -17.016 1 95.69 351 SER B N 1
ATOM 6236 C CA . SER B 1 351 ? 24.859 -16.812 -15.859 1 95.69 351 SER B CA 1
ATOM 6237 C C . SER B 1 351 ? 26.312 -16.859 -15.43 1 95.69 351 SER B C 1
ATOM 6239 O O . SER B 1 351 ? 26.906 -15.828 -15.094 1 95.69 351 SER B O 1
ATOM 6241 N N . LEU B 1 352 ? 26.828 -18.062 -15.453 1 96.12 352 LEU B N 1
ATOM 6242 C CA . LEU B 1 352 ? 28.234 -18.234 -15.109 1 96.12 352 LEU B CA 1
ATOM 6243 C C . LEU B 1 352 ? 29.125 -17.422 -16.047 1 96.12 352 LEU B C 1
ATOM 6245 O O . LEU B 1 352 ? 30.047 -16.734 -15.586 1 96.12 352 LEU B O 1
ATOM 6249 N N . SER B 1 353 ? 28.859 -17.5 -17.281 1 96.44 353 SER B N 1
ATOM 6250 C CA . SER B 1 353 ? 29.625 -16.75 -18.281 1 96.44 353 SER B CA 1
ATOM 6251 C C . SER B 1 353 ? 29.516 -15.25 -18.031 1 96.44 353 SER B C 1
ATOM 6253 O O . SER B 1 353 ? 30.516 -14.531 -18.172 1 96.44 353 SER B O 1
ATOM 6255 N N . LEU B 1 354 ? 28.359 -14.789 -17.719 1 95.44 354 LEU B N 1
ATOM 6256 C CA . LEU B 1 354 ? 28.141 -13.367 -17.469 1 95.44 354 LEU B CA 1
ATOM 6257 C C . LEU B 1 354 ? 28.969 -12.898 -16.266 1 95.44 354 LEU B C 1
ATOM 6259 O O . LEU B 1 354 ? 29.625 -11.859 -16.328 1 95.44 354 LEU B O 1
ATOM 6263 N N . PHE B 1 355 ? 28.906 -13.68 -15.195 1 96.25 355 PHE B N 1
ATOM 6264 C CA . PHE B 1 355 ? 29.609 -13.312 -13.977 1 96.25 355 PHE B CA 1
ATOM 6265 C C . PHE B 1 355 ? 31.125 -13.422 -14.172 1 96.25 355 PHE B C 1
ATOM 6267 O O . PHE B 1 355 ? 31.875 -12.57 -13.695 1 96.25 355 PHE B O 1
ATOM 6274 N N . LYS B 1 356 ? 31.516 -14.422 -14.867 1 95.12 356 LYS B N 1
ATOM 6275 C CA . LYS B 1 356 ? 32.938 -14.586 -15.148 1 95.12 356 LYS B CA 1
ATOM 6276 C C . LYS B 1 356 ? 33.469 -13.438 -16.016 1 95.12 356 LYS B C 1
ATOM 6278 O O . LYS B 1 356 ? 34.562 -12.953 -15.805 1 95.12 356 LYS B O 1
ATOM 6283 N N . ASN B 1 357 ? 32.656 -13.086 -17 1 95.94 357 ASN B N 1
ATOM 6284 C CA . ASN B 1 357 ? 33.031 -11.945 -17.828 1 95.94 357 ASN B CA 1
ATOM 6285 C C . ASN B 1 357 ? 33.219 -10.68 -17 1 95.94 357 ASN B C 1
ATOM 6287 O O . ASN B 1 357 ? 34.156 -9.922 -17.234 1 95.94 357 ASN B O 1
ATOM 6291 N N . ALA B 1 358 ? 32.312 -10.461 -16.047 1 96.06 358 ALA B N 1
ATOM 6292 C CA . ALA B 1 358 ? 32.406 -9.281 -15.188 1 96.06 358 ALA B CA 1
ATOM 6293 C C . ALA B 1 358 ? 33.688 -9.289 -14.367 1 96.06 358 ALA B C 1
ATOM 6295 O O . ALA B 1 358 ? 34.375 -8.273 -14.281 1 96.06 358 ALA B O 1
ATOM 6296 N N . VAL B 1 359 ? 34.062 -10.438 -13.883 1 95.19 359 VAL B N 1
ATOM 6297 C CA . VAL B 1 359 ? 35.188 -10.539 -12.953 1 95.19 359 VAL B CA 1
ATOM 6298 C C . VAL B 1 359 ? 36.5 -10.617 -13.734 1 95.19 359 VAL B C 1
ATOM 6300 O O . VAL B 1 359 ? 37.469 -9.875 -13.445 1 95.19 359 VAL B O 1
ATOM 6303 N N . GLU B 1 360 ? 36.594 -11.453 -14.742 1 95.31 360 GLU B N 1
ATOM 6304 C CA . GLU B 1 360 ? 37.812 -11.695 -15.484 1 95.31 360 GLU B CA 1
ATOM 6305 C C . GLU B 1 360 ? 38.188 -10.484 -16.344 1 95.31 360 GLU B C 1
ATOM 6307 O O . GLU B 1 360 ? 39.375 -10.141 -16.453 1 95.31 360 GLU B O 1
ATOM 6312 N N . LYS B 1 361 ? 37.219 -9.828 -16.953 1 96.56 361 LYS B N 1
ATOM 6313 C CA . LYS B 1 361 ? 37.469 -8.656 -17.781 1 96.56 361 LYS B CA 1
ATOM 6314 C C . LYS B 1 361 ? 37.469 -7.379 -16.938 1 96.56 361 LYS B C 1
ATOM 6316 O O . LYS B 1 361 ? 37.656 -6.281 -17.469 1 96.56 361 LYS B O 1
ATOM 6321 N N . ARG B 1 362 ? 37.219 -7.508 -15.719 1 96.06 362 ARG B N 1
ATOM 6322 C CA . ARG B 1 362 ? 37.156 -6.395 -14.773 1 96.06 362 ARG B CA 1
ATOM 6323 C C . ARG B 1 362 ? 36.188 -5.316 -15.266 1 96.06 362 ARG B C 1
ATOM 6325 O O . ARG B 1 362 ? 36.562 -4.137 -15.32 1 96.06 362 ARG B O 1
ATOM 6332 N N . ASP B 1 363 ? 35.094 -5.797 -15.766 1 97.56 363 ASP B N 1
ATOM 6333 C CA . ASP B 1 363 ? 34.031 -4.906 -16.172 1 97.56 363 ASP B CA 1
ATOM 6334 C C . ASP B 1 363 ? 33.219 -4.441 -14.961 1 97.56 363 ASP B C 1
ATOM 6336 O O . ASP B 1 363 ? 32.25 -5.105 -14.562 1 97.56 363 ASP B O 1
ATOM 6340 N N . TYR B 1 364 ? 33.531 -3.252 -14.492 1 97.94 364 TYR B N 1
ATOM 6341 C CA . TYR B 1 364 ? 32.969 -2.752 -13.234 1 97.94 364 TYR B CA 1
ATOM 6342 C C . TYR B 1 364 ? 31.5 -2.459 -13.367 1 97.94 364 TYR B C 1
ATOM 6344 O O . TYR B 1 364 ? 30.719 -2.764 -12.461 1 97.94 364 TYR B O 1
ATOM 6352 N N . LEU B 1 365 ? 31.062 -1.872 -14.422 1 97.5 365 LEU B N 1
ATOM 6353 C CA . LEU B 1 365 ? 29.656 -1.544 -14.625 1 97.5 365 LEU B CA 1
ATOM 6354 C C . LEU B 1 365 ? 28.812 -2.811 -14.742 1 97.5 365 LEU B C 1
ATOM 6356 O O . LEU B 1 365 ? 27.703 -2.861 -14.234 1 97.5 365 LEU B O 1
ATOM 6360 N N . LEU B 1 366 ? 29.391 -3.846 -15.406 1 97.06 366 LEU B N 1
ATOM 6361 C CA . LEU B 1 366 ? 28.688 -5.125 -15.477 1 97.06 366 LEU B CA 1
ATOM 6362 C C . LEU B 1 366 ? 28.578 -5.762 -14.094 1 97.06 366 LEU B C 1
ATOM 6364 O O . LEU B 1 366 ? 27.562 -6.375 -13.773 1 97.06 366 LEU B O 1
ATOM 6368 N N . ALA B 1 367 ? 29.625 -5.613 -13.297 1 97.5 367 ALA B N 1
ATOM 6369 C CA . ALA B 1 367 ? 29.594 -6.129 -11.93 1 97.5 367 ALA B CA 1
ATOM 6370 C C . ALA B 1 367 ? 28.484 -5.469 -11.125 1 97.5 367 ALA B C 1
ATOM 6372 O O . ALA B 1 367 ? 27.734 -6.148 -10.414 1 97.5 367 ALA B O 1
ATOM 6373 N N . LEU B 1 368 ? 28.328 -4.125 -11.258 1 97.5 368 LEU B N 1
ATOM 6374 C CA . LEU B 1 368 ? 27.297 -3.395 -10.523 1 97.5 368 LEU B CA 1
ATOM 6375 C C . LEU B 1 368 ? 25.906 -3.77 -11.016 1 97.5 368 LEU B C 1
ATOM 6377 O O . LEU B 1 368 ? 24.938 -3.666 -10.273 1 97.5 368 LEU B O 1
ATOM 6381 N N . LYS B 1 369 ? 25.797 -4.215 -12.266 1 96.94 369 LYS B N 1
ATOM 6382 C CA . LYS B 1 369 ? 24.531 -4.605 -12.883 1 96.94 369 LYS B CA 1
ATOM 6383 C C . LYS B 1 369 ? 24.078 -5.977 -12.391 1 96.94 369 LYS B C 1
ATOM 6385 O O . LYS B 1 369 ? 22.891 -6.242 -12.297 1 96.94 369 LYS B O 1
ATOM 6390 N N . LEU B 1 370 ? 25.062 -6.828 -12.016 1 96.06 370 LEU B N 1
ATOM 6391 C CA . LEU B 1 370 ? 24.75 -8.227 -11.734 1 96.06 370 LEU B CA 1
ATOM 6392 C C . LEU B 1 370 ? 24.75 -8.492 -10.234 1 96.06 370 LEU B C 1
ATOM 6394 O O . LEU B 1 370 ? 24.078 -9.406 -9.766 1 96.06 370 LEU B O 1
ATOM 6398 N N . TYR B 1 371 ? 25.547 -7.742 -9.508 1 96.19 371 TYR B N 1
ATOM 6399 C CA . TYR B 1 371 ? 25.828 -8.07 -8.109 1 96.19 371 TYR B CA 1
ATOM 6400 C C . TYR B 1 371 ? 24.719 -7.531 -7.199 1 96.19 371 TYR B C 1
ATOM 6402 O O . TYR B 1 371 ? 24.594 -6.32 -7.016 1 96.19 371 TYR B O 1
ATOM 6410 N N . ASN B 1 372 ? 23.922 -8.438 -6.695 1 95.12 372 ASN B N 1
ATOM 6411 C CA . ASN B 1 372 ? 22.906 -8.094 -5.703 1 95.12 372 ASN B CA 1
ATOM 6412 C C . ASN B 1 372 ? 23.438 -8.266 -4.281 1 95.12 372 ASN B C 1
ATOM 6414 O O . ASN B 1 372 ? 23.5 -9.383 -3.768 1 95.12 372 ASN B O 1
ATOM 6418 N N . ARG B 1 373 ? 23.812 -7.172 -3.697 1 92.69 373 ARG B N 1
ATOM 6419 C CA . ARG B 1 373 ? 24.312 -7.141 -2.328 1 92.69 373 ARG B CA 1
ATOM 6420 C C . ARG B 1 373 ? 23.953 -5.828 -1.642 1 92.69 373 ARG B C 1
ATOM 6422 O O . ARG B 1 373 ? 24.672 -4.84 -1.747 1 92.69 373 ARG B O 1
ATOM 6429 N N . LYS B 1 374 ? 22.953 -5.875 -0.859 1 87.44 374 LYS B N 1
ATOM 6430 C CA . LYS B 1 374 ? 22.359 -4.68 -0.26 1 87.44 374 LYS B CA 1
ATOM 6431 C C . LYS B 1 374 ? 23.375 -3.924 0.579 1 87.44 374 LYS B C 1
ATOM 6433 O O . LYS B 1 374 ? 23.328 -2.695 0.674 1 87.44 374 LYS B O 1
ATOM 6438 N N . SER B 1 375 ? 24.359 -4.629 1.127 1 90.56 375 SER B N 1
ATOM 6439 C CA . SER B 1 375 ? 25.328 -4 2.02 1 90.56 375 SER B CA 1
ATOM 6440 C C . SER B 1 375 ? 26.516 -3.426 1.242 1 90.56 375 SER B C 1
ATOM 6442 O O . SER B 1 375 ? 27.453 -2.891 1.834 1 90.56 375 SER B O 1
ATOM 6444 N N . LEU B 1 376 ? 26.484 -3.527 -0 1 92.94 376 LEU B N 1
ATOM 6445 C CA . LEU B 1 376 ? 27.625 -3.143 -0.819 1 92.94 376 LEU B CA 1
ATOM 6446 C C . LEU B 1 376 ? 28 -1.685 -0.581 1 92.94 376 LEU B C 1
ATOM 6448 O O . LEU B 1 376 ? 29.156 -1.374 -0.31 1 92.94 376 LEU B O 1
ATOM 6452 N N . SER B 1 377 ? 27 -0.79 -0.653 1 91.69 377 SER B N 1
ATOM 6453 C CA . SER B 1 377 ? 27.281 0.636 -0.49 1 91.69 377 SER B CA 1
ATOM 6454 C C . SER B 1 377 ? 27.844 0.936 0.894 1 91.69 377 SER B C 1
ATOM 6456 O O . SER B 1 377 ? 28.719 1.79 1.04 1 91.69 377 SER B O 1
ATOM 6458 N N . SER B 1 378 ? 27.359 0.234 1.855 1 92.81 378 SER B N 1
ATOM 6459 C CA . SER B 1 378 ? 27.859 0.422 3.211 1 92.81 378 SER B CA 1
ATOM 6460 C C . SER B 1 378 ? 29.328 -0.01 3.318 1 92.81 378 SER B C 1
ATOM 6462 O O . SER B 1 378 ? 30.125 0.665 3.961 1 92.81 378 SER B O 1
ATOM 6464 N N . GLN B 1 379 ? 29.656 -1.088 2.697 1 93.56 379 GLN B N 1
ATOM 6465 C CA . GLN B 1 379 ? 31 -1.641 2.754 1 93.56 379 GLN B CA 1
ATOM 6466 C C . GLN B 1 379 ? 31.984 -0.774 1.973 1 93.56 379 GLN B C 1
ATOM 6468 O O . GLN B 1 379 ? 33.156 -0.685 2.328 1 93.56 379 GLN B O 1
ATOM 6473 N N . VAL B 1 380 ? 31.531 -0.132 0.977 1 96.06 380 VAL B N 1
ATOM 6474 C CA . VAL B 1 380 ? 32.375 0.697 0.11 1 96.06 380 VAL B CA 1
ATOM 6475 C C . VAL B 1 380 ? 32.75 1.98 0.84 1 96.06 380 VAL B C 1
ATOM 6477 O O . VAL B 1 380 ? 33.75 2.623 0.492 1 96.06 380 VAL B O 1
ATOM 6480 N N . SER B 1 381 ? 32 2.365 1.857 1 95.69 381 SER B N 1
ATOM 6481 C CA . SER B 1 381 ? 32.25 3.6 2.598 1 95.69 381 SER B CA 1
ATOM 6482 C C . SER B 1 381 ? 33.688 3.66 3.127 1 95.69 381 SER B C 1
ATOM 6484 O O . SER B 1 381 ? 34.312 4.707 3.061 1 95.69 381 SER B O 1
ATOM 6486 N N . LYS B 1 382 ? 34.188 2.518 3.555 1 95.06 382 LYS B N 1
ATOM 6487 C CA . LYS B 1 382 ? 35.5 2.473 4.164 1 95.06 382 LYS B CA 1
ATOM 6488 C C . LYS B 1 382 ? 36.594 2.818 3.152 1 95.06 382 LYS B C 1
ATOM 6490 O O . LYS B 1 382 ? 37.625 3.357 3.516 1 95.06 382 LYS B O 1
ATOM 6495 N N . HIS B 1 383 ? 36.344 2.578 1.947 1 96 383 HIS B N 1
ATOM 6496 C CA . HIS B 1 383 ? 37.344 2.818 0.894 1 96 383 HIS B CA 1
ATOM 6497 C C . HIS B 1 383 ? 37.406 4.301 0.548 1 96 383 HIS B C 1
ATOM 6499 O O . HIS B 1 383 ? 38.344 4.73 -0.135 1 96 383 HIS B O 1
ATOM 6505 N N . LEU B 1 384 ? 36.469 5.078 1.041 1 96.19 384 LEU B N 1
ATOM 6506 C CA . LEU B 1 384 ? 36.5 6.527 0.853 1 96.19 384 LEU B CA 1
ATOM 6507 C C . LEU B 1 384 ? 36.812 7.242 2.16 1 96.19 384 LEU B C 1
ATOM 6509 O O . LEU B 1 384 ? 36.625 8.461 2.27 1 96.19 384 LEU B O 1
ATOM 6513 N N . GLY B 1 385 ? 37.219 6.477 3.146 1 94.06 385 GLY B N 1
ATOM 6514 C CA . GLY B 1 385 ? 37.562 7.055 4.438 1 94.06 385 GLY B CA 1
ATOM 6515 C C . GLY B 1 385 ? 36.344 7.395 5.277 1 94.06 385 GLY B C 1
ATOM 6516 O O . GLY B 1 385 ? 36.438 8.164 6.238 1 94.06 385 GLY B O 1
ATOM 6517 N N . LEU B 1 386 ? 35.25 6.887 4.891 1 94.69 386 LEU B N 1
ATOM 6518 C CA . LEU B 1 386 ? 34 7.156 5.605 1 94.69 386 LEU B CA 1
ATOM 6519 C C . LEU B 1 386 ? 33.656 6.008 6.547 1 94.69 386 LEU B C 1
ATOM 6521 O O . LEU B 1 386 ? 34.094 4.879 6.344 1 94.69 386 LEU B O 1
ATOM 6525 N N . ALA B 1 387 ? 32.906 6.328 7.582 1 92.12 387 ALA B N 1
ATOM 6526 C CA . ALA B 1 387 ? 32.375 5.281 8.445 1 92.12 387 ALA B CA 1
ATOM 6527 C C . ALA B 1 387 ? 31.391 4.406 7.684 1 92.12 387 ALA B C 1
ATOM 6529 O O . ALA B 1 387 ? 30.828 4.824 6.664 1 92.12 387 ALA B O 1
ATOM 6530 N N . ASN B 1 388 ? 31.203 3.234 8.227 1 88.25 388 ASN B N 1
ATOM 6531 C CA . ASN B 1 388 ? 30.297 2.281 7.582 1 88.25 388 ASN B CA 1
ATOM 6532 C C . ASN B 1 388 ? 28.891 2.857 7.418 1 88.25 388 ASN B C 1
ATOM 6534 O O . ASN B 1 388 ? 28.312 3.361 8.383 1 88.25 388 ASN B O 1
ATOM 6538 N N . GLY B 1 389 ? 28.453 2.867 6.188 1 86.56 389 GLY B N 1
ATOM 6539 C CA . GLY B 1 389 ? 27.094 3.281 5.918 1 86.56 389 GLY B CA 1
ATOM 6540 C C . GLY B 1 389 ? 26.953 4.773 5.68 1 86.56 389 GLY B C 1
ATOM 6541 O O . GLY B 1 389 ? 25.859 5.258 5.355 1 86.56 389 GLY B O 1
ATOM 6542 N N . GLN B 1 390 ? 28.016 5.535 5.688 1 90.62 390 GLN B N 1
ATOM 6543 C CA . GLN B 1 390 ? 27.938 6.992 5.629 1 90.62 390 GLN B CA 1
ATOM 6544 C C . GLN B 1 390 ? 28 7.488 4.184 1 90.62 390 GLN B C 1
ATOM 6546 O O . GLN B 1 390 ? 27.672 8.648 3.908 1 90.62 390 GLN B O 1
ATOM 6551 N N . LEU B 1 391 ? 28.359 6.645 3.307 1 94.06 391 LEU B N 1
ATOM 6552 C CA . LEU B 1 391 ? 28.469 7.043 1.906 1 94.06 391 LEU B CA 1
ATOM 6553 C C . LEU B 1 391 ? 27.109 7.477 1.369 1 94.06 391 LEU B C 1
ATOM 6555 O O . LEU B 1 391 ? 26.984 8.555 0.78 1 94.06 391 LEU B O 1
ATOM 6559 N N . ALA B 1 392 ? 26.109 6.629 1.575 1 90.06 392 ALA B N 1
ATOM 6560 C CA . ALA B 1 392 ? 24.766 6.922 1.083 1 90.06 392 ALA B CA 1
ATOM 6561 C C . ALA B 1 392 ? 24.25 8.242 1.648 1 90.06 392 ALA B C 1
ATOM 6563 O O . ALA B 1 392 ? 23.688 9.055 0.92 1 90.06 392 ALA B O 1
ATOM 6564 N N . GLU B 1 393 ? 24.516 8.438 2.854 1 85.06 393 GLU B N 1
ATOM 6565 C CA . GLU B 1 393 ? 24.078 9.664 3.504 1 85.06 393 GLU B CA 1
ATOM 6566 C C . GLU B 1 393 ? 24.766 10.883 2.896 1 85.06 393 GLU B C 1
ATOM 6568 O O . GLU B 1 393 ? 24.125 11.914 2.664 1 85.06 393 GLU B O 1
ATOM 6573 N N . LEU B 1 394 ? 26.031 10.758 2.736 1 90.81 394 LEU B N 1
ATOM 6574 C CA . LEU B 1 394 ? 26.797 11.852 2.154 1 90.81 394 LEU B CA 1
ATOM 6575 C C . LEU B 1 394 ? 26.312 12.164 0.743 1 90.81 394 LEU B C 1
ATOM 6577 O O . LEU B 1 394 ? 26.156 13.336 0.385 1 90.81 394 LEU B O 1
ATOM 6581 N N . VAL B 1 395 ? 26.078 11.164 -0.029 1 92.25 395 VAL B N 1
ATOM 6582 C CA . VAL B 1 395 ? 25.625 11.352 -1.403 1 92.25 395 VAL B CA 1
ATOM 6583 C C . VAL B 1 395 ? 24.281 12.078 -1.408 1 92.25 395 VAL B C 1
ATOM 6585 O O . VAL B 1 395 ? 24.078 13.008 -2.193 1 92.25 395 VAL B O 1
ATOM 6588 N N . VAL B 1 396 ? 23.359 11.703 -0.564 1 85.44 396 VAL B N 1
ATOM 6589 C CA . VAL B 1 396 ? 22.031 12.32 -0.482 1 85.44 396 VAL B CA 1
ATOM 6590 C C . VAL B 1 396 ? 22.172 13.789 -0.098 1 85.44 396 VAL B C 1
ATOM 6592 O O . VAL B 1 396 ? 21.484 14.648 -0.645 1 85.44 396 VAL B O 1
ATOM 6595 N N . ARG B 1 397 ? 23.078 14.07 0.775 1 82.31 397 ARG B N 1
ATOM 6596 C CA . ARG B 1 397 ? 23.328 15.453 1.141 1 82.31 397 ARG B CA 1
ATOM 6597 C C . ARG B 1 397 ? 23.875 16.25 -0.047 1 82.31 397 ARG B C 1
ATOM 6599 O O . ARG B 1 397 ? 23.484 17.391 -0.263 1 82.31 397 ARG B O 1
ATOM 6606 N N . MET B 1 398 ? 24.734 15.625 -0.74 1 87.19 398 MET B N 1
ATOM 6607 C CA . MET B 1 398 ? 25.375 16.281 -1.874 1 87.19 398 MET B CA 1
ATOM 6608 C C . MET B 1 398 ? 24.359 16.562 -2.984 1 87.19 398 MET B C 1
ATOM 6610 O O . MET B 1 398 ? 24.453 17.578 -3.668 1 87.19 398 MET B O 1
ATOM 6614 N N . VAL B 1 399 ? 23.406 15.719 -3.127 1 84.56 399 VAL B N 1
ATOM 6615 C CA . VAL B 1 399 ? 22.438 15.859 -4.211 1 84.56 399 VAL B CA 1
ATOM 6616 C C . VAL B 1 399 ? 21.516 17.047 -3.916 1 84.56 399 VAL B C 1
ATOM 6618 O O . VAL B 1 399 ? 20.984 17.672 -4.84 1 84.56 399 VAL B O 1
ATOM 6621 N N . HIS B 1 400 ? 21.359 17.406 -2.689 1 73.94 400 HIS B N 1
ATOM 6622 C CA . HIS B 1 400 ? 20.453 18.469 -2.293 1 73.94 400 HIS B CA 1
ATOM 6623 C C . HIS B 1 400 ? 21.188 19.797 -2.152 1 73.94 400 HIS B C 1
ATOM 6625 O O . HIS B 1 400 ? 20.578 20.844 -1.907 1 73.94 400 HIS B O 1
ATOM 6631 N N . ASN B 1 401 ? 22.484 19.734 -2.33 1 76.81 401 ASN B N 1
ATOM 6632 C CA . ASN B 1 401 ? 23.297 20.938 -2.164 1 76.81 401 ASN B CA 1
ATOM 6633 C C . ASN B 1 401 ? 23.891 21.406 -3.492 1 76.81 401 ASN B C 1
ATOM 6635 O O . ASN B 1 401 ? 23.312 21.156 -4.555 1 76.81 401 ASN B O 1
ATOM 6639 N N . GLU B 1 402 ? 24.906 22.172 -3.422 1 73.75 402 GLU B N 1
ATOM 6640 C CA . GLU B 1 402 ? 25.516 22.797 -4.59 1 73.75 402 GLU B CA 1
ATOM 6641 C C . GLU B 1 402 ? 25.969 21.766 -5.609 1 73.75 402 GLU B C 1
ATOM 6643 O O . GLU B 1 402 ? 26.031 22.047 -6.809 1 73.75 402 GLU B O 1
ATOM 6648 N N . SER B 1 403 ? 26.156 20.562 -5.203 1 83.44 403 SER B N 1
ATOM 6649 C CA . SER B 1 403 ? 26.609 19.516 -6.109 1 83.44 403 SER B CA 1
ATOM 6650 C C . SER B 1 403 ? 25.438 18.75 -6.727 1 83.44 403 SER B C 1
ATOM 6652 O O . SER B 1 403 ? 25.625 17.703 -7.328 1 83.44 403 SER B O 1
ATOM 6654 N N . GLY B 1 404 ? 24.344 19.281 -6.547 1 85.56 404 GLY B N 1
ATOM 6655 C CA . GLY B 1 404 ? 23.141 18.594 -6.969 1 85.56 404 GLY B CA 1
ATOM 6656 C C . GLY B 1 404 ? 23.078 18.344 -8.469 1 85.56 404 GLY B C 1
ATOM 6657 O O . GLY B 1 404 ? 22.75 17.234 -8.906 1 85.56 404 GLY B O 1
ATOM 6658 N N . GLU B 1 405 ? 23.484 19.281 -9.188 1 87.94 405 GLU B N 1
ATOM 6659 C CA . GLU B 1 405 ? 23.438 19.141 -10.641 1 87.94 405 GLU B CA 1
ATOM 6660 C C . GLU B 1 405 ? 24.453 18.109 -11.125 1 87.94 405 GLU B C 1
ATOM 6662 O O . GLU B 1 405 ? 24.141 17.281 -11.984 1 87.94 405 GLU B O 1
ATOM 6667 N N . SER B 1 406 ? 25.641 18.219 -10.594 1 92.69 406 SER B N 1
ATOM 6668 C CA . SER B 1 406 ? 26.688 17.266 -10.977 1 92.69 406 SER B CA 1
ATOM 6669 C C . SER B 1 406 ? 26.312 15.836 -10.602 1 92.69 406 SER B C 1
ATOM 6671 O O . SER B 1 406 ? 26.578 14.898 -11.352 1 92.69 406 SER B O 1
ATOM 6673 N N . MET B 1 407 ? 25.703 15.719 -9.531 1 92.81 407 MET B N 1
ATOM 6674 C CA . MET B 1 407 ? 25.281 14.406 -9.062 1 92.81 407 MET B CA 1
ATOM 6675 C C . MET B 1 407 ? 24.172 13.844 -9.938 1 92.81 407 MET B C 1
ATOM 6677 O O . MET B 1 407 ? 24.172 12.656 -10.266 1 92.81 407 MET B O 1
ATOM 6681 N N . ARG B 1 408 ? 23.297 14.672 -10.344 1 92.5 408 ARG B N 1
ATOM 6682 C CA . ARG B 1 408 ? 22.203 14.242 -11.219 1 92.5 408 ARG B CA 1
ATOM 6683 C C . ARG B 1 408 ? 22.75 13.773 -12.57 1 92.5 408 ARG B C 1
ATOM 6685 O O . ARG B 1 408 ? 22.312 12.758 -13.102 1 92.5 408 ARG B O 1
ATOM 6692 N N . LYS B 1 409 ? 23.688 14.531 -13.039 1 93.94 409 LYS B N 1
ATOM 6693 C CA . LYS B 1 409 ? 24.328 14.156 -14.305 1 93.94 409 LYS B CA 1
ATOM 6694 C C . LYS B 1 409 ? 25.062 12.82 -14.172 1 93.94 409 LYS B C 1
ATOM 6696 O O . LYS B 1 409 ? 25.062 12.016 -15.109 1 93.94 409 LYS B O 1
ATOM 6701 N N . ALA B 1 410 ? 25.625 12.625 -13.031 1 95.75 410 ALA B N 1
ATOM 6702 C CA . ALA B 1 410 ? 26.391 11.406 -12.766 1 95.75 410 ALA B CA 1
ATOM 6703 C C . ALA B 1 410 ? 25.453 10.195 -12.68 1 95.75 410 ALA B C 1
ATOM 6705 O O . ALA B 1 410 ? 25.828 9.094 -13.094 1 95.75 410 ALA B O 1
ATOM 6706 N N . LEU B 1 411 ? 24.281 10.383 -12.211 1 96.19 411 LEU B N 1
ATOM 6707 C CA . LEU B 1 411 ? 23.391 9.273 -11.906 1 96.19 411 LEU B CA 1
ATOM 6708 C C . LEU B 1 411 ? 22.469 8.992 -13.094 1 96.19 411 LEU B C 1
ATOM 6710 O O . LEU B 1 411 ? 22 7.859 -13.258 1 96.19 411 LEU B O 1
ATOM 6714 N N . ARG B 1 412 ? 22.25 9.898 -13.977 1 95.19 412 ARG B N 1
ATOM 6715 C CA . ARG B 1 412 ? 21.266 9.859 -15.055 1 95.19 412 ARG B CA 1
ATOM 6716 C C . ARG B 1 412 ? 21.469 8.633 -15.938 1 95.19 412 ARG B C 1
ATOM 6718 O O . ARG B 1 412 ? 20.516 7.906 -16.234 1 95.19 412 ARG B O 1
ATOM 6725 N N . PRO B 1 413 ? 22.688 8.305 -16.266 1 96 413 PRO B N 1
ATOM 6726 C CA . PRO B 1 413 ? 22.891 7.195 -17.203 1 96 413 PRO B CA 1
ATOM 6727 C C . PRO B 1 413 ? 22.469 5.848 -16.625 1 96 413 PRO B C 1
ATOM 6729 O O . PRO B 1 413 ? 22.281 4.879 -17.359 1 96 413 PRO B O 1
ATOM 6732 N N . TYR B 1 414 ? 22.281 5.766 -15.383 1 97.56 414 TYR B N 1
ATOM 6733 C CA . TYR B 1 414 ? 22.078 4.477 -14.734 1 97.56 414 TYR B CA 1
ATOM 6734 C C . TYR B 1 414 ? 20.609 4.211 -14.492 1 97.56 414 TYR B C 1
ATOM 6736 O O . TYR B 1 414 ? 20.25 3.24 -13.82 1 97.56 414 TYR B O 1
ATOM 6744 N N . PHE B 1 415 ? 19.766 5.031 -15.023 1 96.5 415 PHE B N 1
ATOM 6745 C CA . PHE B 1 415 ? 18.328 4.84 -14.906 1 96.5 415 PHE B CA 1
ATOM 6746 C C . PHE B 1 415 ? 17.781 4.102 -16.125 1 96.5 415 PHE B C 1
ATOM 6748 O O . PHE B 1 415 ? 16.594 4.195 -16.438 1 96.5 415 PHE B O 1
ATOM 6755 N N . GLY B 1 416 ? 18.672 3.355 -16.766 1 93.56 416 GLY B N 1
ATOM 6756 C CA . GLY B 1 416 ? 18.25 2.525 -17.891 1 93.56 416 GLY B CA 1
ATOM 6757 C C . GLY B 1 416 ? 17.562 3.311 -18.984 1 93.56 416 GLY B C 1
ATOM 6758 O O . GLY B 1 416 ? 18.047 4.371 -19.391 1 93.56 416 GLY B O 1
ATOM 6759 N N . GLU B 1 417 ? 16.547 2.727 -19.469 1 93.75 417 GLU B N 1
ATOM 6760 C CA . GLU B 1 417 ? 15.797 3.35 -20.562 1 93.75 417 GLU B CA 1
ATOM 6761 C C . GLU B 1 417 ? 15.078 4.613 -20.094 1 93.75 417 GLU B C 1
ATOM 6763 O O . GLU B 1 417 ? 14.656 5.43 -20.906 1 93.75 417 GLU B O 1
ATOM 6768 N N . PHE B 1 418 ? 14.977 4.762 -18.797 1 96 418 PHE B N 1
ATOM 6769 C CA . PHE B 1 418 ? 14.305 5.941 -18.266 1 96 418 PHE B CA 1
ATOM 6770 C C . PHE B 1 418 ? 15.211 7.164 -18.344 1 96 418 PHE B C 1
ATOM 6772 O O . PHE B 1 418 ? 14.742 8.297 -18.203 1 96 418 PHE B O 1
ATOM 6779 N N . SER B 1 419 ? 16.484 6.996 -18.578 1 95.38 419 SER B N 1
ATOM 6780 C CA . SER B 1 419 ? 17.469 8.07 -18.609 1 95.38 419 SER B CA 1
ATOM 6781 C C . SER B 1 419 ? 17.062 9.172 -19.578 1 95.38 419 SER B C 1
ATOM 6783 O O . SER B 1 419 ? 17.312 10.352 -19.328 1 95.38 419 SER B O 1
ATOM 6785 N N . SER B 1 420 ? 16.406 8.828 -20.641 1 92.19 420 SER B N 1
ATOM 6786 C CA . SER B 1 420 ? 16 9.789 -21.672 1 92.19 420 SER B CA 1
ATOM 6787 C C . SER B 1 420 ? 14.906 10.719 -21.156 1 92.19 420 SER B C 1
ATOM 6789 O O . SER B 1 420 ? 14.703 11.805 -21.703 1 92.19 420 SER B O 1
ATOM 6791 N N . LYS B 1 421 ? 14.258 10.359 -20.109 1 93 421 LYS B N 1
ATOM 6792 C CA . LYS B 1 421 ? 13.133 11.133 -19.578 1 93 421 LYS B CA 1
ATOM 6793 C C . LYS B 1 421 ? 13.57 12.055 -18.453 1 93 421 LYS B C 1
ATOM 6795 O O . LYS B 1 421 ? 12.773 12.844 -17.938 1 93 421 LYS B O 1
ATOM 6800 N N . ILE B 1 422 ? 14.828 11.852 -18.109 1 92.75 422 ILE B N 1
ATOM 6801 C CA . ILE B 1 422 ? 15.383 12.711 -17.062 1 92.75 422 ILE B CA 1
ATOM 6802 C C . ILE B 1 422 ? 15.984 13.969 -17.688 1 92.75 422 ILE B C 1
ATOM 6804 O O . ILE B 1 422 ? 16.984 13.891 -18.406 1 92.75 422 ILE B O 1
ATOM 6808 N N . VAL B 1 423 ? 15.312 15.141 -17.484 1 84 423 VAL B N 1
ATOM 6809 C CA . VAL B 1 423 ? 15.773 16.391 -18.062 1 84 423 VAL B CA 1
ATOM 6810 C C . VAL B 1 423 ? 16.625 17.156 -17.047 1 84 423 VAL B C 1
ATOM 6812 O O . VAL B 1 423 ? 16.203 17.344 -15.906 1 84 423 VAL B O 1
ATOM 6815 N N . ILE B 1 424 ? 17.828 17.297 -17.391 1 78.19 424 ILE B N 1
ATOM 6816 C CA . ILE B 1 424 ? 18.719 18.078 -16.531 1 78.19 424 ILE B CA 1
ATOM 6817 C C . ILE B 1 424 ? 18.797 19.516 -17.047 1 78.19 424 ILE B C 1
ATOM 6819 O O . ILE B 1 424 ? 19.016 19.734 -18.234 1 78.19 424 ILE B O 1
ATOM 6823 N N . GLN B 1 425 ? 18.156 20.484 -16.328 1 60.06 425 GLN B N 1
ATOM 6824 C CA . GLN B 1 425 ? 18.219 21.875 -16.734 1 60.06 425 GLN B CA 1
ATOM 6825 C C . GLN B 1 425 ? 19.672 22.375 -16.766 1 60.06 425 GLN B C 1
ATOM 6827 O O . GLN B 1 425 ? 20.453 22.094 -15.859 1 60.06 425 GLN B O 1
ATOM 6832 N N . ASN B 1 426 ? 20.281 22.422 -17.938 1 48.94 426 ASN B N 1
ATOM 6833 C CA . ASN B 1 426 ? 21.547 23.125 -18.031 1 48.94 426 ASN B CA 1
ATOM 6834 C C . ASN B 1 426 ? 21.531 24.453 -17.281 1 48.94 426 ASN B C 1
ATOM 6836 O O . ASN B 1 426 ? 20.562 25.203 -17.406 1 48.94 426 ASN B O 1
ATOM 6840 N N . ALA B 1 427 ? 22.266 24.531 -16.281 1 38.38 427 ALA B N 1
ATOM 6841 C CA . ALA B 1 427 ? 22.484 25.859 -15.727 1 38.38 427 ALA B CA 1
ATOM 6842 C C . ALA B 1 427 ? 22.875 26.844 -16.828 1 38.38 427 ALA B C 1
ATOM 6844 O O . ALA B 1 427 ? 23.625 26.5 -17.75 1 38.38 427 ALA B O 1
#

Solvent-accessible surface area (backbone atoms only — not comparable to full-atom values): 46471 Å² total; per-residue (Å²): 105,69,65,47,48,49,46,33,51,50,48,48,48,50,42,50,51,45,42,72,71,33,96,56,90,65,76,79,74,83,32,71,48,52,51,41,45,51,54,50,28,65,70,35,68,62,36,36,72,42,80,42,99,97,44,67,33,35,25,47,54,92,41,87,81,51,70,39,50,59,86,70,41,53,69,42,57,44,47,51,51,48,52,46,48,52,62,69,66,46,68,83,67,33,75,47,75,38,74,46,77,54,69,69,47,51,74,86,47,38,60,60,47,52,52,53,50,44,66,77,39,72,61,40,48,79,43,80,44,66,80,50,39,60,62,58,30,65,43,43,88,53,87,55,74,41,75,76,44,67,79,83,83,49,76,41,66,44,70,61,78,88,55,75,82,48,50,50,37,57,52,48,52,56,69,70,46,90,45,43,36,33,29,25,46,35,38,69,51,38,69,66,42,54,43,48,42,59,59,41,64,77,38,44,67,42,58,45,42,43,60,68,46,22,51,47,49,34,43,39,42,59,68,31,84,90,45,47,84,58,59,63,31,21,44,35,61,29,45,60,62,51,70,71,59,50,53,57,37,41,76,60,40,32,38,38,36,50,28,4,36,73,52,43,60,61,61,34,68,57,44,40,34,53,51,26,49,74,67,72,48,60,31,69,61,36,46,50,50,41,50,52,49,52,47,50,55,49,63,74,40,41,68,58,54,41,22,43,30,40,37,46,46,51,52,52,55,56,68,63,56,60,56,80,37,50,52,61,65,36,40,44,49,41,51,50,57,53,58,69,69,60,52,55,61,60,48,44,49,55,43,45,50,53,53,45,48,21,55,76,67,61,33,61,65,55,39,39,28,62,52,78,52,84,60,47,38,29,62,47,10,52,54,71,77,35,56,78,49,42,41,59,55,51,51,51,53,35,39,74,42,92,45,18,63,61,44,35,63,50,50,37,73,43,36,36,85,50,28,82,75,57,81,73,80,76,128,106,70,65,47,50,49,46,33,51,49,48,47,48,48,43,50,52,46,42,74,70,34,96,56,90,65,76,78,74,83,32,70,49,52,50,40,45,50,56,48,29,66,70,34,67,63,36,38,74,43,82,44,99,94,44,66,33,36,24,47,53,92,40,85,81,52,70,40,50,59,85,69,41,52,69,42,58,44,49,51,51,49,52,45,50,51,61,69,68,47,66,83,68,33,76,47,75,38,72,46,76,55,69,69,47,50,75,86,48,40,60,60,46,53,52,53,49,43,65,76,38,73,60,41,46,80,44,80,45,66,80,50,40,60,62,57,30,63,44,42,89,53,87,55,74,40,78,74,45,68,78,84,83,47,76,40,66,45,70,60,79,87,55,75,83,48,50,50,38,58,50,49,54,56,69,70,44,90,46,42,37,33,29,25,46,35,38,70,50,38,70,66,42,53,43,49,41,57,58,39,64,78,38,45,68,42,60,45,42,43,60,69,46,22,51,48,48,33,45,39,42,60,67,29,84,90,45,47,85,57,59,61,32,21,44,34,63,30,47,60,62,49,68,70,58,50,54,56,37,42,77,60,40,31,36,38,36,51,27,5,34,74,53,43,58,61,62,34,67,56,45,40,34,52,51,27,50,73,66,75,48,59,32,68,60,34,47,49,50,42,51,51,47,52,47,51,54,50,63,74,40,42,66,59,54,40,21,42,30,38,36,47,44,50,51,52,56,56,68,64,56,60,56,79,37,49,52,59,64,36,41,44,49,40,51,50,55,52,56,69,68,60,53,56,63,59,49,44,49,54,44,45,49,53,53,45,46,20,55,77,68,62,34,61,67,54,38,40,29,62,52,81,53,84,58,49,39,29,62,47,10,52,55,72,76,35,56,78,49,42,41,58,56,51,52,50,52,37,39,74,42,94,46,19,64,62,44,35,64,50,50,38,75,42,36,36,85,50,29,83,74,56,80,74,80,77,128

Radius of gyration: 31.64 Å; Cα contacts (8 Å, |Δi|>4): 1231; chains: 2; bounding box: 93×93×63 Å

pLDDT: mean 83.68, std 14.0, range [38.0, 98.06]

InterPro domains:
  IPR003959 ATPase, AAA-type, core [PF13304] (24-106)
  IPR027417 P-loop containing nucleoside triphosphate hydrolase [G3DSA:3.40.50.300] (2-155)
  IPR027417 P-loop containing nucleoside triphosphate hydrolase [SSF52540] (21-146)
  IPR029492 Domain of unknown function DUF4435 [PF14491] (178-318)
  IPR051396 Bacterial Antiviral Defense Nuclease [PTHR43581] (56-310)

Sequence (854 aa):
MVYLFSDKVEVNSEYIELVKLSDERIEPLTTKLDKVKYVWEKTLPHRELVLGGLTIQTRVRGNNDFVYNPSEMSDGERVIFYLIGQCLAAPENGIIIIDEPEIHLHKSVQVPLWKDIEKLRPDCLFVYMTHDTDFAAALHEAKKIWLKGYDGSCWDWEDVPDVEGLPESLLIEILGSRKPIVFVEGENGSYDVSLYRAVLNNYLVIPSGSCSQVIQNVKALRTSEELHYMEVFGIIDRDRRVEGEIQSLLEYGIYTLSVAEVENLFCVPEVITLVSERLVRNPDEDLQSVKDFVFRAISSELDTQISLRVAGEIKFMLNCFDEKAKGIDGLSNALNLLTSKINVKELYNESLSLFKNAVEKRDYLLALKLYNRKSLSSQVSKHLGLANGQLAELVVRMVHNESGESMRKALRPYFGEFSSKIVIQNAMVYLFSDKVEVNSEYIELVKLSDERIEPLTTKLDKVKYVWEKTLPHRELVLGGLTIQTRVRGNNDFVYNPSEMSDGERVIFYLIGQCLAAPENGIIIIDEPEIHLHKSVQVPLWKDIEKLRPDCLFVYMTHDTDFAAALHEAKKIWLKGYDGSCWDWEDVPDVEGLPESLLIEILGSRKPIVFVEGENGSYDVSLYRAVLNNYLVIPSGSCSQVIQNVKALRTSEELHYMEVFGIIDRDRRVEGEIQSLLEYGIYTLSVAEVENLFCVPEVITLVSERLVRNPDEDLQSVKDFVFRAISSELDTQISLRVAGEIKFMLNCFDEKAKGIDGLSNALNLLTSKINVKELYNESLSLFKNAVEKRDYLLALKLYNRKSLSSQVSKHLGLANGQLAELVVRMVHNESGESMRKALRPYFGEFSSKIVIQNA